Protein 8QBN (pdb70)

Radius of gyration: 33.57 Å; Cα contacts (8 Å, |Δi|>4): 2222; chains: 3; bounding box: 62×98×92 Å

Foldseek 3Di:
DQDPVNVVVLVLVLLVCVVVPDDPVSVVSCVVVVQQAVNHDDDPPPVVVVVVVVLVVLLVPADLPQDLPPPDDPPDGDHDDCLQAFFFFDDKFFDFDFFWAEKEAAPQLAKIWTWGQAFKIWIWGADPPPGDTDTDDMAGDQHRTFHDKAAFLVRQKMKTFHDWQDQWIWIAGPVVRDTADIAGDDPRFTWDEKEAFNVRFKIWIAAQVFWTFIGGRNRDTDDTDGDFRFQYWYDDNVRFWIWTQGQQQFIKIAGGVVGDIDGFEHDDFHWLYWDADPNRFKIWTQGAQAAIWIAGRVVSDTDDGAGDAAHHPDRADKDFAGNRRQKIWTFHQVQWIFMPGPVDRYTPDTHHDGPGGWGYKYARHNDRFWIWTTGGPRMITITGRHD/DVVVLVVLQVVLLVVVVVVDDVVSVVSCVPVVHDAVDCNVHNDPPPVLVVQLVVLVVLQVPAAQHDCPCVVPSDPDDPPDGDHDDCQWPFQAFDDKDFDDPAAWADKEAALAQQKIWTWGQSAKIWIWGADPVPRDTDTDDMAHDGDRIWHDKAAFNVRQKIKTFHDFLDFWIWIAGDVVGHTQDIEGDDNRATWDEKEAFNVRFKIWIAAQVFWTFIAGPNRHTDFTDGDFRFQYWYYDNVRFKIFTAGQQQFRKMFGGVVTDIDGAEHDPAGWQYWDADPNRFKIWTDGAQAFIWIAGRPVSDTDDGADDAHHHPARWDKDFAADVRQKIWTWHFPQWIFIPGPVDRYTDDTHHDGDGGWHYKYARPNSRFWIWTGGRGRIIIITGGDD/DDDDADDDDDWWWKAFPPPGHTWGHPVFFDDFCDADDVGTKTKGHGTPQKDWDDWDWDQDPQGIFIWTWIAHNPPGHTFFIFTQDGDDPVPCVRRGITMGHPVGMDIDTDDHDDDDPVD

Nearest PDB structures (foldseek):
  8qbn-assembly1_7  TM=1.003E+00  e=4.000E-79  Homo sapiens
  8qbn-assembly1_W  TM=8.546E-01  e=4.033E-69  Homo sapiens
  8qe8-assembly1_B  TM=9.153E-01  e=6.696E-64  Homo sapiens
  8g3e-assembly2_B  TM=8.810E-01  e=4.908E-23  Homo sapiens
  6u6w-assembly1_A  TM=9.014E-01  e=2.162E-22  Homo sapiens

Solvent-accessible surface area: 39346 Å² total; per-residue (Å²): 150,83,76,130,58,35,24,13,16,1,22,2,1,0,46,32,1,81,68,74,74,17,71,116,0,8,64,48,0,29,157,83,22,65,43,110,91,106,79,75,76,31,37,100,171,22,10,59,59,1,14,125,17,0,20,42,5,12,100,103,133,17,52,49,47,23,57,126,112,71,101,41,66,21,15,107,74,46,119,17,45,103,143,108,1,0,12,78,64,98,44,86,14,88,100,21,115,77,30,0,66,12,1,89,7,3,79,73,5,52,39,0,0,0,0,0,82,40,59,21,0,9,1,9,51,5,30,119,95,92,66,94,10,132,62,64,55,74,7,116,46,1,77,140,1,0,33,53,4,14,20,0,60,85,20,51,53,0,0,0,0,0,37,84,68,4,24,47,0,11,3,16,35,6,121,96,21,121,79,101,61,101,10,59,76,40,96,125,6,4,0,34,7,3,4,21,7,64,68,14,131,83,2,1,0,0,0,68,118,12,31,0,31,20,0,22,28,55,13,94,75,88,60,62,45,119,17,20,16,1,50,12,7,123,14,34,104,82,32,99,20,6,3,0,0,7,47,44,55,42,2,16,2,5,25,15,129,94,120,70,66,134,74,10,4,112,18,112,61,61,1,43,10,20,46,18,8,95,116,34,71,35,1,1,0,1,1,8,93,62,2,0,10,6,14,3,21,130,39,129,9,21,40,80,67,1,90,38,15,73,6,40,91,56,62,2,35,17,16,25,10,13,81,95,60,46,2,0,0,0,0,0,59,51,77,61,1,11,0,0,26,54,128,47,76,126,39,28,7,89,9,101,32,13,105,122,35,0,21,3,5,7,13,2,74,114,34,41,32,8,1,0,0,0,0,25,47,8,29,2,38,5,6,2,43,19,155,132,139,53,34,67,25,14,13,16,4,2,0,47,48,0,81,68,46,61,12,87,55,0,10,96,63,0,32,143,78,41,65,24,160,64,129,84,48,72,69,137,16,42,90,166,18,9,73,55,1,18,92,19,0,10,75,10,6,32,76,149,8,110,35,8,57,49,138,114,62,95,72,98,65,86,45,61,19,16,106,71,63,86,41,84,108,186,109,11,2,35,105,40,85,36,87,14,82,110,17,112,68,24,0,26,9,0,73,7,1,79,59,5,54,41,0,0,0,0,0,90,31,42,11,0,10,0,11,57,7,37,123,102,96,69,98,8,58,80,80,46,72,2,119,54,12,65,136,1,0,9,42,0,10,14,1,64,100,17,50,45,0,0,0,0,0,19,53,74,2,23,40,1,8,1,14,35,5,116,104,23,56,74,99,36,104,10,63,73,54,99,140,7,4,0,12,7,6,11,22,12,61,68,19,122,83,3,5,0,0,0,33,97,11,28,0,28,18,0,43,29,86,14,88,82,89,56,51,25,133,12,10,12,1,26,7,4,68,18,34,106,97,30,50,18,10,2,2,0,15,24,70,50,47,0,4,1,7,40,22,93,93,126,61,13,111,37,12,4,105,12,97,59,34,4,3,12,6,35,22,13,96,125,27,91,39,0,0,0,2,0,5,86,15,1,0,10,4,29,12,23,123,92,120,78,69,67,70,48,1,19,18,10,59,13,14,75,55,6,0,31,11,18,22,6,16,52,68,50,9,6,0,0,0,0,0,43,54,77,57,0,13,0,0,6,52,102,46,64,101,36,47,15,92,22,98,32,14,106,124,16,0,4,5,4,8,17,3,79,122,33,71,13,1,0,0,0,0,0,4,48,9,28,1,40,0,6,0,42,59,143,14,49,44,12,30,41,29,34,6,29,61,90,14,0,6,1,40,122,38,65,14,18,0,0,12,102,96,54,46,76,34,60,91,37,103,25,97,80,35,145,0,18,0,1,58,110,20,15,17,18,52,112,73,49,72,64,81,83,121,46,175,58,28,90,2,16,0,42,28,1,25,0,31,68,42,108,36,113,1,0,31,23,6,26,26,2,73,66,118,88,34,103,128,8,24,32,72,7,1,1,15,69,69,56,9,121,52,45,122,6,84,83,51,72,126,45,69,89,71

Structure (mmCIF, N/CA/C/O backbone):
data_8QBN
#
_entry.id   8QBN
#
_cell.length_a   1.00
_cell.length_b   1.00
_cell.length_c   1.00
_cell.angle_alpha   90.00
_cell.angle_beta   90.00
_cell.angle_gamma   90.00
#
_symmetry.space_group_name_H-M   'P 1'
#
loop_
_entity.id
_entity.type
_entity.pdbx_description
1 polymer 'WD repeat-containing protein 26'
2 polymer 'Protein yippee-like 5'
3 non-polymer 'ZINC ION'
#
loop_
_atom_site.group_PDB
_atom_site.id
_atom_site.type_symbol
_atom_site.label_atom_id
_atom_site.label_alt_id
_atom_site.label_comp_id
_atom_site.label_asym_id
_atom_site.label_entity_id
_atom_site.label_seq_id
_atom_site.pdbx_PDB_ins_code
_atom_site.Cartn_x
_atom_site.Cartn_y
_atom_site.Cartn_z
_atom_site.occupancy
_atom_site.B_iso_or_equiv
_atom_site.auth_seq_id
_atom_site.auth_comp_id
_atom_site.auth_asym_id
_atom_site.auth_atom_id
_atom_site.pdbx_PDB_model_num
ATOM 1 N N . ARG A 1 119 ? 181.838 245.518 176.343 1.00 79.13 119 ARG 7 N 1
ATOM 2 C CA . ARG A 1 119 ? 180.959 244.422 175.953 1.00 79.13 119 ARG 7 CA 1
ATOM 3 C C . ARG A 1 119 ? 180.997 243.300 176.983 1.00 79.13 119 ARG 7 C 1
ATOM 4 O O . ARG A 1 119 ? 181.973 242.556 177.071 1.00 79.13 119 ARG 7 O 1
ATOM 6 N N . LEU A 1 120 ? 179.923 243.181 177.759 1.00 76.26 120 LEU 7 N 1
ATOM 7 C CA . LEU A 1 120 ? 179.839 242.168 178.802 1.00 76.26 120 LEU 7 CA 1
ATOM 8 C C . LEU A 1 120 ? 179.453 240.828 178.185 1.00 76.26 120 LEU 7 C 1
ATOM 9 O O . LEU A 1 120 ? 178.400 240.710 177.550 1.00 76.26 120 LEU 7 O 1
ATOM 14 N N . SER A 1 121 ? 180.317 239.828 178.362 1.00 75.26 121 SER 7 N 1
ATOM 15 C CA . SER A 1 121 ? 180.066 238.498 177.758 1.00 75.26 121 SER 7 CA 1
ATOM 16 C C . SER A 1 121 ? 179.199 237.687 178.717 1.00 75.26 121 SER 7 C 1
ATOM 17 O O . SER A 1 121 ? 178.791 238.230 179.758 1.00 75.26 121 SER 7 O 1
ATOM 20 N N . GLN A 1 122 ? 178.935 236.434 178.363 1.00 73.95 122 GLN 7 N 1
ATOM 21 C CA . GLN A 1 122 ? 177.974 235.618 179.098 1.00 73.95 122 GLN 7 CA 1
ATOM 22 C C . GLN A 1 122 ? 178.393 235.435 180.551 1.00 73.95 122 GLN 7 C 1
ATOM 23 O O . GLN A 1 122 ? 177.545 235.448 181.452 1.00 73.95 122 GLN 7 O 1
ATOM 29 N N . SER A 1 123 ? 179.692 235.262 180.800 1.00 74.71 123 SER 7 N 1
ATOM 30 C CA . SER A 1 123 ? 180.161 235.031 182.163 1.00 74.71 123 SER 7 CA 1
ATOM 31 C C . SER A 1 123 ? 179.881 236.231 183.059 1.00 74.71 123 SER 7 C 1
ATOM 32 O O . SER A 1 123 ? 179.583 236.072 184.248 1.00 74.71 123 SER 7 O 1
ATOM 35 N N . ASP A 1 124 ? 179.976 237.442 182.507 1.00 71.97 124 ASP 7 N 1
ATOM 36 C CA . ASP A 1 124 ? 179.725 238.642 183.297 1.00 71.97 124 ASP 7 CA 1
ATOM 37 C C . ASP A 1 124 ? 178.274 238.715 183.756 1.00 71.97 124 ASP 7 C 1
ATOM 38 O O . ASP A 1 124 ? 177.995 239.133 184.886 1.00 71.97 124 ASP 7 O 1
ATOM 43 N N . GLU A 1 125 ? 177.337 238.323 182.889 1.00 70.78 125 GLU 7 N 1
ATOM 44 C CA . GLU A 1 125 ? 175.920 238.443 183.218 1.00 70.78 125 GLU 7 CA 1
ATOM 45 C C . GLU A 1 125 ? 175.545 237.573 184.412 1.00 70.78 125 GLU 7 C 1
ATOM 46 O O . GLU A 1 125 ? 174.756 237.991 185.270 1.00 70.78 125 GLU 7 O 1
ATOM 48 N N . ASP A 1 126 ? 176.091 236.357 184.482 1.00 67.98 126 ASP 7 N 1
ATOM 49 C CA . ASP A 1 126 ? 175.776 235.465 185.594 1.00 67.98 126 ASP 7 CA 1
ATOM 50 C C . ASP A 1 126 ? 176.233 236.057 186.921 1.00 67.98 126 ASP 7 C 1
ATOM 51 O O . ASP A 1 126 ? 175.487 236.055 187.908 1.00 67.98 126 ASP 7 O 1
ATOM 56 N N . VAL A 1 127 ? 177.459 236.582 186.960 1.00 65.81 127 VAL 7 N 1
ATOM 57 C CA . VAL A 1 127 ? 177.970 237.175 188.191 1.00 65.81 127 VAL 7 CA 1
ATOM 58 C C . VAL A 1 127 ? 177.184 238.430 188.542 1.00 65.81 127 VAL 7 C 1
ATOM 59 O O . VAL A 1 127 ? 176.931 238.711 189.719 1.00 65.81 127 VAL 7 O 1
ATOM 63 N N . ILE A 1 128 ? 176.782 239.200 187.530 1.00 63.57 128 ILE 7 N 1
ATOM 64 C CA . ILE A 1 128 ? 175.993 240.404 187.776 1.00 63.57 128 ILE 7 CA 1
ATOM 65 C C . ILE A 1 128 ? 174.662 240.042 188.423 1.00 63.57 128 ILE 7 C 1
ATOM 66 O O . ILE A 1 128 ? 174.235 240.665 189.403 1.00 63.57 128 ILE 7 O 1
ATOM 71 N N . ARG A 1 129 ? 173.994 239.016 187.892 1.00 62.62 129 ARG 7 N 1
ATOM 72 C CA . ARG A 1 129 ? 172.714 238.599 188.456 1.00 62.62 129 ARG 7 CA 1
ATOM 73 C C . ARG A 1 129 ? 172.884 238.027 189.859 1.00 62.62 129 ARG 7 C 1
ATOM 74 O O . ARG A 1 129 ? 172.042 238.257 190.735 1.00 62.62 129 ARG 7 O 1
ATOM 82 N N . LEU A 1 130 ? 173.965 237.276 190.092 1.00 60.16 130 LEU 7 N 1
ATOM 83 C CA . LEU A 1 130 ? 174.228 236.753 191.430 1.00 60.16 130 LEU 7 CA 1
ATOM 84 C C . LEU A 1 130 ? 174.434 237.882 192.433 1.00 60.16 130 LEU 7 C 1
ATOM 85 O O . LEU A 1 130 ? 173.894 237.843 193.546 1.00 60.16 130 LEU 7 O 1
ATOM 90 N N . ILE A 1 131 ? 175.213 238.898 192.054 1.00 59.19 131 ILE 7 N 1
ATOM 91 C CA . ILE A 1 131 ? 175.450 240.036 192.937 1.00 59.19 131 ILE 7 CA 1
ATOM 92 C C . ILE A 1 131 ? 174.150 240.780 193.207 1.00 59.19 131 ILE 7 C 1
ATOM 93 O O . ILE A 1 131 ? 173.874 241.187 194.342 1.00 59.19 131 ILE 7 O 1
ATOM 98 N N . GLY A 1 132 ? 173.335 240.979 192.168 1.00 58.49 132 GLY 7 N 1
ATOM 99 C CA . GLY A 1 132 ? 172.055 241.638 192.366 1.00 58.49 132 GLY 7 CA 1
ATOM 100 C C . GLY A 1 132 ? 171.148 240.882 193.317 1.00 58.49 132 GLY 7 C 1
ATOM 101 O O . GLY A 1 132 ? 170.535 241.475 194.208 1.00 58.49 132 GLY 7 O 1
ATOM 102 N N . GLN A 1 133 ? 171.058 239.560 193.148 1.00 56.00 133 GLN 7 N 1
ATOM 103 C CA . GLN A 1 133 ? 170.245 238.750 194.049 1.00 56.00 133 GLN 7 CA 1
ATOM 104 C C . GLN A 1 133 ? 170.752 238.844 195.481 1.00 56.00 133 GLN 7 C 1
ATOM 105 O O . GLN A 1 133 ? 169.964 239.000 196.422 1.00 56.00 133 GLN 7 O 1
ATOM 111 N N . HIS A 1 134 ? 172.071 238.745 195.668 1.00 56.81 134 HIS 7 N 1
ATOM 112 C CA . HIS A 1 134 ? 172.626 238.794 197.016 1.00 56.81 134 HIS 7 CA 1
ATOM 113 C C . HIS A 1 134 ? 172.360 240.140 197.677 1.00 56.81 134 HIS 7 C 1
ATOM 114 O O . HIS A 1 134 ? 171.962 240.198 198.846 1.00 56.81 134 HIS 7 O 1
ATOM 121 N N . LEU A 1 135 ? 172.568 241.235 196.942 1.00 57.73 135 LEU 7 N 1
ATOM 122 C CA . LEU A 1 135 ? 172.331 242.558 197.509 1.00 57.73 135 LEU 7 CA 1
ATOM 123 C C . LEU A 1 135 ? 170.858 242.770 197.828 1.00 57.73 135 LEU 7 C 1
ATOM 124 O O . LEU A 1 135 ? 170.521 243.351 198.866 1.00 57.73 135 LEU 7 O 1
ATOM 129 N N . ASN A 1 136 ? 169.963 242.314 196.947 1.00 62.92 136 ASN 7 N 1
ATOM 130 C CA . ASN A 1 136 ? 168.536 242.468 197.205 1.00 62.92 136 ASN 7 CA 1
ATOM 131 C C . ASN A 1 136 ? 168.105 241.667 198.426 1.00 62.92 136 ASN 7 C 1
ATOM 132 O O . ASN A 1 136 ? 167.299 242.142 199.233 1.00 62.92 136 ASN 7 O 1
ATOM 137 N N . GLY A 1 137 ? 168.630 240.448 198.581 1.00 63.44 137 GLY 7 N 1
ATOM 138 C CA . GLY A 1 137 ? 168.280 239.640 199.735 1.00 63.44 137 GLY 7 CA 1
ATOM 139 C C . GLY A 1 137 ? 168.936 240.068 201.029 1.00 63.44 137 GLY 7 C 1
ATOM 140 O O . GLY A 1 137 ? 168.439 239.724 202.105 1.00 63.44 137 GLY 7 O 1
ATOM 141 N N . LEU A 1 138 ? 170.042 240.810 200.951 1.00 62.53 138 LEU 7 N 1
ATOM 142 C CA . LEU A 1 138 ? 170.745 241.229 202.158 1.00 62.53 138 LEU 7 CA 1
ATOM 143 C C . LEU A 1 138 ? 169.955 242.247 202.970 1.00 62.53 138 LEU 7 C 1
ATOM 144 O O . LEU A 1 138 ? 170.186 242.369 204.178 1.00 62.53 138 LEU 7 O 1
ATOM 149 N N . GLY A 1 139 ? 169.032 242.972 202.346 1.00 66.54 139 GLY 7 N 1
ATOM 150 C CA . GLY A 1 139 ? 168.270 243.984 203.051 1.00 66.54 139 GLY 7 CA 1
ATOM 151 C C . GLY A 1 139 ? 168.399 245.354 202.421 1.00 66.54 139 GLY 7 C 1
ATOM 152 O O . GLY A 1 139 ? 168.141 246.374 203.066 1.00 66.54 139 GLY 7 O 1
ATOM 153 N N . LEU A 1 140 ? 168.803 245.384 201.155 1.00 66.96 140 LEU 7 N 1
ATOM 154 C CA . LEU A 1 140 ? 168.983 246.613 200.402 1.00 66.96 140 LEU 7 CA 1
ATOM 155 C C . LEU A 1 140 ? 168.155 246.524 199.128 1.00 66.96 140 LEU 7 C 1
ATOM 156 O O . LEU A 1 140 ? 167.953 245.436 198.581 1.00 66.96 140 LEU 7 O 1
ATOM 161 N N . ASN A 1 141 ? 167.664 247.671 198.654 1.00 69.48 141 ASN 7 N 1
ATOM 162 C CA . ASN A 1 141 ? 166.763 247.667 197.510 1.00 69.48 141 ASN 7 CA 1
ATOM 163 C C . ASN A 1 141 ? 167.024 248.760 196.482 1.00 69.48 141 ASN 7 C 1
ATOM 164 O O . ASN A 1 141 ? 166.249 248.869 195.527 1.00 69.48 141 ASN 7 O 1
ATOM 166 N N . GLN A 1 142 ? 168.076 249.565 196.631 1.00 68.68 142 GLN 7 N 1
ATOM 167 C CA . GLN A 1 142 ? 168.325 250.685 195.728 1.00 68.68 142 GLN 7 CA 1
ATOM 168 C C . GLN A 1 142 ? 169.408 250.376 194.698 1.00 68.68 142 GLN 7 C 1
ATOM 169 O O . GLN A 1 142 ? 169.176 250.490 193.487 1.00 68.68 142 GLN 7 O 1
ATOM 175 N N . THR A 1 143 ? 170.600 249.991 195.160 1.00 66.46 143 THR 7 N 1
ATOM 176 C CA . THR A 1 143 ? 171.698 249.781 194.228 1.00 66.46 143 THR 7 CA 1
ATOM 177 C C . THR A 1 143 ? 171.449 248.595 193.309 1.00 66.46 143 THR 7 C 1
ATOM 178 O O . THR A 1 143 ? 172.041 248.540 192.232 1.00 66.46 143 THR 7 O 1
ATOM 182 N N . VAL A 1 144 ? 170.564 247.669 193.682 1.00 66.56 144 VAL 7 N 1
ATOM 183 C CA . VAL A 1 144 ? 170.207 246.587 192.769 1.00 66.56 144 VAL 7 CA 1
ATOM 184 C C . VAL A 1 144 ? 169.474 247.141 191.554 1.00 66.56 144 VAL 7 C 1
ATOM 185 O O . VAL A 1 144 ? 169.783 246.793 190.405 1.00 66.56 144 VAL 7 O 1
ATOM 189 N N . ASP A 1 145 ? 168.493 248.015 191.789 1.00 68.11 145 ASP 7 N 1
ATOM 190 C CA . ASP A 1 145 ? 167.792 248.657 190.683 1.00 68.11 145 ASP 7 CA 1
ATOM 191 C C . ASP A 1 145 ? 168.739 249.530 189.870 1.00 68.11 145 ASP 7 C 1
ATOM 192 O O . ASP A 1 145 ? 168.672 249.550 188.635 1.00 68.11 145 ASP 7 O 1
ATOM 194 N N . LEU A 1 146 ? 169.631 250.259 190.547 1.00 66.40 146 LEU 7 N 1
ATOM 195 C CA . LEU A 1 146 ? 170.584 251.093 189.820 1.00 66.40 146 LEU 7 CA 1
ATOM 196 C C . LEU A 1 146 ? 171.560 250.257 188.999 1.00 66.40 146 LEU 7 C 1
ATOM 197 O O . LEU A 1 146 ? 172.030 250.709 187.948 1.00 66.40 146 LEU 7 O 1
ATOM 202 N N . LEU A 1 147 ? 171.881 249.047 189.458 1.00 66.19 147 LEU 7 N 1
ATOM 203 C CA . LEU A 1 147 ? 172.793 248.177 188.724 1.00 66.19 147 LEU 7 CA 1
ATOM 204 C C . LEU A 1 147 ? 172.101 247.578 187.508 1.00 66.19 147 LEU 7 C 1
ATOM 205 O O . LEU A 1 147 ? 172.687 247.487 186.423 1.00 66.19 147 LEU 7 O 1
ATOM 210 N N . MET A 1 148 ? 170.845 247.156 187.675 1.00 70.26 148 MET 7 N 1
ATOM 211 C CA . MET A 1 148 ? 170.070 246.668 186.537 1.00 70.26 148 MET 7 CA 1
ATOM 212 C C . MET A 1 148 ? 169.880 247.757 185.489 1.00 70.26 148 MET 7 C 1
ATOM 213 O O . MET A 1 148 ? 169.959 247.496 184.284 1.00 70.26 148 MET 7 O 1
ATOM 218 N N . GLN A 1 149 ? 169.625 248.990 185.932 1.00 70.61 149 GLN 7 N 1
ATOM 219 C CA . GLN A 1 149 ? 169.420 250.086 184.992 1.00 70.61 149 GLN 7 CA 1
ATOM 220 C C . GLN A 1 149 ? 170.676 250.414 184.193 1.00 70.61 149 GLN 7 C 1
ATOM 221 O O . GLN A 1 149 ? 170.581 251.096 183.167 1.00 70.61 149 GLN 7 O 1
ATOM 227 N N . GLU A 1 150 ? 171.844 249.953 184.634 1.00 71.67 150 GLU 7 N 1
ATOM 228 C CA . GLU A 1 150 ? 173.097 250.190 183.924 1.00 71.67 150 GLU 7 CA 1
ATOM 229 C C . GLU A 1 150 ? 173.635 248.959 183.213 1.00 71.67 150 GLU 7 C 1
ATOM 230 O O . GLU A 1 150 ? 174.159 249.077 182.104 1.00 71.67 150 GLU 7 O 1
ATOM 236 N N . SER A 1 151 ? 173.536 247.776 183.823 1.00 71.19 151 SER 7 N 1
ATOM 237 C CA . SER A 1 151 ? 173.940 246.556 183.133 1.00 71.19 151 SER 7 CA 1
ATOM 238 C C . SER A 1 151 ? 172.914 246.124 182.093 1.00 71.19 151 SER 7 C 1
ATOM 239 O O . SER A 1 151 ? 173.282 245.520 181.080 1.00 71.19 151 SER 7 O 1
ATOM 241 N N . GLY A 1 152 ? 171.639 246.418 182.324 1.00 72.77 152 GLY 7 N 1
ATOM 242 C CA . GLY A 1 152 ? 170.600 246.132 181.350 1.00 72.77 152 GLY 7 CA 1
ATOM 243 C C . GLY A 1 152 ? 170.339 244.665 181.083 1.00 72.77 152 GLY 7 C 1
ATOM 244 O O . GLY A 1 152 ? 170.201 244.269 179.919 1.00 72.77 152 GLY 7 O 1
ATOM 245 N N . CYS A 1 153 ? 170.264 243.846 182.130 1.00 72.93 153 CYS 7 N 1
ATOM 246 C CA . CYS A 1 153 ? 169.947 242.432 181.965 1.00 72.93 153 CYS 7 CA 1
ATOM 247 C C . CYS A 1 153 ? 169.304 241.916 183.242 1.00 72.93 153 CYS 7 C 1
ATOM 248 O O . CYS A 1 153 ? 169.920 241.966 184.310 1.00 72.93 153 CYS 7 O 1
ATOM 251 N N . ARG A 1 154 ? 168.068 241.434 183.132 1.00 69.71 154 ARG 7 N 1
ATOM 252 C CA . ARG A 1 154 ? 167.359 240.843 184.259 1.00 69.71 154 ARG 7 CA 1
ATOM 253 C C . ARG A 1 154 ? 166.127 240.123 183.734 1.00 69.71 154 ARG 7 C 1
ATOM 254 O O . ARG A 1 154 ? 165.619 240.434 182.653 1.00 69.71 154 ARG 7 O 1
ATOM 262 N N . LEU A 1 155 ? 165.653 239.161 184.520 1.00 71.41 155 LEU 7 N 1
ATOM 263 C CA . LEU A 1 155 ? 164.463 238.395 184.174 1.00 71.41 155 LEU 7 CA 1
ATOM 264 C C . LEU A 1 155 ? 163.225 239.282 184.140 1.00 71.41 155 LEU 7 C 1
ATOM 265 O O . LEU A 1 155 ? 162.100 238.795 184.244 1.00 71.41 155 LEU 7 O 1
ATOM 267 N N . PRO A 1 276 ? 168.911 228.780 184.093 1.00 82.10 276 PRO 7 N 1
ATOM 268 C CA . PRO A 1 276 ? 167.503 228.738 183.686 1.00 82.10 276 PRO 7 CA 1
ATOM 269 C C . PRO A 1 276 ? 167.035 230.049 183.061 1.00 82.10 276 PRO 7 C 1
ATOM 270 O O . PRO A 1 276 ? 166.092 230.045 182.268 1.00 82.10 276 PRO 7 O 1
ATOM 274 N N . SER A 1 277 ? 167.687 231.152 183.432 1.00 79.66 277 SER 7 N 1
ATOM 275 C CA . SER A 1 277 ? 167.402 232.487 182.907 1.00 79.66 277 SER 7 CA 1
ATOM 276 C C . SER A 1 277 ? 165.977 232.944 183.205 1.00 79.66 277 SER 7 C 1
ATOM 277 O O . SER A 1 277 ? 165.469 233.863 182.554 1.00 79.66 277 SER 7 O 1
ATOM 279 N N . VAL A 1 278 ? 165.317 232.321 184.179 1.00 78.80 278 VAL 7 N 1
ATOM 280 C CA . VAL A 1 278 ? 163.963 232.704 184.560 1.00 78.80 278 VAL 7 CA 1
ATOM 281 C C . VAL A 1 278 ? 163.930 232.994 186.054 1.00 78.80 278 VAL 7 C 1
ATOM 282 O O . VAL A 1 278 ? 163.527 234.082 186.479 1.00 78.80 278 VAL 7 O 1
ATOM 284 N N . MET A 1 279 ? 164.352 232.021 186.858 1.00 74.92 279 MET 7 N 1
ATOM 285 C CA . MET A 1 279 ? 164.423 232.177 188.306 1.00 74.92 279 MET 7 CA 1
ATOM 286 C C . MET A 1 279 ? 165.733 231.578 188.787 1.00 74.92 279 MET 7 C 1
ATOM 287 O O . MET A 1 279 ? 165.958 230.373 188.636 1.00 74.92 279 MET 7 O 1
ATOM 289 N N . LEU A 1 280 ? 166.592 232.415 189.360 1.00 64.20 280 LEU 7 N 1
ATOM 290 C CA . LEU A 1 280 ? 167.882 231.947 189.834 1.00 64.20 280 LEU 7 CA 1
ATOM 291 C C . LEU A 1 280 ? 167.703 231.009 191.025 1.00 64.20 280 LEU 7 C 1
ATOM 292 O O . LEU A 1 280 ? 166.713 231.102 191.756 1.00 64.20 280 LEU 7 O 1
ATOM 297 N N . PRO A 1 281 ? 168.640 230.087 191.233 1.00 59.59 281 PRO 7 N 1
ATOM 298 C CA . PRO A 1 281 ? 168.602 229.278 192.444 1.00 59.59 281 PRO 7 CA 1
ATOM 299 C C . PRO A 1 281 ? 168.721 230.156 193.671 1.00 59.59 281 PRO 7 C 1
ATOM 300 O O . PRO A 1 281 ? 169.394 231.204 193.645 1.00 59.59 281 PRO 7 O 1
ATOM 304 N N . PRO A 1 282 ? 168.071 229.780 194.771 1.00 57.96 282 PRO 7 N 1
ATOM 305 C CA . PRO A 1 282 ? 168.107 230.625 195.971 1.00 57.96 282 PRO 7 CA 1
ATOM 306 C C . PRO A 1 282 ? 169.465 230.557 196.655 1.00 57.96 282 PRO 7 C 1
ATOM 307 O O . PRO A 1 282 ? 170.000 229.473 196.896 1.00 57.96 282 PRO 7 O 1
ATOM 311 N N . ARG A 1 283 ? 170.016 231.733 196.964 1.00 56.95 283 ARG 7 N 1
ATOM 312 C CA . ARG A 1 283 ? 171.252 231.871 197.736 1.00 56.95 283 ARG 7 CA 1
ATOM 313 C C . ARG A 1 283 ? 172.416 231.134 197.069 1.00 56.95 283 ARG 7 C 1
ATOM 314 O O . ARG A 1 283 ? 173.007 230.210 197.628 1.00 56.95 283 ARG 7 O 1
ATOM 322 N N . ARG A 1 284 ? 172.739 231.568 195.850 1.00 51.94 284 ARG 7 N 1
ATOM 323 C CA . ARG A 1 284 ? 173.833 230.943 195.113 1.00 51.94 284 ARG 7 CA 1
ATOM 324 C C . ARG A 1 284 ? 175.191 231.359 195.671 1.00 51.94 284 ARG 7 C 1
ATOM 325 O O . ARG A 1 284 ? 176.094 230.522 195.816 1.00 51.94 284 ARG 7 O 1
ATOM 333 N N . LEU A 1 285 ? 175.352 232.645 195.995 1.00 52.59 285 LEU 7 N 1
ATOM 334 C CA . LEU A 1 285 ? 176.648 233.135 196.453 1.00 52.59 285 LEU 7 CA 1
ATOM 335 C C . LEU A 1 285 ? 177.061 232.482 197.763 1.00 52.59 285 LEU 7 C 1
ATOM 336 O O . LEU A 1 285 ? 178.241 232.183 197.965 1.00 52.59 285 LEU 7 O 1
ATOM 341 N N . GLN A 1 286 ? 176.110 232.268 198.674 1.00 53.42 286 GLN 7 N 1
ATOM 342 C CA . GLN A 1 286 ? 176.450 231.624 199.938 1.00 53.42 286 GLN 7 CA 1
ATOM 343 C C . GLN A 1 286 ? 176.991 230.220 199.709 1.00 53.42 286 GLN 7 C 1
ATOM 344 O O . GLN A 1 286 ? 177.993 229.825 200.316 1.00 53.42 286 GLN 7 O 1
ATOM 350 N N . THR A 1 287 ? 176.348 229.457 198.824 1.00 50.64 287 THR 7 N 1
ATOM 351 C CA . THR A 1 287 ? 176.825 228.112 198.530 1.00 50.64 287 THR 7 CA 1
ATOM 352 C C . THR A 1 287 ? 178.200 228.146 197.877 1.00 50.64 287 THR 7 C 1
ATOM 353 O O . THR A 1 287 ? 179.074 227.337 198.213 1.00 50.64 287 THR 7 O 1
ATOM 357 N N . LEU A 1 288 ? 178.417 229.080 196.947 1.00 46.39 288 LEU 7 N 1
ATOM 358 C CA . LEU A 1 288 ? 179.720 229.169 196.293 1.00 46.39 288 LEU 7 CA 1
ATOM 359 C C . LEU A 1 288 ? 180.823 229.510 197.290 1.00 46.39 288 LEU 7 C 1
ATOM 360 O O . LEU A 1 288 ? 181.912 228.922 197.254 1.00 46.39 288 LEU 7 O 1
ATOM 365 N N . LEU A 1 289 ? 180.557 230.451 198.198 1.00 47.89 289 LEU 7 N 1
ATOM 366 C CA . LEU A 1 289 ? 181.570 230.838 199.174 1.00 47.89 289 LEU 7 CA 1
ATOM 367 C C . LEU A 1 289 ? 181.831 229.722 200.178 1.00 47.89 289 LEU 7 C 1
ATOM 368 O O . LEU A 1 289 ? 182.976 229.516 200.602 1.00 47.89 289 LEU 7 O 1
ATOM 373 N N . ARG A 1 290 ? 180.789 228.984 200.569 1.00 50.38 290 ARG 7 N 1
ATOM 374 C CA . ARG A 1 290 ? 181.001 227.835 201.444 1.00 50.38 290 ARG 7 CA 1
ATOM 375 C C . ARG A 1 290 ? 181.831 226.764 200.748 1.00 50.38 290 ARG 7 C 1
ATOM 376 O O . ARG A 1 290 ? 182.683 226.124 201.375 1.00 50.38 290 ARG 7 O 1
ATOM 384 N N . GLN A 1 291 ? 181.598 226.557 199.450 1.00 47.35 291 GLN 7 N 1
ATOM 385 C CA . GLN A 1 291 ? 182.413 225.609 198.697 1.00 47.35 291 GLN 7 CA 1
ATOM 386 C C . GLN A 1 291 ? 183.871 226.053 198.648 1.00 47.35 291 GLN 7 C 1
ATOM 387 O O . GLN A 1 291 ? 184.786 225.232 198.797 1.00 47.35 291 GLN 7 O 1
ATOM 393 N N . ALA A 1 292 ? 184.105 227.351 198.445 1.00 44.71 292 ALA 7 N 1
ATOM 394 C CA . ALA A 1 292 ? 185.474 227.860 198.447 1.00 44.71 292 ALA 7 CA 1
ATOM 395 C C . ALA A 1 292 ? 186.142 227.653 199.802 1.00 44.71 292 ALA 7 C 1
ATOM 396 O O . ALA A 1 292 ? 187.315 227.265 199.873 1.00 44.71 292 ALA 7 O 1
ATOM 398 N N . VAL A 1 293 ? 185.414 227.910 200.889 1.00 45.21 293 VAL 7 N 1
ATOM 399 C CA . VAL A 1 293 ? 185.986 227.724 202.221 1.00 45.21 293 VAL 7 CA 1
ATOM 400 C C . VAL A 1 293 ? 186.292 226.251 202.473 1.00 45.21 293 VAL 7 C 1
ATOM 401 O O . VAL A 1 293 ? 187.314 225.911 203.082 1.00 45.21 293 VAL 7 O 1
ATOM 405 N N . GLU A 1 294 ? 185.416 225.354 202.016 1.00 45.58 294 GLU 7 N 1
ATOM 406 C CA . GLU A 1 294 ? 185.684 223.926 202.163 1.00 45.58 294 GLU 7 CA 1
ATOM 407 C C . GLU A 1 294 ? 186.933 223.517 201.392 1.00 45.58 294 GLU 7 C 1
ATOM 408 O O . GLU A 1 294 ? 187.745 222.724 201.887 1.00 45.58 294 GLU 7 O 1
ATOM 410 N N . LEU A 1 295 ? 187.108 224.048 200.179 1.00 45.04 295 LEU 7 N 1
ATOM 411 C CA . LEU A 1 295 ? 188.325 223.753 199.427 1.00 45.04 295 LEU 7 CA 1
ATOM 412 C C . LEU A 1 295 ? 189.560 224.271 200.150 1.00 45.04 295 LEU 7 C 1
ATOM 413 O O . LEU A 1 295 ? 190.600 223.604 200.175 1.00 45.04 295 LEU 7 O 1
ATOM 418 N N . GLN A 1 296 ? 189.470 225.466 200.739 1.00 45.74 296 GLN 7 N 1
ATOM 419 C CA . GLN A 1 296 ? 190.599 225.996 201.498 1.00 45.74 296 GLN 7 CA 1
ATOM 420 C C . GLN A 1 296 ? 190.920 225.114 202.698 1.00 45.74 296 GLN 7 C 1
ATOM 421 O O . GLN A 1 296 ? 192.091 224.905 203.030 1.00 45.74 296 GLN 7 O 1
ATOM 427 N N . ARG A 1 297 ? 189.889 224.592 203.366 1.00 50.30 297 ARG 7 N 1
ATOM 428 C CA . ARG A 1 297 ? 190.116 223.717 204.513 1.00 50.30 297 ARG 7 CA 1
ATOM 429 C C . ARG A 1 297 ? 190.690 222.369 204.097 1.00 50.30 297 ARG 7 C 1
ATOM 430 O O . ARG A 1 297 ? 191.397 221.732 204.885 1.00 50.30 297 ARG 7 O 1
ATOM 438 N N . ASP A 1 298 ? 190.389 221.913 202.879 1.00 51.32 298 ASP 7 N 1
ATOM 439 C CA . ASP A 1 298 ? 190.883 220.613 202.431 1.00 51.32 298 ASP 7 CA 1
ATOM 440 C C . ASP A 1 298 ? 192.405 220.584 202.344 1.00 51.32 298 ASP 7 C 1
ATOM 441 O O . ASP A 1 298 ? 193.035 219.581 202.695 1.00 51.32 298 ASP 7 O 1
ATOM 446 N N A ARG A 1 299 ? 193.012 221.674 201.875 0.50 48.70 299 ARG 7 N 1
ATOM 447 N N B ARG A 1 299 ? 193.012 221.674 201.876 0.50 48.70 299 ARG 7 N 1
ATOM 448 C CA A ARG A 1 299 ? 194.453 221.719 201.662 0.50 48.70 299 ARG 7 CA 1
ATOM 449 C CA B ARG A 1 299 ? 194.453 221.718 201.662 0.50 48.70 299 ARG 7 CA 1
ATOM 450 C C A ARG A 1 299 ? 195.243 222.029 202.926 0.50 48.70 299 ARG 7 C 1
ATOM 451 C C B ARG A 1 299 ? 195.243 222.041 202.923 0.50 48.70 299 ARG 7 C 1
ATOM 452 O O A ARG A 1 299 ? 196.477 221.985 202.887 0.50 48.70 299 ARG 7 O 1
ATOM 453 O O B ARG A 1 299 ? 196.477 222.015 202.879 0.50 48.70 299 ARG 7 O 1
ATOM 468 N N . CYS A 1 300 ? 194.574 222.340 204.033 1.00 51.16 300 CYS 7 N 1
ATOM 469 C CA . CYS A 1 300 ? 195.273 222.731 205.249 1.00 51.16 300 CYS 7 CA 1
ATOM 470 C C . CYS A 1 300 ? 196.068 221.552 205.801 1.00 51.16 300 CYS 7 C 1
ATOM 471 O O . CYS A 1 300 ? 195.523 220.463 206.003 1.00 51.16 300 CYS 7 O 1
ATOM 474 N N . LEU A 1 301 ? 197.363 221.769 206.047 1.00 47.36 301 LEU 7 N 1
ATOM 475 C CA . LEU A 1 301 ? 198.251 220.661 206.395 1.00 47.36 301 LEU 7 CA 1
ATOM 476 C C . LEU A 1 301 ? 198.198 220.327 207.882 1.00 47.36 301 LEU 7 C 1
ATOM 477 O O . LEU A 1 301 ? 197.773 219.234 208.267 1.00 47.36 301 LEU 7 O 1
ATOM 482 N N . TYR A 1 302 ? 198.624 221.259 208.736 1.00 48.37 302 TYR 7 N 1
ATOM 483 C CA . TYR A 1 302 ? 198.658 221.026 210.180 1.00 48.37 302 TYR 7 CA 1
ATOM 484 C C . TYR A 1 302 ? 197.264 221.217 210.777 1.00 48.37 302 TYR 7 C 1
ATOM 485 O O . TYR A 1 302 ? 197.046 222.000 211.700 1.00 48.37 302 TYR 7 O 1
ATOM 494 N N . HIS A 1 303 ? 196.310 220.469 210.237 1.00 52.00 303 HIS 7 N 1
ATOM 495 C CA . HIS A 1 303 ? 194.900 220.679 210.546 1.00 52.00 303 HIS 7 CA 1
ATOM 496 C C . HIS A 1 303 ? 194.465 219.619 211.549 1.00 52.00 303 HIS 7 C 1
ATOM 497 O O . HIS A 1 303 ? 193.966 218.554 211.187 1.00 52.00 303 HIS 7 O 1
ATOM 504 N N . ASN A 1 304 ? 194.659 219.927 212.828 1.00 51.30 304 ASN 7 N 1
ATOM 505 C CA . ASN A 1 304 ? 194.335 219.018 213.914 1.00 51.30 304 ASN 7 CA 1
ATOM 506 C C . ASN A 1 304 ? 193.100 219.498 214.677 1.00 51.30 304 ASN 7 C 1
ATOM 507 O O . ASN A 1 304 ? 192.820 219.014 215.777 1.00 51.30 304 ASN 7 O 1
ATOM 512 N N . THR A 1 305 ? 192.364 220.454 214.116 1.00 56.39 305 THR 7 N 1
ATOM 513 C CA . THR A 1 305 ? 191.194 221.002 214.786 1.00 56.39 305 THR 7 CA 1
ATOM 514 C C . THR A 1 305 ? 190.068 219.976 214.840 1.00 56.39 305 THR 7 C 1
ATOM 515 O O . THR A 1 305 ? 189.954 219.096 213.983 1.00 56.39 305 THR 7 O 1
ATOM 517 N N . LYS A 1 306 ? 189.231 220.101 215.864 1.00 58.75 306 LYS 7 N 1
ATOM 518 C CA . LYS A 1 306 ? 188.120 219.179 216.068 1.00 58.75 306 LYS 7 CA 1
ATOM 519 C C . LYS A 1 306 ? 186.867 219.648 215.335 1.00 58.75 306 LYS 7 C 1
ATOM 520 O O . LYS A 1 306 ? 185.812 219.018 215.422 1.00 58.75 306 LYS 7 O 1
ATOM 522 N N . LEU A 1 311 ? 178.848 227.629 209.043 1.00 68.76 311 LEU 7 N 1
ATOM 523 C CA . LEU A 1 311 ? 179.316 228.612 210.012 1.00 68.76 311 LEU 7 CA 1
ATOM 524 C C . LEU A 1 311 ? 180.205 229.653 209.344 1.00 68.76 311 LEU 7 C 1
ATOM 525 O O . LEU A 1 311 ? 181.321 229.352 208.925 1.00 68.76 311 LEU 7 O 1
ATOM 527 N N . ASP A 1 312 ? 179.703 230.881 209.253 1.00 70.70 312 ASP 7 N 1
ATOM 528 C CA . ASP A 1 312 ? 180.435 231.983 208.630 1.00 70.70 312 ASP 7 CA 1
ATOM 529 C C . ASP A 1 312 ? 181.348 232.684 209.631 1.00 70.70 312 ASP 7 C 1
ATOM 530 O O . ASP A 1 312 ? 181.288 233.898 209.817 1.00 70.70 312 ASP 7 O 1
ATOM 532 N N . SER A 1 313 ? 182.207 231.909 210.288 1.00 71.85 313 SER 7 N 1
ATOM 533 C CA . SER A 1 313 ? 183.162 232.435 211.253 1.00 71.85 313 SER 7 CA 1
ATOM 534 C C . SER A 1 313 ? 184.572 232.535 210.685 1.00 71.85 313 SER 7 C 1
ATOM 535 O O . SER A 1 313 ? 185.517 232.777 211.441 1.00 71.85 313 SER 7 O 1
ATOM 538 N N . VAL A 1 314 ? 184.733 232.357 209.377 1.00 64.74 314 VAL 7 N 1
ATOM 539 C CA . VAL A 1 314 ? 186.033 232.404 208.718 1.00 64.74 314 VAL 7 CA 1
ATOM 540 C C . VAL A 1 314 ? 186.089 233.655 207.855 1.00 64.74 314 VAL 7 C 1
ATOM 541 O O . VAL A 1 314 ? 185.181 233.904 207.052 1.00 64.74 314 VAL 7 O 1
ATOM 545 N N . SER A 1 315 ? 187.147 234.443 208.026 1.00 59.25 315 SER 7 N 1
ATOM 546 C CA . SER A 1 315 ? 187.321 235.647 207.227 1.00 59.25 315 SER 7 CA 1
ATOM 547 C C . SER A 1 315 ? 187.569 235.288 205.768 1.00 59.25 315 SER 7 C 1
ATOM 548 O O . SER A 1 315 ? 188.352 234.388 205.456 1.00 59.25 315 SER 7 O 1
ATOM 551 N N . LEU A 1 316 ? 186.893 236.001 204.869 1.00 53.36 316 LEU 7 N 1
ATOM 552 C CA . LEU A 1 316 ? 187.012 235.755 203.439 1.00 53.36 316 LEU 7 CA 1
ATOM 553 C C . LEU A 1 316 ? 188.125 236.558 202.781 1.00 53.36 316 LEU 7 C 1
ATOM 554 O O . LEU A 1 316 ? 188.411 236.335 201.600 1.00 53.36 316 LEU 7 O 1
ATOM 559 N N . LEU A 1 317 ? 188.758 237.479 203.505 1.00 54.33 317 LEU 7 N 1
ATOM 560 C CA . LEU A 1 317 ? 189.779 238.334 202.916 1.00 54.33 317 LEU 7 CA 1
ATOM 561 C C . LEU A 1 317 ? 191.159 237.693 202.895 1.00 54.33 317 LEU 7 C 1
ATOM 562 O O . LEU A 1 317 ? 192.087 238.281 202.329 1.00 54.33 317 LEU 7 O 1
ATOM 567 N N . ILE A 1 318 ? 191.319 236.514 203.487 1.00 55.29 318 ILE 7 N 1
ATOM 568 C CA . ILE A 1 318 ? 192.609 235.838 203.539 1.00 55.29 318 ILE 7 CA 1
ATOM 569 C C . ILE A 1 318 ? 192.358 234.340 203.638 1.00 55.29 318 ILE 7 C 1
ATOM 570 O O . ILE A 1 318 ? 191.406 233.900 204.290 1.00 55.29 318 ILE 7 O 1
ATOM 575 N N . ASP A 1 319 ? 193.204 233.557 202.974 1.00 55.67 319 ASP 7 N 1
ATOM 576 C CA . ASP A 1 319 ? 193.059 232.109 202.991 1.00 55.67 319 ASP 7 CA 1
ATOM 577 C C . ASP A 1 319 ? 193.244 231.564 204.401 1.00 55.67 319 ASP 7 C 1
ATOM 578 O O . ASP A 1 319 ? 194.009 232.101 205.206 1.00 55.67 319 ASP 7 O 1
ATOM 583 N N . HIS A 1 320 ? 192.530 230.482 204.696 1.00 54.15 320 HIS 7 N 1
ATOM 584 C CA . HIS A 1 320 ? 192.615 229.853 206.005 1.00 54.15 320 HIS 7 CA 1
ATOM 585 C C . HIS A 1 320 ? 193.802 228.902 206.064 1.00 54.15 320 HIS 7 C 1
ATOM 586 O O . HIS A 1 320 ? 193.960 228.039 205.195 1.00 54.15 320 HIS 7 O 1
ATOM 593 N N . VAL A 1 321 ? 194.635 229.057 207.092 1.00 56.00 321 VAL 7 N 1
ATOM 594 C CA . VAL A 1 321 ? 195.774 228.177 207.331 1.00 56.00 321 VAL 7 CA 1
ATOM 595 C C . VAL A 1 321 ? 195.870 227.902 208.826 1.00 56.00 321 VAL 7 C 1
ATOM 596 O O . VAL A 1 321 ? 195.791 228.830 209.637 1.00 56.00 321 VAL 7 O 1
ATOM 600 N N . CYS A 1 322 ? 196.036 226.631 209.191 1.00 55.21 322 CYS 7 N 1
ATOM 601 C CA . CYS A 1 322 ? 196.337 226.254 210.565 1.00 55.21 322 CYS 7 CA 1
ATOM 602 C C . CYS A 1 322 ? 197.846 226.310 210.775 1.00 55.21 322 CYS 7 C 1
ATOM 603 O O . CYS A 1 322 ? 198.606 225.689 210.026 1.00 55.21 322 CYS 7 O 1
ATOM 606 N N . SER A 1 323 ? 198.275 227.060 211.787 1.00 54.18 323 SER 7 N 1
ATOM 607 C CA . SER A 1 323 ? 199.693 227.282 212.024 1.00 54.18 323 SER 7 CA 1
ATOM 608 C C . SER A 1 323 ? 200.343 226.056 212.657 1.00 54.18 323 SER 7 C 1
ATOM 609 O O . SER A 1 323 ? 199.681 225.205 213.256 1.00 54.18 323 SER 7 O 1
ATOM 611 N N . ARG A 1 324 ? 201.669 225.977 212.517 1.00 50.05 324 ARG 7 N 1
ATOM 612 C CA . ARG A 1 324 ? 202.406 224.852 213.083 1.00 50.05 324 ARG 7 CA 1
ATOM 613 C C . ARG A 1 324 ? 202.513 224.949 214.599 1.00 50.05 324 ARG 7 C 1
ATOM 614 O O . ARG A 1 324 ? 202.589 223.921 215.280 1.00 50.05 324 ARG 7 O 1
ATOM 622 N N . ARG A 1 325 ? 202.509 226.165 215.147 1.00 49.98 325 ARG 7 N 1
ATOM 623 C CA . ARG A 1 325 ? 202.628 226.332 216.590 1.00 49.98 325 ARG 7 CA 1
ATOM 624 C C . ARG A 1 325 ? 201.415 225.810 217.346 1.00 49.98 325 ARG 7 C 1
ATOM 625 O O . ARG A 1 325 ? 201.477 225.697 218.575 1.00 49.98 325 ARG 7 O 1
ATOM 633 N N . GLN A 1 326 ? 200.321 225.501 216.653 1.00 49.54 326 GLN 7 N 1
ATOM 634 C CA . GLN A 1 326 ? 199.182 224.837 217.269 1.00 49.54 326 GLN 7 CA 1
ATOM 635 C C . GLN A 1 326 ? 199.288 223.320 217.210 1.00 49.54 326 GLN 7 C 1
ATOM 636 O O . GLN A 1 326 ? 198.665 222.636 218.028 1.00 49.54 326 GLN 7 O 1
ATOM 642 N N . PHE A 1 327 ? 200.051 222.788 216.260 1.00 42.41 327 PHE 7 N 1
ATOM 643 C CA . PHE A 1 327 ? 200.355 221.368 216.232 1.00 42.41 327 PHE 7 CA 1
ATOM 644 C C . PHE A 1 327 ? 201.190 220.993 217.454 1.00 42.41 327 PHE 7 C 1
ATOM 645 O O . PHE A 1 327 ? 202.019 221.784 217.911 1.00 42.41 327 PHE 7 O 1
ATOM 653 N N . PRO A 1 328 ? 200.996 219.793 218.009 1.00 40.06 328 PRO 7 N 1
ATOM 654 C CA . PRO A 1 328 ? 201.814 219.399 219.165 1.00 40.06 328 PRO 7 CA 1
ATOM 655 C C . PRO A 1 328 ? 203.243 219.073 218.763 1.00 40.06 328 PRO 7 C 1
ATOM 656 O O . PRO A 1 328 ? 203.526 217.979 218.268 1.00 40.06 328 PRO 7 O 1
ATOM 660 N N . CYS A 1 329 ? 204.156 220.018 218.995 1.00 38.50 329 CYS 7 N 1
ATOM 661 C CA . CYS A 1 329 ? 205.554 219.830 218.630 1.00 38.50 329 CYS 7 CA 1
ATOM 662 C C . CYS A 1 329 ? 206.511 220.408 219.663 1.00 38.50 329 CYS 7 C 1
ATOM 663 O O . CYS A 1 329 ? 207.725 220.410 219.426 1.00 38.50 329 CYS 7 O 1
ATOM 666 N N A TYR A 1 330 ? 206.011 220.900 220.792 0.50 38.57 330 TYR 7 N 1
ATOM 667 N N B TYR A 1 330 ? 206.011 220.903 220.791 0.50 38.57 330 TYR 7 N 1
ATOM 668 C CA A TYR A 1 330 ? 206.833 221.565 221.793 0.50 38.57 330 TYR 7 CA 1
ATOM 669 C CA B TYR A 1 330 ? 206.825 221.572 221.796 0.50 38.57 330 TYR 7 CA 1
ATOM 670 C C A TYR A 1 330 ? 206.626 220.886 223.136 0.50 38.57 330 TYR 7 C 1
ATOM 671 C C B TYR A 1 330 ? 206.623 220.889 223.139 0.50 38.57 330 TYR 7 C 1
ATOM 672 O O A TYR A 1 330 ? 205.487 220.614 223.528 0.50 38.57 330 TYR 7 O 1
ATOM 673 O O B TYR A 1 330 ? 205.486 220.616 223.535 0.50 38.57 330 TYR 7 O 1
ATOM 690 N N . THR A 1 331 ? 207.726 220.606 223.831 1.00 36.84 331 THR 7 N 1
ATOM 691 C CA . THR A 1 331 ? 207.647 219.928 225.118 1.00 36.84 331 THR 7 CA 1
ATOM 692 C C . THR A 1 331 ? 206.892 220.775 226.134 1.00 36.84 331 THR 7 C 1
ATOM 693 O O . THR A 1 331 ? 207.126 221.979 226.263 1.00 36.84 331 THR 7 O 1
ATOM 697 N N . GLN A 1 332 ? 205.962 220.141 226.843 1.00 37.02 332 GLN 7 N 1
ATOM 698 C CA . GLN A 1 332 ? 205.160 220.818 227.847 1.00 37.02 332 GLN 7 CA 1
ATOM 699 C C . GLN A 1 332 ? 205.371 220.288 229.250 1.00 37.02 332 GLN 7 C 1
ATOM 700 O O . GLN A 1 332 ? 205.105 221.019 230.210 1.00 37.02 332 GLN 7 O 1
ATOM 706 N N . GLN A 1 333 ? 205.829 219.048 229.402 1.00 36.33 333 GLN 7 N 1
ATOM 707 C CA . GLN A 1 333 ? 206.134 218.534 230.730 1.00 36.33 333 GLN 7 CA 1
ATOM 708 C C . GLN A 1 333 ? 207.235 217.491 230.637 1.00 36.33 333 GLN 7 C 1
ATOM 709 O O . GLN A 1 333 ? 207.320 216.742 229.661 1.00 36.33 333 GLN 7 O 1
ATOM 715 N N . ILE A 1 334 ? 208.073 217.444 231.668 1.00 34.76 334 ILE 7 N 1
ATOM 716 C CA . ILE A 1 334 ? 209.129 216.445 231.791 1.00 34.76 334 ILE 7 CA 1
ATOM 717 C C . ILE A 1 334 ? 208.900 215.702 233.098 1.00 34.76 334 ILE 7 C 1
ATOM 718 O O . ILE A 1 334 ? 209.034 216.282 234.182 1.00 34.76 334 ILE 7 O 1
ATOM 723 N N . LEU A 1 335 ? 208.564 214.419 232.999 1.00 34.57 335 LEU 7 N 1
ATOM 724 C CA . LEU A 1 335 ? 208.231 213.588 234.147 1.00 34.57 335 LEU 7 CA 1
ATOM 725 C C . LEU A 1 335 ? 209.440 212.734 234.500 1.00 34.57 335 LEU 7 C 1
ATOM 726 O O . LEU A 1 335 ? 209.856 211.884 233.704 1.00 34.57 335 LEU 7 O 1
ATOM 731 N N . THR A 1 336 ? 209.999 212.962 235.685 1.00 38.87 336 THR 7 N 1
ATOM 732 C CA . THR A 1 336 ? 211.182 212.253 236.167 1.00 38.87 336 THR 7 CA 1
ATOM 733 C C . THR A 1 336 ? 210.834 211.623 237.510 1.00 38.87 336 THR 7 C 1
ATOM 734 O O . THR A 1 336 ? 211.083 212.209 238.567 1.00 38.87 336 THR 7 O 1
ATOM 738 N N . GLU A 1 337 ? 210.263 210.423 237.467 1.00 38.83 337 GLU 7 N 1
ATOM 739 C CA . GLU A 1 337 ? 209.968 209.665 238.675 1.00 38.83 337 GLU 7 CA 1
ATOM 740 C C . GLU A 1 337 ? 210.486 208.240 238.643 1.00 38.83 337 GLU 7 C 1
ATOM 741 O O . GLU A 1 337 ? 210.645 207.642 239.714 1.00 38.83 337 GLU 7 O 1
ATOM 747 N N . HIS A 1 338 ? 210.748 207.674 237.471 1.00 39.58 338 HIS 7 N 1
ATOM 748 C CA . HIS A 1 338 ? 211.354 206.359 237.378 1.00 39.58 338 HIS 7 CA 1
ATOM 749 C C . HIS A 1 338 ? 212.845 206.441 237.675 1.00 39.58 338 HIS 7 C 1
ATOM 750 O O . HIS A 1 338 ? 213.511 207.432 237.363 1.00 39.58 338 HIS 7 O 1
ATOM 757 N N . CYS A 1 339 ? 213.369 205.380 238.284 1.00 44.41 339 CYS 7 N 1
ATOM 758 C CA . CYS A 1 339 ? 214.767 205.351 238.692 1.00 44.41 339 CYS 7 CA 1
ATOM 759 C C . CYS A 1 339 ? 215.690 204.890 237.570 1.00 44.41 339 CYS 7 C 1
ATOM 760 O O . CYS A 1 339 ? 216.690 205.552 237.277 1.00 44.41 339 CYS 7 O 1
ATOM 763 N N . ASN A 1 340 ? 215.374 203.764 236.931 1.00 39.40 340 ASN 7 N 1
ATOM 764 C CA . ASN A 1 340 ? 216.313 203.146 236.001 1.00 39.40 340 ASN 7 CA 1
ATOM 765 C C . ASN A 1 340 ? 216.075 203.571 234.555 1.00 39.40 340 ASN 7 C 1
ATOM 766 O O . ASN A 1 340 ? 216.936 204.207 233.940 1.00 39.40 340 ASN 7 O 1
ATOM 771 N N . GLU A 1 341 ? 214.909 203.244 234.009 1.00 36.54 341 GLU 7 N 1
ATOM 772 C CA . GLU A 1 341 ? 214.643 203.421 232.588 1.00 36.54 341 GLU 7 CA 1
ATOM 773 C C . GLU A 1 341 ? 213.139 203.396 232.379 1.00 36.54 341 GLU 7 C 1
ATOM 774 O O . GLU A 1 341 ? 212.373 203.086 233.292 1.00 36.54 341 GLU 7 O 1
ATOM 780 N N . VAL A 1 342 ? 212.722 203.729 231.161 1.00 32.21 342 VAL 7 N 1
ATOM 781 C CA . VAL A 1 342 ? 211.330 203.611 230.749 1.00 32.21 342 VAL 7 CA 1
ATOM 782 C C . VAL A 1 342 ? 211.289 202.804 229.461 1.00 32.21 342 VAL 7 C 1
ATOM 783 O O . VAL A 1 342 ? 212.010 203.114 228.507 1.00 32.21 342 VAL 7 O 1
ATOM 787 N N . TRP A 1 343 ? 210.456 201.767 229.437 1.00 30.53 343 TRP 7 N 1
ATOM 788 C CA . TRP A 1 343 ? 210.365 200.872 228.292 1.00 30.53 343 TRP 7 CA 1
ATOM 789 C C . TRP A 1 343 ? 209.048 200.963 227.540 1.00 30.53 343 TRP 7 C 1
ATOM 790 O O . TRP A 1 343 ? 209.020 200.676 226.344 1.00 30.53 343 TRP 7 O 1
ATOM 801 N N . PHE A 1 344 ? 207.963 201.355 228.204 1.00 26.93 344 PHE 7 N 1
ATOM 802 C CA . PHE A 1 344 ? 206.651 201.384 227.574 1.00 26.93 344 PHE 7 CA 1
ATOM 803 C C . PHE A 1 344 ? 205.780 202.427 228.258 1.00 26.93 344 PHE 7 C 1
ATOM 804 O O . PHE A 1 344 ? 205.826 202.578 229.482 1.00 26.93 344 PHE 7 O 1
ATOM 812 N N . CYS A 1 345 ? 204.992 203.144 227.455 1.00 27.36 345 CYS 7 N 1
ATOM 813 C CA . CYS A 1 345 ? 204.014 204.107 227.941 1.00 27.36 345 CYS 7 CA 1
ATOM 814 C C . CYS A 1 345 ? 202.744 203.979 227.113 1.00 27.36 345 CYS 7 C 1
ATOM 815 O O . CYS A 1 345 ? 202.809 203.720 225.909 1.00 27.36 345 CYS 7 O 1
ATOM 818 N N . LYS A 1 346 ? 201.589 204.157 227.756 1.00 27.36 346 LYS 7 N 1
ATOM 819 C CA . LYS A 1 346 ? 200.323 203.967 227.061 1.00 27.36 346 LYS 7 CA 1
ATOM 820 C C . LYS A 1 346 ? 199.228 204.802 227.714 1.00 27.36 346 LYS 7 C 1
ATOM 821 O O . LYS A 1 346 ? 199.113 204.846 228.939 1.00 27.36 346 LYS 7 O 1
ATOM 827 N N . PHE A 1 347 ? 198.412 205.449 226.884 1.00 28.09 347 PHE 7 N 1
ATOM 828 C CA . PHE A 1 347 ? 197.228 206.159 227.349 1.00 28.09 347 PHE 7 CA 1
ATOM 829 C C . PHE A 1 347 ? 196.053 205.208 227.526 1.00 28.09 347 PHE 7 C 1
ATOM 830 O O . PHE A 1 347 ? 195.983 204.147 226.902 1.00 28.09 347 PHE 7 O 1
ATOM 838 N N . SER A 1 348 ? 195.121 205.614 228.382 1.00 29.97 348 SER 7 N 1
ATOM 839 C CA . SER A 1 348 ? 193.882 204.879 228.562 1.00 29.97 348 SER 7 CA 1
ATOM 840 C C . SER A 1 348 ? 193.006 205.006 227.320 1.00 29.97 348 SER 7 C 1
ATOM 841 O O . SER A 1 348 ? 193.241 205.839 226.442 1.00 29.97 348 SER 7 O 1
ATOM 844 N N . ASN A 1 349 ? 191.983 204.153 227.249 1.00 30.26 349 ASN 7 N 1
ATOM 845 C CA . ASN A 1 349 ? 191.125 204.140 226.068 1.00 30.26 349 ASN 7 CA 1
ATOM 846 C C . ASN A 1 349 ? 190.244 205.381 225.990 1.00 30.26 349 ASN 7 C 1
ATOM 847 O O . ASN A 1 349 ? 189.800 205.752 224.898 1.00 30.26 349 ASN 7 O 1
ATOM 852 N N . ASP A 1 350 ? 189.978 206.030 227.122 1.00 32.69 350 ASP 7 N 1
ATOM 853 C CA . ASP A 1 350 ? 189.252 207.292 227.143 1.00 32.69 350 ASP 7 CA 1
ATOM 854 C C . ASP A 1 350 ? 190.173 208.493 227.317 1.00 32.69 350 ASP 7 C 1
ATOM 855 O O . ASP A 1 350 ? 189.687 209.616 227.478 1.00 32.69 350 ASP 7 O 1
ATOM 860 N N . GLY A 1 351 ? 191.485 208.282 227.290 1.00 30.73 351 GLY 7 N 1
ATOM 861 C CA . GLY A 1 351 ? 192.429 209.385 227.361 1.00 30.73 351 GLY 7 CA 1
ATOM 862 C C . GLY A 1 351 ? 192.395 210.157 228.660 1.00 30.73 351 GLY 7 C 1
ATOM 863 O O . GLY A 1 351 ? 192.555 211.383 228.655 1.00 30.73 351 GLY 7 O 1
ATOM 864 N N . THR A 1 352 ? 192.193 209.467 229.780 1.00 31.72 352 THR 7 N 1
ATOM 865 C CA . THR A 1 352 ? 192.166 210.109 231.086 1.00 31.72 352 THR 7 CA 1
ATOM 866 C C . THR A 1 352 ? 193.398 209.822 231.928 1.00 31.72 352 THR 7 C 1
ATOM 867 O O . THR A 1 352 ? 193.760 210.645 232.770 1.00 31.72 352 THR 7 O 1
ATOM 871 N N . LYS A 1 353 ? 194.056 208.685 231.717 1.00 29.09 353 LYS 7 N 1
ATOM 872 C CA . LYS A 1 353 ? 195.223 208.306 232.494 1.00 29.09 353 LYS 7 CA 1
ATOM 873 C C . LYS A 1 353 ? 196.343 207.855 231.569 1.00 29.09 353 LYS 7 C 1
ATOM 874 O O . LYS A 1 353 ? 196.129 207.548 230.395 1.00 29.09 353 LYS 7 O 1
ATOM 880 N N . LEU A 1 354 ? 197.549 207.827 232.125 1.00 26.19 354 LEU 7 N 1
ATOM 881 C CA . LEU A 1 354 ? 198.734 207.326 231.445 1.00 26.19 354 LEU 7 CA 1
ATOM 882 C C . LEU A 1 354 ? 199.390 206.272 232.323 1.00 26.19 354 LEU 7 C 1
ATOM 883 O O . LEU A 1 354 ? 199.495 206.450 233.539 1.00 26.19 354 LEU 7 O 1
ATOM 888 N N . ALA A 1 355 ? 199.819 205.171 231.713 1.00 26.42 355 ALA 7 N 1
ATOM 889 C CA . ALA A 1 355 ? 200.490 204.089 232.420 1.00 26.42 355 ALA 7 CA 1
ATOM 890 C C . ALA A 1 355 ? 201.876 203.907 231.825 1.00 26.42 355 ALA 7 C 1
ATOM 891 O O . ALA A 1 355 ? 202.010 203.681 230.617 1.00 26.42 355 ALA 7 O 1
ATOM 893 N N . THR A 1 356 ? 202.903 204.007 232.669 1.00 28.30 356 THR 7 N 1
ATOM 894 C CA . THR A 1 356 ? 204.288 203.874 232.234 1.00 28.30 356 THR 7 CA 1
ATOM 895 C C . THR A 1 356 ? 204.963 202.762 233.021 1.00 28.30 356 THR 7 C 1
ATOM 896 O O . THR A 1 356 ? 204.912 202.751 234.254 1.00 28.30 356 THR 7 O 1
ATOM 900 N N . GLY A 1 357 ? 205.605 201.840 232.310 1.00 29.73 357 GLY 7 N 1
ATOM 901 C CA . GLY A 1 357 ? 206.291 200.743 232.965 1.00 29.73 357 GLY 7 CA 1
ATOM 902 C C . GLY A 1 357 ? 207.797 200.870 232.895 1.00 29.73 357 GLY 7 C 1
ATOM 903 O O . GLY A 1 357 ? 208.354 200.983 231.802 1.00 29.73 357 GLY 7 O 1
ATOM 904 N N . SER A 1 358 ? 208.473 200.839 234.039 1.00 34.79 358 SER 7 N 1
ATOM 905 C CA . SER A 1 358 ? 209.899 201.116 234.079 1.00 34.79 358 SER 7 CA 1
ATOM 906 C C . SER A 1 358 ? 210.717 199.829 234.069 1.00 34.79 358 SER 7 C 1
ATOM 907 O O . SER A 1 358 ? 210.201 198.729 234.271 1.00 34.79 358 SER 7 O 1
ATOM 910 N N . LYS A 1 359 ? 212.021 199.985 233.823 1.00 35.95 359 LYS 7 N 1
ATOM 911 C CA . LYS A 1 359 ? 212.913 198.829 233.824 1.00 35.95 359 LYS 7 CA 1
ATOM 912 C C . LYS A 1 359 ? 212.994 198.199 235.206 1.00 35.95 359 LYS 7 C 1
ATOM 913 O O . LYS A 1 359 ? 213.027 196.971 235.334 1.00 35.95 359 LYS 7 O 1
ATOM 919 N N . ASP A 1 360 ? 213.032 199.017 236.253 1.00 38.66 360 ASP 7 N 1
ATOM 920 C CA . ASP A 1 360 ? 212.935 198.462 237.591 1.00 38.66 360 ASP 7 CA 1
ATOM 921 C C . ASP A 1 360 ? 211.498 198.012 237.851 1.00 38.66 360 ASP 7 C 1
ATOM 922 O O . ASP A 1 360 ? 210.624 198.080 236.983 1.00 38.66 360 ASP 7 O 1
ATOM 927 N N . THR A 1 361 ? 211.248 197.547 239.071 1.00 38.49 361 THR 7 N 1
ATOM 928 C CA . THR A 1 361 ? 210.001 196.858 239.395 1.00 38.49 361 THR 7 CA 1
ATOM 929 C C . THR A 1 361 ? 208.911 197.878 239.730 1.00 38.49 361 THR 7 C 1
ATOM 930 O O . THR A 1 361 ? 208.526 198.070 240.885 1.00 38.49 361 THR 7 O 1
ATOM 934 N N . THR A 1 362 ? 208.402 198.544 238.691 1.00 35.62 362 THR 7 N 1
ATOM 935 C CA . THR A 1 362 ? 207.385 199.562 238.929 1.00 35.62 362 THR 7 CA 1
ATOM 936 C C . THR A 1 362 ? 206.591 199.860 237.661 1.00 35.62 362 THR 7 C 1
ATOM 937 O O . THR A 1 362 ? 207.149 199.922 236.557 1.00 35.62 362 THR 7 O 1
ATOM 941 N N . VAL A 1 363 ? 205.281 200.029 237.846 1.00 30.68 363 VAL 7 N 1
ATOM 942 C CA . VAL A 1 363 ? 204.374 200.622 236.870 1.00 30.68 363 VAL 7 CA 1
ATOM 943 C C . VAL A 1 363 ? 203.694 201.805 237.546 1.00 30.68 363 VAL 7 C 1
ATOM 944 O O . VAL A 1 363 ? 203.163 201.664 238.654 1.00 30.68 363 VAL 7 O 1
ATOM 948 N N . ILE A 1 364 ? 203.713 202.964 236.893 1.00 29.77 364 ILE 7 N 1
ATOM 949 C CA . ILE A 1 364 ? 203.212 204.202 237.478 1.00 29.77 364 ILE 7 CA 1
ATOM 950 C C . ILE A 1 364 ? 202.024 204.697 236.666 1.00 29.77 364 ILE 7 C 1
ATOM 951 O O . ILE A 1 364 ? 202.038 204.649 235.429 1.00 29.77 364 ILE 7 O 1
ATOM 956 N N . ILE A 1 365 ? 200.996 205.170 237.372 1.00 28.87 365 ILE 7 N 1
ATOM 957 C CA . ILE A 1 365 ? 199.769 205.679 236.770 1.00 28.87 365 ILE 7 CA 1
ATOM 958 C C . ILE A 1 365 ? 199.652 207.171 237.062 1.00 28.87 365 ILE 7 C 1
ATOM 959 O O . ILE A 1 365 ? 199.741 207.603 238.221 1.00 28.87 365 ILE 7 O 1
ATOM 964 N N . TRP A 1 366 ? 199.458 207.951 236.002 1.00 29.48 366 TRP 7 N 1
ATOM 965 C CA . TRP A 1 366 ? 199.301 209.395 236.074 1.00 29.48 366 TRP 7 CA 1
ATOM 966 C C . TRP A 1 366 ? 197.888 209.767 235.653 1.00 29.48 366 TRP 7 C 1
ATOM 967 O O . TRP A 1 366 ? 197.381 209.250 234.653 1.00 29.48 366 TRP 7 O 1
ATOM 978 N N . GLN A 1 367 ? 197.263 210.662 236.410 1.00 32.80 367 GLN 7 N 1
ATOM 979 C CA . GLN A 1 367 ? 195.950 211.200 236.095 1.00 32.80 367 GLN 7 CA 1
ATOM 980 C C . GLN A 1 367 ? 196.104 212.543 235.395 1.00 32.80 367 GLN 7 C 1
ATOM 981 O O . GLN A 1 367 ? 196.937 213.367 235.785 1.00 32.80 367 GLN 7 O 1
ATOM 987 N N . VAL A 1 368 ? 195.300 212.752 234.354 1.00 37.83 368 VAL 7 N 1
ATOM 988 C CA . VAL A 1 368 ? 195.351 213.954 233.531 1.00 37.83 368 VAL 7 CA 1
ATOM 989 C C . VAL A 1 368 ? 194.228 214.887 233.955 1.00 37.83 368 VAL 7 C 1
ATOM 990 O O . VAL A 1 368 ? 193.057 214.492 233.971 1.00 37.83 368 VAL 7 O 1
ATOM 994 N N . ASP A 1 369 ? 194.579 216.122 234.300 1.00 42.79 369 ASP 7 N 1
ATOM 995 C CA . ASP A 1 369 ? 193.562 217.124 234.573 1.00 42.79 369 ASP 7 CA 1
ATOM 996 C C . ASP A 1 369 ? 192.836 217.484 233.280 1.00 42.79 369 ASP 7 C 1
ATOM 997 O O . ASP A 1 369 ? 193.471 217.633 232.232 1.00 42.79 369 ASP 7 O 1
ATOM 999 N N . PRO A 1 370 ? 191.516 217.622 233.316 1.00 47.55 370 PRO 7 N 1
ATOM 1000 C CA . PRO A 1 370 ? 190.766 217.841 232.072 1.00 47.55 370 PRO 7 CA 1
ATOM 1001 C C . PRO A 1 370 ? 190.842 219.272 231.566 1.00 47.55 370 PRO 7 C 1
ATOM 1002 O O . PRO A 1 370 ? 190.721 219.514 230.361 1.00 47.55 370 PRO 7 O 1
ATOM 1006 N N . ASP A 1 371 ? 191.046 220.229 232.470 1.00 48.40 371 ASP 7 N 1
ATOM 1007 C CA . ASP A 1 371 ? 191.036 221.641 232.100 1.00 48.40 371 ASP 7 CA 1
ATOM 1008 C C . ASP A 1 371 ? 192.436 222.156 231.777 1.00 48.40 371 ASP 7 C 1
ATOM 1009 O O . ASP A 1 371 ? 192.671 222.692 230.690 1.00 48.40 371 ASP 7 O 1
ATOM 1011 N N . THR A 1 372 ? 193.371 222.005 232.714 1.00 44.87 372 THR 7 N 1
ATOM 1012 C CA . THR A 1 372 ? 194.723 222.517 232.539 1.00 44.87 372 THR 7 CA 1
ATOM 1013 C C . THR A 1 372 ? 195.667 221.521 231.877 1.00 44.87 372 THR 7 C 1
ATOM 1014 O O . THR A 1 372 ? 196.803 221.891 231.562 1.00 44.87 372 THR 7 O 1
ATOM 1018 N N . HIS A 1 373 ? 195.228 220.280 231.660 1.00 44.79 373 HIS 7 N 1
ATOM 1019 C CA . HIS A 1 373 ? 195.992 219.274 230.918 1.00 44.79 373 HIS 7 CA 1
ATOM 1020 C C . HIS A 1 373 ? 197.368 219.027 231.537 1.00 44.79 373 HIS 7 C 1
ATOM 1021 O O . HIS A 1 373 ? 198.392 219.021 230.852 1.00 44.79 373 HIS 7 O 1
ATOM 1028 N N . LEU A 1 374 ? 197.386 218.808 232.848 1.00 40.03 374 LEU 7 N 1
ATOM 1029 C CA . LEU A 1 374 ? 198.606 218.486 233.570 1.00 40.03 374 LEU 7 CA 1
ATOM 1030 C C . LEU A 1 374 ? 198.494 217.092 234.169 1.00 40.03 374 LEU 7 C 1
ATOM 1031 O O . LEU A 1 374 ? 197.409 216.653 234.558 1.00 40.03 374 LEU 7 O 1
ATOM 1036 N N . LEU A 1 375 ? 199.626 216.400 234.244 1.00 34.64 375 LEU 7 N 1
ATOM 1037 C CA . LEU A 1 375 ? 199.673 215.019 234.707 1.00 34.64 375 LEU 7 CA 1
ATOM 1038 C C . LEU A 1 375 ? 200.179 214.966 236.141 1.00 34.64 375 LEU 7 C 1
ATOM 1039 O O . LEU A 1 375 ? 201.182 215.604 236.474 1.00 34.64 375 LEU 7 O 1
ATOM 1044 N N . LYS A 1 376 ? 199.483 214.207 236.984 1.00 34.04 376 LYS 7 N 1
ATOM 1045 C CA . LYS A 1 376 ? 199.867 214.041 238.378 1.00 34.04 376 LYS 7 CA 1
ATOM 1046 C C . LYS A 1 376 ? 199.806 212.569 238.758 1.00 34.04 376 LYS 7 C 1
ATOM 1047 O O . LYS A 1 376 ? 198.826 211.886 238.460 1.00 34.04 376 LYS 7 O 1
ATOM 1053 N N . LEU A 1 377 ? 200.858 212.085 239.414 1.00 32.08 377 LEU 7 N 1
ATOM 1054 C CA . LEU A 1 377 ? 200.904 210.693 239.848 1.00 32.08 377 LEU 7 CA 1
ATOM 1055 C C . LEU A 1 377 ? 199.766 210.398 240.815 1.00 32.08 377 LEU 7 C 1
ATOM 1056 O O . LEU A 1 377 ? 199.499 211.184 241.727 1.00 32.08 377 LEU 7 O 1
ATOM 1061 N N . LEU A 1 378 ? 199.091 209.258 240.627 1.00 31.37 378 LEU 7 N 1
ATOM 1062 C CA . LEU A 1 378 ? 198.096 208.852 241.613 1.00 31.37 378 LEU 7 CA 1
ATOM 1063 C C . LEU A 1 378 ? 198.296 207.448 242.160 1.00 31.37 378 LEU 7 C 1
ATOM 1064 O O . LEU A 1 378 ? 197.878 207.186 243.289 1.00 31.37 378 LEU 7 O 1
ATOM 1069 N N . LYS A 1 379 ? 198.921 206.543 241.411 1.00 31.45 379 LYS 7 N 1
ATOM 1070 C CA . LYS A 1 379 ? 199.103 205.176 241.873 1.00 31.45 379 LYS 7 CA 1
ATOM 1071 C C . LYS A 1 379 ? 200.454 204.646 241.424 1.00 31.45 379 LYS 7 C 1
ATOM 1072 O O . LYS A 1 379 ? 200.972 205.027 240.372 1.00 31.45 379 LYS 7 O 1
ATOM 1078 N N . THR A 1 380 ? 201.014 203.758 242.241 1.00 33.55 380 THR 7 N 1
ATOM 1079 C CA . THR A 1 380 ? 202.235 203.035 241.921 1.00 33.55 380 THR 7 CA 1
ATOM 1080 C C . THR A 1 380 ? 202.015 201.554 242.194 1.00 33.55 380 THR 7 C 1
ATOM 1081 O O . THR A 1 380 ? 201.411 201.182 243.204 1.00 33.55 380 THR 7 O 1
ATOM 1085 N N . LEU A 1 381 ? 202.485 200.713 241.278 1.00 34.47 381 LEU 7 N 1
ATOM 1086 C CA . LEU A 1 381 ? 202.271 199.272 241.339 1.00 34.47 381 LEU 7 CA 1
ATOM 1087 C C . LEU A 1 381 ? 203.622 198.574 241.297 1.00 34.47 381 LEU 7 C 1
ATOM 1088 O O . LEU A 1 381 ? 204.410 198.800 240.373 1.00 34.47 381 LEU 7 O 1
ATOM 1093 N N . GLU A 1 382 ? 203.884 197.722 242.285 1.00 41.39 382 GLU 7 N 1
ATOM 1094 C CA . GLU A 1 382 ? 205.197 197.121 242.465 1.00 41.39 382 GLU 7 CA 1
ATOM 1095 C C . GLU A 1 382 ? 205.087 195.605 242.533 1.00 41.39 382 GLU 7 C 1
ATOM 1096 O O . GLU A 1 382 ? 204.069 195.058 242.963 1.00 41.39 382 GLU 7 O 1
ATOM 1102 N N . GLY A 1 383 ? 206.152 194.931 242.100 1.00 37.75 383 GLY 7 N 1
ATOM 1103 C CA . GLY A 1 383 ? 206.214 193.484 242.175 1.00 37.75 383 GLY 7 CA 1
ATOM 1104 C C . GLY A 1 383 ? 206.590 192.799 240.877 1.00 37.75 383 GLY 7 C 1
ATOM 1105 O O . GLY A 1 383 ? 206.476 191.575 240.764 1.00 37.75 383 GLY 7 O 1
ATOM 1106 N N . HIS A 1 384 ? 207.040 193.569 239.890 1.00 34.84 384 HIS 7 N 1
ATOM 1107 C CA . HIS A 1 384 ? 207.413 193.040 238.577 1.00 34.84 384 HIS 7 CA 1
ATOM 1108 C C . HIS A 1 384 ? 208.918 192.796 238.587 1.00 34.84 384 HIS 7 C 1
ATOM 1109 O O . HIS A 1 384 ? 209.704 193.644 238.169 1.00 34.84 384 HIS 7 O 1
ATOM 1116 N N . ALA A 1 385 ? 209.313 191.603 239.041 1.00 36.86 385 ALA 7 N 1
ATOM 1117 C CA . ALA A 1 385 ? 210.709 191.349 239.390 1.00 36.86 385 ALA 7 CA 1
ATOM 1118 C C . ALA A 1 385 ? 211.658 191.554 238.217 1.00 36.86 385 ALA 7 C 1
ATOM 1119 O O . ALA A 1 385 ? 212.832 191.880 238.426 1.00 36.86 385 ALA 7 O 1
ATOM 1121 N N . TYR A 1 386 ? 211.186 191.371 236.985 1.00 40.45 386 TYR 7 N 1
ATOM 1122 C CA . TYR A 1 386 ? 212.045 191.454 235.811 1.00 40.45 386 TYR 7 CA 1
ATOM 1123 C C . TYR A 1 386 ? 211.824 192.721 234.994 1.00 40.45 386 TYR 7 C 1
ATOM 1124 O O . TYR A 1 386 ? 212.395 192.851 233.908 1.00 40.45 386 TYR 7 O 1
ATOM 1133 N N . GLY A 1 387 ? 211.020 193.657 235.485 1.00 36.97 387 GLY 7 N 1
ATOM 1134 C CA . GLY A 1 387 ? 210.686 194.843 234.729 1.00 36.97 387 GLY 7 CA 1
ATOM 1135 C C . GLY A 1 387 ? 209.465 194.641 233.854 1.00 36.97 387 GLY 7 C 1
ATOM 1136 O O . GLY A 1 387 ? 208.939 193.538 233.695 1.00 36.97 387 GLY 7 O 1
ATOM 1137 N N . VAL A 1 388 ? 209.007 195.744 233.270 1.00 29.38 388 VAL 7 N 1
ATOM 1138 C CA . VAL A 1 388 ? 207.778 195.776 232.487 1.00 29.38 388 VAL 7 CA 1
ATOM 1139 C C . VAL A 1 388 ? 208.111 196.239 231.078 1.00 29.38 388 VAL 7 C 1
ATOM 1140 O O . VAL A 1 388 ? 208.763 197.273 230.898 1.00 29.38 388 VAL 7 O 1
ATOM 1144 N N . SER A 1 389 ? 207.664 195.475 230.082 1.00 28.75 389 SER 7 N 1
ATOM 1145 C CA . SER A 1 389 ? 207.905 195.812 228.689 1.00 28.75 389 SER 7 CA 1
ATOM 1146 C C . SER A 1 389 ? 206.640 196.004 227.868 1.00 28.75 389 SER 7 C 1
ATOM 1147 O O . SER A 1 389 ? 206.705 196.661 226.824 1.00 28.75 389 SER 7 O 1
ATOM 1150 N N . TYR A 1 390 ? 205.503 195.460 228.296 1.00 27.12 390 TYR 7 N 1
ATOM 1151 C CA . TYR A 1 390 ? 204.249 195.632 227.579 1.00 27.12 390 TYR 7 CA 1
ATOM 1152 C C . TYR A 1 390 ? 203.118 195.863 228.568 1.00 27.12 390 TYR 7 C 1
ATOM 1153 O O . TYR A 1 390 ? 203.094 195.261 229.644 1.00 27.12 390 TYR 7 O 1
ATOM 1162 N N . ILE A 1 391 ? 202.182 196.732 228.190 1.00 26.80 391 ILE 7 N 1
ATOM 1163 C CA . ILE A 1 391 ? 201.037 197.092 229.021 1.00 26.80 391 ILE 7 CA 1
ATOM 1164 C C . ILE A 1 391 ? 199.801 197.154 228.135 1.00 26.80 391 ILE 7 C 1
ATOM 1165 O O . ILE A 1 391 ? 199.835 197.760 227.060 1.00 26.80 391 ILE 7 O 1
ATOM 1170 N N . ALA A 1 392 ? 198.710 196.535 228.583 1.00 27.26 392 ALA 7 N 1
ATOM 1171 C CA . ALA A 1 392 ? 197.455 196.536 227.843 1.00 27.26 392 ALA 7 CA 1
ATOM 1172 C C . ALA A 1 392 ? 196.317 196.973 228.752 1.00 27.26 392 ALA 7 C 1
ATOM 1173 O O . ALA A 1 392 ? 196.253 196.568 229.914 1.00 27.26 392 ALA 7 O 1
ATOM 1175 N N . TRP A 1 393 ? 195.417 197.791 228.210 1.00 27.27 393 TRP 7 N 1
ATOM 1176 C CA . TRP A 1 393 ? 194.290 198.343 228.951 1.00 27.27 393 TRP 7 CA 1
ATOM 1177 C C . TRP A 1 393 ? 193.016 197.568 228.641 1.00 27.27 393 TRP 7 C 1
ATOM 1178 O O . TRP A 1 393 ? 192.797 197.142 227.504 1.00 27.27 393 TRP 7 O 1
ATOM 1189 N N . SER A 1 394 ? 192.174 197.398 229.656 1.00 30.83 394 SER 7 N 1
ATOM 1190 C CA . SER A 1 394 ? 190.874 196.781 229.455 1.00 30.83 394 SER 7 CA 1
ATOM 1191 C C . SER A 1 394 ? 189.993 197.689 228.598 1.00 30.83 394 SER 7 C 1
ATOM 1192 O O . SER A 1 394 ? 190.169 198.909 228.595 1.00 30.83 394 SER 7 O 1
ATOM 1195 N N . PRO A 1 395 ? 189.044 197.119 227.851 1.00 31.76 395 PRO 7 N 1
ATOM 1196 C CA . PRO A 1 395 ? 188.189 197.957 226.995 1.00 31.76 395 PRO 7 CA 1
ATOM 1197 C C . PRO A 1 395 ? 187.365 198.983 227.755 1.00 31.76 395 PRO 7 C 1
ATOM 1198 O O . PRO A 1 395 ? 186.930 199.970 227.151 1.00 31.76 395 PRO 7 O 1
ATOM 1202 N N . ASP A 1 396 ? 187.128 198.787 229.052 1.00 34.89 396 ASP 7 N 1
ATOM 1203 C CA . ASP A 1 396 ? 186.460 199.785 229.877 1.00 34.89 396 ASP 7 CA 1
ATOM 1204 C C . ASP A 1 396 ? 187.391 200.406 230.912 1.00 34.89 396 ASP 7 C 1
ATOM 1205 O O . ASP A 1 396 ? 186.915 201.056 231.848 1.00 34.89 396 ASP 7 O 1
ATOM 1210 N N . ASP A 1 397 ? 188.705 200.217 230.764 1.00 33.10 397 ASP 7 N 1
ATOM 1211 C CA . ASP A 1 397 ? 189.717 200.880 231.591 1.00 33.10 397 ASP 7 CA 1
ATOM 1212 C C . ASP A 1 397 ? 189.542 200.574 233.076 1.00 33.10 397 ASP 7 C 1
ATOM 1213 O O . ASP A 1 397 ? 189.720 201.443 233.931 1.00 33.10 397 ASP 7 O 1
ATOM 1218 N N . ASN A 1 398 ? 189.194 199.326 233.390 1.00 36.59 398 ASN 7 N 1
ATOM 1219 C CA . ASN A 1 398 ? 189.138 198.874 234.771 1.00 36.59 398 ASN 7 CA 1
ATOM 1220 C C . ASN A 1 398 ? 190.284 197.954 235.153 1.00 36.59 398 ASN 7 C 1
ATOM 1221 O O . ASN A 1 398 ? 190.624 197.881 236.336 1.00 36.59 398 ASN 7 O 1
ATOM 1226 N N . TYR A 1 399 ? 190.884 197.259 234.189 1.00 32.80 399 TYR 7 N 1
ATOM 1227 C CA . TYR A 1 399 ? 192.022 196.389 234.432 1.00 32.80 399 TYR 7 CA 1
ATOM 1228 C C . TYR A 1 399 ? 193.116 196.695 233.422 1.00 32.80 399 TYR 7 C 1
ATOM 1229 O O . TYR A 1 399 ? 192.845 197.171 232.319 1.00 32.80 399 TYR 7 O 1
ATOM 1238 N N . LEU A 1 400 ? 194.358 196.429 233.813 1.00 29.07 400 LEU 7 N 1
ATOM 1239 C CA . LEU A 1 400 ? 195.473 196.470 232.881 1.00 29.07 400 LEU 7 CA 1
ATOM 1240 C C . LEU A 1 400 ? 196.368 195.268 233.131 1.00 29.07 400 LEU 7 C 1
ATOM 1241 O O . LEU A 1 400 ? 196.546 194.842 234.274 1.00 29.07 400 LEU 7 O 1
ATOM 1246 N N . VAL A 1 401 ? 196.925 194.728 232.053 1.00 29.55 401 VAL 7 N 1
ATOM 1247 C CA . VAL A 1 401 ? 197.813 193.573 232.107 1.00 29.55 401 VAL 7 CA 1
ATOM 1248 C C . VAL A 1 401 ? 199.217 194.030 231.744 1.00 29.55 401 VAL 7 C 1
ATOM 1249 O O . VAL A 1 401 ? 199.421 194.653 230.695 1.00 29.55 401 VAL 7 O 1
ATOM 1253 N N . ALA A 1 402 ? 200.177 193.728 232.612 1.00 29.56 402 ALA 7 N 1
ATOM 1254 C CA . ALA A 1 402 ? 201.572 194.101 232.419 1.00 29.56 402 ALA 7 CA 1
ATOM 1255 C C . ALA A 1 402 ? 202.403 192.839 232.246 1.00 29.56 402 ALA 7 C 1
ATOM 1256 O O . ALA A 1 402 ? 202.373 191.951 233.103 1.00 29.56 402 ALA 7 O 1
ATOM 1258 N N . CYS A 1 403 ? 203.144 192.766 231.147 1.00 32.42 403 CYS 7 N 1
ATOM 1259 C CA . CYS A 1 403 ? 204.019 191.639 230.866 1.00 32.42 403 CYS 7 CA 1
ATOM 1260 C C . CYS A 1 403 ? 205.459 191.984 231.231 1.00 32.42 403 CYS 7 C 1
ATOM 1261 O O . CYS A 1 403 ? 205.790 193.120 231.570 1.00 32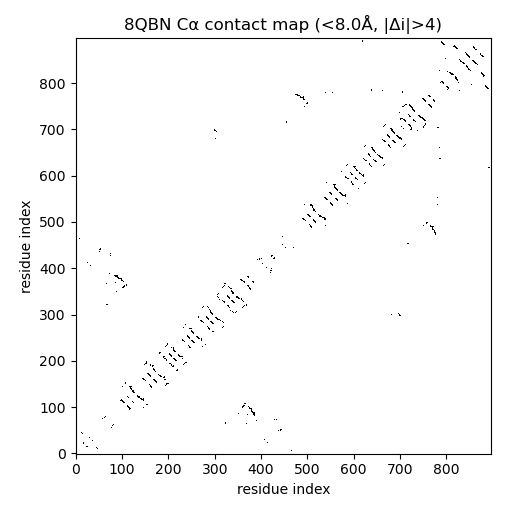.42 403 CYS 7 O 1
ATOM 1264 N N . GLY A 1 404 ? 206.320 190.976 231.158 1.00 33.94 404 GLY 7 N 1
ATOM 1265 C CA . GLY A 1 404 ? 207.722 191.157 231.436 1.00 33.94 404 GLY 7 CA 1
ATOM 1266 C C . GLY A 1 404 ? 208.558 191.115 230.175 1.00 33.94 404 GLY 7 C 1
ATOM 1267 O O . GLY A 1 404 ? 208.037 191.115 229.057 1.00 33.94 404 GLY 7 O 1
ATOM 1268 N N . PRO A 1 405 ? 209.876 191.082 230.333 1.00 36.32 405 PRO 7 N 1
ATOM 1269 C CA . PRO A 1 405 ? 210.758 190.936 229.168 1.00 36.32 405 PRO 7 CA 1
ATOM 1270 C C . PRO A 1 405 ? 210.788 189.505 228.658 1.00 36.32 405 PRO 7 C 1
ATOM 1271 O O . PRO A 1 405 ? 209.997 188.669 229.102 1.00 36.32 405 PRO 7 O 1
ATOM 1275 N N . ASP A 1 406 ? 211.684 189.215 227.718 1.00 38.35 406 ASP 7 N 1
ATOM 1276 C CA . ASP A 1 406 ? 211.766 187.877 227.149 1.00 38.35 406 ASP 7 CA 1
ATOM 1277 C C . ASP A 1 406 ? 212.151 186.856 228.213 1.00 38.35 406 ASP 7 C 1
ATOM 1278 O O . ASP A 1 406 ? 212.805 187.176 229.209 1.00 38.35 406 ASP 7 O 1
ATOM 1280 N N . ASP A 1 407 ? 211.727 185.610 227.988 1.00 41.85 407 ASP 7 N 1
ATOM 1281 C CA . ASP A 1 407 ? 211.992 184.492 228.896 1.00 41.85 407 ASP 7 CA 1
ATOM 1282 C C . ASP A 1 407 ? 211.428 184.752 230.291 1.00 41.85 407 ASP 7 C 1
ATOM 1283 O O . ASP A 1 407 ? 212.045 184.414 231.302 1.00 41.85 407 ASP 7 O 1
ATOM 1285 N N . CYS A 1 408 ? 210.244 185.358 230.348 1.00 40.54 408 CYS 7 N 1
ATOM 1286 C CA . CYS A 1 408 ? 209.516 185.561 231.594 1.00 40.54 408 CYS 7 CA 1
ATOM 1287 C C . CYS A 1 408 ? 208.207 184.791 231.526 1.00 40.54 408 CYS 7 C 1
ATOM 1288 O O . CYS A 1 408 ? 207.446 184.941 230.565 1.00 40.54 408 CYS 7 O 1
ATOM 1291 N N . SER A 1 409 ? 207.943 183.976 232.545 1.00 41.21 409 SER 7 N 1
ATOM 1292 C CA . SER A 1 409 ? 206.834 183.031 232.529 1.00 41.21 409 SER 7 CA 1
ATOM 1293 C C . SER A 1 409 ? 205.674 183.473 233.416 1.00 41.21 409 SER 7 C 1
ATOM 1294 O O . SER A 1 409 ? 204.983 182.635 233.998 1.00 41.21 409 SER 7 O 1
ATOM 1297 N N . GLU A 1 410 ? 205.440 184.778 233.522 1.00 39.98 410 GLU 7 N 1
ATOM 1298 C CA . GLU A 1 410 ? 204.380 185.291 234.376 1.00 39.98 410 GLU 7 CA 1
ATOM 1299 C C . GLU A 1 410 ? 203.810 186.566 233.774 1.00 39.98 410 GLU 7 C 1
ATOM 1300 O O . GLU A 1 410 ? 204.455 187.237 232.965 1.00 39.98 410 GLU 7 O 1
ATOM 1306 N N . LEU A 1 411 ? 202.585 186.889 234.180 1.00 31.16 411 LEU 7 N 1
ATOM 1307 C CA . LEU A 1 411 ? 201.987 188.177 233.865 1.00 31.16 411 LEU 7 CA 1
ATOM 1308 C C . LEU A 1 411 ? 201.088 188.590 235.019 1.00 31.16 411 LEU 7 C 1
ATOM 1309 O O . LEU A 1 411 ? 200.572 187.747 235.755 1.00 31.16 411 LEU 7 O 1
ATOM 1314 N N . TRP A 1 412 ? 200.910 189.897 235.169 1.00 30.59 412 TRP 7 N 1
ATOM 1315 C CA . TRP A 1 412 ? 200.164 190.477 236.272 1.00 30.59 412 TRP 7 CA 1
ATOM 1316 C C . TRP A 1 412 ? 198.883 191.115 235.755 1.00 30.59 412 TRP 7 C 1
ATOM 1317 O O . TRP A 1 412 ? 198.824 191.594 234.620 1.00 30.59 412 TRP 7 O 1
ATOM 1328 N N . LEU A 1 413 ? 197.852 191.115 236.596 1.00 30.94 413 LEU 7 N 1
ATOM 1329 C CA . LEU A 1 413 ? 196.564 191.712 236.250 1.00 30.94 413 LEU 7 CA 1
ATOM 1330 C C . LEU A 1 413 ? 196.093 192.527 237.446 1.00 30.94 413 LEU 7 C 1
ATOM 1331 O O . LEU A 1 413 ? 195.829 191.966 238.512 1.00 30.94 413 LEU 7 O 1
ATOM 1336 N N . TRP A 1 414 ? 195.995 193.841 237.276 1.00 32.18 414 TRP 7 N 1
ATOM 1337 C CA . TRP A 1 414 ? 195.561 194.742 238.332 1.00 32.18 414 TRP 7 CA 1
ATOM 1338 C C . TRP A 1 414 ? 194.184 195.303 238.011 1.00 32.18 414 TRP 7 C 1
ATOM 1339 O O . TRP A 1 414 ? 193.708 195.235 236.877 1.00 32.18 414 TRP 7 O 1
ATOM 1350 N N . ASN A 1 415 ? 193.548 195.877 239.027 1.00 36.62 415 ASN 7 N 1
ATOM 1351 C CA . ASN A 1 415 ? 192.357 196.694 238.839 1.00 36.62 415 ASN 7 CA 1
ATOM 1352 C C . ASN A 1 415 ? 192.690 198.134 239.201 1.00 36.62 415 ASN 7 C 1
ATOM 1353 O O . ASN A 1 415 ? 193.223 198.401 240.283 1.00 36.62 415 ASN 7 O 1
ATOM 1358 N N . VAL A 1 416 ? 192.392 199.053 238.284 1.00 37.05 416 VAL 7 N 1
ATOM 1359 C CA . VAL A 1 416 ? 192.805 200.441 238.449 1.00 37.05 416 VAL 7 CA 1
ATOM 1360 C C . VAL A 1 416 ? 192.050 201.115 239.588 1.00 37.05 416 VAL 7 C 1
ATOM 1361 O O . VAL A 1 416 ? 192.603 201.978 240.280 1.00 37.05 416 VAL 7 O 1
ATOM 1365 N N . GLN A 1 417 ? 190.791 200.730 239.817 1.00 40.04 417 GLN 7 N 1
ATOM 1366 C CA . GLN A 1 417 ? 189.956 201.452 240.775 1.00 40.04 417 GLN 7 CA 1
ATOM 1367 C C . GLN A 1 417 ? 190.544 201.418 242.181 1.00 40.04 417 GLN 7 C 1
ATOM 1368 O O . GLN A 1 417 ? 190.577 202.444 242.869 1.00 40.04 417 GLN 7 O 1
ATOM 1374 N N . THR A 1 418 ? 191.013 200.255 242.628 1.00 38.36 418 THR 7 N 1
ATOM 1375 C CA . THR A 1 418 ? 191.558 200.111 243.970 1.00 38.36 418 THR 7 CA 1
ATOM 1376 C C . THR A 1 418 ? 193.053 199.831 243.987 1.00 38.36 418 THR 7 C 1
ATOM 1377 O O . THR A 1 418 ? 193.640 199.759 245.070 1.00 38.36 418 THR 7 O 1
ATOM 1381 N N . GLY A 1 419 ? 193.683 199.667 242.826 1.00 37.19 419 GLY 7 N 1
ATOM 1382 C CA . GLY A 1 419 ? 195.110 199.418 242.791 1.00 37.19 419 GLY 7 CA 1
ATOM 1383 C C . GLY A 1 419 ? 195.534 198.092 243.376 1.00 37.19 419 GLY 7 C 1
ATOM 1384 O O . GLY A 1 419 ? 196.719 197.899 243.651 1.00 37.19 419 GLY 7 O 1
ATOM 1385 N N . GLU A 1 420 ? 194.595 197.173 243.579 1.00 38.12 420 GLU 7 N 1
ATOM 1386 C CA . GLU A 1 420 ? 194.894 195.861 244.124 1.00 38.12 420 GLU 7 CA 1
ATOM 1387 C C . GLU A 1 420 ? 195.347 194.921 243.010 1.00 38.12 420 GLU 7 C 1
ATOM 1388 O O . GLU A 1 420 ? 195.341 195.266 241.826 1.00 38.12 420 GLU 7 O 1
ATOM 1394 N N . LEU A 1 421 ? 195.743 193.713 243.399 1.00 35.08 421 LEU 7 N 1
ATOM 1395 C CA . LEU A 1 421 ? 196.283 192.728 242.471 1.00 35.08 421 LEU 7 CA 1
ATOM 1396 C C . LEU A 1 421 ? 195.302 191.572 242.326 1.00 35.08 421 LEU 7 C 1
ATOM 1397 O O . LEU A 1 421 ? 194.910 190.955 243.322 1.00 35.08 421 LEU 7 O 1
ATOM 1402 N N . ARG A 1 422 ? 194.911 191.288 241.088 1.00 35.72 422 ARG 7 N 1
ATOM 1403 C CA . ARG A 1 422 ? 194.122 190.110 240.753 1.00 35.72 422 ARG 7 CA 1
ATOM 1404 C C . ARG A 1 422 ? 195.075 188.924 240.599 1.00 35.72 422 ARG 7 C 1
ATOM 1405 O O . ARG A 1 422 ? 196.232 188.972 241.023 1.00 35.72 422 ARG 7 O 1
ATOM 1413 N N . THR A 1 423 ? 194.597 187.831 240.011 1.00 36.78 423 THR 7 N 1
ATOM 1414 C CA . THR A 1 423 ? 195.417 186.636 239.867 1.00 36.78 423 THR 7 CA 1
ATOM 1415 C C . THR A 1 423 ? 196.686 186.927 239.073 1.00 36.78 423 THR 7 C 1
ATOM 1416 O O . THR A 1 423 ? 196.657 187.603 238.043 1.00 36.78 423 THR 7 O 1
ATOM 1420 N N . LYS A 1 424 ? 197.808 186.412 239.572 1.00 34.51 424 LYS 7 N 1
ATOM 1421 C CA . LYS A 1 424 ? 199.082 186.431 238.862 1.00 34.51 424 LYS 7 CA 1
ATOM 1422 C C . LYS A 1 424 ? 199.218 185.098 238.133 1.00 34.51 424 LYS 7 C 1
ATOM 1423 O O . LYS A 1 424 ? 199.485 184.065 238.755 1.00 34.51 424 LYS 7 O 1
ATOM 1429 N N . MET A 1 425 ? 199.022 185.120 236.819 1.00 37.12 425 MET 7 N 1
ATOM 1430 C CA . MET A 1 425 ? 198.910 183.891 236.048 1.00 37.12 425 MET 7 CA 1
ATOM 1431 C C . MET A 1 425 ? 200.283 183.336 235.694 1.00 37.12 425 MET 7 C 1
ATOM 1432 O O . MET A 1 425 ? 201.187 184.076 235.300 1.00 37.12 425 MET 7 O 1
ATOM 1437 N N . SER A 1 426 ? 200.432 182.019 235.840 1.00 41.97 426 SER 7 N 1
ATOM 1438 C CA . SER A 1 426 ? 201.676 181.336 235.492 1.00 41.97 426 SER 7 CA 1
ATOM 1439 C C . SER A 1 426 ? 201.337 179.883 235.192 1.00 41.97 426 SER 7 C 1
ATOM 1440 O O . SER A 1 426 ? 201.005 179.126 236.108 1.00 41.97 426 SER 7 O 1
ATOM 1443 N N . GLN A 1 427 ? 201.419 179.497 233.918 1.00 43.75 427 GLN 7 N 1
ATOM 1444 C CA . GLN A 1 427 ? 201.044 178.144 233.522 1.00 43.75 427 GLN 7 CA 1
ATOM 1445 C C . GLN A 1 427 ? 202.186 177.156 233.741 1.00 43.75 427 GLN 7 C 1
ATOM 1446 O O . GLN A 1 427 ? 202.055 176.200 234.512 1.00 43.75 427 GLN 7 O 1
ATOM 1452 N N . SER A 1 428 ? 203.313 177.370 233.069 1.00 44.81 428 SER 7 N 1
ATOM 1453 C CA . SER A 1 428 ? 204.459 176.479 233.152 1.00 44.81 428 SER 7 CA 1
ATOM 1454 C C . SER A 1 428 ? 205.697 177.265 233.561 1.00 44.81 428 SER 7 C 1
ATOM 1455 O O . SER A 1 428 ? 205.873 178.423 233.173 1.00 44.81 428 SER 7 O 1
ATOM 1458 N N . HIS A 1 429 ? 206.559 176.619 234.350 1.00 43.33 429 HIS 7 N 1
ATOM 1459 C CA . HIS A 1 429 ? 207.744 177.288 234.872 1.00 43.33 429 HIS 7 CA 1
ATOM 1460 C C . HIS A 1 429 ? 208.751 177.640 233.785 1.00 43.33 429 HIS 7 C 1
ATOM 1461 O O . HIS A 1 429 ? 209.589 178.521 234.001 1.00 43.33 429 HIS 7 O 1
ATOM 1463 N N . GLU A 1 430 ? 208.693 176.980 232.629 1.00 44.22 430 GLU 7 N 1
ATOM 1464 C CA . GLU A 1 430 ? 209.635 177.215 231.542 1.00 44.22 430 GLU 7 CA 1
ATOM 1465 C C . GLU A 1 430 ? 208.975 177.897 230.346 1.00 44.22 430 GLU 7 C 1
ATOM 1466 O O . GLU A 1 430 ? 209.360 177.661 229.199 1.00 44.22 430 GLU 7 O 1
ATOM 1472 N N . ASP A 1 431 ? 207.985 178.748 230.600 1.00 42.86 431 ASP 7 N 1
ATOM 1473 C CA . ASP A 1 431 ? 207.284 179.453 229.541 1.00 42.86 431 ASP 7 CA 1
ATOM 1474 C C . ASP A 1 431 ? 207.945 180.801 229.266 1.00 42.86 431 ASP 7 C 1
ATOM 1475 O O . ASP A 1 431 ? 208.947 181.173 229.880 1.00 42.86 431 ASP 7 O 1
ATOM 1480 N N . SER A 1 432 ? 207.372 181.546 228.320 1.00 39.63 432 SER 7 N 1
ATOM 1481 C CA . SER A 1 432 ? 207.855 182.887 227.998 1.00 39.63 432 SER 7 CA 1
ATOM 1482 C C . SER A 1 432 ? 206.681 183.656 227.396 1.00 39.63 432 SER 7 C 1
ATOM 1483 O O . SER A 1 432 ? 206.307 183.406 226.249 1.00 39.63 432 SER 7 O 1
ATOM 1486 N N . LEU A 1 433 ? 206.114 184.573 228.173 1.00 35.52 433 LEU 7 N 1
ATOM 1487 C CA . LEU A 1 433 ? 204.965 185.366 227.755 1.00 35.52 433 LEU 7 CA 1
ATOM 1488 C C . LEU A 1 433 ? 205.395 186.818 227.612 1.00 35.52 433 LEU 7 C 1
ATOM 1489 O O . LEU A 1 433 ? 205.904 187.414 228.566 1.00 35.52 433 LEU 7 O 1
ATOM 1494 N N . THR A 1 434 ? 205.189 187.385 226.420 1.00 37.30 434 THR 7 N 1
ATOM 1495 C CA . THR A 1 434 ? 205.627 188.747 226.147 1.00 37.30 434 THR 7 CA 1
ATOM 1496 C C . THR A 1 434 ? 204.585 189.571 225.399 1.00 37.30 434 THR 7 C 1
ATOM 1497 O O . THR A 1 434 ? 204.892 190.695 224.986 1.00 37.30 434 THR 7 O 1
ATOM 1501 N N . SER A 1 435 ? 203.375 189.054 225.203 1.00 32.77 435 SER 7 N 1
ATOM 1502 C CA . SER A 1 435 ? 202.326 189.804 224.531 1.00 32.77 435 SER 7 CA 1
ATOM 1503 C C . SER A 1 435 ? 200.990 189.456 225.166 1.00 32.77 435 SER 7 C 1
ATOM 1504 O O . SER A 1 435 ? 200.830 188.396 225.775 1.00 32.77 435 SER 7 O 1
ATOM 1507 N N . VAL A 1 436 ? 200.031 190.365 225.018 1.00 29.24 436 VAL 7 N 1
ATOM 1508 C CA . VAL A 1 436 ? 198.699 190.168 225.576 1.00 29.24 436 VAL 7 CA 1
ATOM 1509 C C . VAL A 1 436 ? 197.739 191.100 224.851 1.00 29.24 436 VAL 7 C 1
ATOM 1510 O O . VAL A 1 436 ? 198.079 192.242 224.534 1.00 29.24 436 VAL 7 O 1
ATOM 1514 N N . ALA A 1 437 ? 196.540 190.593 224.573 1.00 29.31 437 ALA 7 N 1
ATOM 1515 C CA . ALA A 1 437 ? 195.497 191.374 223.926 1.00 29.31 437 ALA 7 CA 1
ATOM 1516 C C . ALA A 1 437 ? 194.156 191.037 224.554 1.00 29.31 437 ALA 7 C 1
ATOM 1517 O O . ALA A 1 437 ? 193.882 189.875 224.857 1.00 29.31 437 ALA 7 O 1
ATOM 1519 N N . TRP A 1 438 ? 193.319 192.051 224.735 1.00 31.18 438 TRP 7 N 1
ATOM 1520 C CA . TRP A 1 438 ? 192.025 191.872 225.372 1.00 31.18 438 TRP 7 CA 1
ATOM 1521 C C . TRP A 1 438 ? 190.960 191.502 224.344 1.00 31.18 438 TRP 7 C 1
ATOM 1522 O O . TRP A 1 438 ? 191.115 191.724 223.142 1.00 31.18 438 TRP 7 O 1
ATOM 1533 N N . ASN A 1 439 ? 189.849 190.930 224.845 1.00 40.23 439 ASN 7 N 1
ATOM 1534 C CA . ASN A 1 439 ? 188.649 190.543 224.126 1.00 40.23 439 ASN 7 CA 1
ATOM 1535 C C . ASN A 1 439 ? 187.607 191.652 224.260 1.00 40.23 439 ASN 7 C 1
ATOM 1536 O O . ASN A 1 439 ? 187.391 192.172 225.359 1.00 40.23 439 ASN 7 O 1
ATOM 1541 N N . PRO A 1 440 ? 186.959 192.066 223.163 1.00 42.15 440 PRO 7 N 1
ATOM 1542 C CA . PRO A 1 440 ? 186.027 193.204 223.254 1.00 42.15 440 PRO 7 CA 1
ATOM 1543 C C . PRO A 1 440 ? 184.930 193.055 224.297 1.00 42.15 440 PRO 7 C 1
ATOM 1544 O O . PRO A 1 440 ? 184.394 194.074 224.749 1.00 42.15 440 PRO 7 O 1
ATOM 1548 N N . ASP A 1 441 ? 184.569 191.836 224.699 1.00 44.67 441 ASP 7 N 1
ATOM 1549 C CA . ASP A 1 441 ? 183.630 191.704 225.807 1.00 44.67 441 ASP 7 CA 1
ATOM 1550 C C . ASP A 1 441 ? 184.270 191.987 227.159 1.00 44.67 441 ASP 7 C 1
ATOM 1551 O O . ASP A 1 441 ? 183.551 192.070 228.160 1.00 44.67 441 ASP 7 O 1
ATOM 1556 N N . GLY A 1 442 ? 185.592 192.133 227.216 1.00 40.34 442 GLY 7 N 1
ATOM 1557 C CA . GLY A 1 442 ? 186.251 192.516 228.448 1.00 40.34 442 GLY 7 CA 1
ATOM 1558 C C . GLY A 1 442 ? 186.318 191.443 229.507 1.00 40.34 442 GLY 7 C 1
ATOM 1559 O O . GLY A 1 442 ? 186.482 191.764 230.686 1.00 40.34 442 GLY 7 O 1
ATOM 1560 N N . LYS A 1 443 ? 186.198 190.173 229.126 1.00 40.94 443 LYS 7 N 1
ATOM 1561 C CA . LYS A 1 443 ? 186.243 189.080 230.084 1.00 40.94 443 LYS 7 CA 1
ATOM 1562 C C . LYS A 1 443 ? 187.254 187.999 229.731 1.00 40.94 443 LYS 7 C 1
ATOM 1563 O O . LYS A 1 443 ? 187.403 187.044 230.499 1.00 40.94 443 LYS 7 O 1
ATOM 1569 N N . ARG A 1 444 ? 187.946 188.116 228.600 1.00 38.84 444 ARG 7 N 1
ATOM 1570 C CA . ARG A 1 444 ? 188.949 187.144 228.196 1.00 38.84 444 ARG 7 CA 1
ATOM 1571 C C . ARG A 1 444 ? 190.114 187.871 227.542 1.00 38.84 444 ARG 7 C 1
ATOM 1572 O O . ARG A 1 444 ? 189.973 188.989 227.038 1.00 38.84 444 ARG 7 O 1
ATOM 1580 N N . PHE A 1 445 ? 191.279 187.227 227.555 1.00 34.51 445 PHE 7 N 1
ATOM 1581 C CA . PHE A 1 445 ? 192.425 187.772 226.845 1.00 34.51 445 PHE 7 CA 1
ATOM 1582 C C . PHE A 1 445 ? 193.230 186.642 226.223 1.00 34.51 445 PHE 7 C 1
ATOM 1583 O O . PHE A 1 445 ? 193.045 185.464 226.537 1.00 34.51 445 PHE 7 O 1
ATOM 1591 N N . VAL A 1 446 ? 194.106 187.024 225.300 1.00 32.24 446 VAL 7 N 1
ATOM 1592 C CA . VAL A 1 446 ? 194.953 186.099 224.561 1.00 32.24 446 VAL 7 CA 1
ATOM 1593 C C . VAL A 1 446 ? 196.401 186.505 224.782 1.00 32.24 446 VAL 7 C 1
ATOM 1594 O O . VAL A 1 446 ? 196.756 187.677 224.610 1.00 32.24 446 VAL 7 O 1
ATOM 1598 N N . THR A 1 447 ? 197.232 185.538 225.162 1.00 32.02 447 THR 7 N 1
ATOM 1599 C CA . THR A 1 447 ? 198.642 185.769 225.440 1.00 32.02 447 THR 7 CA 1
ATOM 1600 C C . THR A 1 447 ? 199.482 184.805 224.614 1.00 32.02 447 THR 7 C 1
ATOM 1601 O O . THR A 1 447 ? 198.981 183.819 224.072 1.00 32.02 447 THR 7 O 1
ATOM 1605 N N . GLY A 1 448 ? 200.773 185.095 224.511 1.00 33.11 448 GLY 7 N 1
ATOM 1606 C CA . GLY A 1 448 ? 201.634 184.251 223.704 1.00 33.11 448 GLY 7 CA 1
ATOM 1607 C C . GLY A 1 448 ? 203.085 184.627 223.886 1.00 33.11 448 GLY 7 C 1
ATOM 1608 O O . GLY A 1 448 ? 203.423 185.577 224.595 1.00 33.11 448 GLY 7 O 1
ATOM 1609 N N . GLY A 1 449 ? 203.948 183.863 223.224 1.00 33.43 449 GLY 7 N 1
ATOM 1610 C CA . GLY A 1 449 ? 205.371 184.078 223.401 1.00 33.43 449 GLY 7 CA 1
ATOM 1611 C C . GLY A 1 449 ? 206.212 183.454 222.309 1.00 33.43 449 GLY 7 C 1
ATOM 1612 O O . GLY A 1 449 ? 205.709 182.810 221.387 1.00 33.43 449 GLY 7 O 1
ATOM 1613 N N . GLN A 1 450 ? 207.525 183.659 222.440 1.00 39.02 450 GLN 7 N 1
ATOM 1614 C CA . GLN A 1 450 ? 208.483 183.221 221.431 1.00 39.02 450 GLN 7 CA 1
ATOM 1615 C C . GLN A 1 450 ? 208.754 181.723 221.480 1.00 39.02 450 GLN 7 C 1
ATOM 1616 O O . GLN A 1 450 ? 209.138 181.139 220.462 1.00 39.02 450 GLN 7 O 1
ATOM 1622 N N . ARG A 1 451 ? 208.587 181.087 222.640 1.00 40.93 451 ARG 7 N 1
ATOM 1623 C CA . ARG A 1 451 ? 208.894 179.666 222.745 1.00 40.93 451 ARG 7 CA 1
ATOM 1624 C C . ARG A 1 451 ? 207.848 178.791 222.070 1.00 40.93 451 ARG 7 C 1
ATOM 1625 O O . ARG A 1 451 ? 208.121 177.617 221.805 1.00 40.93 451 ARG 7 O 1
ATOM 1633 N N . GLY A 1 452 ? 206.663 179.327 221.793 1.00 36.72 452 GLY 7 N 1
ATOM 1634 C CA . GLY A 1 452 ? 205.637 178.560 221.118 1.00 36.72 452 GLY 7 CA 1
ATOM 1635 C C . GLY A 1 452 ? 204.344 178.459 221.898 1.00 36.72 452 GLY 7 C 1
ATOM 1636 O O . GLY A 1 452 ? 203.525 177.573 221.640 1.00 36.72 452 GLY 7 O 1
ATOM 1637 N N . GLN A 1 453 ? 204.150 179.358 222.858 1.00 36.03 453 GLN 7 N 1
ATOM 1638 C CA . GLN A 1 453 ? 202.938 179.384 223.664 1.00 36.03 453 GLN 7 CA 1
ATOM 1639 C C . GLN A 1 453 ? 201.951 180.373 223.065 1.00 36.03 453 GLN 7 C 1
ATOM 1640 O O . GLN A 1 453 ? 202.331 181.489 222.698 1.00 36.03 453 GLN 7 O 1
ATOM 1646 N N . PHE A 1 454 ? 200.687 179.961 222.971 1.00 32.10 454 PHE 7 N 1
ATOM 1647 C CA . PHE A 1 454 ? 199.635 180.824 222.438 1.00 32.10 454 PHE 7 CA 1
ATOM 1648 C C . PHE A 1 454 ? 198.331 180.412 223.118 1.00 32.10 454 PHE 7 C 1
ATOM 1649 O O . PHE A 1 454 ? 197.663 179.475 222.673 1.00 32.10 454 PHE 7 O 1
ATOM 1657 N N . TYR A 1 455 ? 197.978 181.124 224.183 1.00 33.54 455 TYR 7 N 1
ATOM 1658 C CA . TYR A 1 455 ? 196.873 180.775 225.061 1.00 33.54 455 TYR 7 CA 1
ATOM 1659 C C . TYR A 1 455 ? 195.753 181.801 224.969 1.00 33.54 455 TYR 7 C 1
ATOM 1660 O O . TYR A 1 455 ? 195.970 182.967 224.631 1.00 33.54 455 TYR 7 O 1
ATOM 1669 N N . GLN A 1 456 ? 194.546 181.347 225.299 1.00 35.41 456 GLN 7 N 1
ATOM 1670 C CA . GLN A 1 456 ? 193.404 182.212 225.567 1.00 35.41 456 GLN 7 CA 1
ATOM 1671 C C . GLN A 1 456 ? 192.875 181.863 226.949 1.00 35.41 456 GLN 7 C 1
ATOM 1672 O O . GLN A 1 456 ? 192.510 180.707 227.198 1.00 35.41 456 GLN 7 O 1
ATOM 1678 N N . CYS A 1 457 ? 192.825 182.862 227.832 1.00 38.00 457 CYS 7 N 1
ATOM 1679 C CA . CYS A 1 457 ? 192.510 182.673 229.240 1.00 38.00 457 CYS 7 CA 1
ATOM 1680 C C . CYS A 1 457 ? 191.471 183.693 229.690 1.00 38.00 457 CYS 7 C 1
ATOM 1681 O O . CYS A 1 457 ? 191.144 184.647 228.976 1.00 38.00 457 CYS 7 O 1
ATOM 1684 N N . ASP A 1 458 ? 190.963 183.481 230.901 1.00 38.24 458 ASP 7 N 1
ATOM 1685 C CA . ASP A 1 458 ? 189.920 184.295 231.505 1.00 38.24 458 ASP 7 CA 1
ATOM 1686 C C . ASP A 1 458 ? 190.508 185.163 232.615 1.00 38.24 458 ASP 7 C 1
ATOM 1687 O O . ASP A 1 458 ? 191.719 185.191 232.843 1.00 38.24 458 ASP 7 O 1
ATOM 1689 N N . LEU A 1 459 ? 189.624 185.883 233.309 1.00 36.60 459 LEU 7 N 1
ATOM 1690 C CA . LEU A 1 459 ? 190.069 186.793 234.361 1.00 36.60 459 LEU 7 CA 1
ATOM 1691 C C . LEU 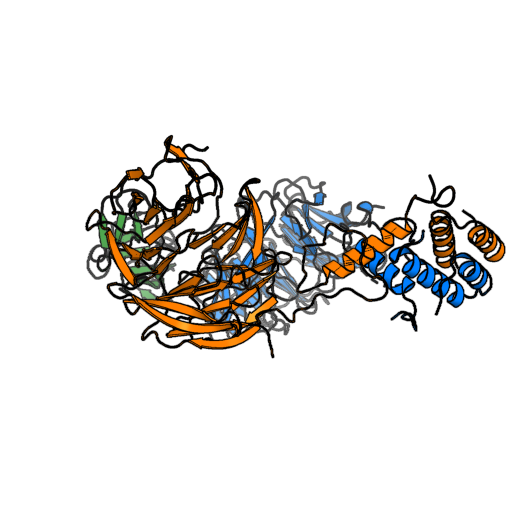A 1 459 ? 190.584 186.037 235.578 1.00 36.60 459 LEU 7 C 1
ATOM 1692 O O . LEU A 1 459 ? 191.527 186.486 236.239 1.00 36.60 459 LEU 7 O 1
ATOM 1697 N N . ASP A 1 460 ? 189.979 184.893 235.895 1.00 40.81 460 ASP 7 N 1
ATOM 1698 C CA . ASP A 1 460 ? 190.396 184.126 237.061 1.00 40.81 460 ASP 7 CA 1
ATOM 1699 C C . ASP A 1 460 ? 191.753 183.462 236.878 1.00 40.81 460 ASP 7 C 1
ATOM 1700 O O . ASP A 1 460 ? 192.310 182.955 237.858 1.00 40.81 460 ASP 7 O 1
ATOM 1702 N N . GLY A 1 461 ? 192.296 183.451 235.661 1.00 42.19 461 GLY 7 N 1
ATOM 1703 C CA . GLY A 1 461 ? 193.581 182.848 235.383 1.00 42.19 461 GLY 7 CA 1
ATOM 1704 C C . GLY A 1 461 ? 193.517 181.473 234.755 1.00 42.19 461 GLY 7 C 1
ATOM 1705 O O . GLY A 1 461 ? 194.562 180.944 234.360 1.00 42.19 461 GLY 7 O 1
ATOM 1706 N N . ASN A 1 462 ? 192.330 180.883 234.649 1.00 42.51 462 ASN 7 N 1
ATOM 1707 C CA . ASN A 1 462 ? 192.200 179.552 234.083 1.00 42.51 462 ASN 7 CA 1
ATOM 1708 C C . ASN A 1 462 ? 192.499 179.571 232.588 1.00 42.51 462 ASN 7 C 1
ATOM 1709 O O . ASN A 1 462 ? 192.359 180.591 231.911 1.00 42.51 462 ASN 7 O 1
ATOM 1714 N N . LEU A 1 463 ? 192.916 178.418 232.076 1.00 39.13 463 LEU 7 N 1
ATOM 1715 C CA . LEU A 1 463 ? 193.252 178.271 230.667 1.00 39.13 463 LEU 7 CA 1
ATOM 1716 C C . LEU A 1 463 ? 192.027 177.776 229.909 1.00 39.13 463 LEU 7 C 1
ATOM 1717 O O . LEU A 1 463 ? 191.495 176.703 230.213 1.00 39.13 463 LEU 7 O 1
ATOM 1722 N N . LEU A 1 464 ? 191.584 178.554 228.925 1.00 38.18 464 LEU 7 N 1
ATOM 1723 C CA . LEU A 1 464 ? 190.427 178.195 228.116 1.00 38.18 464 LEU 7 CA 1
ATOM 1724 C C . LEU A 1 464 ? 190.804 177.529 226.802 1.00 38.18 464 LEU 7 C 1
ATOM 1725 O O . LEU A 1 464 ? 190.132 176.584 226.382 1.00 38.18 464 LEU 7 O 1
ATOM 1730 N N . ASP A 1 465 ? 191.858 177.997 226.136 1.00 39.46 465 ASP 7 N 1
ATOM 1731 C CA . ASP A 1 465 ? 192.271 177.381 224.880 1.00 39.46 465 ASP 7 CA 1
ATOM 1732 C C . ASP A 1 465 ? 193.769 177.560 224.686 1.00 39.46 465 ASP 7 C 1
ATOM 1733 O O . ASP A 1 465 ? 194.379 178.474 225.241 1.00 39.46 465 ASP 7 O 1
ATOM 1738 N N . SER A 1 466 ? 194.354 176.682 223.872 1.00 36.71 466 SER 7 N 1
ATOM 1739 C CA . SER A 1 466 ? 195.766 176.769 223.526 1.00 36.71 466 SER 7 CA 1
ATOM 1740 C C . SER A 1 466 ? 195.962 176.361 222.074 1.00 36.71 466 SER 7 C 1
ATOM 1741 O O . SER A 1 466 ? 195.201 175.558 221.530 1.00 36.71 466 SER 7 O 1
ATOM 1744 N N . TRP A 1 467 ? 196.995 176.926 221.452 1.00 35.12 467 TRP 7 N 1
ATOM 1745 C CA . TRP A 1 467 ? 197.353 176.630 220.072 1.00 35.12 467 TRP 7 CA 1
ATOM 1746 C C . TRP A 1 467 ? 198.831 176.277 220.009 1.00 35.12 467 TRP 7 C 1
ATOM 1747 O O . TRP A 1 467 ? 199.650 176.885 220.703 1.00 35.12 467 TRP 7 O 1
ATOM 1758 N N . GLU A 1 468 ? 199.171 175.297 219.176 1.00 41.58 468 GLU 7 N 1
ATOM 1759 C CA . GLU A 1 468 ? 200.521 174.753 219.106 1.00 41.58 468 GLU 7 CA 1
ATOM 1760 C C . GLU A 1 468 ? 201.084 174.922 217.703 1.00 41.58 468 GLU 7 C 1
ATOM 1761 O O . GLU A 1 468 ? 200.395 174.646 216.716 1.00 41.58 468 GLU 7 O 1
ATOM 1767 N N . GLY A 1 469 ? 202.336 175.363 217.620 1.00 36.35 469 GLY 7 N 1
ATOM 1768 C CA . GLY A 1 469 ? 203.038 175.456 216.358 1.00 36.35 469 GLY 7 CA 1
ATOM 1769 C C . GLY A 1 469 ? 203.329 176.852 215.850 1.00 36.35 469 GLY 7 C 1
ATOM 1770 O O . GLY A 1 469 ? 203.731 176.992 214.690 1.00 36.35 469 GLY 7 O 1
ATOM 1771 N N . VAL A 1 470 ? 203.137 177.887 216.664 1.00 36.68 470 VAL 7 N 1
ATOM 1772 C CA . VAL A 1 470 ? 203.382 179.264 216.255 1.00 36.68 470 VAL 7 CA 1
ATOM 1773 C C . VAL A 1 470 ? 204.231 179.955 217.313 1.00 36.68 470 VAL 7 C 1
ATOM 1774 O O . VAL A 1 470 ? 204.017 179.770 218.515 1.00 36.68 470 VAL 7 O 1
ATOM 1778 N N . ARG A 1 471 ? 205.203 180.740 216.861 1.00 35.61 471 ARG 7 N 1
ATOM 1779 C CA . ARG A 1 471 ? 206.048 181.558 217.726 1.00 35.61 471 ARG 7 CA 1
ATOM 1780 C C . ARG A 1 471 ? 205.607 183.007 217.533 1.00 35.61 471 ARG 7 C 1
ATOM 1781 O O . ARG A 1 471 ? 206.155 183.731 216.702 1.00 35.61 471 ARG 7 O 1
ATOM 1789 N N . VAL A 1 472 ? 204.616 183.426 218.310 1.00 34.08 472 VAL 7 N 1
ATOM 1790 C CA . VAL A 1 472 ? 203.991 184.728 218.109 1.00 34.08 472 VAL 7 CA 1
ATOM 1791 C C . VAL A 1 472 ? 204.885 185.830 218.657 1.00 34.08 472 VAL 7 C 1
ATOM 1792 O O . VAL A 1 472 ? 205.665 185.629 219.594 1.00 34.08 472 VAL 7 O 1
ATOM 1796 N N . GLN A 1 473 ? 204.772 187.012 218.057 1.00 37.24 473 GLN 7 N 1
ATOM 1797 C CA . GLN A 1 473 ? 205.494 188.197 218.493 1.00 37.24 473 GLN 7 CA 1
ATOM 1798 C C . GLN A 1 473 ? 204.590 189.357 218.875 1.00 37.24 473 GLN 7 C 1
ATOM 1799 O O . GLN A 1 473 ? 204.961 190.143 219.747 1.00 37.24 473 GLN 7 O 1
ATOM 1805 N N . CYS A 1 474 ? 203.423 189.487 218.248 1.00 32.96 474 CYS 7 N 1
ATOM 1806 C CA . CYS A 1 474 ? 202.478 190.543 218.576 1.00 32.96 474 CYS 7 CA 1
ATOM 1807 C C . CYS A 1 474 ? 201.077 190.058 218.234 1.00 32.96 474 CYS 7 C 1
ATOM 1808 O O . CYS A 1 474 ? 200.880 189.373 217.224 1.00 32.96 474 CYS 7 O 1
ATOM 1811 N N . LEU A 1 475 ? 200.111 190.428 219.077 1.00 31.43 475 LEU 7 N 1
ATOM 1812 C CA . LEU A 1 475 ? 198.746 189.930 218.996 1.00 31.43 475 LEU 7 CA 1
ATOM 1813 C C . LEU A 1 475 ? 197.757 191.087 219.024 1.00 31.43 475 LEU 7 C 1
ATOM 1814 O O . LEU A 1 475 ? 198.034 192.147 219.590 1.00 31.43 475 LEU 7 O 1
ATOM 1819 N N . TRP A 1 476 ? 196.591 190.867 218.414 1.00 36.55 476 TRP 7 N 1
ATOM 1820 C CA . TRP A 1 476 ? 195.500 191.832 218.497 1.00 36.55 476 TRP 7 CA 1
ATOM 1821 C C . TRP A 1 476 ? 194.184 191.136 218.181 1.00 36.55 476 TRP 7 C 1
ATOM 1822 O O . TRP A 1 476 ? 194.053 190.511 217.128 1.00 36.55 476 TRP 7 O 1
ATOM 1833 N N . CYS A 1 477 ? 193.214 191.253 219.085 1.00 37.99 477 CYS 7 N 1
ATOM 1834 C CA . CYS A 1 477 ? 191.892 190.672 218.882 1.00 37.99 477 CYS 7 CA 1
ATOM 1835 C C . CYS A 1 477 ? 191.027 191.626 218.069 1.00 37.99 477 CYS 7 C 1
ATOM 1836 O O . CYS A 1 477 ? 190.995 192.828 218.346 1.00 37.99 477 CYS 7 O 1
ATOM 1839 N N . LEU A 1 478 ? 190.322 191.091 217.074 1.00 42.29 478 LEU 7 N 1
ATOM 1840 C CA . LEU A 1 478 ? 189.477 191.913 216.225 1.00 42.29 478 LEU 7 CA 1
ATOM 1841 C C . LEU A 1 478 ? 188.183 192.270 216.953 1.00 42.29 478 LEU 7 C 1
ATOM 1842 O O . LEU A 1 478 ? 187.911 191.810 218.065 1.00 42.29 478 LEU 7 O 1
ATOM 1847 N N . SER A 1 479 ? 187.366 193.107 216.308 1.00 47.30 479 SER 7 N 1
ATOM 1848 C CA . SER A 1 479 ? 186.161 193.617 216.955 1.00 47.30 479 SER 7 CA 1
ATOM 1849 C C . SER A 1 479 ? 185.054 192.572 217.022 1.00 47.30 479 SER 7 C 1
ATOM 1850 O O . SER A 1 479 ? 184.204 192.635 217.917 1.00 47.30 479 SER 7 O 1
ATOM 1853 N N . ASP A 1 480 ? 185.036 191.613 216.093 1.00 48.41 480 ASP 7 N 1
ATOM 1854 C CA . ASP A 1 480 ? 183.950 190.639 216.060 1.00 48.41 480 ASP 7 CA 1
ATOM 1855 C C . ASP A 1 480 ? 183.981 189.669 217.233 1.00 48.41 480 ASP 7 C 1
ATOM 1856 O O . ASP A 1 480 ? 183.003 188.943 217.436 1.00 48.41 480 ASP 7 O 1
ATOM 1861 N N . GLY A 1 481 ? 185.066 189.633 218.001 1.00 47.01 481 GLY 7 N 1
ATOM 1862 C CA . GLY A 1 481 ? 185.146 188.758 219.150 1.00 47.01 481 GLY 7 CA 1
ATOM 1863 C C . GLY A 1 481 ? 185.548 187.334 218.853 1.00 47.01 481 GLY 7 C 1
ATOM 1864 O O . GLY A 1 481 ? 185.510 186.497 219.761 1.00 47.01 481 GLY 7 O 1
ATOM 1865 N N . LYS A 1 482 ? 185.928 187.027 217.619 1.00 45.00 482 LYS 7 N 1
ATOM 1866 C CA . LYS A 1 482 ? 186.341 185.680 217.245 1.00 45.00 482 LYS 7 CA 1
ATOM 1867 C C . LYS A 1 482 ? 187.746 185.616 216.674 1.00 45.00 482 LYS 7 C 1
ATOM 1868 O O . LYS A 1 482 ? 188.490 184.685 216.989 1.00 45.00 482 LYS 7 O 1
ATOM 1874 N N . THR A 1 483 ? 188.133 186.583 215.848 1.00 39.74 483 THR 7 N 1
ATOM 1875 C CA . THR A 1 483 ? 189.403 186.535 215.140 1.00 39.74 483 THR 7 CA 1
ATOM 1876 C C . THR A 1 483 ? 190.514 187.173 215.963 1.00 39.74 483 THR 7 C 1
ATOM 1877 O O . THR A 1 483 ? 190.316 188.209 216.605 1.00 39.74 483 THR 7 O 1
ATOM 1881 N N . VAL A 1 484 ? 191.683 186.538 215.946 1.00 33.42 484 VAL 7 N 1
ATOM 1882 C CA . VAL A 1 484 ? 192.891 187.072 216.561 1.00 33.42 484 VAL 7 CA 1
ATOM 1883 C C . VAL A 1 484 ? 193.963 187.158 215.487 1.00 33.42 484 VAL 7 C 1
ATOM 1884 O O . VAL A 1 484 ? 194.265 186.157 214.830 1.00 33.42 484 VAL 7 O 1
ATOM 1888 N N . LEU A 1 485 ? 194.531 188.344 215.301 1.00 32.73 485 LEU 7 N 1
ATOM 1889 C CA . LEU A 1 485 ? 195.618 188.540 214.356 1.00 32.73 485 LEU 7 CA 1
ATOM 1890 C C . LEU A 1 485 ? 196.938 188.437 215.102 1.00 32.73 485 LEU 7 C 1
ATOM 1891 O O . LEU A 1 485 ? 197.129 189.097 216.130 1.00 32.73 485 LEU 7 O 1
ATOM 1896 N N . ALA A 1 486 ? 197.839 187.602 214.591 1.00 31.02 486 ALA 7 N 1
ATOM 1897 C CA . ALA A 1 486 ? 199.130 187.373 215.219 1.00 31.02 486 ALA 7 CA 1
ATOM 1898 C C . ALA A 1 486 ? 200.233 187.487 214.182 1.00 31.02 486 ALA 7 C 1
ATOM 1899 O O . ALA A 1 486 ? 200.086 187.011 213.051 1.00 31.02 486 ALA 7 O 1
ATOM 1901 N N . SER A 1 487 ? 201.335 188.119 214.573 1.00 32.54 487 SER 7 N 1
ATOM 1902 C CA . SER A 1 487 ? 202.518 188.212 213.727 1.00 32.54 487 SER 7 CA 1
ATOM 1903 C C . SER A 1 487 ? 203.552 187.210 214.218 1.00 32.54 487 SER 7 C 1
ATOM 1904 O O . SER A 1 487 ? 203.835 187.146 215.418 1.00 32.54 487 SER 7 O 1
ATOM 1907 N N . ASP A 1 488 ? 204.085 186.418 213.293 1.00 35.56 488 ASP 7 N 1
ATOM 1908 C CA . ASP A 1 488 ? 205.009 185.335 213.697 1.00 35.56 488 ASP 7 CA 1
ATOM 1909 C C . ASP A 1 488 ? 206.443 185.664 213.312 1.00 35.56 488 ASP 7 C 1
ATOM 1910 O O . ASP A 1 488 ? 206.693 186.787 212.851 1.00 35.56 488 ASP 7 O 1
ATOM 1915 N N . THR A 1 489 ? 207.334 184.699 213.491 1.00 34.61 489 THR 7 N 1
ATOM 1916 C CA . THR A 1 489 ? 208.743 184.848 213.144 1.00 34.61 489 THR 7 CA 1
ATOM 1917 C C . THR A 1 489 ? 209.035 184.524 211.687 1.00 34.61 489 THR 7 C 1
ATOM 1918 O O . THR A 1 489 ? 210.186 184.658 211.262 1.00 34.61 489 THR 7 O 1
ATOM 1922 N N . HIS A 1 490 ? 208.035 184.099 210.918 1.00 34.34 490 HIS 7 N 1
ATOM 1923 C CA . HIS A 1 490 ? 208.191 183.884 209.487 1.00 34.34 490 HIS 7 CA 1
ATOM 1924 C C . HIS A 1 490 ? 207.941 185.152 208.684 1.00 34.34 490 HIS 7 C 1
ATOM 1925 O O . HIS A 1 490 ? 207.760 185.075 207.463 1.00 34.34 490 HIS 7 O 1
ATOM 1932 N N . GLN A 1 491 ? 207.921 186.311 209.349 1.00 35.87 491 GLN 7 N 1
ATOM 1933 C CA . GLN A 1 491 ? 207.754 187.617 208.708 1.00 35.87 491 GLN 7 CA 1
ATOM 1934 C C . GLN A 1 491 ? 206.374 187.745 208.064 1.00 35.87 491 GLN 7 C 1
ATOM 1935 O O . GLN A 1 491 ? 206.240 188.205 206.931 1.00 35.87 491 GLN 7 O 1
ATOM 1941 N N . ARG A 1 492 ? 205.341 187.343 208.802 1.00 33.13 492 ARG 7 N 1
ATOM 1942 C CA . ARG A 1 492 ? 203.991 187.408 208.264 1.00 33.13 492 ARG 7 CA 1
ATOM 1943 C C . ARG A 1 492 ? 202.978 187.567 209.389 1.00 33.13 492 ARG 7 C 1
ATOM 1944 O O . ARG A 1 492 ? 203.275 187.352 210.572 1.00 33.13 492 ARG 7 O 1
ATOM 1952 N N . ILE A 1 493 ? 201.774 187.980 208.991 1.00 30.02 493 ILE 7 N 1
ATOM 1953 C CA . ILE A 1 493 ? 200.642 188.196 209.884 1.00 30.02 493 ILE 7 CA 1
ATOM 1954 C C . ILE A 1 493 ? 199.501 187.290 209.439 1.00 30.02 493 ILE 7 C 1
ATOM 1955 O O . ILE A 1 493 ? 199.161 187.237 208.247 1.00 30.02 493 ILE 7 O 1
ATOM 1960 N N . ARG A 1 494 ? 198.917 186.573 210.394 1.00 31.12 494 ARG 7 N 1
ATOM 1961 C CA . ARG A 1 494 ? 197.872 185.610 210.098 1.00 31.12 494 ARG 7 CA 1
ATOM 1962 C C . ARG A 1 494 ? 196.702 185.793 211.051 1.00 31.12 494 ARG 7 C 1
ATOM 1963 O O . ARG A 1 494 ? 196.868 186.212 212.201 1.00 31.12 494 ARG 7 O 1
ATOM 1971 N N . GLY A 1 495 ? 195.512 185.467 210.553 1.00 30.68 495 GLY 7 N 1
ATOM 1972 C CA . GLY A 1 495 ? 194.300 185.511 211.347 1.00 30.68 495 GLY 7 CA 1
ATOM 1973 C C . GLY A 1 495 ? 193.905 184.113 211.783 1.00 30.68 495 GLY 7 C 1
ATOM 1974 O O . GLY A 1 495 ? 193.905 183.176 210.981 1.00 30.68 495 GLY 7 O 1
ATOM 1975 N N . TYR A 1 496 ? 193.570 183.989 213.066 1.00 30.90 496 TYR 7 N 1
ATOM 1976 C CA . TYR A 1 496 ? 193.239 182.720 213.696 1.00 30.90 496 TYR 7 CA 1
ATOM 1977 C C . TYR A 1 496 ? 191.850 182.795 214.311 1.00 30.90 496 TYR 7 C 1
ATOM 1978 O O . TYR A 1 496 ? 191.465 183.822 214.880 1.00 30.90 496 TYR 7 O 1
ATOM 1987 N N . ASN A 1 497 ? 191.104 181.699 214.195 1.00 38.75 497 ASN 7 N 1
ATOM 1988 C CA . ASN A 1 497 ? 189.748 181.578 214.719 1.00 38.75 497 ASN 7 CA 1
ATOM 1989 C C . ASN A 1 497 ? 189.726 180.401 215.682 1.00 38.75 497 ASN 7 C 1
ATOM 1990 O O . ASN A 1 497 ? 189.791 179.241 215.254 1.00 38.75 497 ASN 7 O 1
ATOM 1995 N N . PHE A 1 498 ? 189.643 180.707 216.979 1.00 39.29 498 PHE 7 N 1
ATOM 1996 C CA . PHE A 1 498 ? 189.665 179.670 218.005 1.00 39.29 498 PHE 7 CA 1
ATOM 1997 C C . PHE A 1 498 ? 188.366 178.875 218.024 1.00 39.29 498 PHE 7 C 1
ATOM 1998 O O . PHE A 1 498 ? 188.380 177.663 218.266 1.00 39.29 498 PHE 7 O 1
ATOM 2006 N N . GLU A 1 499 ? 187.233 179.542 217.794 1.00 45.22 499 GLU 7 N 1
ATOM 2007 C CA . GLU A 1 499 ? 185.941 178.868 217.882 1.00 45.22 499 GLU 7 CA 1
ATOM 2008 C C . GLU A 1 499 ? 185.811 177.780 216.824 1.00 45.22 499 GLU 7 C 1
ATOM 2009 O O . GLU A 1 499 ? 185.490 176.629 217.137 1.00 45.22 499 GLU 7 O 1
ATOM 2015 N N . ASP A 1 500 ? 186.058 178.127 215.564 1.00 44.30 500 ASP 7 N 1
ATOM 2016 C CA . ASP A 1 500 ? 186.025 177.159 214.478 1.00 44.30 500 ASP 7 CA 1
ATOM 2017 C C . ASP A 1 500 ? 187.380 176.520 214.210 1.00 44.30 500 ASP 7 C 1
ATOM 2018 O O . ASP A 1 500 ? 187.456 175.588 213.403 1.00 44.30 500 ASP 7 O 1
ATOM 2023 N N . LEU A 1 501 ? 188.441 177.000 214.862 1.00 39.72 501 LEU 7 N 1
ATOM 2024 C CA . LEU A 1 501 ? 189.795 176.468 214.710 1.00 39.72 501 LEU 7 CA 1
ATOM 2025 C C . LEU A 1 501 ? 190.260 176.536 213.254 1.00 39.72 501 LEU 7 C 1
ATOM 2026 O O . LEU A 1 501 ? 190.541 175.522 212.613 1.00 39.72 501 LEU 7 O 1
ATOM 2031 N N . THR A 1 502 ? 190.346 177.761 212.737 1.00 38.12 502 THR 7 N 1
ATOM 2032 C CA . THR A 1 502 ? 190.784 177.992 211.365 1.00 38.12 502 THR 7 CA 1
ATOM 2033 C C . THR A 1 502 ? 191.855 179.075 211.343 1.00 38.12 502 THR 7 C 1
ATOM 2034 O O . THR A 1 502 ? 192.091 179.763 212.337 1.00 38.12 502 THR 7 O 1
ATOM 2038 N N . ASP A 1 503 ? 192.518 179.206 210.190 1.00 34.34 503 ASP 7 N 1
ATOM 2039 C CA . ASP A 1 503 ? 193.618 180.195 210.051 1.00 34.34 503 ASP 7 CA 1
ATOM 2040 C C . ASP A 1 503 ? 193.779 180.579 208.578 1.00 34.34 503 ASP 7 C 1
ATOM 2041 O O . ASP A 1 503 ? 193.595 179.699 207.725 1.00 34.34 503 ASP 7 O 1
ATOM 2046 N N . ARG A 1 504 ? 194.098 181.846 208.295 1.00 34.26 504 ARG 7 N 1
ATOM 2047 C CA . ARG A 1 504 ? 194.294 182.327 206.901 1.00 34.26 504 ARG 7 CA 1
ATOM 2048 C C . ARG A 1 504 ? 195.495 183.274 206.884 1.00 34.26 504 ARG 7 C 1
ATOM 2049 O O . ARG A 1 504 ? 196.002 183.572 207.975 1.00 34.26 504 ARG 7 O 1
ATOM 2057 N N . ASN A 1 505 ? 195.936 183.680 205.688 1.00 33.79 505 ASN 7 N 1
ATOM 2058 C CA . ASN A 1 505 ? 197.095 184.599 205.548 1.00 33.79 505 ASN 7 CA 1
ATOM 2059 C C . ASN A 1 505 ? 196.587 185.981 205.133 1.00 33.79 505 ASN 7 C 1
ATOM 2060 O O . ASN A 1 505 ? 195.521 186.047 204.491 1.00 33.79 505 ASN 7 O 1
ATOM 2065 N N . ILE A 1 506 ? 197.322 187.037 205.490 1.00 32.35 506 ILE 7 N 1
ATOM 2066 C CA . ILE A 1 506 ? 196.894 188.429 205.162 1.00 32.35 506 ILE 7 CA 1
ATOM 2067 C C . ILE A 1 506 ? 198.118 189.218 204.688 1.00 32.35 506 ILE 7 C 1
ATOM 2068 O O . ILE A 1 506 ? 198.004 189.919 203.664 1.00 32.35 506 ILE 7 O 1
ATOM 2073 N N . VAL A 1 507 ? 199.245 189.096 205.395 1.00 31.63 507 VAL 7 N 1
ATOM 2074 C CA . VAL A 1 507 ? 200.460 189.899 205.060 1.00 31.63 507 VAL 7 CA 1
ATOM 2075 C C . VAL A 1 507 ? 201.703 189.009 204.964 1.00 31.63 507 VAL 7 C 1
ATOM 2076 O O . VAL A 1 507 ? 201.927 188.229 205.893 1.00 31.63 507 VAL 7 O 1
ATOM 2080 N N . GLN A 1 508 ? 202.459 189.106 203.871 1.00 32.59 508 GLN 7 N 1
ATOM 2081 C CA . GLN A 1 508 ? 203.721 188.399 203.670 1.00 32.59 508 GLN 7 CA 1
ATOM 2082 C C . GLN A 1 508 ? 204.776 189.417 203.265 1.00 32.59 508 GLN 7 C 1
ATOM 2083 O O . GLN A 1 508 ? 204.717 189.970 202.163 1.00 32.59 508 GLN 7 O 1
ATOM 2089 N N . GLU A 1 509 ? 205.741 189.657 204.144 1.00 37.65 509 GLU 7 N 1
ATOM 2090 C CA . GLU A 1 509 ? 206.814 190.602 203.897 1.00 37.65 509 GLU 7 CA 1
ATOM 2091 C C . GLU A 1 509 ? 208.148 189.869 203.777 1.00 37.65 509 GLU 7 C 1
ATOM 2092 O O . GLU A 1 509 ? 208.208 188.635 203.772 1.00 37.65 509 GLU 7 O 1
ATOM 2098 N N . ASP A 1 510 ? 209.228 190.643 203.670 1.00 40.19 510 ASP 7 N 1
ATOM 2099 C CA . ASP A 1 510 ? 210.561 190.095 203.455 1.00 40.19 510 ASP 7 CA 1
ATOM 2100 C C . ASP A 1 510 ? 211.567 190.507 204.524 1.00 40.19 510 ASP 7 C 1
ATOM 2101 O O . ASP A 1 510 ? 212.767 190.265 204.352 1.00 40.19 510 ASP 7 O 1
ATOM 2106 N N . HIS A 1 511 ? 211.121 191.115 205.613 1.00 38.10 511 HIS 7 N 1
ATOM 2107 C CA . HIS A 1 511 ? 211.987 191.500 206.715 1.00 38.10 511 HIS 7 CA 1
ATOM 2108 C C . HIS A 1 511 ? 211.248 191.260 208.021 1.00 38.10 511 HIS 7 C 1
ATOM 2109 O O . HIS A 1 511 ? 210.015 191.185 208.037 1.00 38.10 511 HIS 7 O 1
ATOM 2116 N N . PRO A 1 512 ? 211.973 191.115 209.131 1.00 35.13 512 PRO 7 N 1
ATOM 2117 C CA . PRO A 1 512 ? 211.307 190.856 210.414 1.00 35.13 512 PRO 7 CA 1
ATOM 2118 C C . PRO A 1 512 ? 210.371 191.988 210.815 1.00 35.13 512 PRO 7 C 1
ATOM 2119 O O . PRO A 1 512 ? 210.632 193.161 210.545 1.00 35.13 512 PRO 7 O 1
ATOM 2123 N N . ILE A 1 513 ? 209.273 191.620 211.468 1.00 31.82 513 ILE 7 N 1
ATOM 2124 C CA . ILE A 1 513 ? 208.281 192.570 211.957 1.00 31.82 513 ILE 7 CA 1
ATOM 2125 C C . ILE A 1 513 ? 208.444 192.670 213.467 1.00 31.82 513 ILE 7 C 1
ATOM 2126 O O . ILE A 1 513 ? 208.145 191.721 214.198 1.00 31.82 513 ILE 7 O 1
ATOM 2131 N N . MET A 1 514 ? 208.912 193.825 213.942 1.00 34.77 514 MET 7 N 1
ATOM 2132 C CA . MET A 1 514 ? 209.116 194.010 215.374 1.00 34.77 514 MET 7 CA 1
ATOM 2133 C C . MET A 1 514 ? 207.797 194.193 216.114 1.00 34.77 514 MET 7 C 1
ATOM 2134 O O . MET A 1 514 ? 207.606 193.623 217.193 1.00 34.77 514 MET 7 O 1
ATOM 2139 N N . SER A 1 515 ? 206.884 194.985 215.557 1.00 29.94 515 SER 7 N 1
ATOM 2140 C CA . SER A 1 515 ? 205.598 195.248 216.188 1.00 29.94 515 SER 7 CA 1
ATOM 2141 C C . SER A 1 515 ? 204.647 195.806 215.140 1.00 29.94 515 SER 7 C 1
ATOM 2142 O O . SER A 1 515 ? 205.061 196.216 214.054 1.00 29.94 515 SER 7 O 1
ATOM 2145 N N . PHE A 1 516 ? 203.360 195.813 215.478 1.00 28.53 516 PHE 7 N 1
ATOM 2146 C CA . PHE A 1 516 ? 202.352 196.384 214.599 1.00 28.53 516 PHE 7 CA 1
ATOM 2147 C C . PHE A 1 516 ? 201.168 196.867 215.424 1.00 28.53 516 PHE 7 C 1
ATOM 2148 O O . PHE A 1 516 ? 200.976 196.463 216.573 1.00 28.53 516 PHE 7 O 1
ATOM 2156 N N . THR A 1 517 ? 200.380 197.753 214.819 1.00 30.04 517 THR 7 N 1
ATOM 2157 C CA . THR A 1 517 ? 199.162 198.267 215.425 1.00 30.04 517 THR 7 CA 1
ATOM 2158 C C . THR A 1 517 ? 198.100 198.389 214.342 1.00 30.04 517 THR 7 C 1
ATOM 2159 O O . THR A 1 517 ? 198.403 198.382 213.147 1.00 30.04 517 THR 7 O 1
ATOM 2163 N N . ILE A 1 518 ? 196.845 198.499 214.768 1.00 31.84 518 ILE 7 N 1
ATOM 2164 C CA . ILE A 1 518 ? 195.703 198.437 213.864 1.00 31.84 518 ILE 7 CA 1
ATOM 2165 C C . ILE A 1 518 ? 194.804 199.642 214.099 1.00 31.84 518 ILE 7 C 1
ATOM 2166 O O . ILE A 1 518 ? 194.565 200.035 215.246 1.00 31.84 518 ILE 7 O 1
ATOM 2171 N N . SER A 1 519 ? 194.304 200.228 213.010 1.00 33.42 519 SER 7 N 1
ATOM 2172 C CA . SER A 1 519 ? 193.477 201.422 213.099 1.00 33.42 519 SER 7 CA 1
ATOM 2173 C C . SER A 1 519 ? 192.157 201.125 213.812 1.00 33.42 519 SER 7 C 1
ATOM 2174 O O . SER A 1 519 ? 191.840 199.983 214.156 1.00 33.42 519 SER 7 O 1
ATOM 2177 N N . LYS A 1 520 ? 191.378 202.188 214.029 1.00 35.03 520 LYS 7 N 1
ATOM 2178 C CA . LYS A 1 520 ? 190.154 202.074 214.819 1.00 35.03 520 LYS 7 CA 1
ATOM 2179 C C . LYS A 1 520 ? 189.108 201.211 214.123 1.00 35.03 520 LYS 7 C 1
ATOM 2180 O O . LYS A 1 520 ? 188.410 200.429 214.778 1.00 35.03 520 LYS 7 O 1
ATOM 2182 N N . ASN A 1 521 ? 188.975 201.338 212.804 1.00 35.97 521 ASN 7 N 1
ATOM 2183 C CA . ASN A 1 521 ? 187.971 200.570 212.079 1.00 35.97 521 ASN 7 CA 1
ATOM 2184 C C . ASN A 1 521 ? 188.445 199.173 211.703 1.00 35.97 521 ASN 7 C 1
ATOM 2185 O O . ASN A 1 521 ? 187.692 198.436 211.059 1.00 35.97 521 ASN 7 O 1
ATOM 2190 N N . GLY A 1 522 ? 189.662 198.798 212.079 1.00 35.37 522 GLY 7 N 1
ATOM 2191 C CA . GLY A 1 522 ? 190.171 197.469 211.795 1.00 35.37 522 GLY 7 CA 1
ATOM 2192 C C . GLY A 1 522 ? 190.388 197.182 210.326 1.00 35.37 522 GLY 7 C 1
ATOM 2193 O O . GLY A 1 522 ? 190.122 196.063 209.872 1.00 35.37 522 GLY 7 O 1
ATOM 2194 N N . ARG A 1 523 ? 190.868 198.163 209.570 1.00 35.58 523 ARG 7 N 1
ATOM 2195 C CA . ARG A 1 523 ? 191.135 197.987 208.152 1.00 35.58 523 ARG 7 CA 1
ATOM 2196 C C . ARG A 1 523 ? 192.596 198.163 207.780 1.00 35.58 523 ARG 7 C 1
ATOM 2197 O O . ARG A 1 523 ? 193.062 197.501 206.851 1.00 35.58 523 ARG 7 O 1
ATOM 2205 N N . LEU A 1 524 ? 193.334 199.020 208.479 1.00 32.23 524 LEU 7 N 1
ATOM 2206 C CA . LEU A 1 524 ? 194.720 199.315 208.149 1.00 32.23 524 LEU 7 CA 1
ATOM 2207 C C . LEU A 1 524 ? 195.628 198.935 209.308 1.00 32.23 524 LEU 7 C 1
ATOM 2208 O O . LEU A 1 524 ? 195.263 199.092 210.478 1.00 32.23 524 LEU 7 O 1
ATOM 2213 N N . ALA A 1 525 ? 196.810 198.422 208.972 1.00 29.83 525 ALA 7 N 1
ATOM 2214 C CA . ALA A 1 525 ? 197.812 198.029 209.953 1.00 29.83 525 ALA 7 CA 1
ATOM 2215 C C . ALA A 1 525 ? 199.098 198.801 209.701 1.00 29.83 525 ALA 7 C 1
ATOM 2216 O O . ALA A 1 525 ? 199.621 198.797 208.583 1.00 29.83 525 ALA 7 O 1
ATOM 2218 N N . LEU A 1 526 ? 199.604 199.455 210.739 1.00 29.21 526 LEU 7 N 1
ATOM 2219 C CA . LEU A 1 526 ? 200.859 200.192 210.686 1.00 29.21 526 LEU 7 CA 1
ATOM 2220 C C . LEU A 1 526 ? 201.901 199.407 211.467 1.00 29.21 526 LEU 7 C 1
ATOM 2221 O O . LEU A 1 526 ? 201.723 199.161 212.664 1.00 29.21 526 LEU 7 O 1
ATOM 2226 N N . LEU A 1 527 ? 202.983 199.015 210.800 1.00 28.10 527 LEU 7 N 1
ATOM 2227 C CA . LEU A 1 527 ? 203.916 198.062 211.380 1.00 28.10 527 LEU 7 CA 1
ATOM 2228 C C . LEU A 1 527 ? 205.359 198.515 211.200 1.00 28.10 527 LEU 7 C 1
ATOM 2229 O O . LEU A 1 527 ? 205.694 199.245 210.262 1.00 28.10 527 LEU 7 O 1
ATOM 2234 N N . ASN A 1 528 ? 206.206 198.073 212.127 1.00 31.50 528 ASN 7 N 1
ATOM 2235 C CA . ASN A 1 528 ? 207.619 198.424 212.163 1.00 31.50 528 ASN 7 CA 1
ATOM 2236 C C . ASN A 1 528 ? 208.446 197.280 211.596 1.00 31.50 528 ASN 7 C 1
ATOM 2237 O O . ASN A 1 528 ? 208.310 196.134 212.035 1.00 31.50 528 ASN 7 O 1
ATOM 2242 N N . VAL A 1 529 ? 209.312 197.595 210.639 1.00 32.31 529 VAL 7 N 1
ATOM 2243 C CA . VAL A 1 529 ? 210.131 196.607 209.948 1.00 32.31 529 VAL 7 CA 1
ATOM 2244 C C . VAL A 1 529 ? 211.578 196.800 210.373 1.00 32.31 529 VAL 7 C 1
ATOM 2245 O O . VAL A 1 529 ? 212.074 197.932 210.406 1.00 32.31 529 VAL 7 O 1
ATOM 2249 N N . ALA A 1 530 ? 212.250 195.701 210.707 1.00 34.87 530 ALA 7 N 1
ATOM 2250 C CA . ALA A 1 530 ? 213.643 195.780 211.123 1.00 34.87 530 ALA 7 CA 1
ATOM 2251 C C . ALA A 1 530 ? 214.518 196.269 209.976 1.00 34.87 530 ALA 7 C 1
ATOM 2252 O O . ALA A 1 530 ? 214.338 195.872 208.822 1.00 34.87 530 ALA 7 O 1
ATOM 2254 N N . THR A 1 531 ? 215.465 197.145 210.305 1.00 39.47 531 THR 7 N 1
ATOM 2255 C CA . THR A 1 531 ? 216.411 197.758 209.374 1.00 39.47 531 THR 7 CA 1
ATOM 2256 C C . THR A 1 531 ? 215.734 198.596 208.296 1.00 39.47 531 THR 7 C 1
ATOM 2257 O O . THR A 1 531 ? 216.387 198.975 207.317 1.00 39.47 531 THR 7 O 1
ATOM 2261 N N . GLN A 1 532 ? 214.449 198.904 208.446 1.00 38.76 532 GLN 7 N 1
ATOM 2262 C CA . GLN A 1 532 ? 213.728 199.725 207.480 1.00 38.76 532 GLN 7 CA 1
ATOM 2263 C C . GLN A 1 532 ? 212.809 200.668 208.247 1.00 38.76 532 GLN 7 C 1
ATOM 2264 O O . GLN A 1 532 ? 212.932 200.835 209.464 1.00 38.76 532 GLN 7 O 1
ATOM 2270 N N . GLY A 1 533 ? 211.881 201.293 207.532 1.00 34.95 533 GLY 7 N 1
ATOM 2271 C CA . GLY A 1 533 ? 211.013 202.283 208.137 1.00 34.95 533 GLY 7 CA 1
ATOM 2272 C C . GLY A 1 533 ? 209.714 201.726 208.679 1.00 34.95 533 GLY 7 C 1
ATOM 2273 O O . GLY A 1 533 ? 209.684 200.633 209.250 1.00 34.95 533 GLY 7 O 1
ATOM 2274 N N . VAL A 1 534 ? 208.633 202.479 208.505 1.00 31.18 534 VAL 7 N 1
ATOM 2275 C CA . VAL A 1 534 ? 207.303 202.102 208.967 1.00 31.18 534 VAL 7 CA 1
ATOM 2276 C C . VAL A 1 534 ? 206.438 201.850 207.742 1.00 31.18 534 VAL 7 C 1
ATOM 2277 O O . VAL A 1 534 ? 206.446 202.647 206.798 1.00 31.18 534 VAL 7 O 1
ATOM 2281 N N . HIS A 1 535 ? 205.704 200.741 207.747 1.00 29.06 535 HIS 7 N 1
ATOM 2282 C CA . HIS A 1 535 ? 204.942 200.312 206.583 1.00 29.06 535 HIS 7 CA 1
ATOM 2283 C C . HIS A 1 535 ? 203.457 200.262 206.910 1.00 29.06 535 HIS 7 C 1
ATOM 2284 O O . HIS A 1 535 ? 203.061 199.817 207.992 1.00 29.06 535 HIS 7 O 1
ATOM 2291 N N . LEU A 1 536 ? 202.640 200.717 205.963 1.00 28.30 536 LEU 7 N 1
ATOM 2292 C CA . LEU A 1 536 ? 201.189 200.717 206.092 1.00 28.30 536 LEU 7 CA 1
ATOM 2293 C C . LEU A 1 536 ? 200.599 199.667 205.161 1.00 28.30 536 LEU 7 C 1
ATOM 2294 O O . LEU A 1 536 ? 200.936 199.623 203.973 1.00 28.30 536 LEU 7 O 1
ATOM 2299 N N . TRP A 1 537 ? 199.715 198.830 205.700 1.00 28.96 537 TRP 7 N 1
ATOM 2300 C CA . TRP A 1 537 ? 199.141 197.714 204.967 1.00 28.96 537 TRP 7 CA 1
ATOM 2301 C C . TRP A 1 537 ? 197.624 197.768 205.039 1.00 28.96 537 TRP 7 C 1
ATOM 2302 O O . TRP A 1 537 ? 197.053 198.090 206.086 1.00 28.96 537 TRP 7 O 1
ATOM 2313 N N . ASP A 1 538 ? 196.978 197.443 203.923 1.00 33.23 538 ASP 7 N 1
ATOM 2314 C CA . ASP A 1 538 ? 195.530 197.310 203.843 1.00 33.23 538 ASP 7 CA 1
ATOM 2315 C C . ASP A 1 538 ? 195.194 195.828 203.955 1.00 33.23 538 ASP 7 C 1
ATOM 2316 O O . ASP A 1 538 ? 195.542 195.036 203.069 1.00 33.23 538 ASP 7 O 1
ATOM 2321 N N . LEU A 1 539 ? 194.528 195.461 205.054 1.00 31.41 539 LEU 7 N 1
ATOM 2322 C CA . LEU A 1 539 ? 194.232 194.064 205.346 1.00 31.41 539 LEU 7 CA 1
ATOM 2323 C C . LEU A 1 539 ? 193.084 193.533 204.498 1.00 31.41 539 LEU 7 C 1
ATOM 2324 O O . LEU A 1 539 ? 193.100 192.366 204.091 1.00 31.41 539 LEU 7 O 1
ATOM 2329 N N . GLN A 1 540 ? 192.069 194.360 204.241 1.00 35.08 540 GLN 7 N 1
ATOM 2330 C CA . GLN A 1 540 ? 190.946 193.905 203.430 1.00 35.08 540 GLN 7 CA 1
ATOM 2331 C C . GLN A 1 540 ? 191.382 193.613 202.000 1.00 35.08 540 GLN 7 C 1
ATOM 2332 O O . GLN A 1 540 ? 190.962 192.613 201.409 1.00 35.08 540 GLN 7 O 1
ATOM 2338 N N . ASP A 1 541 ? 192.227 194.470 201.432 1.00 33.02 541 ASP 7 N 1
ATOM 2339 C CA . ASP A 1 541 ? 192.770 194.257 200.099 1.00 33.02 541 ASP 7 CA 1
ATOM 2340 C C . ASP A 1 541 ? 194.135 193.586 200.113 1.00 33.02 541 ASP 7 C 1
ATOM 2341 O O . ASP A 1 541 ? 194.598 193.146 199.056 1.00 33.02 541 ASP 7 O 1
ATOM 2346 N N . ARG A 1 542 ? 194.782 193.499 201.277 1.00 32.03 542 ARG 7 N 1
ATOM 2347 C CA . ARG A 1 542 ? 196.090 192.863 201.431 1.00 32.03 542 ARG 7 CA 1
ATOM 2348 C C . ARG A 1 542 ? 197.124 193.506 200.506 1.00 32.03 542 ARG 7 C 1
ATOM 2349 O O . ARG A 1 542 ? 197.751 192.848 199.675 1.00 32.03 542 ARG 7 O 1
ATOM 2357 N N . VAL A 1 543 ? 197.290 194.818 200.661 1.00 30.93 543 VAL 7 N 1
ATOM 2358 C CA . VAL A 1 543 ? 198.145 195.594 199.767 1.00 30.93 543 VAL 7 CA 1
ATOM 2359 C C . VAL A 1 543 ? 198.980 196.570 200.586 1.00 30.93 543 VAL 7 C 1
ATOM 2360 O O . VAL A 1 543 ? 198.469 197.223 201.499 1.00 30.93 543 VAL 7 O 1
ATOM 2364 N N . LEU A 1 544 ? 200.267 196.671 200.260 1.00 28.98 544 LEU 7 N 1
ATOM 2365 C CA . LEU A 1 544 ? 201.128 197.673 200.875 1.00 28.98 544 LEU 7 CA 1
ATOM 2366 C C . LEU A 1 544 ? 200.836 199.037 200.262 1.00 28.98 544 LEU 7 C 1
ATOM 2367 O O . LEU A 1 544 ? 200.881 199.196 199.038 1.00 28.98 544 LEU 7 O 1
ATOM 2372 N N . VAL A 1 545 ? 200.534 200.022 201.107 1.00 29.75 545 VAL 7 N 1
ATOM 2373 C CA . VAL A 1 545 ? 200.071 201.317 200.621 1.00 29.75 545 VAL 7 CA 1
ATOM 2374 C C . VAL A 1 545 ? 201.228 202.303 200.529 1.00 29.75 545 VAL 7 C 1
ATOM 2375 O O . VAL A 1 545 ? 201.530 202.819 199.448 1.00 29.75 545 VAL 7 O 1
ATOM 2379 N N . ARG A 1 546 ? 201.880 202.577 201.657 1.00 31.14 546 ARG 7 N 1
ATOM 2380 C CA . ARG A 1 546 ? 202.916 203.596 201.717 1.00 31.14 546 ARG 7 CA 1
ATOM 2381 C C . ARG A 1 546 ? 204.070 203.106 202.578 1.00 31.14 546 ARG 7 C 1
ATOM 2382 O O . ARG A 1 546 ? 203.889 202.275 203.470 1.00 31.14 546 ARG 7 O 1
ATOM 2390 N N . LYS A 1 547 ? 205.263 203.629 202.296 1.00 31.07 547 LYS 7 N 1
ATOM 2391 C CA . LYS A 1 547 ? 206.460 203.362 203.083 1.00 31.07 547 LYS 7 CA 1
ATOM 2392 C C . LYS A 1 547 ? 207.047 204.690 203.537 1.00 31.07 547 LYS 7 C 1
ATOM 2393 O O . LYS A 1 547 ? 207.481 205.495 202.707 1.00 31.07 547 LYS 7 O 1
ATOM 2399 N N . TYR A 1 548 ? 207.067 204.911 204.846 1.00 31.95 548 TYR 7 N 1
ATOM 2400 C CA . TYR A 1 548 ? 207.548 206.156 205.429 1.00 31.95 548 TYR 7 CA 1
ATOM 2401 C C . TYR A 1 548 ? 208.993 205.984 205.877 1.00 31.95 548 TYR 7 C 1
ATOM 2402 O O . TYR A 1 548 ? 209.317 205.026 206.585 1.00 31.95 548 TYR 7 O 1
ATOM 2411 N N . GLN A 1 549 ? 209.852 206.912 205.465 1.00 36.03 549 GLN 7 N 1
ATOM 2412 C CA . GLN A 1 549 ? 211.292 206.791 205.645 1.00 36.03 549 GLN 7 CA 1
ATOM 2413 C C . GLN A 1 549 ? 211.808 207.860 206.598 1.00 36.03 549 GLN 7 C 1
ATOM 2414 O O . GLN A 1 549 ? 211.354 209.007 206.564 1.00 36.03 549 GLN 7 O 1
ATOM 2420 N N . GLY A 1 550 ? 212.766 207.480 207.442 1.00 35.30 550 GLY 7 N 1
ATOM 2421 C CA . GLY A 1 550 ? 213.393 208.425 208.344 1.00 35.30 550 GLY 7 CA 1
ATOM 2422 C C . GLY A 1 550 ? 213.736 207.884 209.718 1.00 35.30 550 GLY 7 C 1
ATOM 2423 O O . GLY A 1 550 ? 214.413 208.561 210.496 1.00 35.30 550 GLY 7 O 1
ATOM 2424 N N . VAL A 1 551 ? 213.292 206.671 210.031 1.00 37.31 551 VAL 7 N 1
ATOM 2425 C CA . VAL A 1 551 ? 213.479 206.077 211.351 1.00 37.31 551 VAL 7 CA 1
ATOM 2426 C C . VAL A 1 551 ? 214.607 205.057 211.281 1.00 37.31 551 VAL 7 C 1
ATOM 2427 O O . VAL A 1 551 ? 214.665 204.245 210.348 1.00 37.31 551 VAL 7 O 1
ATOM 2431 N N . THR A 1 552 ? 215.510 205.106 212.259 1.00 39.17 552 THR 7 N 1
ATOM 2432 C CA . THR A 1 552 ? 216.603 204.149 212.380 1.00 39.17 552 THR 7 CA 1
ATOM 2433 C C . THR A 1 552 ? 216.228 203.096 213.415 1.00 39.17 552 THR 7 C 1
ATOM 2434 O O . THR A 1 552 ? 215.965 203.429 214.576 1.00 39.17 552 THR 7 O 1
ATOM 2438 N N . GLN A 1 553 ? 216.213 201.829 212.998 1.00 37.62 553 GLN 7 N 1
ATOM 2439 C CA . GLN A 1 553 ? 215.824 200.732 213.884 1.00 37.62 553 GLN 7 CA 1
ATOM 2440 C C . GLN A 1 553 ? 216.520 199.468 213.389 1.00 37.62 553 GLN 7 C 1
ATOM 2441 O O . GLN A 1 553 ? 216.097 198.872 212.396 1.00 37.62 553 GLN 7 O 1
ATOM 2447 N N . GLY A 1 554 ? 217.585 199.069 214.078 1.00 41.32 554 GLY 7 N 1
ATOM 2448 C CA . GLY A 1 554 ? 218.338 197.904 213.660 1.00 41.32 554 GLY 7 CA 1
ATOM 2449 C C . GLY A 1 554 ? 217.928 196.605 214.323 1.00 41.32 554 GLY 7 C 1
ATOM 2450 O O . GLY A 1 554 ? 217.609 195.629 213.638 1.00 41.32 554 GLY 7 O 1
ATOM 2451 N N . PHE A 1 555 ? 217.935 196.575 215.645 1.00 41.78 555 PHE 7 N 1
ATOM 2452 C CA . PHE A 1 555 ? 217.648 195.341 216.368 1.00 41.78 555 PHE 7 CA 1
ATOM 2453 C C . PHE A 1 555 ? 216.587 195.504 217.444 1.00 41.78 555 PHE 7 C 1
ATOM 2454 O O . PHE A 1 555 ? 215.803 194.579 217.666 1.00 41.78 555 PHE 7 O 1
ATOM 2456 N N . TYR A 1 556 ? 216.546 196.648 218.119 1.00 40.76 556 TYR 7 N 1
ATOM 2457 C CA . TYR A 1 556 ? 215.634 196.828 219.236 1.00 40.76 556 TYR 7 CA 1
ATOM 2458 C C . TYR A 1 556 ? 214.192 196.933 218.743 1.00 40.76 556 TYR 7 C 1
ATOM 2459 O O . TYR A 1 556 ? 213.918 197.160 217.561 1.00 40.76 556 TYR 7 O 1
ATOM 2461 N N . THR A 1 557 ? 213.260 196.753 219.674 1.00 35.65 557 THR 7 N 1
ATOM 2462 C CA . THR A 1 557 ? 211.838 196.885 219.391 1.00 35.65 557 THR 7 CA 1
ATOM 2463 C C . THR A 1 557 ? 211.415 198.333 219.596 1.00 35.65 557 THR 7 C 1
ATOM 2464 O O . THR A 1 557 ? 211.698 198.925 220.642 1.00 35.65 557 THR 7 O 1
ATOM 2468 N N . ILE A 1 558 ? 210.740 198.899 218.598 1.00 32.47 558 ILE 7 N 1
ATOM 2469 C CA . ILE A 1 558 ? 210.295 200.287 218.626 1.00 32.47 558 ILE 7 CA 1
ATOM 2470 C C . ILE A 1 558 ? 208.820 200.326 218.256 1.00 32.47 558 ILE 7 C 1
ATOM 2471 O O . ILE A 1 558 ? 208.400 199.671 217.296 1.00 32.47 558 ILE 7 O 1
ATOM 2476 N N . HIS A 1 559 ? 208.037 201.089 219.015 1.00 30.54 559 HIS 7 N 1
ATOM 2477 C CA . HIS A 1 559 ? 206.592 201.152 218.856 1.00 30.54 559 HIS 7 CA 1
ATOM 2478 C C . HIS A 1 559 ? 206.171 202.500 218.283 1.00 30.54 559 HIS 7 C 1
ATOM 2479 O O . HIS A 1 559 ? 206.679 203.545 218.696 1.00 30.54 559 HIS 7 O 1
ATOM 2486 N N . SER A 1 560 ? 205.238 202.468 217.337 1.00 30.84 560 SER 7 N 1
ATOM 2487 C CA . SER A 1 560 ? 204.668 203.657 216.714 1.00 30.84 560 SER 7 CA 1
ATOM 2488 C C . SER A 1 560 ? 203.169 203.707 216.997 1.00 30.84 560 SER 7 C 1
ATOM 2489 O O . SER A 1 560 ? 202.624 202.859 217.706 1.00 30.84 560 SER 7 O 1
ATOM 2492 N N . CYS A 1 561 ? 202.495 204.713 216.441 1.00 30.14 561 CYS 7 N 1
ATOM 2493 C CA . CYS A 1 561 ? 201.073 204.869 216.719 1.00 30.14 561 CYS 7 CA 1
ATOM 2494 C C . CYS A 1 561 ? 200.398 205.743 215.671 1.00 30.14 561 CYS 7 C 1
ATOM 2495 O O . CYS A 1 561 ? 201.041 206.561 215.006 1.00 30.14 561 CYS 7 O 1
ATOM 2498 N N . PHE A 1 562 ? 199.087 205.542 215.535 1.00 30.56 562 PHE 7 N 1
ATOM 2499 C CA . PHE A 1 562 ? 198.193 206.434 214.816 1.00 30.56 562 PHE 7 CA 1
ATOM 2500 C C . PHE A 1 562 ? 197.873 207.651 215.678 1.00 30.56 562 PHE 7 C 1
ATOM 2501 O O . PHE A 1 562 ? 198.100 207.665 216.889 1.00 30.56 562 PHE 7 O 1
ATOM 2509 N N . GLY A 1 563 ? 197.320 208.679 215.049 1.00 35.23 563 GLY 7 N 1
ATOM 2510 C CA . GLY A 1 563 ? 196.836 209.810 215.817 1.00 35.23 563 GLY 7 CA 1
ATOM 2511 C C . GLY A 1 563 ? 196.362 210.908 214.897 1.00 35.23 563 GLY 7 C 1
ATOM 2512 O O . GLY A 1 563 ? 196.390 210.781 213.671 1.00 35.23 563 GLY 7 O 1
ATOM 2513 N N . GLY A 1 564 ? 195.916 211.992 215.511 1.00 43.02 564 GLY 7 N 1
ATOM 2514 C CA . GLY A 1 564 ? 195.490 213.177 214.799 1.00 43.02 564 GLY 7 CA 1
ATOM 2515 C C . GLY A 1 564 ? 194.013 213.443 214.987 1.00 43.02 564 GLY 7 C 1
ATOM 2516 O O . GLY A 1 564 ? 193.360 212.906 215.886 1.00 43.02 564 GLY 7 O 1
ATOM 2517 N N . HIS A 1 565 ? 193.483 214.304 214.116 1.00 52.21 565 HIS 7 N 1
ATOM 2518 C CA . HIS A 1 565 ? 192.071 214.662 214.188 1.00 52.21 565 HIS 7 CA 1
ATOM 2519 C C . HIS A 1 565 ? 191.186 213.467 213.856 1.00 52.21 565 HIS 7 C 1
ATOM 2520 O O . HIS A 1 565 ? 190.254 213.145 214.602 1.00 52.21 565 HIS 7 O 1
ATOM 2527 N N . ASN A 1 566 ? 191.463 212.795 212.742 1.00 47.36 566 ASN 7 N 1
ATOM 2528 C CA . ASN A 1 566 ? 190.727 211.600 212.342 1.00 47.36 566 ASN 7 CA 1
ATOM 2529 C C . ASN A 1 566 ? 191.703 210.527 211.873 1.00 47.36 566 ASN 7 C 1
ATOM 2530 O O . ASN A 1 566 ? 191.535 209.918 210.816 1.00 47.36 566 ASN 7 O 1
ATOM 2535 N N . GLU A 1 567 ? 192.748 210.297 212.670 1.00 42.16 567 GLU 7 N 1
ATOM 2536 C CA . GLU A 1 567 ? 193.788 209.312 212.368 1.00 42.16 567 GLU 7 CA 1
ATOM 2537 C C . GLU A 1 567 ? 194.484 209.630 211.046 1.00 42.16 567 GLU 7 C 1
ATOM 2538 O O . GLU A 1 567 ? 194.719 208.755 210.212 1.00 42.16 567 GLU 7 O 1
ATOM 2544 N N . ASP A 1 568 ? 194.815 210.906 210.860 1.00 40.45 568 ASP 7 N 1
ATOM 2545 C CA . ASP A 1 568 ? 195.513 211.374 209.671 1.00 40.45 568 ASP 7 CA 1
ATOM 2546 C C . ASP A 1 568 ? 197.009 211.552 209.885 1.00 40.45 568 ASP 7 C 1
ATOM 2547 O O . ASP A 1 568 ? 197.700 211.997 208.966 1.00 40.45 568 ASP 7 O 1
ATOM 2552 N N . PHE A 1 569 ? 197.525 211.216 211.063 1.00 35.26 569 PHE 7 N 1
ATOM 2553 C CA . PHE A 1 569 ? 198.927 211.423 211.389 1.00 35.26 569 PHE 7 CA 1
ATOM 2554 C C . PHE A 1 569 ? 199.511 210.160 212.003 1.00 35.26 569 PHE 7 C 1
ATOM 2555 O O . PHE A 1 569 ? 198.807 209.374 212.642 1.00 35.26 569 PHE 7 O 1
ATOM 2563 N N . ILE A 1 570 ? 200.814 209.980 211.803 1.00 31.47 570 ILE 7 N 1
ATOM 2564 C CA . ILE A 1 570 ? 201.543 208.807 212.270 1.00 31.47 570 ILE 7 CA 1
ATOM 2565 C C . ILE A 1 570 ? 202.735 209.279 213.088 1.00 31.47 570 ILE 7 C 1
ATOM 2566 O O . ILE A 1 570 ? 203.525 210.102 212.616 1.00 31.47 570 ILE 7 O 1
ATOM 2571 N N . ALA A 1 571 ? 202.873 208.762 214.306 1.00 31.46 571 ALA 7 N 1
ATOM 2572 C CA . ALA A 1 571 ? 203.969 209.146 215.182 1.00 31.46 571 ALA 7 CA 1
ATOM 2573 C C . ALA A 1 571 ? 204.826 207.932 215.505 1.00 31.46 571 ALA 7 C 1
ATOM 2574 O O . ALA A 1 571 ? 204.321 206.811 215.608 1.00 31.46 571 ALA 7 O 1
ATOM 2576 N N . SER A 1 572 ? 206.130 208.157 215.660 1.00 32.38 572 SER 7 N 1
ATOM 2577 C CA . SER A 1 572 ? 207.035 207.045 215.919 1.00 32.38 572 SER 7 CA 1
ATOM 2578 C C . SER A 1 572 ? 208.282 207.533 216.639 1.00 32.38 572 SER 7 C 1
ATOM 2579 O O . SER A 1 572 ? 208.626 208.717 216.600 1.00 32.38 572 SER 7 O 1
ATOM 2582 N N . GLY A 1 573 ? 208.958 206.590 217.300 1.00 33.31 573 GLY 7 N 1
ATOM 2583 C CA . GLY A 1 573 ? 210.263 206.824 217.873 1.00 33.31 573 GLY 7 CA 1
ATOM 2584 C C . GLY A 1 573 ? 211.366 206.254 216.993 1.00 33.31 573 GLY 7 C 1
ATOM 2585 O O . GLY A 1 573 ? 211.124 205.625 215.967 1.00 33.31 573 GLY 7 O 1
ATOM 2586 N N . SER A 1 574 ? 212.605 206.483 217.419 1.00 34.35 574 SER 7 N 1
ATOM 2587 C CA . SER A 1 574 ? 213.750 206.053 216.629 1.00 34.35 574 SER 7 CA 1
ATOM 2588 C C . SER A 1 574 ? 214.971 205.945 217.528 1.00 34.35 574 SER 7 C 1
ATOM 2589 O O . SER A 1 574 ? 214.977 206.418 218.665 1.00 34.35 574 SER 7 O 1
ATOM 2592 N N . GLU A 1 575 ? 216.015 205.315 216.991 1.00 39.36 575 GLU 7 N 1
ATOM 2593 C CA . GLU A 1 575 ? 217.254 205.106 217.726 1.00 39.36 575 GLU 7 CA 1
ATOM 2594 C C . GLU A 1 575 ? 218.181 206.314 217.701 1.00 39.36 575 GLU 7 C 1
ATOM 2595 O O . GLU A 1 575 ? 219.209 206.292 218.385 1.00 39.36 575 GLU 7 O 1
ATOM 2601 N N . ASP A 1 576 ? 217.857 207.358 216.937 1.00 39.61 576 ASP 7 N 1
ATOM 2602 C CA . ASP A 1 576 ? 218.676 208.563 216.887 1.00 39.61 576 ASP 7 CA 1
ATOM 2603 C C . ASP A 1 576 ? 218.106 209.686 217.746 1.00 39.61 576 ASP 7 C 1
ATOM 2604 O O . ASP A 1 576 ? 218.219 210.860 217.382 1.00 39.61 576 ASP 7 O 1
ATOM 2609 N N . HIS A 1 577 ? 217.479 209.341 218.870 1.00 37.57 577 HIS 7 N 1
ATOM 2610 C CA . HIS A 1 577 ? 217.071 210.266 219.925 1.00 37.57 577 HIS 7 CA 1
ATOM 2611 C C . HIS A 1 577 ? 215.954 211.217 219.513 1.00 37.57 577 HIS 7 C 1
ATOM 2612 O O . HIS A 1 577 ? 215.719 212.210 220.209 1.00 37.57 577 HIS 7 O 1
ATOM 2619 N N . LYS A 1 578 ? 215.249 210.949 218.416 1.00 34.23 578 LYS 7 N 1
ATOM 2620 C CA . LYS A 1 578 ? 214.288 211.899 217.873 1.00 34.23 578 LYS 7 CA 1
ATOM 2621 C C . LYS A 1 578 ? 212.931 211.236 217.676 1.00 34.23 578 LYS 7 C 1
ATOM 2622 O O . LYS A 1 578 ? 212.823 210.016 217.542 1.00 34.23 578 LYS 7 O 1
ATOM 2628 N N . VAL A 1 579 ? 211.891 212.067 217.660 1.00 32.56 579 VAL 7 N 1
ATOM 2629 C CA . VAL A 1 579 ? 210.508 211.637 217.481 1.00 32.56 579 VAL 7 CA 1
ATOM 2630 C C . VAL A 1 579 ? 210.039 212.112 216.115 1.00 32.56 579 VAL 7 C 1
ATOM 2631 O O . VAL A 1 579 ? 210.212 213.287 215.771 1.00 32.56 579 VAL 7 O 1
ATOM 2635 N N . TYR A 1 580 ? 209.442 211.211 215.340 1.00 33.14 580 TYR 7 N 1
ATOM 2636 C CA . TYR A 1 580 ? 209.077 211.489 213.959 1.00 33.14 580 TYR 7 CA 1
ATOM 2637 C C . TYR A 1 580 ? 207.564 211.521 213.802 1.00 33.14 580 TYR 7 C 1
ATOM 2638 O O . TYR A 1 580 ? 206.850 210.706 214.397 1.00 33.14 580 TYR 7 O 1
ATOM 2647 N N . ILE A 1 581 ? 207.085 212.466 212.994 1.00 29.46 581 ILE 7 N 1
ATOM 2648 C CA . ILE A 1 581 ? 205.665 212.641 212.712 1.00 29.46 581 ILE 7 CA 1
ATOM 2649 C C . ILE A 1 581 ? 205.481 212.739 211.203 1.00 29.46 581 ILE 7 C 1
ATOM 2650 O O . ILE A 1 581 ? 206.213 213.471 210.530 1.00 29.46 581 ILE 7 O 1
ATOM 2655 N N . TRP A 1 582 ? 204.507 211.999 210.678 1.00 29.85 582 TRP 7 N 1
ATOM 2656 C CA . TRP A 1 582 ? 204.176 212.001 209.262 1.00 29.85 582 TRP 7 CA 1
ATOM 2657 C C . TRP A 1 582 ? 202.693 212.283 209.080 1.00 29.85 582 TRP 7 C 1
ATOM 2658 O O . TRP A 1 582 ? 201.875 211.968 209.948 1.00 29.85 582 TRP 7 O 1
ATOM 2669 N N . HIS A 1 583 ? 202.356 212.865 207.935 1.00 35.87 583 HIS 7 N 1
ATOM 2670 C CA . HIS A 1 583 ? 200.985 212.901 207.451 1.00 35.87 583 HIS 7 CA 1
ATOM 2671 C C . HIS A 1 583 ? 200.799 211.792 206.426 1.00 35.87 583 HIS 7 C 1
ATOM 2672 O O . HIS A 1 583 ? 201.723 211.448 205.686 1.00 35.87 583 HIS 7 O 1
ATOM 2679 N N . LYS A 1 584 ? 199.590 211.233 206.384 1.00 37.11 584 LYS 7 N 1
ATOM 2680 C CA . LYS A 1 584 ? 199.341 210.045 205.576 1.00 37.11 584 LYS 7 CA 1
ATOM 2681 C C . LYS A 1 584 ? 199.478 210.284 204.078 1.00 37.11 584 LYS 7 C 1
ATOM 2682 O O . LYS A 1 584 ? 199.538 209.310 203.323 1.00 37.11 584 LYS 7 O 1
ATOM 2688 N N . ARG A 1 585 ? 199.522 211.535 203.627 1.00 40.59 585 ARG 7 N 1
ATOM 2689 C CA . ARG A 1 585 ? 199.558 211.825 202.201 1.00 40.59 585 ARG 7 CA 1
ATOM 2690 C C . ARG A 1 585 ? 200.968 211.922 201.633 1.00 40.59 585 ARG 7 C 1
ATOM 2691 O O . ARG A 1 585 ? 201.116 212.040 200.412 1.00 40.59 585 ARG 7 O 1
ATOM 2699 N N . SER A 1 586 ? 202.000 211.873 202.472 1.00 39.05 586 SER 7 N 1
ATOM 2700 C CA . SER A 1 586 ? 203.373 211.935 201.993 1.00 39.05 586 SER 7 CA 1
ATOM 2701 C C . SER A 1 586 ? 204.250 211.060 202.875 1.00 39.05 586 SER 7 C 1
ATOM 2702 O O . SER A 1 586 ? 203.921 210.779 204.028 1.00 39.05 586 SER 7 O 1
ATOM 2705 N N . GLU A 1 587 ? 205.381 210.635 202.315 1.00 38.11 587 GLU 7 N 1
ATOM 2706 C CA . GLU A 1 587 ? 206.319 209.772 203.018 1.00 38.11 587 GLU 7 CA 1
ATOM 2707 C C . GLU A 1 587 ? 207.464 210.537 203.667 1.00 38.11 587 GLU 7 C 1
ATOM 2708 O O . GLU A 1 587 ? 208.360 209.913 204.240 1.00 38.11 587 GLU 7 O 1
ATOM 2714 N N . LEU A 1 588 ? 207.459 211.864 203.591 1.00 35.89 588 LEU 7 N 1
ATOM 2715 C CA . LEU A 1 588 ? 208.465 212.708 204.216 1.00 35.89 588 LEU 7 CA 1
ATOM 2716 C C . LEU A 1 588 ? 207.931 213.300 205.513 1.00 35.89 588 LEU 7 C 1
ATOM 2717 O O . LEU A 1 588 ? 206.776 213.736 205.565 1.00 35.89 588 LEU 7 O 1
ATOM 2722 N N . PRO A 1 589 ? 208.740 213.321 206.569 1.00 31.97 589 PRO 7 N 1
ATOM 2723 C CA . PRO A 1 589 ? 208.240 213.776 207.869 1.00 31.97 589 PRO 7 CA 1
ATOM 2724 C C . PRO A 1 589 ? 207.877 215.251 207.855 1.00 31.97 589 PRO 7 C 1
ATOM 2725 O O . PRO A 1 589 ? 208.498 216.064 207.168 1.00 31.97 589 PRO 7 O 1
ATOM 2729 N N . ILE A 1 590 ? 206.848 215.592 208.635 1.00 32.01 590 ILE 7 N 1
ATOM 2730 C CA . ILE A 1 590 ? 206.455 216.983 208.820 1.00 32.01 590 ILE 7 CA 1
ATOM 2731 C C . ILE A 1 590 ? 207.022 217.574 210.097 1.00 32.01 590 ILE 7 C 1
ATOM 2732 O O . ILE A 1 590 ? 206.831 218.769 210.357 1.00 32.01 590 ILE 7 O 1
ATOM 2737 N N . ALA A 1 591 ? 207.716 216.775 210.902 1.00 33.40 591 ALA 7 N 1
ATOM 2738 C CA . ALA A 1 591 ? 208.356 217.257 212.115 1.00 33.40 591 ALA 7 CA 1
ATOM 2739 C C . ALA A 1 591 ? 209.395 216.238 212.552 1.00 33.40 591 ALA 7 C 1
ATOM 2740 O O . ALA A 1 591 ? 209.247 215.039 212.307 1.00 33.40 591 ALA 7 O 1
ATOM 2742 N N . GLU A 1 592 ? 210.454 216.732 213.192 1.00 33.93 592 GLU 7 N 1
ATOM 2743 C CA . GLU A 1 592 ? 211.513 215.884 213.745 1.00 33.93 592 GLU 7 CA 1
ATOM 2744 C C . GLU A 1 592 ? 211.863 216.459 215.115 1.00 33.93 592 GLU 7 C 1
ATOM 2745 O O . GLU A 1 592 ? 212.737 217.320 215.237 1.00 33.93 592 GLU 7 O 1
ATOM 2751 N N . LEU A 1 593 ? 211.174 215.971 216.140 1.00 33.44 593 LEU 7 N 1
ATOM 2752 C CA . LEU A 1 593 ? 211.290 216.524 217.479 1.00 33.44 593 LEU 7 CA 1
ATOM 2753 C C . LEU A 1 593 ? 212.622 216.129 218.108 1.00 33.44 593 LEU 7 C 1
ATOM 2754 O O . LEU A 1 593 ? 213.307 215.209 217.656 1.00 33.44 593 LEU 7 O 1
ATOM 2759 N N . THR A 1 594 ? 212.989 216.845 219.169 1.00 33.99 594 THR 7 N 1
ATOM 2760 C CA . THR A 1 594 ? 214.266 216.623 219.832 1.00 33.99 594 THR 7 CA 1
ATOM 2761 C C . THR A 1 594 ? 214.143 216.977 221.306 1.00 33.99 594 THR 7 C 1
ATOM 2762 O O . THR A 1 594 ? 213.245 217.717 221.715 1.00 33.99 594 THR 7 O 1
ATOM 2766 N N . GLY A 1 595 ? 215.063 216.438 222.103 1.00 34.80 595 GLY 7 N 1
ATOM 2767 C CA . GLY A 1 595 ? 215.089 216.736 223.521 1.00 34.80 595 GLY 7 CA 1
ATOM 2768 C C . GLY A 1 595 ? 215.478 215.574 224.410 1.00 34.80 595 GLY 7 C 1
ATOM 2769 O O . GLY A 1 595 ? 215.685 215.754 225.612 1.00 34.80 595 GLY 7 O 1
ATOM 2770 N N . HIS A 1 596 ? 215.584 214.379 223.839 1.00 34.54 596 HIS 7 N 1
ATOM 2771 C CA . HIS A 1 596 ? 215.905 213.176 224.595 1.00 34.54 596 HIS 7 CA 1
ATOM 2772 C C . HIS A 1 596 ? 217.394 212.877 224.496 1.00 34.54 596 HIS 7 C 1
ATOM 2773 O O . HIS A 1 596 ? 217.982 212.945 223.414 1.00 34.54 596 HIS 7 O 1
ATOM 2780 N N . THR A 1 597 ? 218.003 212.553 225.637 1.00 35.61 597 THR 7 N 1
ATOM 2781 C CA . THR A 1 597 ? 219.435 212.269 225.656 1.00 35.61 597 THR 7 CA 1
ATOM 2782 C C . THR A 1 597 ? 219.742 210.915 225.026 1.00 35.61 597 THR 7 C 1
ATOM 2783 O O . THR A 1 597 ? 220.666 210.793 224.214 1.00 35.61 597 THR 7 O 1
ATOM 2787 N N . ARG A 1 598 ? 218.975 209.890 225.379 1.00 37.00 598 ARG 7 N 1
ATOM 2788 C CA . ARG A 1 598 ? 219.194 208.533 224.900 1.00 37.00 598 ARG 7 CA 1
ATOM 2789 C C . ARG A 1 598 ? 218.100 208.144 223.913 1.00 37.00 598 ARG 7 C 1
ATOM 2790 O O . ARG A 1 598 ? 217.245 208.952 223.542 1.00 37.00 598 ARG 7 O 1
ATOM 2798 N N . THR A 1 599 ? 218.143 206.889 223.476 1.00 35.26 599 THR 7 N 1
ATOM 2799 C CA . THR A 1 599 ? 217.207 206.420 222.465 1.00 35.26 599 THR 7 CA 1
ATOM 2800 C C . THR A 1 599 ? 215.773 206.477 222.975 1.00 35.26 599 THR 7 C 1
ATOM 2801 O O . THR A 1 599 ? 215.495 206.189 224.142 1.00 35.26 599 THR 7 O 1
ATOM 2805 N N . VAL A 1 600 ? 214.865 206.878 222.095 1.00 32.92 600 VAL 7 N 1
ATOM 2806 C CA . VAL A 1 600 ? 213.439 206.872 222.389 1.00 32.92 600 VAL 7 CA 1
ATOM 2807 C C . VAL A 1 600 ? 212.841 205.584 221.844 1.00 32.92 600 VAL 7 C 1
ATOM 2808 O O . VAL A 1 600 ? 213.135 205.178 220.714 1.00 32.92 600 VAL 7 O 1
ATOM 2812 N N . ASN A 1 601 ? 212.035 204.913 222.663 1.00 31.74 601 ASN 7 N 1
ATOM 2813 C CA . ASN A 1 601 ? 211.504 203.616 222.285 1.00 31.74 601 ASN 7 CA 1
ATOM 2814 C C . ASN A 1 601 ? 210.005 203.461 222.497 1.00 31.74 601 ASN 7 C 1
ATOM 2815 O O . ASN A 1 601 ? 209.483 202.369 222.252 1.00 31.74 601 ASN 7 O 1
ATOM 2820 N N . CYS A 1 602 ? 209.293 204.502 222.929 1.00 31.39 602 CYS 7 N 1
ATOM 2821 C CA . CYS A 1 602 ? 207.839 204.417 222.928 1.00 31.39 602 CYS 7 CA 1
ATOM 2822 C C . CYS A 1 602 ? 207.240 205.787 222.652 1.00 31.39 602 CYS 7 C 1
ATOM 2823 O O . CYS A 1 602 ? 207.697 206.792 223.199 1.00 31.39 602 CYS 7 O 1
ATOM 2826 N N . VAL A 1 603 ? 206.216 205.815 221.802 1.00 31.45 603 VAL 7 N 1
ATOM 2827 C CA . VAL A 1 603 ? 205.489 207.036 221.468 1.00 31.45 603 VAL 7 CA 1
ATOM 2828 C C . VAL A 1 603 ? 203.998 206.728 221.467 1.00 31.45 603 VAL 7 C 1
ATOM 2829 O O . VAL A 1 603 ? 203.568 205.708 220.921 1.00 31.45 603 VAL 7 O 1
ATOM 2833 N N . SER A 1 604 ? 203.207 207.611 222.078 1.00 31.21 604 SER 7 N 1
ATOM 2834 C CA . SER A 1 604 ? 201.764 207.429 222.146 1.00 31.21 604 SER 7 CA 1
ATOM 2835 C C . SER A 1 604 ? 201.053 208.755 221.926 1.00 31.21 604 SER 7 C 1
ATOM 2836 O O . SER A 1 604 ? 201.552 209.811 222.322 1.00 31.21 604 SER 7 O 1
ATOM 2839 N N . TRP A 1 605 ? 199.880 208.687 221.305 1.00 32.70 605 TRP 7 N 1
ATOM 2840 C CA . TRP A 1 605 ? 199.037 209.843 221.038 1.00 32.70 605 TRP 7 CA 1
ATOM 2841 C C . TRP A 1 605 ? 197.770 209.722 221.871 1.00 32.70 605 TRP 7 C 1
ATOM 2842 O O . TRP A 1 605 ? 197.191 208.635 221.963 1.00 32.70 605 TRP 7 O 1
ATOM 2853 N N . ASN A 1 606 ? 197.326 210.821 222.470 1.00 31.88 606 ASN 7 N 1
ATOM 2854 C CA . ASN A 1 606 ? 196.092 210.762 223.250 1.00 31.88 606 ASN 7 CA 1
ATOM 2855 C C . ASN A 1 606 ? 194.907 210.534 222.321 1.00 31.88 606 ASN 7 C 1
ATOM 2856 O O . ASN A 1 606 ? 194.735 211.290 221.356 1.00 31.88 606 ASN 7 O 1
ATOM 2861 N N . PRO A 1 607 ? 194.078 209.514 222.556 1.00 32.39 607 PRO 7 N 1
ATOM 2862 C CA . PRO A 1 607 ? 192.962 209.262 221.632 1.00 32.39 607 PRO 7 CA 1
ATOM 2863 C C . PRO A 1 607 ? 191.826 210.262 221.752 1.00 32.39 607 PRO 7 C 1
ATOM 2864 O O . PRO A 1 607 ? 191.183 210.566 220.741 1.00 32.39 607 PRO 7 O 1
ATOM 2868 N N . GLN A 1 608 ? 191.551 210.781 222.948 1.00 34.17 608 GLN 7 N 1
ATOM 2869 C CA . GLN A 1 608 ? 190.444 211.707 223.142 1.00 34.17 608 GLN 7 CA 1
ATOM 2870 C C . GLN A 1 608 ? 190.873 213.167 223.178 1.00 34.17 608 GLN 7 C 1
ATOM 2871 O O . GLN A 1 608 ? 190.008 214.048 223.167 1.00 34.17 608 GLN 7 O 1
ATOM 2877 N N . ILE A 1 609 ? 192.171 213.445 223.226 1.00 36.13 609 ILE 7 N 1
ATOM 2878 C CA . ILE A 1 609 ? 192.686 214.811 223.199 1.00 36.13 609 ILE 7 CA 1
ATOM 2879 C C . ILE A 1 609 ? 193.718 214.900 222.082 1.00 36.13 609 ILE 7 C 1
ATOM 2880 O O . ILE A 1 609 ? 194.888 214.559 222.298 1.00 36.13 609 ILE 7 O 1
ATOM 2885 N N . PRO A 1 610 ? 193.347 215.351 220.886 1.00 38.95 610 PRO 7 N 1
ATOM 2886 C CA . PRO A 1 610 ? 194.260 215.319 219.736 1.00 38.95 610 PRO 7 CA 1
ATOM 2887 C C . PRO A 1 610 ? 195.315 216.424 219.751 1.00 38.95 610 PRO 7 C 1
ATOM 2888 O O . PRO A 1 610 ? 195.634 217.016 218.721 1.00 38.95 610 PRO 7 O 1
ATOM 2892 N N . SER A 1 611 ? 195.867 216.696 220.930 1.00 36.78 611 SER 7 N 1
ATOM 2893 C CA . SER A 1 611 ? 196.988 217.614 221.053 1.00 36.78 611 SER 7 CA 1
ATOM 2894 C C . SER A 1 611 ? 198.031 217.147 222.056 1.00 36.78 611 SER 7 C 1
ATOM 2895 O O . SER A 1 611 ? 198.985 217.887 222.313 1.00 36.78 611 SER 7 O 1
ATOM 2898 N N . MET A 1 612 ? 197.883 215.957 222.631 1.00 33.99 612 MET 7 N 1
ATOM 2899 C CA . MET A 1 612 ? 198.781 215.456 223.660 1.00 33.99 612 MET 7 CA 1
ATOM 2900 C C . MET A 1 612 ? 199.542 214.251 223.131 1.00 33.99 612 MET 7 C 1
ATOM 2901 O O . MET A 1 612 ? 198.935 213.292 222.640 1.00 33.99 612 MET 7 O 1
ATOM 2906 N N . MET A 1 613 ? 200.867 214.303 223.231 1.00 33.71 613 MET 7 N 1
ATOM 2907 C CA . MET A 1 613 ? 201.710 213.164 222.907 1.00 33.71 613 MET 7 CA 1
ATOM 2908 C C . MET A 1 613 ? 202.591 212.818 224.096 1.00 33.71 613 MET 7 C 1
ATOM 2909 O O . MET A 1 613 ? 203.056 213.701 224.820 1.00 33.71 613 MET 7 O 1
ATOM 2914 N N . ALA A 1 614 ? 202.814 211.524 224.296 1.00 30.27 614 ALA 7 N 1
ATOM 2915 C CA . ALA A 1 614 ? 203.694 211.030 225.344 1.00 30.27 614 ALA 7 CA 1
ATOM 2916 C C . ALA A 1 614 ? 204.850 210.279 224.704 1.00 30.27 614 ALA 7 C 1
ATOM 2917 O O . ALA A 1 614 ? 204.641 209.461 223.803 1.00 30.27 614 ALA 7 O 1
ATOM 2919 N N . SER A 1 615 ? 206.064 210.561 225.165 1.00 31.75 615 SER 7 N 1
ATOM 2920 C CA . SER A 1 615 ? 207.263 209.923 224.642 1.00 31.75 615 SER 7 CA 1
ATOM 2921 C C . SER A 1 615 ? 208.063 209.343 225.797 1.00 31.75 615 SER 7 C 1
ATOM 2922 O O . SER A 1 615 ? 208.283 210.022 226.804 1.00 31.75 615 SER 7 O 1
ATOM 2925 N N . ALA A 1 616 ? 208.495 208.091 225.648 1.00 31.78 616 ALA 7 N 1
ATOM 2926 C CA . ALA A 1 616 ? 209.250 207.382 226.672 1.00 31.78 616 ALA 7 CA 1
ATOM 2927 C C . ALA A 1 616 ? 210.554 206.876 226.077 1.00 31.78 616 ALA 7 C 1
ATOM 2928 O O . ALA A 1 616 ? 210.551 206.223 225.026 1.00 31.78 616 ALA 7 O 1
ATOM 2930 N N . SER A 1 617 ? 211.658 207.158 226.770 1.00 34.63 617 SER 7 N 1
ATOM 2931 C CA . SER A 1 617 ? 213.007 206.904 226.287 1.00 34.63 617 SER 7 CA 1
ATOM 2932 C C . SER A 1 617 ? 213.832 206.231 227.379 1.00 34.63 617 SER 7 C 1
ATOM 2933 O O . SER A 1 617 ? 213.373 206.032 228.506 1.00 34.63 617 SER 7 O 1
ATOM 2936 N N . ASP A 1 618 ? 215.075 205.897 227.036 1.00 35.47 618 ASP 7 N 1
ATOM 2937 C CA . ASP A 1 618 ? 215.958 205.119 227.894 1.00 35.47 618 ASP 7 CA 1
ATOM 2938 C C . ASP A 1 618 ? 216.752 205.964 228.881 1.00 35.47 618 ASP 7 C 1
ATOM 2939 O O . ASP A 1 618 ? 217.549 205.409 229.642 1.00 35.47 618 ASP 7 O 1
ATOM 2944 N N . ASP A 1 619 ? 216.572 207.281 228.885 1.00 36.53 619 ASP 7 N 1
ATOM 2945 C CA . ASP A 1 619 ? 217.309 208.144 229.798 1.00 36.53 619 ASP 7 CA 1
ATOM 2946 C C . ASP A 1 619 ? 216.634 208.294 231.155 1.00 36.53 619 ASP 7 C 1
ATOM 2947 O O . ASP A 1 619 ? 217.192 208.954 232.036 1.00 36.53 619 ASP 7 O 1
ATOM 2952 N N . GLY A 1 620 ? 215.460 207.703 231.347 1.00 37.13 620 GLY 7 N 1
ATOM 2953 C CA . GLY A 1 620 ? 214.784 207.731 232.626 1.00 37.13 620 GLY 7 CA 1
ATOM 2954 C C . GLY A 1 620 ? 213.694 208.765 232.776 1.00 37.13 620 GLY 7 C 1
ATOM 2955 O O . GLY A 1 620 ? 213.169 208.925 233.883 1.00 37.13 620 GLY 7 O 1
ATOM 2956 N N . THR A 1 621 ? 213.332 209.469 231.708 1.00 33.96 621 THR 7 N 1
ATOM 2957 C CA . THR A 1 621 ? 212.336 210.526 231.770 1.00 33.96 621 THR 7 CA 1
ATOM 2958 C C . THR A 1 621 ? 211.259 210.283 230.724 1.00 33.96 621 THR 7 C 1
ATOM 2959 O O . THR A 1 621 ? 211.471 209.583 229.732 1.00 33.96 621 THR 7 O 1
ATOM 2963 N N . VAL A 1 622 ? 210.090 210.867 230.967 1.00 32.94 622 VAL 7 N 1
ATOM 2964 C CA . VAL A 1 622 ? 208.979 210.858 230.024 1.00 32.94 622 VAL 7 CA 1
ATOM 2965 C C . VAL A 1 622 ? 208.714 212.298 229.609 1.00 32.94 622 VAL 7 C 1
ATOM 2966 O O . VAL A 1 622 ? 208.860 213.217 230.419 1.00 32.94 622 VAL 7 O 1
ATOM 2970 N N . ARG A 1 623 ? 208.354 212.502 228.347 1.00 33.22 623 ARG 7 N 1
ATOM 2971 C CA . ARG A 1 623 ? 208.084 213.839 227.835 1.00 33.22 623 ARG 7 CA 1
ATOM 2972 C C . ARG A 1 623 ? 206.638 213.936 227.378 1.00 33.22 623 ARG 7 C 1
ATOM 2973 O O . ARG A 1 623 ? 206.155 213.071 226.640 1.00 33.22 623 ARG 7 O 1
ATOM 2981 N N . ILE A 1 624 ? 205.955 214.988 227.818 1.00 32.49 624 ILE 7 N 1
ATOM 2982 C CA . ILE A 1 624 ? 204.595 215.294 227.400 1.00 32.49 624 ILE 7 CA 1
ATOM 2983 C C . ILE A 1 624 ? 204.665 216.495 226.471 1.00 32.49 624 ILE 7 C 1
ATOM 2984 O O . ILE A 1 624 ? 205.065 217.590 226.895 1.00 32.49 624 ILE 7 O 1
ATOM 2989 N N . TRP A 1 625 ? 204.269 216.285 225.214 1.00 33.61 625 TRP 7 N 1
ATOM 2990 C CA . TRP A 1 625 ? 204.332 217.283 224.154 1.00 33.61 625 TRP 7 CA 1
ATOM 2991 C C . TRP A 1 625 ? 202.938 217.814 223.854 1.00 33.61 625 TRP 7 C 1
ATOM 2992 O O . TRP A 1 625 ? 201.984 217.033 223.727 1.00 33.61 625 TRP 7 O 1
ATOM 3003 N N . GLY A 1 626 ? 202.837 219.136 223.707 1.00 37.54 626 GLY 7 N 1
ATOM 3004 C CA . GLY A 1 626 ? 201.612 219.793 223.316 1.00 37.54 626 GLY 7 CA 1
ATOM 3005 C C . GLY A 1 626 ? 201.873 221.006 222.442 1.00 37.54 626 GLY 7 C 1
ATOM 3006 O O . GLY A 1 626 ? 202.944 221.149 221.845 1.00 37.54 626 GLY 7 O 1
ATOM 3007 N N . PRO A 1 627 ? 200.891 221.899 222.340 1.00 40.53 627 PRO 7 N 1
ATOM 3008 C CA . PRO A 1 627 ? 201.065 223.104 221.523 1.00 40.53 627 PRO 7 CA 1
ATOM 3009 C C . PRO A 1 627 ? 202.002 224.113 222.172 1.00 40.53 627 PRO 7 C 1
ATOM 3010 O O . PRO A 1 627 ? 202.249 224.096 223.379 1.00 40.53 627 PRO 7 O 1
ATOM 3014 N N . ALA A 1 628 ? 202.523 225.008 221.335 1.00 43.01 628 ALA 7 N 1
ATOM 3015 C CA . ALA A 1 628 ? 203.418 226.052 221.806 1.00 43.01 628 ALA 7 CA 1
ATOM 3016 C C . ALA A 1 628 ? 202.656 227.083 222.637 1.00 43.01 628 ALA 7 C 1
ATOM 3017 O O . ALA A 1 628 ? 201.482 227.357 222.378 1.00 43.01 628 ALA 7 O 1
ATOM 3019 N N . PRO A 1 629 ? 203.310 227.683 223.645 1.00 43.53 629 PRO 7 N 1
ATOM 3020 C CA . PRO A 1 629 ? 202.673 228.683 224.509 1.00 43.53 629 PRO 7 CA 1
ATOM 3021 C C . PRO A 1 629 ? 202.351 229.983 223.777 1.00 43.53 629 PRO 7 C 1
ATOM 3022 O O . PRO A 1 629 ? 202.276 231.030 224.420 1.00 43.53 629 PRO 7 O 1
ATOM 3026 N N . SER B 1 121 ? 176.782 243.518 211.438 1.00 65.12 121 SER W N 1
ATOM 3027 C CA . SER B 1 121 ? 177.652 242.350 211.401 1.00 65.12 121 SER W CA 1
ATOM 3028 C C . SER B 1 121 ? 178.989 242.690 210.758 1.00 65.12 121 SER W C 1
ATOM 3029 O O . SER B 1 121 ? 179.221 243.828 210.355 1.00 65.12 121 SER W O 1
ATOM 3031 N N . GLN B 1 122 ? 179.872 241.696 210.668 1.00 68.92 122 GLN W N 1
ATOM 3032 C CA . GLN B 1 122 ? 181.178 241.877 210.049 1.00 68.92 122 GLN W CA 1
ATOM 3033 C C . GLN B 1 122 ? 181.368 241.065 208.780 1.00 68.92 122 GLN W C 1
ATOM 3034 O O . GLN B 1 122 ? 182.079 241.514 207.879 1.00 68.92 122 GLN W O 1
ATOM 3040 N N . SER B 1 123 ? 180.759 239.882 208.687 1.00 67.38 123 SER W N 1
ATOM 3041 C CA . SER B 1 123 ? 180.843 239.112 207.452 1.00 67.38 123 SER W CA 1
ATOM 3042 C C . SER B 1 123 ? 180.138 239.833 206.311 1.00 67.38 123 SER W C 1
ATOM 3043 O O . SER B 1 123 ? 180.550 239.728 205.150 1.00 67.38 123 SER W O 1
ATOM 3046 N N . ASP B 1 124 ? 179.069 240.569 206.622 1.00 65.48 124 ASP W N 1
ATOM 3047 C CA . ASP B 1 124 ? 178.376 241.344 205.599 1.00 65.48 124 ASP W CA 1
ATOM 3048 C C . ASP B 1 124 ? 179.266 242.457 205.057 1.00 65.48 124 ASP W C 1
ATOM 3049 O O . ASP B 1 124 ? 179.247 242.754 203.857 1.00 65.48 124 ASP W O 1
ATOM 3051 N N . GLU B 1 125 ? 180.047 243.094 205.933 1.00 68.21 125 GLU W N 1
ATOM 3052 C CA . GLU B 1 125 ? 180.936 244.165 205.494 1.00 68.21 125 GLU W CA 1
ATOM 3053 C C . GLU B 1 125 ? 181.997 243.644 204.534 1.00 68.21 125 GLU W C 1
ATOM 3054 O O . GLU B 1 125 ? 182.317 244.295 203.532 1.00 68.21 125 GLU W O 1
ATOM 3060 N N . ASP B 1 126 ? 182.566 242.473 204.831 1.00 65.46 126 ASP W N 1
ATOM 3061 C CA . ASP B 1 126 ? 183.570 241.894 203.945 1.00 65.46 126 ASP W CA 1
ATOM 3062 C C . ASP B 1 126 ? 182.986 241.613 202.569 1.00 65.46 126 ASP W C 1
ATOM 3063 O O . ASP B 1 126 ? 183.608 241.917 201.543 1.00 65.46 126 ASP W O 1
ATOM 3068 N N . VAL B 1 127 ? 181.780 241.047 202.531 1.00 61.02 127 VAL W N 1
ATOM 3069 C CA . VAL B 1 127 ? 181.129 240.751 201.259 1.00 61.02 127 VAL W CA 1
ATOM 3070 C C . VAL B 1 127 ? 180.848 242.037 200.494 1.00 61.02 127 VAL W C 1
ATOM 3071 O O . VAL B 1 127 ? 181.050 242.108 199.280 1.00 61.02 127 VAL W O 1
ATOM 3075 N N . ILE B 1 128 ? 180.372 243.070 201.193 1.00 59.96 128 ILE W N 1
ATOM 3076 C CA . ILE B 1 128 ? 180.050 244.333 200.528 1.00 59.96 128 ILE W CA 1
ATOM 3077 C C . ILE B 1 128 ? 181.305 244.955 199.928 1.00 59.96 128 ILE W C 1
ATOM 3078 O O . ILE B 1 128 ? 181.310 245.408 198.776 1.00 59.96 128 ILE W O 1
ATOM 3083 N N . ARG B 1 129 ? 182.392 244.981 200.702 1.00 58.38 129 ARG W N 1
ATOM 3084 C CA . ARG B 1 129 ? 183.641 245.554 200.210 1.00 58.38 129 ARG W CA 1
ATOM 3085 C C . ARG B 1 129 ? 184.178 244.772 199.018 1.00 58.38 129 ARG W C 1
ATOM 3086 O O . ARG B 1 129 ? 184.628 245.361 198.026 1.00 58.38 129 ARG W O 1
ATOM 3094 N N . LEU B 1 130 ? 184.127 243.440 199.092 1.00 55.67 130 LEU W N 1
ATOM 3095 C CA . LEU B 1 130 ? 184.629 242.616 197.999 1.00 55.67 130 LEU W CA 1
ATOM 3096 C C . LEU B 1 130 ? 183.773 242.769 196.746 1.00 55.67 130 LEU W C 1
ATOM 3097 O O . LEU B 1 130 ? 184.300 242.815 195.627 1.00 55.67 130 LEU W O 1
ATOM 3102 N N . ILE B 1 131 ? 182.452 242.861 196.914 1.00 55.04 131 ILE W N 1
ATOM 3103 C CA . ILE B 1 131 ? 181.556 243.076 195.783 1.00 55.04 131 ILE W CA 1
ATOM 3104 C C . ILE B 1 131 ? 181.835 244.422 195.133 1.00 55.04 131 ILE W C 1
ATOM 3105 O O . ILE B 1 131 ? 181.848 244.540 193.903 1.00 55.04 131 ILE W O 1
ATOM 3110 N N . GLY B 1 132 ? 182.047 245.461 195.942 1.00 56.61 132 GLY W N 1
ATOM 3111 C CA . GLY B 1 132 ? 182.374 246.761 195.379 1.00 56.61 132 GLY W CA 1
ATOM 3112 C C . GLY B 1 132 ? 183.676 246.749 194.603 1.00 56.61 132 GLY W C 1
ATOM 3113 O O . GLY B 1 132 ? 183.764 247.309 193.504 1.00 56.61 132 GLY W O 1
ATOM 3114 N N . GLN B 1 133 ? 184.703 246.098 195.155 1.00 55.15 133 GLN W N 1
ATOM 3115 C CA . GLN B 1 133 ? 185.976 246.012 194.446 1.00 55.15 133 GLN W CA 1
ATOM 3116 C C . GLN B 1 133 ? 185.825 245.254 193.134 1.00 55.15 133 GLN W C 1
ATOM 3117 O O . GLN B 1 133 ? 186.415 245.636 192.118 1.00 55.15 133 GLN W O 1
ATOM 3123 N N . HIS B 1 134 ? 185.048 244.169 193.138 1.00 56.96 134 HIS W N 1
ATOM 3124 C CA . HIS B 1 134 ? 184.840 243.411 191.908 1.00 56.96 134 HIS W CA 1
ATOM 3125 C C . HIS B 1 134 ? 184.053 244.215 190.881 1.00 56.96 134 HIS W C 1
ATOM 3126 O O . HIS B 1 134 ? 184.361 244.175 189.684 1.00 56.96 134 HIS W O 1
ATOM 3133 N N . LEU B 1 135 ? 183.031 244.947 191.328 1.00 59.41 135 LEU W N 1
ATOM 3134 C CA . LEU B 1 135 ? 182.201 245.719 190.409 1.00 59.41 135 LEU W CA 1
ATOM 3135 C C . LEU B 1 135 ? 182.981 246.865 189.786 1.00 59.41 135 LEU W C 1
ATOM 3136 O O . LEU B 1 135 ? 182.757 247.212 188.621 1.00 59.41 135 LEU W O 1
ATOM 3141 N N . ASN B 1 136 ? 183.897 247.472 190.545 1.00 63.04 136 ASN W N 1
ATOM 3142 C CA . ASN B 1 136 ? 184.685 248.569 189.997 1.00 63.04 136 ASN W CA 1
ATOM 3143 C C . ASN B 1 136 ? 185.535 248.138 188.809 1.00 63.04 136 ASN W C 1
ATOM 3144 O O . ASN B 1 136 ? 185.972 248.993 188.032 1.00 63.04 136 ASN W O 1
ATOM 3149 N N . GLY B 1 137 ? 185.783 246.838 188.651 1.00 64.04 137 GLY W N 1
ATOM 3150 C CA . GLY B 1 137 ? 186.561 246.332 187.538 1.00 64.04 137 GLY W CA 1
ATOM 3151 C C . GLY B 1 137 ? 185.787 246.004 186.283 1.00 64.04 137 GLY W C 1
ATOM 3152 O O . GLY B 1 137 ? 186.395 245.649 185.270 1.00 64.04 137 GLY W O 1
ATOM 3153 N N . LEU B 1 138 ? 184.460 246.106 186.315 1.00 64.85 138 LEU W N 1
ATOM 3154 C CA . LEU B 1 138 ? 183.626 245.834 185.152 1.00 64.85 138 LEU W CA 1
ATOM 3155 C C . LEU B 1 138 ? 183.158 247.106 184.458 1.00 64.85 138 LEU W C 1
ATOM 3156 O O . LEU B 1 138 ? 182.265 247.043 183.608 1.00 64.85 138 LEU W O 1
ATOM 3161 N N . GLY B 1 139 ? 183.737 248.254 184.800 1.00 68.13 139 GLY W N 1
ATOM 3162 C CA . GLY B 1 139 ? 183.370 249.513 184.191 1.00 68.13 139 GLY W CA 1
ATOM 3163 C C . GLY B 1 139 ? 182.215 250.241 184.841 1.00 68.13 139 GLY W C 1
ATOM 3164 O O . GLY B 1 139 ? 181.799 251.286 184.325 1.00 68.13 139 GLY W O 1
ATOM 3165 N N . LEU B 1 140 ? 181.684 249.734 185.949 1.00 67.50 140 LEU W N 1
ATOM 3166 C CA . LEU B 1 140 ? 180.591 250.383 186.661 1.00 67.50 140 LEU W CA 1
ATOM 3167 C C . LEU B 1 140 ? 181.155 251.201 187.814 1.00 67.50 140 LEU W C 1
ATOM 3168 O O . LEU B 1 140 ? 181.941 250.687 188.617 1.00 67.50 140 LEU W O 1
ATOM 3173 N N . ASN B 1 141 ? 180.763 252.468 187.890 1.00 67.83 141 ASN W N 1
ATOM 3174 C CA . ASN B 1 141 ? 181.255 253.359 188.934 1.00 67.83 141 ASN W CA 1
ATOM 3175 C C . ASN B 1 141 ? 180.150 254.016 189.743 1.00 67.83 141 ASN W C 1
ATOM 3176 O O . ASN B 1 141 ? 180.288 254.154 190.961 1.00 67.83 141 ASN W O 1
ATOM 3181 N N . GLN B 1 142 ? 179.056 254.433 189.102 1.00 68.92 142 GLN W N 1
ATOM 3182 C CA . GLN B 1 142 ? 177.952 255.037 189.840 1.00 68.92 142 GLN W CA 1
ATOM 3183 C C . GLN B 1 142 ? 177.333 254.037 190.808 1.00 68.92 142 GLN W C 1
ATOM 3184 O O . GLN B 1 142 ? 176.999 254.379 191.949 1.00 68.92 142 GLN W O 1
ATOM 3186 N N . THR B 1 143 ? 177.176 252.789 190.363 1.00 66.91 143 THR W N 1
ATOM 3187 C CA . THR B 1 143 ? 176.635 251.751 191.231 1.00 66.91 143 THR W CA 1
ATOM 3188 C C . THR B 1 143 ? 177.545 251.515 192.430 1.00 66.91 143 THR W C 1
ATOM 3189 O O . THR B 1 143 ? 177.074 251.383 193.564 1.00 66.91 143 THR W O 1
ATOM 3193 N N . VAL B 1 144 ? 178.859 251.470 192.196 1.00 65.21 144 VAL W N 1
ATOM 3194 C CA . VAL B 1 144 ? 179.806 251.267 193.291 1.00 65.21 144 VAL W CA 1
ATOM 3195 C C . VAL B 1 144 ? 179.734 252.428 194.273 1.00 65.21 144 VAL W C 1
ATOM 3196 O O . VAL B 1 144 ? 179.745 252.237 195.496 1.00 65.21 144 VAL W O 1
ATOM 3200 N N . ASP B 1 145 ? 179.662 253.651 193.749 1.00 66.59 145 ASP W N 1
ATOM 3201 C CA . ASP B 1 145 ? 179.614 254.830 194.606 1.00 66.59 145 ASP W CA 1
ATOM 3202 C C . ASP B 1 145 ? 178.355 254.835 195.465 1.00 66.59 145 ASP W C 1
ATOM 3203 O O . ASP B 1 145 ? 178.404 255.139 196.662 1.00 66.59 145 ASP W O 1
ATOM 3208 N N . LEU B 1 146 ? 177.210 254.491 194.872 1.00 63.64 146 LEU W N 1
ATOM 3209 C CA . LEU B 1 146 ? 175.973 254.486 195.646 1.00 63.64 146 LEU W CA 1
ATOM 3210 C C . LEU B 1 146 ? 175.951 253.333 196.643 1.00 63.64 146 LEU W C 1
ATOM 3211 O O . LEU B 1 146 ? 175.379 253.458 197.731 1.00 63.64 146 LEU W O 1
ATOM 3216 N N . LEU B 1 147 ? 176.558 252.197 196.289 1.00 61.79 147 LEU W N 1
ATOM 3217 C CA . LEU B 1 147 ? 176.633 251.079 197.223 1.00 61.79 147 LEU W CA 1
ATOM 3218 C C . LEU B 1 147 ? 177.498 251.424 198.429 1.00 61.79 147 LEU W C 1
ATOM 3219 O O . LEU B 1 147 ? 177.146 251.100 199.569 1.00 61.79 147 LEU W O 1
ATOM 3224 N N . MET B 1 148 ? 178.637 252.079 198.199 1.00 62.09 148 MET W N 1
ATOM 3225 C CA . MET B 1 148 ? 179.458 252.552 199.306 1.00 62.09 148 MET W CA 1
ATOM 3226 C C . MET B 1 148 ? 178.860 253.762 200.008 1.00 62.09 148 MET W C 1
ATOM 3227 O O . MET B 1 148 ? 179.326 254.116 201.095 1.00 62.09 148 MET W O 1
ATOM 3232 N N . GLN B 1 149 ? 177.855 254.405 199.418 1.00 65.31 149 GLN W N 1
ATOM 3233 C CA . GLN B 1 149 ? 177.215 255.553 200.043 1.00 65.31 149 GLN W CA 1
ATOM 3234 C C . GLN B 1 149 ? 175.999 255.177 200.880 1.00 65.31 149 GLN W C 1
ATOM 3235 O O . GLN B 1 149 ? 175.629 255.935 201.783 1.00 65.31 149 GLN W O 1
ATOM 3241 N N . GLU B 1 150 ? 175.374 254.032 200.611 1.00 67.65 150 GLU W N 1
ATOM 3242 C CA . GLU B 1 150 ? 174.209 253.589 201.368 1.00 67.65 150 GLU W CA 1
ATOM 3243 C C . GLU B 1 150 ? 174.540 252.535 202.412 1.00 67.65 150 GLU W C 1
ATOM 3244 O O . GLU B 1 150 ? 173.994 252.576 203.518 1.00 67.65 150 GLU W O 1
ATOM 3250 N N . SER B 1 151 ? 175.415 251.582 202.085 1.00 67.85 151 SER W N 1
ATOM 3251 C CA . SER B 1 151 ? 175.795 250.564 203.060 1.00 67.85 151 SER W CA 1
ATOM 3252 C C . SER B 1 151 ? 176.507 251.184 204.254 1.00 67.85 151 SER W C 1
ATOM 3253 O O . SER B 1 151 ? 176.267 250.793 205.402 1.00 67.85 151 SER W O 1
ATOM 3255 N N . GLY B 1 152 ? 177.378 252.159 204.005 1.00 66.88 152 GLY W N 1
ATOM 3256 C CA . GLY B 1 152 ? 178.183 252.778 205.029 1.00 66.88 152 GLY W CA 1
ATOM 3257 C C . GLY B 1 152 ? 179.624 252.315 205.055 1.00 66.88 152 GLY W C 1
ATOM 3258 O O . GLY B 1 152 ? 180.460 252.969 205.687 1.00 66.88 152 GLY W O 1
ATOM 3259 N N . CYS B 1 153 ? 179.936 251.214 204.376 1.00 64.66 153 CYS W N 1
ATOM 3260 C CA . CYS B 1 153 ? 181.288 250.685 204.345 1.00 64.66 153 CYS W CA 1
ATOM 3261 C C . CYS B 1 153 ? 182.166 251.536 203.431 1.00 64.66 153 CYS W C 1
ATOM 3262 O O . CYS B 1 153 ? 181.735 252.549 202.873 1.00 64.66 153 CYS W O 1
ATOM 3265 N N . ARG B 1 154 ? 183.421 251.122 203.278 1.00 59.50 154 ARG W N 1
ATOM 3266 C CA . ARG B 1 154 ? 184.350 251.815 202.399 1.00 59.50 154 ARG W CA 1
ATOM 3267 C C . ARG B 1 154 ? 185.480 250.865 202.035 1.00 59.50 154 ARG W C 1
ATOM 3268 O O . ARG B 1 154 ? 185.680 249.834 202.681 1.00 59.50 154 ARG W O 1
ATOM 3276 N N . LEU B 1 155 ? 186.213 251.228 200.989 1.00 57.35 155 LEU W N 1
ATOM 3277 C CA . LEU B 1 155 ? 187.342 250.429 200.528 1.00 57.35 155 LEU W CA 1
ATOM 3278 C C . LEU B 1 155 ? 188.667 251.049 200.966 1.00 57.35 155 LEU W C 1
ATOM 3279 O O . LEU B 1 155 ? 189.720 250.419 200.879 1.00 57.35 155 LEU W O 1
ATOM 3284 N N . LEU B 1 274 ? 200.659 245.520 204.637 1.00 78.74 274 LEU W N 1
ATOM 3285 C CA . LEU B 1 274 ? 199.432 245.941 203.973 1.00 78.74 274 LEU W CA 1
ATOM 3286 C C . LEU B 1 274 ? 198.213 245.290 204.615 1.00 78.74 274 LEU W C 1
ATOM 3287 O O . LEU B 1 274 ? 197.743 244.254 204.147 1.00 78.74 274 LEU W O 1
ATOM 3289 N N . PRO B 1 275 ? 197.709 245.893 205.691 1.00 77.93 275 PRO W N 1
ATOM 3290 C CA . PRO B 1 275 ? 196.543 245.328 206.359 1.00 77.93 275 PRO W CA 1
ATOM 3291 C C . PRO B 1 275 ? 195.343 245.339 205.437 1.00 77.93 275 PRO W C 1
ATOM 3292 O O . PRO B 1 275 ? 195.181 246.255 204.609 1.00 77.93 275 PRO W O 1
ATOM 3296 N N . PRO B 1 276 ? 194.469 244.334 205.539 1.00 74.93 276 PRO W N 1
ATOM 3297 C CA . PRO B 1 276 ? 193.280 244.310 204.672 1.00 74.93 276 PRO W CA 1
ATOM 3298 C C . PRO B 1 276 ? 192.385 245.520 204.849 1.00 74.93 276 PRO W C 1
ATOM 3299 O O . PRO B 1 276 ? 191.730 245.942 203.888 1.00 74.93 276 PRO W O 1
ATOM 3303 N N . SER B 1 277 ? 192.331 246.090 206.054 1.00 73.97 277 SER W N 1
ATOM 3304 C CA . SER B 1 277 ? 191.551 247.305 206.261 1.00 73.97 277 SER W CA 1
ATOM 3305 C C . SER B 1 277 ? 192.160 248.485 205.513 1.00 73.97 277 SER W C 1
ATOM 3306 O O . SER B 1 277 ? 191.434 249.343 205.000 1.00 73.97 277 SER W O 1
ATOM 3308 N N . VAL B 1 278 ? 193.490 248.552 205.455 1.00 73.35 278 VAL W N 1
ATOM 3309 C CA . VAL B 1 278 ? 194.144 249.648 204.749 1.00 73.35 278 VAL W CA 1
ATOM 3310 C C . VAL B 1 278 ? 193.944 249.512 203.245 1.00 73.35 278 VAL W C 1
ATOM 3311 O O . VAL B 1 278 ? 193.637 250.490 202.556 1.00 73.35 278 VAL W O 1
ATOM 3313 N N . MET B 1 279 ? 194.115 248.304 202.713 1.00 73.46 279 MET W N 1
ATOM 3314 C CA . MET B 1 279 ? 193.976 248.064 201.285 1.00 73.46 279 MET W CA 1
ATOM 3315 C C . MET B 1 279 ? 193.520 246.629 201.069 1.00 73.46 279 MET W C 1
ATOM 3316 O O . MET B 1 279 ? 193.915 245.727 201.811 1.00 73.46 279 MET W O 1
ATOM 3321 N N . LEU B 1 280 ? 192.692 246.426 200.052 1.00 63.60 280 LEU W N 1
ATOM 3322 C CA . LEU B 1 280 ? 192.125 245.123 199.745 1.00 63.60 280 LEU W CA 1
ATOM 3323 C C . LEU B 1 280 ? 192.997 244.385 198.732 1.00 63.60 280 LEU W C 1
ATOM 3324 O O . LEU B 1 280 ? 193.607 245.009 197.858 1.00 63.60 280 LEU W O 1
ATOM 3329 N N . PRO B 1 281 ? 193.082 243.060 198.827 1.00 59.30 281 PRO W N 1
ATOM 3330 C CA . PRO B 1 281 ? 193.877 242.291 197.861 1.00 59.30 281 PRO W CA 1
ATOM 3331 C C . PRO B 1 281 ? 193.287 242.398 196.468 1.00 59.30 281 PRO W C 1
ATOM 3332 O O . PRO B 1 281 ? 192.084 242.652 196.312 1.00 59.30 281 PRO W O 1
ATOM 3336 N N . PRO B 1 282 ? 194.100 242.223 195.429 1.00 57.36 282 PRO W N 1
ATOM 3337 C CA . PRO B 1 282 ? 193.582 242.353 194.062 1.00 57.36 282 PRO W CA 1
ATOM 3338 C C . PRO B 1 282 ? 192.932 241.077 193.548 1.00 57.36 282 PRO W C 1
ATOM 3339 O O . PRO B 1 282 ? 193.524 239.996 193.632 1.00 57.36 282 PRO W O 1
ATOM 3343 N N . ARG B 1 283 ? 191.714 241.199 193.017 1.00 55.57 283 ARG W N 1
ATOM 3344 C CA . ARG B 1 283 ? 190.989 240.091 192.393 1.00 55.57 283 ARG W CA 1
ATOM 3345 C C . ARG B 1 283 ? 190.803 238.924 193.366 1.00 55.57 283 ARG W C 1
ATOM 3346 O O . ARG B 1 283 ? 191.314 237.822 193.166 1.00 55.57 283 ARG W O 1
ATOM 3354 N N . ARG B 1 284 ? 190.054 239.187 194.436 1.00 49.59 284 ARG W N 1
ATOM 3355 C CA . ARG B 1 284 ? 189.795 238.159 195.437 1.00 49.59 284 ARG W CA 1
ATOM 3356 C C . ARG B 1 284 ? 188.525 237.366 195.143 1.00 49.59 284 ARG W C 1
ATOM 3357 O O . ARG B 1 284 ? 188.496 236.144 195.345 1.00 49.59 284 ARG W O 1
ATOM 3365 N N . LEU B 1 285 ? 187.476 238.035 194.660 1.00 48.33 285 LEU W N 1
ATOM 3366 C CA . LEU B 1 285 ? 186.245 237.333 194.313 1.00 48.33 285 LEU W CA 1
ATOM 3367 C C . LEU B 1 285 ? 186.476 236.340 193.183 1.00 48.33 285 LEU W C 1
ATOM 3368 O O . LEU B 1 285 ? 185.923 235.233 193.196 1.00 48.33 285 LEU W O 1
ATOM 3373 N N . GLN B 1 286 ? 187.277 236.724 192.188 1.00 48.88 286 GLN W N 1
ATOM 3374 C CA . GLN B 1 286 ? 187.595 235.806 191.100 1.00 48.88 286 GLN W CA 1
ATOM 3375 C C . GLN B 1 286 ? 188.325 234.575 191.618 1.00 48.88 286 GLN W C 1
ATOM 3376 O O . GLN B 1 286 ? 188.051 233.450 191.182 1.00 48.88 286 GLN W O 1
ATOM 3382 N N . THR B 1 287 ? 189.254 234.767 192.555 1.00 47.32 287 THR W N 1
ATOM 3383 C CA . THR B 1 287 ? 189.950 233.633 193.153 1.00 47.32 287 THR W CA 1
ATOM 3384 C C . THR B 1 287 ? 188.983 232.726 193.902 1.00 47.32 287 THR W C 1
ATOM 3385 O O . THR B 1 287 ? 189.066 231.496 193.797 1.00 47.32 287 THR W O 1
ATOM 3389 N N . LEU B 1 288 ? 188.052 233.313 194.660 1.00 44.39 288 LEU W N 1
ATOM 3390 C CA . LEU B 1 288 ? 187.083 232.499 195.391 1.00 44.39 288 LEU W CA 1
ATOM 3391 C C . LEU B 1 288 ? 186.202 231.696 194.441 1.00 44.39 288 LEU W C 1
ATOM 3392 O O . LEU B 1 288 ? 185.926 230.514 194.682 1.00 44.39 288 LEU W O 1
ATOM 3397 N N . LEU B 1 289 ? 185.748 232.323 193.356 1.00 44.84 289 LEU W N 1
ATOM 3398 C CA . LEU B 1 289 ? 184.902 231.621 192.395 1.00 44.84 289 LEU W CA 1
ATOM 3399 C C . LEU B 1 289 ? 185.667 230.508 191.687 1.00 44.84 289 LEU W C 1
ATOM 3400 O O . LEU B 1 289 ? 185.116 229.426 191.442 1.00 44.84 289 LEU W O 1
ATOM 3405 N N . ARG B 1 290 ? 186.937 230.750 191.351 1.00 47.42 290 ARG W N 1
ATOM 3406 C CA . ARG B 1 290 ? 187.746 229.698 190.745 1.00 47.42 290 ARG W CA 1
ATOM 3407 C C . ARG B 1 290 ? 187.959 228.544 191.714 1.00 47.42 290 ARG W C 1
ATOM 3408 O O . ARG B 1 290 ? 187.953 227.376 191.310 1.00 47.42 290 ARG W O 1
ATOM 3416 N N . GLN B 1 291 ? 188.141 228.849 193.000 1.00 45.03 291 GLN W N 1
ATOM 3417 C CA . GLN B 1 291 ? 188.248 227.793 194.000 1.00 45.03 291 GLN W CA 1
ATOM 3418 C C . GLN B 1 291 ? 186.963 226.978 194.082 1.00 45.03 291 GLN W C 1
ATOM 3419 O O . GLN B 1 291 ? 187.003 225.746 194.189 1.00 45.03 291 GLN W O 1
ATOM 3425 N N . ALA B 1 292 ? 185.811 227.650 194.043 1.00 44.53 292 ALA W N 1
ATOM 3426 C CA . ALA B 1 292 ? 184.540 226.932 194.092 1.00 44.53 292 ALA W CA 1
ATOM 3427 C C . ALA B 1 292 ? 184.374 226.019 192.883 1.00 44.53 292 ALA W C 1
ATOM 3428 O O . ALA B 1 292 ? 183.940 224.868 193.017 1.00 44.53 292 ALA W O 1
ATOM 3430 N N . VAL B 1 293 ? 184.724 226.512 191.694 1.00 44.09 293 VAL W N 1
ATOM 3431 C CA . VAL B 1 293 ? 184.619 225.686 190.494 1.00 44.09 293 VAL W CA 1
ATOM 3432 C C . VAL B 1 293 ? 185.583 224.506 190.567 1.00 44.09 293 VAL W C 1
ATOM 3433 O O . VAL B 1 293 ? 185.256 223.392 190.138 1.00 44.09 293 VAL W O 1
ATOM 3437 N N . GLU B 1 294 ? 186.781 224.724 191.110 1.00 46.46 294 GLU W N 1
ATOM 3438 C CA . GLU B 1 294 ? 187.736 223.630 191.259 1.00 46.46 294 GLU W CA 1
ATOM 3439 C C . GLU B 1 294 ? 187.211 222.563 192.211 1.00 46.46 294 GLU W C 1
ATOM 3440 O O . GLU B 1 294 ? 187.363 221.361 191.955 1.00 46.46 294 GLU W O 1
ATOM 3446 N N . LEU B 1 295 ? 186.590 222.979 193.316 1.00 44.14 295 LEU W N 1
ATOM 3447 C CA . LEU B 1 295 ? 185.993 222.006 194.227 1.00 44.14 295 LEU W CA 1
ATOM 3448 C C . LEU B 1 295 ? 184.855 221.249 193.553 1.00 44.14 295 LEU W C 1
ATOM 3449 O O . LEU B 1 295 ? 184.689 220.044 193.768 1.00 44.14 295 LEU W O 1
ATOM 3454 N N . GLN B 1 296 ? 184.056 221.943 192.738 1.00 45.08 296 GLN W N 1
ATOM 3455 C CA . GLN B 1 296 ? 183.005 221.262 191.986 1.00 45.08 296 GLN W CA 1
ATOM 3456 C C . GLN B 1 296 ? 183.593 220.211 191.056 1.00 45.08 296 GLN W C 1
ATOM 3457 O O . GLN B 1 296 ? 183.045 219.111 190.922 1.00 45.08 296 GLN W O 1
ATOM 3463 N N . ARG B 1 297 ? 184.707 220.536 190.400 1.00 45.25 297 ARG W N 1
ATOM 3464 C CA . ARG B 1 297 ? 185.348 219.580 189.502 1.00 45.25 297 ARG W CA 1
ATOM 3465 C C . ARG B 1 297 ? 185.947 218.400 190.256 1.00 45.25 297 ARG W C 1
ATOM 3466 O O . ARG B 1 297 ? 185.983 217.286 189.725 1.00 45.25 297 ARG W O 1
ATOM 3474 N N . ASP B 1 298 ? 186.434 218.624 191.479 1.00 47.20 298 ASP W N 1
ATOM 3475 C CA . ASP B 1 298 ? 187.107 217.555 192.215 1.00 47.20 298 ASP W CA 1
ATOM 3476 C C . ASP B 1 298 ? 186.162 216.398 192.521 1.00 47.20 298 ASP W C 1
ATOM 3477 O O . ASP B 1 298 ? 186.552 215.229 192.422 1.00 47.20 298 ASP W O 1
ATOM 3482 N N . ARG B 1 299 ? 184.922 216.699 192.898 1.00 46.06 299 ARG W N 1
ATOM 3483 C CA . ARG B 1 299 ? 183.964 215.666 193.274 1.00 46.06 299 ARG W CA 1
ATOM 3484 C C . ARG B 1 299 ? 183.241 215.060 192.078 1.00 46.06 299 ARG W C 1
ATOM 3485 O O . ARG B 1 299 ? 182.383 214.192 192.268 1.00 46.06 299 ARG W O 1
ATOM 3493 N N . CYS B 1 300 ? 183.559 215.497 190.864 1.00 44.85 300 CYS W N 1
ATOM 3494 C CA . CYS B 1 300 ? 182.956 214.949 189.654 1.00 44.85 300 CYS W CA 1
ATOM 3495 C C . CYS B 1 300 ? 183.496 213.539 189.431 1.00 44.85 300 CYS W C 1
ATOM 3496 O O . CYS B 1 300 ? 184.691 213.356 189.181 1.00 44.85 300 CYS W O 1
ATOM 3499 N N . LEU B 1 301 ? 182.615 212.538 189.523 1.00 43.79 301 LEU W N 1
ATOM 3500 C CA . LEU B 1 301 ? 183.063 211.149 189.609 1.00 43.79 301 LEU W CA 1
ATOM 3501 C C . LEU B 1 301 ? 183.601 210.633 188.278 1.00 43.79 301 LEU W C 1
ATOM 3502 O O . LEU B 1 301 ? 184.653 209.986 188.240 1.00 43.79 301 LEU W O 1
ATOM 3507 N N . TYR B 1 302 ? 182.897 210.901 187.182 1.00 42.82 302 TYR W N 1
ATOM 3508 C CA . TYR B 1 302 ? 183.255 210.409 185.852 1.00 42.82 302 TYR W CA 1
ATOM 3509 C C . TYR B 1 302 ? 183.899 211.496 185.006 1.00 42.82 302 TYR W C 1
ATOM 3510 O O . TYR B 1 302 ? 183.607 211.633 183.815 1.00 42.82 302 TYR W O 1
ATOM 3519 N N . HIS B 1 303 ? 184.785 212.274 185.616 1.00 42.96 303 HIS W N 1
ATOM 3520 C CA . HIS B 1 303 ? 185.189 213.562 185.077 1.00 42.96 303 HIS W CA 1
ATOM 3521 C C . HIS B 1 303 ? 185.910 213.448 183.737 1.00 42.96 303 HIS W C 1
ATOM 3522 O O . HIS B 1 303 ? 186.634 212.488 183.467 1.00 42.96 303 HIS W O 1
ATOM 3529 N N . ASN B 1 304 ? 185.703 214.464 182.903 1.00 43.96 304 ASN W N 1
ATOM 3530 C CA . ASN B 1 304 ? 186.401 214.641 181.637 1.00 43.96 304 ASN W CA 1
ATOM 3531 C C . ASN B 1 304 ? 187.363 215.814 181.766 1.00 43.96 304 ASN W C 1
ATOM 3532 O O . ASN B 1 304 ? 186.946 216.929 182.093 1.00 43.96 304 ASN W O 1
ATOM 3537 N N . THR B 1 305 ? 188.643 215.565 181.496 1.00 46.02 305 THR W N 1
ATOM 3538 C CA . THR B 1 305 ? 189.700 216.533 181.755 1.00 46.02 305 THR W CA 1
ATOM 3539 C C . THR B 1 305 ? 190.147 217.275 180.501 1.00 46.02 305 THR W C 1
ATOM 3540 O O . THR B 1 305 ? 191.214 217.897 180.508 1.00 46.02 305 THR W O 1
ATOM 3544 N N . LYS B 1 306 ? 189.363 217.217 179.424 1.00 52.87 306 LYS W N 1
ATOM 3545 C CA . LYS B 1 306 ? 189.757 217.902 178.197 1.00 52.87 306 LYS W CA 1
ATOM 3546 C C . LYS B 1 306 ? 189.792 219.413 178.387 1.00 52.87 306 LYS W C 1
ATOM 3547 O O . LYS B 1 306 ? 190.680 220.089 177.857 1.00 52.87 306 LYS W O 1
ATOM 3553 N N . LEU B 1 307 ? 188.839 219.960 179.136 1.00 55.93 307 LEU W N 1
ATOM 3554 C CA . LEU B 1 307 ? 188.708 221.399 179.329 1.00 55.93 307 LEU W CA 1
ATOM 3555 C C . LEU B 1 307 ? 189.083 221.816 180.748 1.00 55.93 307 LEU W C 1
ATOM 3556 O O . LEU B 1 307 ? 188.448 222.687 181.344 1.00 55.93 307 LEU W O 1
ATOM 3561 N N . ASP B 1 308 ? 190.119 221.194 181.310 1.00 54.67 308 ASP W N 1
ATOM 3562 C CA . ASP B 1 308 ? 190.586 221.566 182.638 1.00 54.67 308 ASP W CA 1
ATOM 3563 C C . ASP B 1 308 ? 191.511 222.774 182.626 1.00 54.67 308 ASP W C 1
ATOM 3564 O O . ASP B 1 308 ? 191.780 223.336 183.693 1.00 54.67 308 ASP W O 1
ATOM 3569 N N . ASN B 1 309 ? 192.010 223.178 181.460 1.00 59.41 309 ASN W N 1
ATOM 3570 C CA . ASN B 1 309 ? 192.861 224.354 181.349 1.00 59.41 309 ASN W CA 1
ATOM 3571 C C . ASN B 1 309 ? 192.072 225.648 181.208 1.00 59.41 309 ASN W C 1
ATOM 3572 O O . ASN B 1 309 ? 192.656 226.728 181.344 1.00 59.41 309 ASN W O 1
ATOM 3574 N N . ASN B 1 310 ? 190.770 225.569 180.945 1.00 61.50 310 ASN W N 1
ATOM 3575 C CA . ASN B 1 310 ? 189.926 226.751 180.798 1.00 61.50 310 ASN W CA 1
ATOM 3576 C C . ASN B 1 310 ? 189.358 227.101 182.166 1.00 61.50 310 ASN W C 1
ATOM 3577 O O . ASN B 1 310 ? 188.386 226.494 182.622 1.00 61.50 310 ASN W O 1
ATOM 3582 N N . LEU B 1 311 ? 189.973 228.083 182.827 1.00 63.16 311 LEU W N 1
ATOM 3583 C CA . LEU B 1 311 ? 189.496 228.502 184.140 1.00 63.16 311 LEU W CA 1
ATOM 3584 C C . LEU B 1 311 ? 188.087 229.074 184.056 1.00 63.16 311 LEU W C 1
ATOM 3585 O O . LEU B 1 311 ? 187.242 228.797 184.916 1.00 63.16 311 LEU W O 1
ATOM 3590 N N . ASP B 1 312 ? 187.814 229.870 183.028 1.00 66.33 312 ASP W N 1
ATOM 3591 C CA . ASP B 1 312 ? 186.499 230.448 182.814 1.00 66.33 312 ASP W CA 1
ATOM 3592 C C . ASP B 1 312 ? 185.673 229.526 181.917 1.00 66.33 312 ASP W C 1
ATOM 3593 O O . ASP B 1 312 ? 186.019 228.362 181.699 1.00 66.33 312 ASP W O 1
ATOM 3595 N N . SER B 1 313 ? 184.554 230.044 181.405 1.00 68.20 313 SER W N 1
ATOM 3596 C CA . SER B 1 313 ? 183.681 229.318 180.478 1.00 68.20 313 SER W CA 1
ATOM 3597 C C . SER B 1 313 ? 183.067 228.081 181.131 1.00 68.20 313 SER W C 1
ATOM 3598 O O . SER B 1 313 ? 182.924 227.030 180.504 1.00 68.20 313 SER W O 1
ATOM 3600 N N . VAL B 1 314 ? 182.703 228.207 182.404 1.00 63.88 314 VAL W N 1
ATOM 3601 C CA . VAL B 1 314 ? 181.927 227.198 183.115 1.00 63.88 314 VAL W CA 1
ATOM 3602 C C . VAL B 1 314 ? 180.773 227.903 183.809 1.00 63.88 314 VAL W C 1
ATOM 3603 O O . VAL B 1 314 ? 180.980 228.912 184.492 1.00 63.88 314 VAL W O 1
ATOM 3607 N N . SER B 1 315 ? 179.562 227.385 183.626 1.00 58.58 315 SER W N 1
ATOM 3608 C CA . SER B 1 315 ? 178.387 228.019 184.207 1.00 58.58 315 SER W CA 1
ATOM 3609 C C . SER B 1 315 ? 178.444 227.958 185.728 1.00 58.58 315 SER W C 1
ATOM 3610 O O . SER B 1 315 ? 178.777 226.922 186.309 1.00 58.58 315 SER W O 1
ATOM 3613 N N . LEU B 1 316 ? 178.123 229.079 186.370 1.00 53.68 316 LEU W N 1
ATOM 3614 C CA . LEU B 1 316 ? 178.114 229.169 187.823 1.00 53.68 316 LEU W CA 1
ATOM 3615 C C . LEU B 1 316 ? 176.732 228.968 188.425 1.00 53.68 316 LEU W C 1
ATOM 3616 O O . LEU B 1 316 ? 176.627 228.780 189.641 1.00 53.68 316 LEU W O 1
ATOM 3621 N N . LEU B 1 317 ? 175.677 229.001 187.610 1.00 55.08 317 LEU W N 1
ATOM 3622 C CA . LEU B 1 317 ? 174.323 228.912 188.143 1.00 55.08 317 LEU W CA 1
ATOM 3623 C C . LEU B 1 317 ? 174.009 227.519 188.671 1.00 55.08 317 LEU W C 1
ATOM 3624 O O . LEU B 1 317 ? 173.248 227.381 189.635 1.00 55.08 317 LEU W O 1
ATOM 3629 N N . ILE B 1 318 ? 174.572 226.481 188.059 1.00 55.16 318 ILE W N 1
ATOM 3630 C CA . ILE B 1 318 ? 174.314 225.104 188.454 1.00 55.16 318 ILE W CA 1
ATOM 3631 C C . ILE B 1 318 ? 175.639 224.388 188.670 1.00 55.16 318 ILE W C 1
ATOM 3632 O O . ILE B 1 318 ? 176.653 224.715 188.047 1.00 55.16 318 ILE W O 1
ATOM 3637 N N . ASP B 1 319 ? 175.625 223.406 189.567 1.00 52.70 319 ASP W N 1
ATOM 3638 C CA . ASP B 1 319 ? 176.823 222.630 189.845 1.00 52.70 319 ASP W CA 1
ATOM 3639 C C . ASP B 1 319 ? 177.205 221.779 188.641 1.00 52.70 319 ASP W C 1
ATOM 3640 O O . ASP B 1 319 ? 176.359 221.382 187.837 1.00 52.70 319 ASP W O 1
ATOM 3645 N N . HIS B 1 320 ? 178.498 221.499 188.526 1.00 50.03 320 HIS W N 1
ATOM 3646 C CA . HIS B 1 320 ? 179.021 220.728 187.409 1.00 50.03 320 HIS W CA 1
ATOM 3647 C C . HIS B 1 320 ? 178.963 219.234 187.701 1.00 50.03 320 HIS W C 1
ATOM 3648 O O . HIS B 1 320 ? 179.294 218.789 188.803 1.00 50.03 320 HIS W O 1
ATOM 3655 N N . VAL B 1 321 ? 178.547 218.462 186.699 1.00 47.46 321 VAL W N 1
ATOM 3656 C CA . VAL B 1 321 ? 178.545 217.003 186.767 1.00 47.46 321 VAL W CA 1
ATOM 3657 C C . VAL B 1 321 ? 178.628 216.462 185.347 1.00 47.46 321 VAL W C 1
ATOM 3658 O O . VAL B 1 321 ? 177.889 216.906 184.464 1.00 47.46 321 VAL W O 1
ATOM 3660 N N . CYS B 1 322 ? 179.528 215.506 185.123 1.00 49.11 322 CYS W N 1
ATOM 3661 C CA . CYS B 1 322 ? 179.713 214.953 183.790 1.00 49.11 322 CYS W CA 1
ATOM 3662 C C . CYS B 1 322 ? 178.583 213.984 183.442 1.00 49.11 322 CYS W C 1
ATOM 3663 O O . CYS B 1 322 ? 177.812 213.547 184.300 1.00 49.11 322 CYS W O 1
ATOM 3666 N N . SER B 1 323 ? 178.485 213.637 182.156 1.00 54.50 323 SER W N 1
ATOM 3667 C CA . SER B 1 323 ? 177.438 212.677 181.718 1.00 54.50 323 SER W CA 1
ATOM 3668 C C . SER B 1 323 ? 178.013 211.257 181.706 1.00 54.50 323 SER W C 1
ATOM 3669 O O . SER B 1 323 ? 178.826 210.958 180.809 1.00 54.50 323 SER W O 1
ATOM 3672 N N . ARG B 1 324 ? 177.598 210.416 182.659 1.00 55.73 324 ARG W N 1
ATOM 3673 C CA . ARG B 1 324 ? 178.071 209.005 182.699 1.00 55.73 324 ARG W CA 1
ATOM 3674 C C . ARG B 1 324 ? 177.261 208.191 181.686 1.00 55.73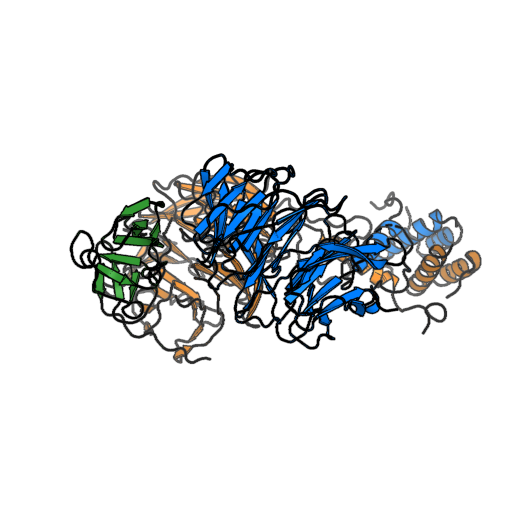 324 ARG W C 1
ATOM 3675 O O . ARG B 1 324 ? 177.431 206.959 181.643 1.00 55.73 324 ARG W O 1
ATOM 3683 N N . ARG B 1 325 ? 176.424 208.867 180.897 1.00 56.23 325 ARG W N 1
ATOM 3684 C CA . ARG B 1 325 ? 175.576 208.163 179.900 1.00 56.23 325 ARG W CA 1
ATOM 3685 C C . ARG B 1 325 ? 176.457 207.275 179.016 1.00 56.23 325 ARG W C 1
ATOM 3686 O O . ARG B 1 325 ? 175.957 206.225 178.573 1.00 56.23 325 ARG W O 1
ATOM 3694 N N . GLN B 1 326 ? 177.708 207.674 178.762 1.00 47.86 326 GLN W N 1
ATOM 3695 C CA . GLN B 1 326 ? 178.517 206.870 177.856 1.00 47.86 326 GLN W CA 1
ATOM 3696 C C . GLN B 1 326 ? 179.408 205.876 178.586 1.00 47.86 326 GLN W C 1
ATOM 3697 O O . GLN B 1 326 ? 180.246 205.229 177.952 1.00 47.86 326 GLN W O 1
ATOM 3703 N N . PHE B 1 327 ? 179.243 205.735 179.891 1.00 39.46 327 PHE W N 1
ATOM 3704 C CA . PHE B 1 327 ? 180.062 204.800 180.648 1.00 39.46 327 PHE W CA 1
ATOM 3705 C C . PHE B 1 327 ? 179.638 203.369 180.338 1.00 39.46 327 PHE W C 1
ATOM 3706 O O . PHE B 1 327 ? 178.446 203.051 180.420 1.00 39.46 327 PHE W O 1
ATOM 3714 N N . PRO B 1 328 ? 180.568 202.485 179.977 1.00 36.43 328 PRO W N 1
ATOM 3715 C CA . PRO B 1 328 ? 180.235 201.075 179.683 1.00 36.43 328 PRO W CA 1
ATOM 3716 C C . PRO B 1 328 ? 180.125 200.204 180.934 1.00 36.43 328 PRO W C 1
ATOM 3717 O O . PRO B 1 328 ? 181.055 199.522 181.359 1.00 36.43 328 PRO W O 1
ATOM 3721 N N . CYS B 1 329 ? 178.945 200.222 181.555 1.00 36.70 329 CYS W N 1
ATOM 3722 C CA . CYS B 1 329 ? 178.713 199.485 182.793 1.00 36.70 329 CYS W CA 1
ATOM 3723 C C . CYS B 1 329 ? 177.545 198.510 182.685 1.00 36.70 329 CYS W C 1
ATOM 3724 O O . CYS B 1 329 ? 176.993 198.099 183.709 1.00 36.70 329 CYS W O 1
ATOM 3727 N N . TYR B 1 330 ? 177.162 198.120 181.472 1.00 35.90 330 TYR W N 1
ATOM 3728 C CA . TYR B 1 330 ? 176.026 197.224 181.282 1.00 35.90 330 TYR W CA 1
ATOM 3729 C C . TYR B 1 330 ? 176.311 196.316 180.098 1.00 35.90 330 TYR W C 1
ATOM 3730 O O . TYR B 1 330 ? 176.495 196.801 178.979 1.00 35.90 330 TYR W O 1
ATOM 3739 N N . THR B 1 331 ? 176.348 195.009 180.344 1.00 32.80 331 THR W N 1
ATOM 3740 C CA . THR B 1 331 ? 176.616 194.053 179.279 1.00 32.80 331 THR W CA 1
ATOM 3741 C C . THR B 1 331 ? 175.457 194.001 178.292 1.00 32.80 331 THR W C 1
ATOM 3742 O O . THR B 1 331 ? 174.286 194.055 178.675 1.00 32.80 331 THR W O 1
ATOM 3746 N N . GLN B 1 332 ? 175.788 193.903 177.007 1.00 33.24 332 GLN W N 1
ATOM 3747 C CA . GLN B 1 332 ? 174.770 193.905 175.969 1.00 33.24 332 GLN W CA 1
ATOM 3748 C C . GLN B 1 332 ? 174.984 192.852 174.892 1.00 33.24 332 GLN W C 1
ATOM 3749 O O . GLN B 1 332 ? 174.185 192.791 173.952 1.00 33.24 332 GLN W O 1
ATOM 3755 N N . GLN B 1 333 ? 176.023 192.028 174.992 1.00 29.54 333 GLN W N 1
ATOM 3756 C CA . GLN B 1 333 ? 176.249 190.957 174.034 1.00 29.54 333 GLN W CA 1
ATOM 3757 C C . GLN B 1 333 ? 177.182 189.934 174.661 1.00 29.54 333 GLN W C 1
ATOM 3758 O O . GLN B 1 333 ? 178.153 190.300 175.329 1.00 29.54 333 GLN W O 1
ATOM 3764 N N . ILE B 1 334 ? 176.880 188.658 174.444 1.00 27.80 334 ILE W N 1
ATOM 3765 C CA . ILE B 1 334 ? 177.666 187.553 174.980 1.00 27.80 334 ILE W CA 1
ATOM 3766 C C . ILE B 1 334 ? 178.058 186.676 173.799 1.00 27.80 334 ILE W C 1
ATOM 3767 O O . ILE B 1 334 ? 177.228 185.929 173.270 1.00 27.80 334 ILE W O 1
ATOM 3772 N N . LEU B 1 335 ? 179.318 186.759 173.383 1.00 28.14 335 LEU W N 1
ATOM 3773 C CA . LEU B 1 335 ? 179.844 185.931 172.308 1.00 28.14 335 LEU W CA 1
ATOM 3774 C C . LEU B 1 335 ? 180.324 184.609 172.894 1.00 28.14 335 LEU W C 1
ATOM 3775 O O . LEU B 1 335 ? 181.261 184.584 173.705 1.00 28.14 335 LEU W O 1
ATOM 3780 N N . THR B 1 336 ? 179.667 183.520 172.496 1.00 32.63 336 THR W N 1
ATOM 3781 C CA . THR B 1 336 ? 179.980 182.166 172.952 1.00 32.63 336 THR W CA 1
ATOM 3782 C C . THR B 1 336 ? 180.116 181.284 171.717 1.00 32.63 336 THR W C 1
ATOM 3783 O O . THR B 1 336 ? 179.150 180.641 171.299 1.00 32.63 336 THR W O 1
ATOM 3787 N N . GLU B 1 337 ? 181.312 181.251 171.134 1.00 32.65 337 GLU W N 1
ATOM 3788 C CA . GLU B 1 337 ? 181.590 180.341 170.037 1.00 32.65 337 GLU W CA 1
ATOM 3789 C C . GLU B 1 337 ? 182.884 179.565 170.204 1.00 32.65 337 GLU W C 1
ATOM 3790 O O . GLU B 1 337 ? 183.092 178.590 169.475 1.00 32.65 337 GLU W O 1
ATOM 3796 N N . HIS B 1 338 ? 183.757 179.960 171.124 1.00 31.42 338 HIS W N 1
ATOM 3797 C CA . HIS B 1 338 ? 184.894 179.128 171.477 1.00 31.42 338 HIS W CA 1
ATOM 3798 C C . HIS B 1 338 ? 184.416 177.908 172.251 1.00 31.42 338 HIS W C 1
ATOM 3799 O O . HIS B 1 338 ? 183.536 178.004 173.110 1.00 31.42 338 HIS W O 1
ATOM 3806 N N . CYS B 1 339 ? 185.000 176.751 171.946 1.00 32.89 339 CYS W N 1
ATOM 3807 C CA . CYS B 1 339 ? 184.634 175.504 172.598 1.00 32.89 339 CYS W CA 1
ATOM 3808 C C . CYS B 1 339 ? 185.535 175.174 173.781 1.00 32.89 339 CYS W C 1
ATOM 3809 O O . CYS B 1 339 ? 185.535 174.032 174.251 1.00 32.89 339 CYS W O 1
ATOM 3812 N N . ASN B 1 340 ? 186.305 176.144 174.264 1.00 31.78 340 ASN W N 1
ATOM 3813 C CA . ASN B 1 340 ? 187.143 175.974 175.442 1.00 31.78 340 ASN W CA 1
ATOM 3814 C C . ASN B 1 340 ? 187.328 177.344 176.083 1.00 31.78 340 ASN W C 1
ATOM 3815 O O . ASN B 1 340 ? 186.677 178.319 175.697 1.00 31.78 340 ASN W O 1
ATOM 3820 N N . GLU B 1 341 ? 188.220 177.425 177.065 1.00 30.21 341 GLU W N 1
ATOM 3821 C CA . GLU B 1 341 ? 188.424 178.681 177.770 1.00 30.21 341 GLU W CA 1
ATOM 3822 C C . GLU B 1 341 ? 189.176 179.683 176.901 1.00 30.21 341 GLU W C 1
ATOM 3823 O O . GLU B 1 341 ? 190.053 179.325 176.113 1.00 30.21 341 GLU W O 1
ATOM 3829 N N . VAL B 1 342 ? 188.818 180.957 177.054 1.00 27.13 342 VAL W N 1
ATOM 3830 C CA . VAL B 1 342 ? 189.375 182.047 176.260 1.00 27.13 342 VAL W CA 1
ATOM 3831 C C . VAL B 1 342 ? 190.532 182.671 177.024 1.00 27.13 342 VAL W C 1
ATOM 3832 O O . VAL B 1 342 ? 190.485 182.791 178.254 1.00 27.13 342 VAL W O 1
ATOM 3836 N N . TRP B 1 343 ? 191.573 183.072 176.298 1.00 26.64 343 TRP W N 1
ATOM 3837 C CA . TRP B 1 343 ? 192.813 183.521 176.913 1.00 26.64 343 TRP W CA 1
ATOM 3838 C C . TRP B 1 343 ? 193.209 184.953 176.585 1.00 26.64 343 TRP W C 1
ATOM 3839 O O . TRP B 1 343 ? 193.905 185.572 177.391 1.00 26.64 343 TRP W O 1
ATOM 3850 N N . PHE B 1 344 ? 192.806 185.498 175.438 1.00 25.63 344 PHE W N 1
ATOM 3851 C CA . PHE B 1 344 ? 193.277 186.825 175.065 1.00 25.63 344 PHE W CA 1
ATOM 3852 C C . PHE B 1 344 ? 192.268 187.515 174.157 1.00 25.63 344 PHE W C 1
ATOM 3853 O O . PHE B 1 344 ? 191.599 186.871 173.344 1.00 25.63 344 PHE W O 1
ATOM 3861 N N . CYS B 1 345 ? 192.183 188.840 174.293 1.00 26.60 345 CYS W N 1
ATOM 3862 C CA . CYS B 1 345 ? 191.302 189.666 173.481 1.00 26.60 345 CYS W CA 1
ATOM 3863 C C . CYS B 1 345 ? 192.034 190.935 173.060 1.00 26.60 345 CYS W C 1
ATOM 3864 O O . CYS B 1 345 ? 192.881 191.449 173.793 1.00 26.60 345 CYS W O 1
ATOM 3867 N N . LYS B 1 346 ? 191.711 191.439 171.871 1.00 24.84 346 LYS W N 1
ATOM 3868 C CA . LYS B 1 346 ? 192.339 192.672 171.410 1.00 24.84 346 LYS W CA 1
ATOM 3869 C C . LYS B 1 346 ? 191.453 193.343 170.372 1.00 24.84 346 LYS W C 1
ATOM 3870 O O . LYS B 1 346 ? 190.636 192.696 169.715 1.00 24.84 346 LYS W O 1
ATOM 3876 N N . PHE B 1 347 ? 191.625 194.655 170.237 1.00 25.22 347 PHE W N 1
ATOM 3877 C CA . PHE B 1 347 ? 190.969 195.444 169.205 1.00 25.22 347 PHE W CA 1
ATOM 3878 C C . PHE B 1 347 ? 191.955 195.757 168.083 1.00 25.22 347 PHE W C 1
ATOM 3879 O O . PHE B 1 347 ? 193.158 195.521 168.197 1.00 25.22 347 PHE W O 1
ATOM 3887 N N . SER B 1 348 ? 191.433 196.311 166.991 1.00 26.54 348 SER W N 1
ATOM 3888 C CA . SER B 1 348 ? 192.181 196.410 165.738 1.00 26.54 348 SER W CA 1
ATOM 3889 C C . SER B 1 348 ? 192.689 197.815 165.453 1.00 26.54 348 SER W C 1
ATOM 3890 O O . SER B 1 348 ? 192.667 198.254 164.302 1.00 26.54 348 SER W O 1
ATOM 3893 N N . ASN B 1 349 ? 193.112 198.553 166.479 1.00 27.88 349 ASN W N 1
ATOM 3894 C CA . ASN B 1 349 ? 193.812 199.828 166.328 1.00 27.88 349 ASN W CA 1
ATOM 3895 C C . ASN B 1 349 ? 192.931 200.928 165.745 1.00 27.88 349 ASN W C 1
ATOM 3896 O O . ASN B 1 349 ? 193.340 202.091 165.699 1.00 27.88 349 ASN W O 1
ATOM 3901 N N . ASP B 1 350 ? 191.725 200.581 165.299 1.00 28.68 350 ASP W N 1
ATOM 3902 C CA . ASP B 1 350 ? 190.744 201.578 164.902 1.00 28.68 350 ASP W CA 1
ATOM 3903 C C . ASP B 1 350 ? 189.325 201.213 165.309 1.00 28.68 350 ASP W C 1
ATOM 3904 O O . ASP B 1 350 ? 188.396 201.941 164.948 1.00 28.68 350 ASP W O 1
ATOM 3909 N N . GLY B 1 351 ? 189.125 200.120 166.039 1.00 25.65 351 GLY W N 1
ATOM 3910 C CA . GLY B 1 351 ? 187.802 199.759 166.497 1.00 25.65 351 GLY W CA 1
ATOM 3911 C C . GLY B 1 351 ? 186.901 199.160 165.449 1.00 25.65 351 GLY W C 1
ATOM 3912 O O . GLY B 1 351 ? 185.681 199.149 165.633 1.00 25.65 351 GLY W O 1
ATOM 3913 N N . THR B 1 352 ? 187.458 198.662 164.348 1.00 25.22 352 THR W N 1
ATOM 3914 C CA . THR B 1 352 ? 186.651 198.026 163.316 1.00 25.22 352 THR W CA 1
ATOM 3915 C C . THR B 1 352 ? 186.544 196.520 163.506 1.00 25.22 352 THR W C 1
ATOM 3916 O O . THR B 1 352 ? 185.515 195.931 163.158 1.00 25.22 352 THR W O 1
ATOM 3920 N N . LYS B 1 353 ? 187.571 195.885 164.065 1.00 24.16 353 LYS W N 1
ATOM 3921 C CA . LYS B 1 353 ? 187.596 194.443 164.240 1.00 24.16 353 LYS W CA 1
ATOM 3922 C C . LYS B 1 353 ? 188.081 194.101 165.641 1.00 24.16 353 LYS W C 1
ATOM 3923 O O . LYS B 1 353 ? 188.774 194.885 166.291 1.00 24.16 353 LYS W O 1
ATOM 3929 N N . LEU B 1 354 ? 187.691 192.916 166.105 1.00 22.66 354 LEU W N 1
ATOM 3930 C CA . LEU B 1 354 ? 188.114 192.403 167.401 1.00 22.66 354 LEU W CA 1
ATOM 3931 C C . LEU B 1 354 ? 188.651 190.991 167.226 1.00 22.66 354 LEU W C 1
ATOM 3932 O O . LEU B 1 354 ? 187.992 190.147 166.616 1.00 22.66 354 LEU W O 1
ATOM 3937 N N . ALA B 1 355 ? 189.840 190.736 167.763 1.00 23.60 355 ALA W N 1
ATOM 3938 C CA . ALA B 1 355 ? 190.501 189.444 167.646 1.00 23.60 355 ALA W CA 1
ATOM 3939 C C . ALA B 1 355 ? 190.486 188.737 168.993 1.00 23.60 355 ALA W C 1
ATOM 3940 O O . ALA B 1 355 ? 190.860 189.326 170.015 1.00 23.60 355 ALA W O 1
ATOM 3942 N N . THR B 1 356 ? 190.065 187.473 168.988 1.00 25.65 356 THR W N 1
ATOM 3943 C CA . THR B 1 356 ? 189.936 186.676 170.199 1.00 25.65 356 THR W CA 1
ATOM 3944 C C . THR B 1 356 ? 190.738 185.394 170.045 1.00 25.65 356 THR W C 1
ATOM 3945 O O . THR B 1 356 ? 190.635 184.717 169.017 1.00 25.65 356 THR W O 1
ATOM 3949 N N . GLY B 1 357 ? 191.527 185.060 171.066 1.00 25.85 357 GLY W N 1
ATOM 3950 C CA . GLY B 1 357 ? 192.327 183.850 171.055 1.00 25.85 357 GLY W CA 1
ATOM 3951 C C . GLY B 1 357 ? 192.095 182.997 172.284 1.00 25.85 357 GLY W C 1
ATOM 3952 O O . GLY B 1 357 ? 192.075 183.514 173.405 1.00 25.85 357 GLY W O 1
ATOM 3953 N N . SER B 1 358 ? 191.933 181.689 172.093 1.00 28.83 358 SER W N 1
ATOM 3954 C CA . SER B 1 358 ? 191.484 180.798 173.153 1.00 28.83 358 SER W CA 1
ATOM 3955 C C . SER B 1 358 ? 192.340 179.539 173.195 1.00 28.83 358 SER W C 1
ATOM 3956 O O . SER B 1 358 ? 193.220 179.323 172.358 1.00 28.83 358 SER W O 1
ATOM 3959 N N . LYS B 1 359 ? 192.055 178.695 174.189 1.00 29.17 359 LYS W N 1
ATOM 3960 C CA . LYS B 1 359 ? 192.780 177.452 174.413 1.00 29.17 359 LYS W CA 1
ATOM 3961 C C . LYS B 1 359 ? 192.425 176.366 173.409 1.00 29.17 359 LYS W C 1
ATOM 3962 O O . LYS B 1 359 ? 193.152 175.373 173.313 1.00 29.17 359 LYS W O 1
ATOM 3968 N N . ASP B 1 360 ? 191.339 176.524 172.659 1.00 31.41 360 ASP W N 1
ATOM 3969 C CA . ASP B 1 360 ? 190.912 175.507 171.710 1.00 31.41 360 ASP W CA 1
ATOM 3970 C C . ASP B 1 360 ? 191.617 175.618 170.366 1.00 31.41 360 ASP W C 1
ATOM 3971 O O . ASP B 1 360 ? 191.097 175.111 169.366 1.00 31.41 360 ASP W O 1
ATOM 3976 N N . THR B 1 361 ? 192.780 176.273 170.332 1.00 31.77 361 THR W N 1
ATOM 3977 C CA . THR B 1 361 ? 193.658 176.305 169.161 1.00 31.77 361 THR W CA 1
ATOM 3978 C C . THR B 1 361 ? 192.983 176.970 167.963 1.00 31.77 361 THR W C 1
ATOM 3979 O O . THR B 1 361 ? 192.954 176.426 166.858 1.00 31.77 361 THR W O 1
ATOM 3983 N N . THR B 1 362 ? 192.442 178.165 168.184 1.00 30.58 362 THR W N 1
ATOM 3984 C CA . THR B 1 362 ? 191.847 178.922 167.092 1.00 30.58 362 THR W CA 1
ATOM 3985 C C . THR B 1 362 ? 191.796 180.393 167.475 1.00 30.58 362 THR W C 1
ATOM 3986 O O . THR B 1 362 ? 191.788 180.749 168.656 1.00 30.58 362 THR W O 1
ATOM 3990 N N . VAL B 1 363 ? 191.774 181.244 166.452 1.00 26.24 363 VAL W N 1
ATOM 3991 C CA . VAL B 1 363 ? 191.641 182.688 166.606 1.00 26.24 363 VAL W CA 1
ATOM 3992 C C . VAL B 1 363 ? 190.443 183.137 165.786 1.00 26.24 363 VAL W C 1
ATOM 3993 O O . VAL B 1 363 ? 190.313 182.760 164.617 1.00 26.24 363 VAL W O 1
ATOM 3997 N N . ILE B 1 364 ? 189.571 183.935 166.395 1.00 25.65 364 ILE W N 1
ATOM 3998 C CA . ILE B 1 364 ? 188.326 184.359 165.767 1.00 25.65 364 ILE W CA 1
ATOM 3999 C C . ILE B 1 364 ? 188.324 185.874 165.635 1.00 25.65 364 ILE W C 1
ATOM 4000 O O . ILE B 1 364 ? 188.717 186.591 166.561 1.00 25.65 364 ILE W O 1
ATOM 4005 N N . ILE B 1 365 ? 187.878 186.358 164.478 1.00 24.29 365 ILE W N 1
ATOM 4006 C CA . ILE B 1 365 ? 187.820 187.783 164.175 1.00 24.29 365 ILE W CA 1
ATOM 4007 C C . ILE B 1 365 ? 186.359 188.194 164.052 1.00 24.29 365 ILE W C 1
ATOM 4008 O O . ILE B 1 365 ? 185.575 187.533 163.361 1.00 24.29 365 ILE W O 1
ATOM 4013 N N . TRP B 1 366 ? 185.993 189.273 164.738 1.00 23.80 366 TRP W N 1
ATOM 4014 C CA . TRP B 1 366 ? 184.631 189.781 164.755 1.00 23.80 366 TRP W CA 1
ATOM 4015 C C . TRP B 1 366 ? 184.604 191.173 164.143 1.00 23.80 366 TRP W C 1
ATOM 4016 O O . TRP B 1 366 ? 185.358 192.055 164.567 1.00 23.80 366 TRP W O 1
ATOM 4027 N N . GLN B 1 367 ? 183.741 191.359 163.151 1.00 26.20 367 GLN W N 1
ATOM 4028 C CA . GLN B 1 367 ? 183.520 192.659 162.538 1.00 26.20 367 GLN W CA 1
ATOM 4029 C C . GLN B 1 367 ? 182.487 193.444 163.335 1.00 26.20 367 GLN W C 1
ATOM 4030 O O . GLN B 1 367 ? 181.514 192.879 163.844 1.00 26.20 367 GLN W O 1
ATOM 4036 N N . VAL B 1 368 ? 182.700 194.755 163.436 1.00 28.48 368 VAL W N 1
ATOM 4037 C CA . VAL B 1 368 ? 181.838 195.655 164.195 1.00 28.48 368 VAL W CA 1
ATOM 4038 C C . VAL B 1 368 ? 181.019 196.482 163.215 1.00 28.48 368 VAL W C 1
ATOM 4039 O O . VAL B 1 368 ? 181.579 197.142 162.333 1.00 28.48 368 VAL W O 1
ATOM 4043 N N . ASP B 1 369 ? 179.696 196.447 163.367 1.00 34.96 369 ASP W N 1
ATOM 4044 C CA . ASP B 1 369 ? 178.818 197.242 162.515 1.00 34.96 369 ASP W CA 1
ATOM 4045 C C . ASP B 1 369 ? 178.854 198.700 162.959 1.00 34.96 369 ASP W C 1
ATOM 4046 O O . ASP B 1 369 ? 178.623 198.988 164.137 1.00 34.96 369 ASP W O 1
ATOM 4048 N N . PRO B 1 370 ? 179.132 199.641 162.054 1.00 38.63 370 PRO W N 1
ATOM 4049 C CA . PRO B 1 370 ? 179.341 201.028 162.494 1.00 38.63 370 PRO W CA 1
ATOM 4050 C C . PRO B 1 370 ? 178.066 201.741 162.912 1.00 38.63 370 PRO W C 1
ATOM 4051 O O . PRO B 1 370 ? 178.120 202.604 163.797 1.00 38.63 370 PRO W O 1
ATOM 4055 N N . ASP B 1 371 ? 176.925 201.414 162.312 1.00 41.24 371 ASP W N 1
ATOM 4056 C CA . ASP B 1 371 ? 175.678 202.108 162.603 1.00 41.24 371 ASP W CA 1
ATOM 4057 C C . ASP B 1 371 ? 174.852 201.431 163.687 1.00 41.24 371 ASP W C 1
ATOM 4058 O O . ASP B 1 371 ? 173.766 201.920 164.010 1.00 41.24 371 ASP W O 1
ATOM 4060 N N . THR B 1 372 ? 175.329 200.323 164.251 1.00 39.24 372 THR W N 1
ATOM 4061 C CA . THR B 1 372 ? 174.603 199.613 165.296 1.00 39.24 372 THR W CA 1
ATOM 4062 C C . THR B 1 372 ? 175.470 199.220 166.484 1.00 39.24 372 THR W C 1
ATOM 4063 O O . THR B 1 372 ? 174.931 199.055 167.585 1.00 39.24 372 THR W O 1
ATOM 4067 N N . HIS B 1 373 ? 176.789 199.109 166.310 1.00 38.27 373 HIS W N 1
ATOM 4068 C CA . HIS B 1 373 ? 177.702 198.610 167.341 1.00 38.27 373 HIS W CA 1
ATOM 4069 C C . HIS B 1 373 ? 177.353 197.172 167.721 1.00 38.27 373 HIS W C 1
ATOM 4070 O O . HIS B 1 373 ? 177.165 196.836 168.891 1.00 38.27 373 HIS W O 1
ATOM 4077 N N . LEU B 1 374 ? 177.270 196.320 166.705 1.00 34.60 374 LEU W N 1
ATOM 4078 C CA . LEU B 1 374 ? 176.993 194.901 166.862 1.00 34.60 374 LEU W CA 1
ATOM 4079 C C . LEU B 1 374 ? 178.144 194.109 166.260 1.00 34.60 374 LEU W C 1
ATOM 4080 O O . LEU B 1 374 ? 178.645 194.453 165.186 1.00 34.60 374 LEU W O 1
ATOM 4085 N N . LEU B 1 375 ? 178.566 193.055 166.951 1.00 27.97 375 LEU W N 1
ATOM 4086 C CA . LEU B 1 375 ? 179.699 192.246 166.520 1.00 27.97 375 LEU W CA 1
ATOM 4087 C C . LEU B 1 375 ? 179.203 190.980 165.836 1.00 27.97 375 LEU W C 1
ATOM 4088 O O . LEU B 1 375 ? 178.305 190.303 166.345 1.00 27.97 375 LEU W O 1
ATOM 4093 N N . LYS B 1 376 ? 179.789 190.667 164.682 1.00 24.82 376 LYS W N 1
ATOM 4094 C CA . LYS B 1 376 ? 179.425 189.477 163.928 1.00 24.82 376 LYS W CA 1
ATOM 4095 C C . LYS B 1 376 ? 180.688 188.769 163.464 1.00 24.82 376 LYS W C 1
ATOM 4096 O O . LYS B 1 376 ? 181.657 189.418 163.074 1.00 24.82 376 LYS W O 1
ATOM 4098 N N . LEU B 1 377 ? 180.669 187.439 163.495 1.00 25.01 377 LEU W N 1
ATOM 4099 C CA . LEU B 1 377 ? 181.845 186.668 163.113 1.00 25.01 377 LEU W CA 1
ATOM 4100 C C . LEU B 1 377 ? 182.209 186.929 161.658 1.00 25.01 377 LEU W C 1
ATOM 4101 O O . LEU B 1 377 ? 181.336 187.058 160.797 1.00 25.01 377 LEU W O 1
ATOM 4106 N N . LEU B 1 378 ? 183.511 187.002 161.382 1.00 25.85 378 LEU W N 1
ATOM 4107 C CA . LEU B 1 378 ? 184.021 187.258 160.043 1.00 25.85 378 LEU W CA 1
ATOM 4108 C C . LEU B 1 378 ? 184.775 186.070 159.468 1.00 25.85 378 LEU W C 1
ATOM 4109 O O . LEU B 1 378 ? 184.445 185.593 158.378 1.00 25.85 378 LEU W O 1
ATOM 4114 N N . LYS B 1 379 ? 185.786 185.578 160.178 1.00 28.65 379 LYS W N 1
ATOM 4115 C CA . LYS B 1 379 ? 186.554 184.424 159.735 1.00 28.65 379 LYS W CA 1
ATOM 4116 C C . LYS B 1 379 ? 187.218 183.792 160.946 1.00 28.65 379 LYS W C 1
ATOM 4117 O O . LYS B 1 379 ? 187.353 184.417 161.999 1.00 28.65 379 LYS W O 1
ATOM 4123 N N . THR B 1 380 ? 187.630 182.540 160.781 1.00 30.24 380 THR W N 1
ATOM 4124 C CA . THR B 1 380 ? 188.325 181.796 161.820 1.00 30.24 380 THR W CA 1
ATOM 4125 C C . THR B 1 380 ? 189.685 181.350 161.302 1.00 30.24 380 THR W C 1
ATOM 4126 O O . THR B 1 380 ? 189.828 180.990 160.130 1.00 30.24 380 THR W O 1
ATOM 4130 N N . LEU B 1 381 ? 190.687 181.400 162.174 1.00 30.43 381 LEU W N 1
ATOM 4131 C CA . LEU B 1 381 ? 192.056 181.045 161.825 1.00 30.43 381 LEU W CA 1
ATOM 4132 C C . LEU B 1 381 ? 192.482 179.860 162.677 1.00 30.43 381 LEU W C 1
ATOM 4133 O O . LEU B 1 381 ? 192.509 179.955 163.908 1.00 30.43 381 LEU W O 1
ATOM 4138 N N . GLU B 1 382 ? 192.822 178.754 162.023 1.00 37.53 382 GLU W N 1
ATOM 4139 C CA . GLU B 1 382 ? 193.137 177.506 162.698 1.00 37.53 382 GLU W CA 1
ATOM 4140 C C . GLU B 1 382 ? 194.536 177.043 162.322 1.00 37.53 382 GLU W C 1
ATOM 4141 O O . GLU B 1 382 ? 195.052 177.376 161.252 1.00 37.53 382 GLU W O 1
ATOM 4147 N N . GLY B 1 383 ? 195.143 176.265 163.213 1.00 36.31 383 GLY W N 1
ATOM 4148 C CA . GLY B 1 383 ? 196.466 175.733 162.960 1.00 36.31 383 GLY W CA 1
ATOM 4149 C C . GLY B 1 383 ? 197.345 175.713 164.191 1.00 36.31 383 GLY W C 1
ATOM 4150 O O . GLY B 1 383 ? 198.398 175.071 164.200 1.00 36.31 383 GLY W O 1
ATOM 4151 N N . HIS B 1 384 ? 196.923 176.416 165.236 1.00 34.43 384 HIS W N 1
ATOM 4152 C CA . HIS B 1 384 ? 197.685 176.445 166.471 1.00 34.43 384 HIS W CA 1
ATOM 4153 C C . HIS B 1 384 ? 197.601 175.093 167.170 1.00 34.43 384 HIS W C 1
ATOM 4154 O O . HIS B 1 384 ? 196.686 174.299 166.939 1.00 34.43 384 HIS W O 1
ATOM 4161 N N . ALA B 1 385 ? 198.583 174.825 168.025 1.00 40.13 385 ALA W N 1
ATOM 4162 C CA . ALA B 1 385 ? 198.701 173.531 168.682 1.00 40.13 385 ALA W CA 1
ATOM 4163 C C . ALA B 1 385 ? 198.423 173.592 170.175 1.00 40.13 385 ALA W C 1
ATOM 4164 O O . ALA B 1 385 ? 197.587 172.838 170.679 1.00 40.13 385 ALA W O 1
ATOM 4166 N N . TYR B 1 386 ? 199.108 174.470 170.900 1.00 42.16 386 TYR W N 1
ATOM 4167 C CA . TYR B 1 386 ? 198.961 174.569 172.344 1.00 42.16 386 TYR W CA 1
ATOM 4168 C C . TYR B 1 386 ? 198.001 175.669 172.773 1.00 42.16 386 TYR W C 1
ATOM 4169 O O . TYR B 1 386 ? 197.836 175.893 173.975 1.00 42.16 386 TYR W O 1
ATOM 4178 N N . GLY B 1 387 ? 197.362 176.349 171.831 1.00 36.44 387 GLY W N 1
ATOM 4179 C CA . GLY B 1 387 ? 196.515 177.481 172.136 1.00 36.44 387 GLY W CA 1
ATOM 4180 C C . GLY B 1 387 ? 197.176 178.798 171.770 1.00 36.44 387 GLY W C 1
ATOM 4181 O O . GLY B 1 387 ? 198.340 178.865 171.366 1.00 36.44 387 GLY W O 1
ATOM 4182 N N . VAL B 1 388 ? 196.404 179.870 171.919 1.00 29.44 388 VAL W N 1
ATOM 4183 C CA . VAL B 1 388 ? 196.850 181.217 171.585 1.00 29.44 388 VAL W CA 1
ATOM 4184 C C . VAL B 1 388 ? 196.820 182.051 172.853 1.00 29.44 388 VAL W C 1
ATOM 4185 O O . VAL B 1 388 ? 195.778 182.155 173.510 1.00 29.44 388 VAL W O 1
ATOM 4189 N N . SER B 1 389 ? 197.959 182.653 173.192 1.00 29.16 389 SER W N 1
ATOM 4190 C CA . SER B 1 389 ? 198.090 183.418 174.420 1.00 29.16 389 SER W CA 1
ATOM 4191 C C . SER B 1 389 ? 198.390 184.892 174.212 1.00 29.16 389 SER W C 1
ATOM 4192 O O . SER B 1 389 ? 198.182 185.674 175.144 1.00 29.16 389 SER W O 1
ATOM 4195 N N . TYR B 1 390 ? 198.871 185.299 173.038 1.00 26.09 390 TYR W N 1
ATOM 4196 C CA . TYR B 1 390 ? 199.163 186.707 172.811 1.00 26.09 390 TYR W CA 1
ATOM 4197 C C . TYR B 1 390 ? 198.981 187.027 171.334 1.00 26.09 390 TYR W C 1
ATOM 4198 O O . TYR B 1 390 ? 199.483 186.301 170.470 1.00 26.09 390 TYR W O 1
ATOM 4207 N N . ILE B 1 391 ? 198.262 188.115 171.055 1.00 24.52 391 ILE W N 1
ATOM 4208 C CA . ILE B 1 391 ? 197.949 188.549 169.698 1.00 24.52 391 ILE W CA 1
ATOM 4209 C C . ILE B 1 391 ? 198.408 189.991 169.533 1.00 24.52 391 ILE W C 1
ATOM 4210 O O . ILE B 1 391 ? 198.115 190.839 170.383 1.00 24.52 391 ILE W O 1
ATOM 4215 N N . ALA B 1 392 ? 199.120 190.272 168.443 1.00 24.37 392 ALA W N 1
ATOM 4216 C CA . ALA B 1 392 ? 199.608 191.616 168.158 1.00 24.37 392 ALA W CA 1
ATOM 4217 C C . ALA B 1 392 ? 199.145 192.053 166.776 1.00 24.37 392 ALA W C 1
ATOM 4218 O O . ALA B 1 392 ? 199.289 191.303 165.805 1.00 24.37 392 ALA W O 1
ATOM 4220 N N . TRP B 1 393 ? 198.607 193.268 166.692 1.00 24.27 393 TRP W N 1
ATOM 4221 C CA . TRP B 1 393 ? 198.052 193.809 165.459 1.00 24.27 393 TRP W CA 1
ATOM 4222 C C . TRP B 1 393 ? 199.081 194.651 164.716 1.00 24.27 393 TRP W C 1
ATOM 4223 O O . TRP B 1 393 ? 199.920 195.321 165.322 1.00 24.27 393 TRP W O 1
ATOM 4234 N N . SER B 1 394 ? 198.999 194.619 163.390 1.00 27.29 394 SER W N 1
ATOM 4235 C CA . SER B 1 394 ? 199.850 195.461 162.569 1.00 27.29 394 SER W CA 1
ATOM 4236 C C . SER B 1 394 ? 199.417 196.921 162.693 1.00 27.29 394 SER W C 1
ATOM 4237 O O . SER B 1 394 ? 198.257 197.206 162.998 1.00 27.29 394 SER W O 1
ATOM 4240 N N . PRO B 1 395 ? 200.336 197.868 162.487 1.00 28.52 395 PRO W N 1
ATOM 4241 C CA . PRO B 1 395 ? 199.934 199.285 162.535 1.00 28.52 395 PRO W CA 1
ATOM 4242 C C . PRO B 1 395 ? 198.852 199.654 161.534 1.00 28.52 395 PRO W C 1
ATOM 4243 O O . PRO B 1 395 ? 198.007 200.506 161.835 1.00 28.52 395 PRO W O 1
ATOM 4247 N N . ASP B 1 396 ? 198.850 199.047 160.349 1.00 31.49 396 ASP W N 1
ATOM 4248 C CA . ASP B 1 396 ? 197.806 199.280 159.360 1.00 31.49 396 ASP W CA 1
ATOM 4249 C C . ASP B 1 396 ? 196.745 198.186 159.360 1.00 31.49 396 ASP W C 1
ATOM 4250 O O . ASP B 1 396 ? 195.886 198.173 158.474 1.00 31.49 396 ASP W O 1
ATOM 4255 N N . ASP B 1 397 ? 196.789 197.273 160.334 1.00 29.97 397 ASP W N 1
ATOM 4256 C CA . ASP B 1 397 ? 195.794 196.209 160.488 1.00 29.97 397 ASP W CA 1
ATOM 4257 C C . ASP B 1 397 ? 195.676 195.355 159.229 1.00 29.97 397 ASP W C 1
ATOM 4258 O O . ASP B 1 397 ? 194.586 194.938 158.838 1.00 29.97 397 ASP W O 1
ATOM 4263 N N . ASN B 1 398 ? 196.813 195.092 158.590 1.00 33.61 398 ASN W N 1
ATOM 4264 C CA . ASN B 1 398 ? 196.865 194.196 157.446 1.00 33.61 398 ASN W CA 1
ATOM 4265 C C . ASN B 1 398 ? 197.337 192.797 157.813 1.00 33.61 398 ASN W C 1
ATOM 4266 O O . ASN B 1 398 ? 196.995 191.841 157.111 1.00 33.61 398 ASN W O 1
ATOM 4271 N N . TYR B 1 399 ? 198.103 192.659 158.893 1.00 31.67 399 TYR W N 1
ATOM 4272 C CA . TYR B 1 399 ? 198.569 191.371 159.381 1.00 31.67 399 TYR W CA 1
ATOM 4273 C C . TYR B 1 399 ? 198.360 191.316 160.885 1.00 31.67 399 TYR W C 1
ATOM 4274 O O . TYR B 1 399 ? 198.090 192.329 161.534 1.00 31.67 399 TYR W O 1
ATOM 4283 N N . LEU B 1 400 ? 198.483 190.116 161.443 1.00 27.85 400 LEU W N 1
ATOM 4284 C CA . LEU B 1 400 ? 198.584 189.988 162.891 1.00 27.85 400 LEU W CA 1
ATOM 4285 C C . LEU B 1 400 ? 199.511 188.829 163.217 1.00 27.85 400 LEU W C 1
ATOM 4286 O O . LEU B 1 400 ? 199.763 187.959 162.384 1.00 27.85 400 LEU W O 1
ATOM 4291 N N . VAL B 1 401 ? 200.040 188.840 164.435 1.00 26.67 401 VAL W N 1
ATOM 4292 C CA . VAL B 1 401 ? 200.965 187.813 164.897 1.00 26.67 401 VAL W CA 1
ATOM 4293 C C . VAL B 1 401 ? 200.367 187.142 166.123 1.00 26.67 401 VAL W C 1
ATOM 4294 O O . VAL B 1 401 ? 199.942 187.823 167.065 1.00 26.67 401 VAL W O 1
ATOM 4298 N N . ALA B 1 402 ? 200.333 185.812 166.106 1.00 30.04 402 ALA W N 1
ATOM 4299 C CA . ALA B 1 402 ? 199.796 185.018 167.202 1.00 30.04 402 ALA W CA 1
ATOM 4300 C C . ALA B 1 402 ? 200.901 184.159 167.798 1.00 30.04 402 ALA W C 1
ATOM 4301 O O . ALA B 1 402 ? 201.644 183.492 167.065 1.00 30.04 402 ALA W O 1
ATOM 4303 N N . CYS B 1 403 ? 201.005 184.180 169.126 1.00 32.68 403 CYS W N 1
ATOM 4304 C CA . CYS B 1 403 ? 201.994 183.420 169.870 1.00 32.68 403 CYS W CA 1
ATOM 4305 C C . CYS B 1 403 ? 201.326 182.230 170.554 1.00 32.68 403 CYS W C 1
ATOM 4306 O O . CYS B 1 403 ? 200.140 181.955 170.354 1.00 32.68 403 CYS W O 1
ATOM 4309 N N . GLY B 1 404 ? 202.100 181.518 171.366 1.00 37.35 404 GLY W N 1
ATOM 4310 C CA . GLY B 1 404 ? 201.591 180.399 172.120 1.00 37.35 404 GLY W CA 1
ATOM 4311 C C . GLY B 1 404 ? 201.946 180.507 173.588 1.00 37.35 404 GLY W C 1
ATOM 4312 O O . GLY B 1 404 ? 202.504 181.509 174.043 1.00 37.35 404 GLY W O 1
ATOM 4313 N N . PRO B 1 405 ? 201.618 179.477 174.362 1.00 39.35 405 PRO W N 1
ATOM 4314 C CA . PRO B 1 405 ? 201.964 179.487 175.787 1.00 39.35 405 PRO W CA 1
ATOM 4315 C C . PRO B 1 405 ? 203.422 179.132 176.021 1.00 39.35 405 PRO W C 1
ATOM 4316 O O . PRO B 1 405 ? 204.202 179.031 175.070 1.00 39.35 405 PRO W O 1
ATOM 4320 N N . ASP B 1 406 ? 203.796 178.952 177.285 1.00 44.29 406 ASP W N 1
ATOM 4321 C CA . ASP B 1 406 ? 205.185 178.687 177.632 1.00 44.29 406 ASP W CA 1
ATOM 4322 C C . ASP B 1 406 ? 205.690 177.421 176.950 1.00 44.29 406 ASP W C 1
ATOM 4323 O O . ASP B 1 406 ? 204.954 176.444 176.789 1.00 44.29 406 ASP W O 1
ATOM 4328 N N . ASP B 1 407 ? 206.960 177.457 176.541 1.00 47.29 407 ASP W N 1
ATOM 4329 C CA . ASP B 1 407 ? 207.627 176.334 175.877 1.00 47.29 407 ASP W CA 1
ATOM 4330 C C . ASP B 1 407 ? 206.974 176.002 174.537 1.00 47.29 407 ASP W C 1
ATOM 4331 O O . ASP B 1 407 ? 206.862 174.838 174.150 1.00 47.29 407 ASP W O 1
ATOM 4336 N N . CYS B 1 408 ? 206.543 177.035 173.822 1.00 44.34 408 CYS W N 1
ATOM 4337 C CA . CYS B 1 408 ? 206.124 176.923 172.431 1.00 44.34 408 CYS W CA 1
ATOM 4338 C C . CYS B 1 408 ? 207.180 177.609 171.577 1.00 44.34 408 CYS W C 1
ATOM 4339 O O . CYS B 1 408 ? 207.493 178.783 171.800 1.00 44.34 408 CYS W O 1
ATOM 4342 N N . SER B 1 409 ? 207.727 176.884 170.608 1.00 43.19 409 SER W N 1
ATOM 4343 C CA . SER B 1 409 ? 208.904 177.319 169.866 1.00 43.19 409 SER W CA 1
ATOM 4344 C C . SER B 1 409 ? 208.569 177.764 168.447 1.00 43.19 409 SER W C 1
ATOM 4345 O O . SER B 1 409 ? 209.351 177.550 167.520 1.00 43.19 409 SER W O 1
ATOM 4348 N N . GLU B 1 410 ? 207.410 178.391 168.257 1.00 42.24 410 GLU W N 1
ATOM 4349 C CA . GLU B 1 410 ? 207.031 178.892 166.942 1.00 42.24 410 GLU W CA 1
ATOM 4350 C C . GLU B 1 410 ? 205.910 179.909 167.097 1.00 42.24 410 GLU W C 1
ATOM 4351 O O . GLU B 1 410 ? 205.174 179.904 168.087 1.00 42.24 410 GLU W O 1
ATOM 4357 N N . LEU B 1 411 ? 205.795 180.787 166.102 1.00 35.48 411 LEU W N 1
ATOM 4358 C CA . LEU B 1 411 ? 204.739 181.793 166.095 1.00 35.48 411 LEU W CA 1
ATOM 4359 C C . LEU B 1 411 ? 204.180 181.940 164.687 1.00 35.48 411 LEU W C 1
ATOM 4360 O O . LEU B 1 411 ? 204.843 181.621 163.700 1.00 35.48 411 LEU W O 1
ATOM 4365 N N . TRP B 1 412 ? 202.943 182.430 164.600 1.00 32.14 412 TRP W N 1
ATOM 4366 C CA . TRP B 1 412 ? 202.219 182.492 163.337 1.00 32.14 412 TRP W CA 1
ATOM 4367 C C . TRP B 1 412 ? 202.010 183.939 162.915 1.00 32.14 412 TRP W C 1
ATOM 4368 O O . TRP B 1 412 ? 201.736 184.801 163.755 1.00 32.14 412 TRP W O 1
ATOM 4379 N N . LEU B 1 413 ? 202.119 184.206 161.611 1.00 31.28 413 LEU W N 1
ATOM 4380 C CA . LEU B 1 413 ? 201.832 185.527 161.058 1.00 31.28 413 LEU W CA 1
ATOM 4381 C C . LEU B 1 413 ? 200.718 185.382 160.028 1.00 31.28 413 LEU W C 1
ATOM 4382 O O . LEU B 1 413 ? 200.909 184.749 158.985 1.00 31.28 413 LEU W O 1
ATOM 4387 N N . TRP B 1 414 ? 199.565 185.979 160.316 1.00 31.40 414 TRP W N 1
ATOM 4388 C CA . TRP B 1 414 ? 198.361 185.824 159.511 1.00 31.40 414 TRP W CA 1
ATOM 4389 C C . TRP B 1 414 ? 198.096 187.081 158.695 1.00 31.40 414 TRP W C 1
ATOM 4390 O O . TRP B 1 414 ? 198.197 188.198 159.217 1.00 31.40 414 TRP W O 1
ATOM 4401 N N . ASN B 1 415 ? 197.750 186.888 157.423 1.00 33.77 415 ASN W N 1
ATOM 4402 C CA . ASN B 1 415 ? 197.237 187.948 156.564 1.00 33.77 415 ASN W CA 1
ATOM 4403 C C . ASN B 1 415 ? 195.731 188.050 156.762 1.00 33.77 415 ASN W C 1
ATOM 4404 O O . ASN B 1 415 ? 194.996 187.108 156.450 1.00 33.77 415 ASN W O 1
ATOM 4409 N N . VAL B 1 416 ? 195.271 189.193 157.270 1.00 34.96 416 VAL W N 1
ATOM 4410 C CA . VAL B 1 416 ? 193.885 189.312 157.706 1.00 34.96 416 VAL W CA 1
ATOM 4411 C C . VAL B 1 416 ? 192.918 189.665 156.578 1.00 34.96 416 VAL W C 1
ATOM 4412 O O . VAL B 1 416 ? 191.721 189.364 156.688 1.00 34.96 416 VAL W O 1
ATOM 4416 N N . GLN B 1 417 ? 193.393 190.284 155.495 1.00 37.97 417 GLN W N 1
ATOM 4417 C CA . GLN B 1 417 ? 192.494 190.620 154.394 1.00 37.97 417 GLN W CA 1
ATOM 4418 C C . GLN B 1 417 ? 192.059 189.373 153.634 1.00 37.97 417 GLN W C 1
ATOM 4419 O O . GLN B 1 417 ? 190.870 189.194 153.347 1.00 37.97 417 GLN W O 1
ATOM 4425 N N . THR B 1 418 ? 193.006 188.500 153.296 1.00 35.96 418 THR W N 1
ATOM 4426 C CA . THR B 1 418 ? 192.696 187.272 152.578 1.00 35.96 418 THR W CA 1
ATOM 4427 C C . THR B 1 418 ? 192.464 186.083 153.499 1.00 35.96 418 THR W C 1
ATOM 4428 O O . THR B 1 418 ? 192.027 185.030 153.024 1.00 35.96 418 THR W O 1
ATOM 4432 N N . GLY B 1 419 ? 192.748 186.219 154.792 1.00 35.60 419 GLY W N 1
ATOM 4433 C CA . GLY B 1 419 ? 192.485 185.151 155.733 1.00 35.60 419 GLY W CA 1
ATOM 4434 C C . GLY B 1 419 ? 193.438 183.982 155.675 1.00 35.60 419 GLY W C 1
ATOM 4435 O O . GLY B 1 419 ? 193.184 182.967 156.329 1.00 35.60 419 GLY W O 1
ATOM 4436 N N . GLU B 1 420 ? 194.525 184.085 154.920 1.00 34.29 420 GLU W N 1
ATOM 4437 C CA . GLU B 1 420 ? 195.472 182.992 154.769 1.00 34.29 420 GLU W CA 1
ATOM 4438 C C . GLU B 1 420 ? 196.677 183.193 155.681 1.00 34.29 420 GLU W C 1
ATOM 4439 O O . GLU B 1 420 ? 196.900 184.268 156.240 1.00 34.29 420 GLU W O 1
ATOM 4441 N N . LEU B 1 421 ? 197.459 182.127 155.827 1.00 32.45 421 LEU W N 1
ATOM 4442 C CA . LEU B 1 421 ? 198.671 182.145 156.633 1.00 32.45 421 LEU W CA 1
ATOM 4443 C C . LEU B 1 421 ? 199.858 182.516 155.757 1.00 32.45 421 LEU W C 1
ATOM 4444 O O . LEU B 1 421 ? 200.016 181.977 154.657 1.00 32.45 421 LEU W O 1
ATOM 4449 N N . ARG B 1 422 ? 200.687 183.440 156.240 1.00 38.30 422 ARG W N 1
ATOM 4450 C CA . ARG B 1 422 ? 201.853 183.874 155.478 1.00 38.30 422 ARG W CA 1
ATOM 4451 C C . ARG B 1 422 ? 203.095 183.067 155.843 1.00 38.30 422 ARG W C 1
ATOM 4452 O O . ARG B 1 422 ? 203.669 182.382 154.991 1.00 38.30 422 ARG W O 1
ATOM 4460 N N . THR B 1 423 ? 203.517 183.135 157.105 1.00 39.69 423 THR W N 1
ATOM 4461 C CA . THR B 1 423 ? 204.668 182.383 157.583 1.00 39.69 423 THR W CA 1
ATOM 4462 C C . THR B 1 423 ? 204.439 181.935 159.017 1.00 39.69 423 THR W C 1
ATOM 4463 O O . THR B 1 423 ? 203.934 182.697 159.848 1.00 39.69 423 THR W O 1
ATOM 4467 N N . LYS B 1 424 ? 204.832 180.699 159.301 1.00 41.91 424 LYS W N 1
ATOM 4468 C CA . LYS B 1 424 ? 204.991 180.221 160.666 1.00 41.91 424 LYS W CA 1
ATOM 4469 C C . LYS B 1 424 ? 206.485 180.093 160.937 1.00 41.91 424 LYS W C 1
ATOM 4470 O O . LYS B 1 424 ? 207.194 179.366 160.233 1.00 41.91 424 LYS W O 1
ATOM 4476 N N . MET B 1 425 ? 206.963 180.839 161.923 1.00 46.89 425 MET W N 1
ATOM 4477 C CA . MET B 1 425 ? 208.386 180.998 162.168 1.00 46.89 425 MET W CA 1
ATOM 4478 C C . MET B 1 425 ? 208.813 180.169 163.369 1.00 46.89 425 MET W C 1
ATOM 4479 O O . MET B 1 425 ? 208.125 180.141 164.396 1.00 46.89 425 MET W O 1
ATOM 4484 N N . SER B 1 426 ? 209.951 179.491 163.221 1.00 48.23 426 SER W N 1
ATOM 4485 C CA . SER B 1 426 ? 210.560 178.703 164.284 1.00 48.23 426 SER W CA 1
ATOM 4486 C C . SER B 1 426 ? 212.041 178.560 163.972 1.00 48.23 426 SER W C 1
ATOM 4487 O O . SER B 1 426 ? 212.400 178.111 162.880 1.00 48.23 426 SER W O 1
ATOM 4490 N N . GLN B 1 427 ? 212.893 178.941 164.923 1.00 49.04 427 GLN W N 1
ATOM 4491 C CA . GLN B 1 427 ? 214.337 178.896 164.711 1.00 49.04 427 GLN W CA 1
ATOM 4492 C C . GLN B 1 427 ? 214.933 177.563 165.155 1.00 49.04 427 GLN W C 1
ATOM 4493 O O . GLN B 1 427 ? 215.560 176.860 164.357 1.00 49.04 427 GLN W O 1
ATOM 4499 N N . SER B 1 428 ? 214.750 177.208 166.423 1.00 49.47 428 SER W N 1
ATOM 4500 C CA . SER B 1 428 ? 215.250 175.954 166.964 1.00 49.47 428 SER W CA 1
ATOM 4501 C C . SER B 1 428 ? 214.169 175.297 167.808 1.00 49.47 428 SER W C 1
ATOM 4502 O O . SER B 1 428 ? 213.281 175.966 168.340 1.00 49.47 428 SER W O 1
ATOM 4505 N N . HIS B 1 429 ? 214.257 173.972 167.930 1.00 50.65 429 HIS W N 1
ATOM 4506 C CA . HIS B 1 429 ? 213.261 173.213 168.675 1.00 50.65 429 HIS W CA 1
ATOM 4507 C C . HIS B 1 429 ? 213.310 173.471 170.174 1.00 50.65 429 HIS W C 1
ATOM 4508 O O . HIS B 1 429 ? 212.358 173.113 170.874 1.00 50.65 429 HIS W O 1
ATOM 4510 N N . GLU B 1 430 ? 214.382 174.075 170.683 1.00 52.57 430 GLU W N 1
ATOM 4511 C CA . GLU B 1 430 ? 214.526 174.348 172.106 1.00 52.57 430 GLU W CA 1
ATOM 4512 C C . GLU B 1 430 ? 214.133 175.772 172.473 1.00 52.57 430 GLU W C 1
ATOM 4513 O O . GLU B 1 430 ? 214.392 176.205 173.600 1.00 52.57 430 GLU W O 1
ATOM 4519 N N . ASP B 1 431 ? 213.514 176.506 171.553 1.00 46.30 431 ASP W N 1
ATOM 4520 C CA . ASP B 1 431 ? 213.169 177.898 171.778 1.00 46.30 431 ASP W CA 1
ATOM 4521 C C . ASP B 1 431 ? 211.936 178.014 172.669 1.00 46.30 431 ASP W C 1
ATOM 4522 O O . ASP B 1 431 ? 211.332 177.022 173.086 1.00 46.30 431 ASP W O 1
ATOM 4527 N N . SER B 1 432 ? 211.568 179.257 172.969 1.00 39.08 432 SER W N 1
ATOM 4528 C CA . SER B 1 432 ? 210.318 179.561 173.661 1.00 39.08 432 SER W CA 1
ATOM 4529 C C . SER B 1 432 ? 209.974 181.006 173.333 1.00 39.08 432 SER W C 1
ATOM 4530 O O . SER B 1 432 ? 210.645 181.918 173.819 1.00 39.08 432 SER W O 1
ATOM 4533 N N . LEU B 1 433 ? 208.952 181.212 172.508 1.00 33.28 433 LEU W N 1
ATOM 4534 C CA . LEU B 1 433 ? 208.539 182.545 172.080 1.00 33.28 433 LEU W CA 1
ATOM 4535 C C . LEU B 1 433 ? 207.164 182.837 172.662 1.00 33.28 433 LEU W C 1
ATOM 4536 O O . LEU B 1 433 ? 206.168 182.236 172.247 1.00 33.28 433 LEU W O 1
ATOM 4541 N N . THR B 1 434 ? 207.110 183.764 173.617 1.00 31.54 434 THR W N 1
ATOM 4542 C CA . THR B 1 434 ? 205.867 184.125 174.276 1.00 31.54 434 THR W CA 1
ATOM 4543 C C . THR B 1 434 ? 205.500 185.596 174.149 1.00 31.54 434 THR W C 1
ATOM 4544 O O . THR B 1 434 ? 204.362 185.954 174.471 1.00 31.54 434 THR W O 1
ATOM 4548 N N . SER B 1 435 ? 206.410 186.457 173.693 1.00 29.83 435 SER W N 1
ATOM 4549 C CA . SER B 1 435 ? 206.118 187.878 173.566 1.00 29.83 435 SER W CA 1
ATOM 4550 C C . SER B 1 435 ? 206.491 188.365 172.175 1.00 29.83 435 SER W C 1
ATOM 4551 O O . SER B 1 435 ? 207.494 187.926 171.606 1.00 29.83 435 SER W O 1
ATOM 4554 N N . VAL B 1 436 ? 205.690 189.292 171.646 1.00 27.58 436 VAL W N 1
ATOM 4555 C CA . VAL B 1 436 ? 205.890 189.830 170.305 1.00 27.58 436 VAL W CA 1
ATOM 4556 C C . VAL B 1 436 ? 205.461 191.291 170.294 1.00 27.58 436 VAL W C 1
ATOM 4557 O O . VAL B 1 436 ? 204.553 191.696 171.025 1.00 27.58 436 VAL W O 1
ATOM 4561 N N . ALA B 1 437 ? 206.142 192.092 169.474 1.00 27.39 437 ALA W N 1
ATOM 4562 C CA . ALA B 1 437 ? 205.789 193.492 169.286 1.00 27.39 437 ALA W CA 1
ATOM 4563 C C . ALA B 1 437 ? 206.187 193.922 167.882 1.00 27.39 437 ALA W C 1
ATOM 4564 O O . ALA B 1 437 ? 207.124 193.378 167.294 1.00 27.39 437 ALA W O 1
ATOM 4566 N N . TRP B 1 438 ? 205.474 194.916 167.358 1.00 27.07 438 TRP W N 1
ATOM 4567 C CA . TRP B 1 438 ? 205.632 195.376 165.984 1.00 27.07 438 TRP W CA 1
ATOM 4568 C C . TRP B 1 438 ? 206.440 196.666 165.937 1.00 27.07 438 TRP W C 1
ATOM 4569 O O . TRP B 1 438 ? 206.303 197.526 166.811 1.00 27.07 438 TRP W O 1
ATOM 4580 N N . ASN B 1 439 ? 207.275 196.807 164.906 1.00 36.27 439 ASN W N 1
ATOM 4581 C CA . ASN B 1 439 ? 207.969 198.065 164.669 1.00 36.27 439 ASN W CA 1
ATOM 4582 C C . ASN B 1 439 ? 206.978 199.079 164.106 1.00 36.27 439 ASN W C 1
ATOM 4583 O O . ASN B 1 439 ? 206.041 198.689 163.404 1.00 36.27 439 ASN W O 1
ATOM 4588 N N . PRO B 1 440 ? 207.139 200.377 164.391 1.00 36.58 440 PRO W N 1
ATOM 4589 C CA . PRO B 1 440 ? 206.171 201.365 163.891 1.00 36.58 440 PRO W CA 1
ATOM 4590 C C . PRO B 1 440 ? 206.048 201.432 162.375 1.00 36.58 440 PRO W C 1
ATOM 4591 O O . PRO B 1 440 ? 205.052 201.955 161.866 1.00 36.58 440 PRO W O 1
ATOM 4595 N N . ASP B 1 441 ? 207.035 200.927 161.638 1.00 39.62 441 ASP W N 1
ATOM 4596 C CA . ASP B 1 441 ? 206.961 200.956 160.184 1.00 39.62 441 ASP W CA 1
ATOM 4597 C C . ASP B 1 441 ? 206.217 199.763 159.599 1.00 39.62 441 ASP W C 1
ATOM 4598 O O . ASP B 1 441 ? 205.958 199.748 158.391 1.00 39.62 441 ASP W O 1
ATOM 4603 N N . GLY B 1 442 ? 205.867 198.772 160.415 1.00 38.11 442 GLY W N 1
ATOM 4604 C CA . GLY B 1 442 ? 205.049 197.673 159.942 1.00 38.11 442 GLY W CA 1
ATOM 4605 C C . GLY B 1 442 ? 205.738 196.689 159.026 1.00 38.11 442 GLY W C 1
ATOM 4606 O O . GLY B 1 442 ? 205.065 196.023 158.237 1.00 38.11 442 GLY W O 1
ATOM 4607 N N . LYS B 1 443 ? 207.064 196.574 159.103 1.00 39.03 443 LYS W N 1
ATOM 4608 C CA . LYS B 1 443 ? 207.798 195.607 158.300 1.00 39.03 443 LYS W CA 1
ATOM 4609 C C . LYS B 1 443 ? 208.776 194.764 159.106 1.00 39.03 443 LYS W C 1
ATOM 4610 O O . LYS B 1 443 ? 209.447 193.905 158.525 1.00 39.03 443 LYS W O 1
ATOM 4616 N N . ARG B 1 444 ? 208.876 194.977 160.415 1.00 36.93 444 ARG W N 1
ATOM 4617 C CA . ARG B 1 444 ? 209.747 194.190 161.275 1.00 36.93 444 ARG W CA 1
ATOM 4618 C C . ARG B 1 444 ? 209.053 193.976 162.611 1.00 36.93 444 ARG W C 1
ATOM 4619 O O . ARG B 1 444 ? 208.193 194.762 163.020 1.00 36.93 444 ARG W O 1
ATOM 4627 N N . PHE B 1 445 ? 209.431 192.905 163.303 1.00 32.09 445 PHE W N 1
ATOM 4628 C CA . PHE B 1 445 ? 208.862 192.700 164.628 1.00 32.09 445 PHE W CA 1
ATOM 4629 C C . PHE B 1 445 ? 209.875 192.023 165.535 1.00 32.09 445 PHE W C 1
ATOM 4630 O O . PHE B 1 445 ? 210.692 191.215 165.090 1.00 32.09 445 PHE W O 1
ATOM 4638 N N . VAL B 1 446 ? 209.807 192.360 166.819 1.00 29.83 446 VAL W N 1
ATOM 4639 C CA . VAL B 1 446 ? 210.710 191.819 167.827 1.00 29.83 446 VAL W CA 1
ATOM 4640 C C . VAL B 1 446 ? 209.947 190.800 168.658 1.00 29.83 446 VAL W C 1
ATOM 4641 O O . VAL B 1 446 ? 208.838 191.074 169.132 1.00 29.83 446 VAL W O 1
ATOM 4645 N N . THR B 1 447 ? 210.537 189.622 168.828 1.00 31.28 447 THR W N 1
ATOM 4646 C CA . THR B 1 447 ? 209.927 188.552 169.600 1.00 31.28 447 THR W CA 1
ATOM 4647 C C . THR B 1 447 ? 210.909 188.071 170.658 1.00 31.28 447 THR W C 1
ATOM 4648 O O . THR B 1 447 ? 212.119 188.288 170.558 1.00 31.28 447 THR W O 1
ATOM 4652 N N . GLY B 1 448 ? 210.374 187.429 171.688 1.00 31.66 448 GLY W N 1
ATOM 4653 C CA . GLY B 1 448 ? 211.230 187.011 172.783 1.00 31.66 448 GLY W CA 1
ATOM 4654 C C . GLY B 1 448 ? 210.533 186.058 173.724 1.00 31.66 448 GLY W C 1
ATOM 4655 O O . GLY B 1 448 ? 209.309 185.896 173.697 1.00 31.66 448 GLY W O 1
ATOM 4656 N N . GLY B 1 449 ? 211.346 185.437 174.576 1.00 34.58 449 GLY W N 1
ATOM 4657 C CA . GLY B 1 449 ? 210.866 184.447 175.516 1.00 34.58 449 GLY W CA 1
ATOM 4658 C C . GLY B 1 449 ? 211.723 184.393 176.763 1.00 34.58 449 GLY W C 1
ATOM 4659 O O . GLY B 1 449 ? 212.661 185.173 176.932 1.00 34.58 449 GLY W O 1
ATOM 4660 N N . GLN B 1 450 ? 211.387 183.452 177.642 1.00 37.69 450 GLN W N 1
ATOM 4661 C CA . GLN B 1 450 ? 212.005 183.345 178.957 1.00 37.69 450 GLN W CA 1
ATOM 4662 C C . GLN B 1 450 ? 213.193 182.393 178.995 1.00 37.69 450 GLN W C 1
ATOM 4663 O O . GLN B 1 450 ? 213.761 182.182 180.070 1.00 37.69 450 GLN W O 1
ATOM 4669 N N . ARG B 1 451 ? 213.578 181.810 177.865 1.00 40.97 451 ARG W N 1
ATOM 4670 C CA . ARG B 1 451 ? 214.747 180.943 177.805 1.00 40.97 451 ARG W CA 1
ATOM 4671 C C . ARG B 1 451 ? 216.003 181.682 177.370 1.00 40.97 451 ARG W C 1
ATOM 4672 O O . ARG B 1 451 ? 217.045 181.046 177.187 1.00 40.97 451 ARG W O 1
ATOM 4680 N N . GLY B 1 452 ? 215.933 182.997 177.202 1.00 40.04 452 GLY W N 1
ATOM 4681 C CA . GLY B 1 452 ? 217.052 183.770 176.718 1.00 40.04 452 GLY W CA 1
ATOM 4682 C C . GLY B 1 452 ? 216.993 184.141 175.256 1.00 40.04 452 GLY W C 1
ATOM 4683 O O . GLY B 1 452 ? 218.017 184.554 174.702 1.00 40.04 452 GLY W O 1
ATOM 4684 N N . GLN B 1 453 ? 215.837 184.005 174.614 1.00 39.24 453 GLN W N 1
ATOM 4685 C CA . GLN B 1 453 ? 215.676 184.327 173.203 1.00 39.24 453 GLN W CA 1
ATOM 4686 C C . GLN B 1 453 ? 215.100 185.727 173.060 1.00 39.24 453 GLN W C 1
ATOM 4687 O O . GLN B 1 453 ? 214.062 186.040 173.652 1.00 39.24 453 GLN W O 1
ATOM 4693 N N . PHE B 1 454 ? 215.777 186.562 172.268 1.00 33.81 454 PHE W N 1
ATOM 4694 C CA . PHE B 1 454 ? 215.352 187.941 172.024 1.00 33.81 454 PHE W CA 1
ATOM 4695 C C . PHE B 1 454 ? 215.791 188.298 170.602 1.00 33.81 454 PHE W C 1
ATOM 4696 O O . PHE B 1 454 ? 216.929 188.719 170.376 1.00 33.81 454 PHE W O 1
ATOM 4704 N N . TYR B 1 455 ? 214.875 188.120 169.652 1.00 35.36 455 TYR W N 1
ATOM 4705 C CA . TYR B 1 455 ? 215.152 188.282 168.233 1.00 35.36 455 TYR W CA 1
ATOM 4706 C C . TYR B 1 455 ? 214.394 189.470 167.661 1.00 35.36 455 TYR W C 1
ATOM 4707 O O . TYR B 1 455 ? 213.357 189.888 168.182 1.00 35.36 455 TYR W O 1
ATOM 4716 N N . GLN B 1 456 ? 214.919 189.989 166.556 1.00 35.08 456 GLN W N 1
ATOM 4717 C CA . GLN B 1 456 ? 214.211 190.923 165.691 1.00 35.08 456 GLN W CA 1
ATOM 4718 C C . GLN B 1 456 ? 214.205 190.331 164.291 1.00 35.08 456 GLN W C 1
ATOM 4719 O O . GLN B 1 456 ? 215.272 190.035 163.740 1.00 35.08 456 GLN W O 1
ATOM 4725 N N . CYS B 1 457 ? 213.011 190.180 163.717 1.00 38.25 457 CYS W N 1
ATOM 4726 C CA . CYS B 1 457 ? 212.805 189.397 162.511 1.00 38.25 457 CYS W CA 1
ATOM 4727 C C . CYS B 1 457 ? 212.004 190.185 161.485 1.00 38.25 457 CYS W C 1
ATOM 4728 O O . CYS B 1 457 ? 211.359 191.195 161.795 1.00 38.25 457 CYS W O 1
ATOM 4731 N N . ASP B 1 458 ? 212.045 189.674 160.256 1.00 41.27 458 ASP W N 1
ATOM 4732 C CA . ASP B 1 458 ? 211.407 190.241 159.081 1.00 41.27 458 ASP W CA 1
ATOM 4733 C C . ASP B 1 458 ? 210.037 189.601 158.866 1.00 41.27 458 ASP W C 1
ATOM 4734 O O . ASP B 1 458 ? 209.621 188.700 159.596 1.00 41.27 458 ASP W O 1
ATOM 4739 N N . LEU B 1 459 ? 209.329 190.072 157.836 1.00 42.46 459 LEU W N 1
ATOM 4740 C CA . LEU B 1 459 ? 208.013 189.519 157.525 1.00 42.46 459 LEU W CA 1
ATOM 4741 C C . LEU B 1 459 ? 208.105 188.063 157.083 1.00 42.46 459 LEU W C 1
ATOM 4742 O O . LEU B 1 459 ? 207.288 187.233 157.496 1.00 42.46 459 LEU W O 1
ATOM 4747 N N . ASP B 1 460 ? 209.086 187.733 156.247 1.00 47.43 460 ASP W N 1
ATOM 4748 C CA . ASP B 1 460 ? 209.250 186.374 155.745 1.00 47.43 460 ASP W CA 1
ATOM 4749 C C . ASP B 1 460 ? 209.864 185.428 156.768 1.00 47.43 460 ASP W C 1
ATOM 4750 O O . ASP B 1 460 ? 210.222 184.303 156.407 1.00 47.43 460 ASP W O 1
ATOM 4755 N N . GLY B 1 461 ? 209.999 185.850 158.022 1.00 45.08 461 GLY W N 1
ATOM 4756 C CA . GLY B 1 461 ? 210.582 185.016 159.048 1.00 45.08 461 GLY W CA 1
ATOM 4757 C C . GLY B 1 461 ? 212.092 185.009 159.094 1.00 45.08 461 GLY W C 1
ATOM 4758 O O . GLY B 1 461 ? 212.663 184.276 159.909 1.00 45.08 461 GLY W O 1
ATOM 4759 N N . ASN B 1 462 ? 212.757 185.793 158.251 1.00 43.15 462 ASN W N 1
ATOM 4760 C CA . ASN B 1 462 ? 214.212 185.853 158.269 1.00 43.15 462 ASN W CA 1
ATOM 4761 C C . ASN B 1 462 ? 214.693 186.537 159.541 1.00 43.15 462 ASN W C 1
ATOM 4762 O O . ASN B 1 462 ? 214.154 187.571 159.944 1.00 43.15 462 ASN W O 1
ATOM 4767 N N . LEU B 1 463 ? 215.705 185.958 160.179 1.00 39.52 463 LEU W N 1
ATOM 4768 C CA . LEU B 1 463 ? 216.282 186.559 161.372 1.00 39.52 463 LEU W CA 1
ATOM 4769 C C . LEU B 1 463 ? 217.159 187.737 160.976 1.00 39.52 463 LEU W C 1
ATOM 4770 O O . LEU B 1 463 ? 217.996 187.625 160.076 1.00 39.52 463 LEU W O 1
ATOM 4775 N N . LEU B 1 464 ? 216.963 188.869 161.648 1.00 37.39 464 LEU W N 1
ATOM 4776 C CA . LEU B 1 464 ? 217.744 190.072 161.399 1.00 37.39 464 LEU W CA 1
ATOM 4777 C C . LEU B 1 464 ? 218.699 190.398 162.535 1.00 37.39 464 LEU W C 1
ATOM 4778 O O . LEU B 1 464 ? 219.880 190.659 162.291 1.00 37.39 464 LEU W O 1
ATOM 4783 N N . ASP B 1 465 ? 218.223 190.394 163.779 1.00 37.82 465 ASP W N 1
ATOM 4784 C CA . ASP B 1 465 ? 219.077 190.740 164.908 1.00 37.82 465 ASP W CA 1
ATOM 4785 C C . ASP B 1 465 ? 218.798 189.814 166.081 1.00 37.82 465 ASP W C 1
ATOM 4786 O O . ASP B 1 465 ? 217.696 189.280 166.219 1.00 37.82 465 ASP W O 1
ATOM 4791 N N . SER B 1 466 ? 219.803 189.652 166.941 1.00 36.00 466 SER W N 1
ATOM 4792 C CA . SER B 1 466 ? 219.706 188.776 168.099 1.00 36.00 466 SER W CA 1
ATOM 4793 C C . SER B 1 466 ? 220.366 189.436 169.302 1.00 36.00 466 SER W C 1
ATOM 4794 O O . SER B 1 466 ? 221.322 190.201 169.161 1.00 36.00 466 SER W O 1
ATOM 4797 N N . TRP B 1 467 ? 219.847 189.130 170.491 1.00 38.61 467 TRP W N 1
ATOM 4798 C CA . TRP B 1 467 ? 220.435 189.598 171.737 1.00 38.61 467 TRP W CA 1
ATOM 4799 C C . TRP B 1 467 ? 220.591 188.425 172.695 1.00 38.61 467 TRP W C 1
ATOM 4800 O O . TRP B 1 467 ? 219.775 187.500 172.706 1.00 38.61 467 TRP W O 1
ATOM 4811 N N . GLU B 1 468 ? 221.649 188.473 173.501 1.00 44.47 468 GLU W N 1
ATOM 4812 C CA . GLU B 1 468 ? 222.033 187.373 174.375 1.00 44.47 468 GLU W CA 1
ATOM 4813 C C . GLU B 1 468 ? 222.008 187.817 175.830 1.00 44.47 468 GLU W C 1
ATOM 4814 O O . GLU B 1 468 ? 222.408 188.938 176.154 1.00 44.47 468 GLU W O 1
ATOM 4820 N N . GLY B 1 469 ? 221.544 186.930 176.706 1.00 46.74 469 GLY W N 1
ATOM 4821 C CA . GLY B 1 469 ? 221.664 187.139 178.133 1.00 46.74 469 GLY W CA 1
ATOM 4822 C C . GLY B 1 469 ? 220.479 187.770 178.829 1.00 46.74 469 GLY W C 1
ATOM 4823 O O . GLY B 1 469 ? 220.621 188.192 179.983 1.00 46.74 469 GLY W O 1
ATOM 4824 N N . VAL B 1 470 ? 219.320 187.853 178.181 1.00 40.88 470 VAL W N 1
ATOM 4825 C CA . VAL B 1 470 ? 218.128 188.440 178.783 1.00 40.88 470 VAL W CA 1
ATOM 4826 C C . VAL B 1 470 ? 216.972 187.455 178.676 1.00 40.88 470 VAL W C 1
ATOM 4827 O O . VAL B 1 470 ? 216.761 186.840 177.626 1.00 40.88 470 VAL W O 1
ATOM 4831 N N . ARG B 1 471 ? 216.234 187.298 179.772 1.00 37.86 471 ARG W N 1
ATOM 4832 C CA . ARG B 1 471 ? 215.029 186.473 179.824 1.00 37.86 471 ARG W CA 1
ATOM 4833 C C . ARG B 1 471 ? 213.832 187.420 179.821 1.00 37.86 471 ARG W C 1
ATOM 4834 O O . ARG B 1 471 ? 213.302 187.777 180.873 1.00 37.86 471 ARG W O 1
ATOM 4842 N N . VAL B 1 472 ? 213.408 187.824 178.629 1.00 34.92 472 VAL W N 1
ATOM 4843 C CA . VAL B 1 472 ? 212.341 188.807 178.494 1.00 34.92 472 VAL W CA 1
ATOM 4844 C C . VAL B 1 472 ? 210.997 188.158 178.793 1.00 34.92 472 VAL W C 1
ATOM 4845 O O . VAL B 1 472 ? 210.822 186.942 178.666 1.00 34.92 472 VAL W O 1
ATOM 4849 N N . GLN B 1 473 ? 210.047 188.972 179.205 1.00 37.39 473 GLN W N 1
ATOM 4850 C CA . GLN B 1 473 ? 208.682 188.508 179.417 1.00 37.39 473 GLN W CA 1
ATOM 4851 C C . GLN B 1 473 ? 207.653 189.346 178.675 1.00 37.39 473 GLN W C 1
ATOM 4852 O O . GLN B 1 473 ? 206.669 188.797 178.175 1.00 37.39 473 GLN W O 1
ATOM 4858 N N . CYS B 1 474 ? 207.855 190.657 178.587 1.00 34.22 474 CYS W N 1
ATOM 4859 C CA . CYS B 1 474 ? 206.953 191.530 177.854 1.00 34.22 474 CYS W CA 1
ATOM 4860 C C . CYS B 1 474 ? 207.774 192.548 177.080 1.00 34.22 474 CYS W C 1
ATOM 4861 O O . CYS B 1 474 ? 208.794 193.040 177.575 1.00 34.22 474 CYS W O 1
ATOM 4864 N N . LEU B 1 475 ? 207.321 192.860 175.867 1.00 31.87 475 LEU W N 1
ATOM 4865 C CA . LEU B 1 475 ? 208.041 193.733 174.953 1.00 31.87 475 LEU W CA 1
ATOM 4866 C C . LEU B 1 475 ? 207.121 194.821 174.423 1.00 31.87 475 LEU W C 1
ATOM 4867 O O . LEU B 1 475 ? 205.901 194.653 174.366 1.00 31.87 475 LEU W O 1
ATOM 4872 N N . TRP B 1 476 ? 207.735 195.950 174.039 1.00 33.96 476 TRP W N 1
ATOM 4873 C CA . TRP B 1 476 ? 206.984 197.087 173.441 1.00 33.96 476 TRP W CA 1
ATOM 4874 C C . TRP B 1 476 ? 207.950 197.968 172.643 1.00 33.96 476 TRP W C 1
ATOM 4875 O O . TRP B 1 476 ? 209.047 198.224 173.153 1.00 33.96 476 TRP W O 1
ATOM 4886 N N . CYS B 1 477 ? 207.561 198.419 171.449 1.00 35.09 477 CYS W N 1
ATOM 4887 C CA . CYS B 1 477 ? 208.413 199.215 170.576 1.00 35.09 477 CYS W CA 1
ATOM 4888 C C . CYS B 1 477 ? 208.021 200.681 170.676 1.00 35.09 477 CYS W C 1
ATOM 4889 O O . CYS B 1 477 ? 206.847 201.025 170.507 1.00 35.09 477 CYS W O 1
ATOM 4892 N N . LEU B 1 478 ? 209.000 201.543 170.946 1.00 39.45 478 LEU W N 1
ATOM 4893 C CA . LEU B 1 478 ? 208.718 202.963 171.066 1.00 39.45 478 LEU W CA 1
ATOM 4894 C C . LEU B 1 478 ? 208.486 203.583 169.690 1.00 39.45 478 LEU W C 1
ATOM 4895 O O . LEU B 1 478 ? 208.832 203.013 168.653 1.00 39.45 478 LEU W O 1
ATOM 4900 N N . SER B 1 479 ? 207.893 204.778 169.695 1.00 45.59 479 SER W N 1
ATOM 4901 C CA . SER B 1 479 ? 207.458 205.415 168.458 1.00 45.59 479 SER W CA 1
ATOM 4902 C C . SER B 1 479 ? 208.603 205.981 167.630 1.00 45.59 479 SER W C 1
ATOM 4903 O O . SER B 1 479 ? 208.374 206.360 166.477 1.00 45.59 479 SER W O 1
ATOM 4906 N N . ASP B 1 480 ? 209.816 206.062 168.177 1.00 46.16 480 ASP W N 1
ATOM 4907 C CA . ASP B 1 480 ? 210.940 206.566 167.399 1.00 46.16 480 ASP W CA 1
ATOM 4908 C C . ASP B 1 480 ? 211.451 205.552 166.385 1.00 46.16 480 ASP W C 1
ATOM 4909 O O . ASP B 1 480 ? 212.167 205.935 165.455 1.00 46.16 480 ASP W O 1
ATOM 4914 N N . GLY B 1 481 ? 211.099 204.277 166.542 1.00 46.16 481 GLY W N 1
ATOM 4915 C CA . GLY B 1 481 ? 211.483 203.248 165.603 1.00 46.16 481 GLY W CA 1
ATOM 4916 C C . GLY B 1 481 ? 212.787 202.544 165.903 1.00 46.16 481 GLY W C 1
ATOM 4917 O O . GLY B 1 481 ? 213.131 201.590 165.194 1.00 46.16 481 GLY W O 1
ATOM 4918 N N . LYS B 1 482 ? 213.530 202.979 166.920 1.00 44.97 482 LYS W N 1
ATOM 4919 C CA . LYS B 1 482 ? 214.812 202.368 167.255 1.00 44.97 482 LYS W CA 1
ATOM 4920 C C . LYS B 1 482 ? 214.967 202.228 168.763 1.00 44.97 482 LYS W C 1
ATOM 4921 O O . LYS B 1 482 ? 216.033 202.505 169.320 1.00 44.97 482 LYS W O 1
ATOM 4923 N N . THR B 1 483 ? 213.910 201.801 169.448 1.00 39.83 483 THR W N 1
ATOM 4924 C CA . THR B 1 483 ? 213.986 201.573 170.886 1.00 39.83 483 THR W CA 1
ATOM 4925 C C . THR B 1 483 ? 212.954 200.529 171.281 1.00 39.83 483 THR W C 1
ATOM 4926 O O . THR B 1 483 ? 211.785 200.631 170.894 1.00 39.83 483 THR W O 1
ATOM 4930 N N . VAL B 1 484 ? 213.389 199.533 172.048 1.00 34.04 484 VAL W N 1
ATOM 4931 C CA . VAL B 1 484 ? 212.537 198.431 172.480 1.00 34.04 484 VAL W CA 1
ATOM 4932 C C . VAL B 1 484 ? 212.548 198.388 174.000 1.00 34.04 484 VAL W C 1
ATOM 4933 O O . VAL B 1 484 ? 213.609 198.232 174.612 1.00 34.04 484 VAL W O 1
ATOM 4937 N N . LEU B 1 485 ? 211.375 198.521 174.606 1.00 33.85 485 LEU W N 1
ATOM 4938 C CA . LEU B 1 485 ? 211.224 198.367 176.045 1.00 33.85 485 LEU W CA 1
ATOM 4939 C C . LEU B 1 485 ? 210.940 196.904 176.355 1.00 33.85 485 LEU W C 1
ATOM 4940 O O . LEU B 1 485 ? 210.023 196.313 175.778 1.00 33.85 485 LEU W O 1
ATOM 4945 N N . ALA B 1 486 ? 211.730 196.316 177.253 1.00 33.90 486 ALA W N 1
ATOM 4946 C CA . ALA B 1 486 ? 211.587 194.912 177.605 1.00 33.90 486 ALA W CA 1
ATOM 4947 C C . ALA B 1 486 ? 211.617 194.760 179.116 1.00 33.90 486 ALA W C 1
ATOM 4948 O O . ALA B 1 486 ? 212.492 195.323 179.787 1.00 33.90 486 ALA W O 1
ATOM 4950 N N . SER B 1 487 ? 210.665 193.994 179.643 1.00 34.81 487 SER W N 1
ATOM 4951 C CA . SER B 1 487 ? 210.603 193.684 181.064 1.00 34.81 487 SER W CA 1
ATOM 4952 C C . SER B 1 487 ? 211.157 192.285 181.287 1.00 34.81 487 SER W C 1
ATOM 4953 O O . SER B 1 487 ? 210.821 191.355 180.547 1.00 34.81 487 SER W O 1
ATOM 4956 N N . ASP B 1 488 ? 212.001 192.140 182.299 1.00 36.88 488 ASP W N 1
ATOM 4957 C CA . ASP B 1 488 ? 212.720 190.892 182.532 1.00 36.88 488 ASP W CA 1
ATOM 4958 C C . ASP B 1 488 ? 212.332 190.295 183.884 1.00 36.88 488 ASP W C 1
ATOM 4959 O O . ASP B 1 488 ? 211.419 190.772 184.562 1.00 36.88 488 ASP W O 1
ATOM 4964 N N . THR B 1 489 ? 213.040 189.234 184.269 1.00 36.59 489 THR W N 1
ATOM 4965 C CA . THR B 1 489 ? 212.751 188.487 185.487 1.00 36.59 489 THR W CA 1
ATOM 4966 C C . THR B 1 489 ? 213.433 189.061 186.721 1.00 36.59 489 THR W C 1
ATOM 4967 O O . THR B 1 489 ? 213.286 188.496 187.808 1.00 36.59 489 THR W O 1
ATOM 4971 N N . HIS B 1 490 ? 214.179 190.155 186.581 1.00 38.89 490 HIS W N 1
ATOM 4972 C CA . HIS B 1 490 ? 214.760 190.858 187.715 1.00 38.89 490 HIS W CA 1
ATOM 4973 C C . HIS B 1 490 ? 213.932 192.071 188.120 1.00 38.89 490 HIS W C 1
ATOM 4974 O O . HIS B 1 490 ? 214.448 192.969 188.792 1.00 38.89 490 HIS W O 1
ATOM 4981 N N . GLN B 1 491 ? 212.664 192.116 187.704 1.00 36.74 491 GLN W N 1
ATOM 4982 C CA . GLN B 1 491 ? 211.743 193.204 188.034 1.00 36.74 491 GLN W CA 1
ATOM 4983 C C . GLN B 1 491 ? 212.218 194.536 187.453 1.00 36.74 491 GLN W C 1
ATOM 4984 O O . GLN B 1 491 ? 212.281 195.554 188.142 1.00 36.74 491 GLN W O 1
ATOM 4990 N N . ARG B 1 492 ? 212.548 194.521 186.161 1.00 38.60 492 ARG W N 1
ATOM 4991 C CA . ARG B 1 492 ? 213.029 195.704 185.462 1.00 38.60 492 ARG W CA 1
ATOM 4992 C C . ARG B 1 492 ? 212.352 195.808 184.102 1.00 38.60 492 ARG W C 1
ATOM 4993 O O . ARG B 1 492 ? 211.940 194.802 183.519 1.00 38.60 492 ARG W O 1
ATOM 5001 N N . ILE B 1 493 ? 212.259 197.042 183.601 1.00 37.16 493 ILE W N 1
ATOM 5002 C CA . ILE B 1 493 ? 211.553 197.378 182.365 1.00 37.16 493 ILE W CA 1
ATOM 5003 C C . ILE B 1 493 ? 212.542 198.061 181.420 1.00 37.16 493 ILE W C 1
ATOM 5004 O O . ILE B 1 493 ? 212.242 199.094 180.812 1.00 37.16 493 ILE W O 1
ATOM 5009 N N . ARG B 1 494 ? 213.754 197.524 181.341 1.00 39.29 494 ARG W N 1
ATOM 5010 C CA . ARG B 1 494 ? 214.855 198.249 180.717 1.00 39.29 494 ARG W CA 1
ATOM 5011 C C . ARG B 1 494 ? 214.629 198.454 179.221 1.00 39.29 494 ARG W C 1
ATOM 5012 O O . ARG B 1 494 ? 213.923 197.688 178.561 1.00 39.29 494 ARG W O 1
ATOM 5020 N N . GLY B 1 495 ? 215.249 199.504 178.686 1.00 36.53 495 GLY W N 1
ATOM 5021 C CA . GLY B 1 495 ? 215.150 199.842 177.278 1.00 36.53 495 GLY W CA 1
ATOM 5022 C C . GLY B 1 495 ? 216.421 199.478 176.534 1.00 36.53 495 GLY W C 1
ATOM 5023 O O . GLY B 1 495 ? 217.519 199.544 177.090 1.00 36.53 495 GLY W O 1
ATOM 5024 N N . TYR B 1 496 ? 216.265 199.100 175.264 1.00 36.32 496 TYR W N 1
ATOM 5025 C CA . TYR B 1 496 ? 217.360 198.617 174.436 1.00 36.32 496 TYR W CA 1
ATOM 5026 C C . TYR B 1 496 ? 217.312 199.273 173.064 1.00 36.32 496 TYR W C 1
ATOM 5027 O O . TYR B 1 496 ? 216.253 199.694 172.591 1.00 36.32 496 TYR W O 1
ATOM 5036 N N . ASN B 1 497 ? 218.479 199.335 172.428 1.00 37.69 497 ASN W N 1
ATOM 5037 C CA . ASN B 1 497 ? 218.660 199.922 171.105 1.00 37.69 497 ASN W CA 1
ATOM 5038 C C . ASN B 1 497 ? 219.485 198.944 170.281 1.00 37.69 497 ASN W C 1
ATOM 5039 O O . ASN B 1 497 ? 220.664 198.718 170.579 1.00 37.69 497 ASN W O 1
ATOM 5044 N N . PHE B 1 498 ? 218.856 198.363 169.254 1.00 37.64 498 PHE W N 1
ATOM 5045 C CA . PHE B 1 498 ? 219.488 197.337 168.432 1.00 37.64 498 PHE W CA 1
ATOM 5046 C C . PHE B 1 498 ? 220.478 197.913 167.430 1.00 37.64 498 PHE W C 1
ATOM 5047 O O . PHE B 1 498 ? 221.442 197.233 167.062 1.00 37.64 498 PHE W O 1
ATOM 5055 N N . GLU B 1 499 ? 220.253 199.145 166.965 1.00 42.17 499 GLU W N 1
ATOM 5056 C CA . GLU B 1 499 ? 221.098 199.710 165.918 1.00 42.17 499 GLU W CA 1
ATOM 5057 C C . GLU B 1 499 ? 222.535 199.887 166.393 1.00 42.17 499 GLU W C 1
ATOM 5058 O O . GLU B 1 499 ? 223.480 199.588 165.654 1.00 42.17 499 GLU W O 1
ATOM 5060 N N . ASP B 1 500 ? 222.722 200.372 167.620 1.00 43.23 500 ASP W N 1
ATOM 5061 C CA . ASP B 1 500 ? 224.052 200.573 168.181 1.00 43.23 500 ASP W CA 1
ATOM 5062 C C . ASP B 1 500 ? 224.304 199.727 169.423 1.00 43.23 500 ASP W C 1
ATOM 5063 O O . ASP B 1 500 ? 225.330 199.915 170.087 1.00 43.23 500 ASP W O 1
ATOM 5068 N N . LEU B 1 501 ? 223.396 198.806 169.755 1.00 40.80 501 LEU W N 1
ATOM 5069 C CA . LEU B 1 501 ? 223.570 197.850 170.849 1.00 40.80 501 LEU W CA 1
ATOM 5070 C C . LEU B 1 501 ? 223.802 198.570 172.182 1.00 40.80 501 LEU W C 1
ATOM 5071 O O . LEU B 1 501 ? 224.865 198.482 172.798 1.00 40.80 501 LEU W O 1
ATOM 5076 N N . THR B 1 502 ? 222.767 199.287 172.615 1.00 42.40 502 THR W N 1
ATOM 5077 C CA . THR B 1 502 ? 222.829 200.048 173.857 1.00 42.40 502 THR W CA 1
ATOM 5078 C C . THR B 1 502 ? 221.668 199.651 174.758 1.00 42.40 502 THR W C 1
ATOM 5079 O O . THR B 1 502 ? 220.627 199.202 174.282 1.00 42.40 502 THR W O 1
ATOM 5083 N N . ASP B 1 503 ? 221.853 199.799 176.068 1.00 46.64 503 ASP W N 1
ATOM 5084 C CA . ASP B 1 503 ? 220.799 199.493 177.023 1.00 46.64 503 ASP W CA 1
ATOM 5085 C C . ASP B 1 503 ? 220.807 200.518 178.148 1.00 46.64 503 ASP W C 1
ATOM 5086 O O . ASP B 1 503 ? 221.852 201.075 178.493 1.00 46.64 503 ASP W O 1
ATOM 5091 N N . ARG B 1 504 ? 219.629 200.756 178.723 1.00 45.07 504 ARG W N 1
ATOM 5092 C CA . ARG B 1 504 ? 219.447 201.764 179.761 1.00 45.07 504 ARG W CA 1
ATOM 5093 C C . ARG B 1 504 ? 218.787 201.141 180.984 1.00 45.07 504 ARG W C 1
ATOM 5094 O O . ARG B 1 504 ? 218.530 199.937 181.038 1.00 45.07 504 ARG W O 1
ATOM 5102 N N . ASN B 1 505 ? 218.512 201.986 181.977 1.00 45.07 505 ASN W N 1
ATOM 5103 C CA . ASN B 1 505 ? 217.773 201.610 183.175 1.00 45.07 505 ASN W CA 1
ATOM 5104 C C . ASN B 1 505 ? 216.586 202.548 183.321 1.00 45.07 505 ASN W C 1
ATOM 5105 O O . ASN B 1 505 ? 216.751 203.769 183.245 1.00 45.07 505 ASN W O 1
ATOM 5110 N N . ILE B 1 506 ? 215.395 201.986 183.525 1.00 38.44 506 ILE W N 1
ATOM 5111 C CA . ILE B 1 506 ? 214.192 202.805 183.626 1.00 38.44 506 ILE W CA 1
ATOM 5112 C C . ILE B 1 506 ? 213.456 202.552 184.937 1.00 38.44 506 ILE W C 1
ATOM 5113 O O . ILE B 1 506 ? 213.309 203.462 185.760 1.00 38.44 506 ILE W O 1
ATOM 5118 N N . VAL B 1 507 ? 212.994 201.322 185.145 1.00 37.66 507 VAL W N 1
ATOM 5119 C CA . VAL B 1 507 ? 212.107 200.999 186.256 1.00 37.66 507 VAL W CA 1
ATOM 5120 C C . VAL B 1 507 ? 212.751 199.924 187.120 1.00 37.66 507 VAL W C 1
ATOM 5121 O O . VAL B 1 507 ? 213.586 199.142 186.655 1.00 37.66 507 VAL W O 1
ATOM 5125 N N . GLN B 1 508 ? 212.362 199.898 188.395 1.00 37.69 508 GLN W N 1
ATOM 5126 C CA . GLN B 1 508 ? 212.836 198.885 189.334 1.00 37.69 508 GLN W CA 1
ATOM 5127 C C . GLN B 1 508 ? 211.734 198.646 190.356 1.00 37.69 508 GLN W C 1
ATOM 5128 O O . GLN B 1 508 ? 211.502 199.492 191.224 1.00 37.69 508 GLN W O 1
ATOM 5134 N N . GLU B 1 509 ? 211.063 197.505 190.255 1.00 36.42 509 GLU W N 1
ATOM 5135 C CA . GLU B 1 509 ? 209.942 197.166 191.118 1.00 36.42 509 GLU W CA 1
ATOM 5136 C C . GLU B 1 509 ? 210.377 196.202 192.218 1.00 36.42 509 GLU W C 1
ATOM 5137 O O . GLU B 1 509 ? 211.409 195.535 192.123 1.00 36.42 509 GLU W O 1
ATOM 5143 N N . ASP B 1 510 ? 209.566 196.137 193.271 1.00 38.75 510 ASP W N 1
ATOM 5144 C CA . ASP B 1 510 ? 209.842 195.300 194.430 1.00 38.75 510 ASP W CA 1
ATOM 5145 C C . ASP B 1 510 ? 209.201 193.921 194.347 1.00 38.75 510 ASP W C 1
ATOM 5146 O O . ASP B 1 510 ? 209.334 193.138 195.292 1.00 38.75 510 ASP W O 1
ATOM 5151 N N . HIS B 1 511 ? 208.505 193.608 193.261 1.00 34.68 511 HIS W N 1
ATOM 5152 C CA . HIS B 1 511 ? 207.812 192.336 193.123 1.00 34.68 511 HIS W CA 1
ATOM 5153 C C . HIS B 1 511 ? 207.814 191.945 191.655 1.00 34.68 511 HIS W C 1
ATOM 5154 O O . HIS B 1 511 ? 207.987 192.804 190.783 1.00 34.68 511 HIS W O 1
ATOM 5161 N N . PRO B 1 512 ? 207.630 190.659 191.346 1.00 32.27 512 PRO W N 1
ATOM 5162 C CA . PRO B 1 512 ? 207.647 190.229 189.943 1.00 32.27 512 PRO W CA 1
ATOM 5163 C C . PRO B 1 512 ? 206.569 190.917 189.118 1.00 32.27 512 PRO W C 1
ATOM 5164 O O . PRO B 1 512 ? 205.493 191.253 189.613 1.00 32.27 512 PRO W O 1
ATOM 5168 N N . ILE B 1 513 ? 206.877 191.117 187.840 1.00 30.99 513 ILE W N 1
ATOM 5169 C CA . ILE B 1 513 ? 206.025 191.845 186.909 1.00 30.99 513 ILE W CA 1
ATOM 5170 C C . ILE B 1 513 ? 205.429 190.855 185.919 1.00 30.99 513 ILE W C 1
ATOM 5171 O O . ILE B 1 513 ? 206.160 190.070 185.304 1.00 30.99 513 ILE W O 1
ATOM 5176 N N . MET B 1 514 ? 204.106 190.891 185.763 1.00 29.95 514 MET W N 1
ATOM 5177 C CA . MET B 1 514 ? 203.438 190.051 184.774 1.00 29.95 514 MET W CA 1
ATOM 5178 C C . MET B 1 514 ? 203.390 190.715 183.400 1.00 29.95 514 MET W C 1
ATOM 5179 O O . MET B 1 514 ? 203.918 190.175 182.424 1.00 29.95 514 MET W O 1
ATOM 5184 N N . SER B 1 515 ? 202.753 191.881 183.310 1.00 30.76 515 SER W N 1
ATOM 5185 C CA . SER B 1 515 ? 202.545 192.537 182.029 1.00 30.76 515 SER W CA 1
ATOM 5186 C C . SER B 1 515 ? 202.493 194.043 182.230 1.00 30.76 515 SER W C 1
ATOM 5187 O O . SER B 1 515 ? 202.295 194.538 183.343 1.00 30.76 515 SER W O 1
ATOM 5190 N N . PHE B 1 516 ? 202.686 194.768 181.131 1.00 30.81 516 PHE W N 1
ATOM 5191 C CA . PHE B 1 516 ? 202.622 196.220 181.159 1.00 30.81 516 PHE W CA 1
ATOM 5192 C C . PHE B 1 516 ? 202.169 196.732 179.802 1.00 30.81 516 PHE W C 1
ATOM 5193 O O . PHE B 1 516 ? 202.300 196.054 178.780 1.00 30.81 516 PHE W O 1
ATOM 5201 N N . THR B 1 517 ? 201.622 197.945 179.813 1.00 32.41 517 THR W N 1
ATOM 5202 C CA . THR B 1 517 ? 201.235 198.653 178.599 1.00 32.41 517 THR W CA 1
ATOM 5203 C C . THR B 1 517 ? 201.567 200.128 178.758 1.00 32.41 517 THR W C 1
ATOM 5204 O O . THR B 1 517 ? 201.366 200.697 179.831 1.00 32.41 517 THR W O 1
ATOM 5208 N N . ILE B 1 518 ? 202.089 200.710 177.671 1.00 33.46 518 ILE W N 1
ATOM 5209 C CA . ILE B 1 518 ? 202.477 202.149 177.671 1.00 33.46 518 ILE W CA 1
ATOM 5210 C C . ILE B 1 518 ? 201.330 202.975 177.086 1.00 33.46 518 ILE W C 1
ATOM 5211 O O . ILE B 1 518 ? 200.536 202.409 176.321 1.00 33.46 518 ILE W O 1
ATOM 5216 N N . SER B 1 519 ? 201.262 204.261 177.429 1.00 35.40 519 SER W N 1
ATOM 5217 C CA . SER B 1 519 ? 200.183 205.126 176.975 1.00 35.40 519 SER W CA 1
ATOM 5218 C C . SER B 1 519 ? 200.357 205.475 175.496 1.00 35.40 519 SER W C 1
ATOM 5219 O O . SER B 1 519 ? 201.240 204.966 174.802 1.00 35.40 519 SER W O 1
ATOM 5222 N N . LYS B 1 520 ? 199.485 206.362 175.008 1.00 37.58 520 LYS W N 1
ATOM 5223 C CA . LYS B 1 520 ? 199.478 206.698 173.587 1.00 37.58 520 LYS W CA 1
ATOM 5224 C C . LYS B 1 520 ? 200.692 207.532 173.197 1.00 37.58 520 LYS W C 1
ATOM 5225 O O . LYS B 1 520 ? 201.239 207.366 172.101 1.00 37.58 520 LYS W O 1
ATOM 5227 N N . ASN B 1 521 ? 201.124 208.439 174.070 1.00 39.57 521 ASN W N 1
ATOM 5228 C CA . ASN B 1 521 ? 202.256 209.309 173.787 1.00 39.57 521 ASN W CA 1
ATOM 5229 C C . ASN B 1 521 ? 203.578 208.750 174.298 1.00 39.57 521 ASN W C 1
ATOM 5230 O O . ASN B 1 521 ? 204.596 209.444 174.227 1.00 39.57 521 ASN W O 1
ATOM 5235 N N . GLY B 1 522 ? 203.585 207.522 174.808 1.00 38.06 522 GLY W N 1
ATOM 5236 C CA . GLY B 1 522 ? 204.809 206.902 175.277 1.00 38.06 522 GLY W CA 1
ATOM 5237 C C . GLY B 1 522 ? 205.428 207.607 176.464 1.00 38.06 522 GLY W C 1
ATOM 5238 O O . GLY B 1 522 ? 206.641 207.828 176.498 1.00 38.06 522 GLY W O 1
ATOM 5239 N N . ARG B 1 523 ? 204.606 207.966 177.442 1.00 38.67 523 ARG W N 1
ATOM 5240 C CA . ARG B 1 523 ? 205.069 208.671 178.627 1.00 38.67 523 ARG W CA 1
ATOM 5241 C C . ARG B 1 523 ? 204.780 207.940 179.928 1.00 38.67 523 ARG W C 1
ATOM 5242 O O . ARG B 1 523 ? 205.591 208.017 180.853 1.00 38.67 523 ARG W O 1
ATOM 5250 N N . LEU B 1 524 ? 203.665 207.222 180.021 1.00 34.68 524 LEU W N 1
ATOM 5251 C CA . LEU B 1 524 ? 203.278 206.523 181.235 1.00 34.68 524 LEU W CA 1
ATOM 5252 C C . LEU B 1 524 ? 203.180 205.028 180.967 1.00 34.68 524 LEU W C 1
ATOM 5253 O O . LEU B 1 524 ? 202.840 204.600 179.860 1.00 34.68 524 LEU W O 1
ATOM 5258 N N . ALA B 1 525 ? 203.479 204.238 181.995 1.00 31.58 525 ALA W N 1
ATOM 5259 C CA . ALA B 1 525 ? 203.415 202.785 181.923 1.00 31.58 525 ALA W CA 1
ATOM 5260 C C . ALA B 1 525 ? 202.477 202.252 182.996 1.00 31.58 525 ALA W C 1
ATOM 5261 O O . ALA B 1 525 ? 202.496 202.721 184.138 1.00 31.58 525 ALA W O 1
ATOM 5263 N N . LEU B 1 526 ? 201.663 201.267 182.624 1.00 29.07 526 LEU W N 1
ATOM 5264 C CA . LEU B 1 526 ? 200.709 200.624 183.514 1.00 29.07 526 LEU W CA 1
ATOM 5265 C C . LEU B 1 526 ? 201.119 199.170 183.689 1.00 29.07 526 LEU W C 1
ATOM 5266 O O . LEU B 1 526 ? 201.271 198.443 182.700 1.00 29.07 526 LEU W O 1
ATOM 5271 N N . LEU B 1 527 ? 201.285 198.752 184.944 1.00 29.58 527 LEU W N 1
ATOM 5272 C CA . LEU B 1 527 ? 201.936 197.500 185.303 1.00 29.58 527 LEU W CA 1
ATOM 5273 C C . LEU B 1 527 ? 201.020 196.631 186.151 1.00 29.58 527 LEU W C 1
ATOM 5274 O O . LEU B 1 527 ? 200.373 197.122 187.081 1.00 29.58 527 LEU W O 1
ATOM 5279 N N . ASN B 1 528 ? 200.999 195.333 185.847 1.00 30.01 528 ASN W N 1
ATOM 5280 C CA . ASN B 1 528 ? 200.347 194.333 186.684 1.00 30.01 528 ASN W CA 1
ATOM 5281 C C . ASN B 1 528 ? 201.416 193.611 187.495 1.00 30.01 528 ASN W C 1
ATOM 5282 O O . ASN B 1 528 ? 202.297 192.962 186.923 1.00 30.01 528 ASN W O 1
ATOM 5287 N N . VAL B 1 529 ? 201.330 193.708 188.818 1.00 29.89 529 VAL W N 1
ATOM 5288 C CA . VAL B 1 529 ? 202.378 193.242 189.720 1.00 29.89 529 VAL W CA 1
ATOM 5289 C C . VAL B 1 529 ? 201.852 192.063 190.528 1.00 29.89 529 VAL W C 1
ATOM 5290 O O . VAL B 1 529 ? 200.745 192.122 191.076 1.00 29.89 529 VAL W O 1
ATOM 5294 N N . ALA B 1 530 ? 202.646 190.995 190.596 1.00 29.53 530 ALA W N 1
ATOM 5295 C CA . ALA B 1 530 ? 202.229 189.779 191.282 1.00 29.53 530 ALA W CA 1
ATOM 5296 C C . ALA B 1 530 ? 202.001 190.031 192.766 1.00 29.53 530 ALA W C 1
ATOM 5297 O O . ALA B 1 530 ? 202.802 190.692 193.431 1.00 29.53 530 ALA W O 1
ATOM 5299 N N . THR B 1 531 ? 200.895 189.493 193.281 1.00 31.91 531 THR W N 1
ATOM 5300 C CA . THR B 1 531 ? 200.502 189.599 194.687 1.00 31.91 531 THR W CA 1
ATOM 5301 C C . THR B 1 531 ? 200.333 191.044 195.140 1.00 31.91 531 THR W C 1
ATOM 5302 O O . THR B 1 531 ? 200.420 191.335 196.336 1.00 31.91 531 THR W O 1
ATOM 5306 N N . GLN B 1 532 ? 200.086 191.957 194.206 1.00 31.29 532 GLN W N 1
ATOM 5307 C CA . GLN B 1 532 ? 199.903 193.367 194.514 1.00 31.29 532 GLN W CA 1
ATOM 5308 C C . GLN B 1 532 ? 198.819 193.908 193.591 1.00 31.29 532 GLN W C 1
ATOM 5309 O O . GLN B 1 532 ? 198.090 193.149 192.946 1.00 31.29 532 GLN W O 1
ATOM 5315 N N . GLY B 1 533 ? 198.710 195.226 193.526 1.00 31.80 533 GLY W N 1
ATOM 5316 C CA . GLY B 1 533 ? 197.722 195.888 192.697 1.00 31.80 533 GLY W CA 1
ATOM 5317 C C . GLY B 1 533 ? 198.244 196.234 191.321 1.00 31.80 533 GLY W C 1
ATOM 5318 O O . GLY B 1 533 ? 199.121 195.560 190.772 1.00 31.80 533 GLY W O 1
ATOM 5319 N N . VAL B 1 534 ? 197.691 197.301 190.752 1.00 29.48 534 VAL W N 1
ATOM 5320 C CA . VAL B 1 534 ? 198.090 197.813 189.447 1.00 29.48 534 VAL W CA 1
ATOM 5321 C C . VAL B 1 534 ? 198.825 199.127 189.663 1.00 29.48 534 VAL W C 1
ATOM 5322 O O . VAL B 1 534 ? 198.319 200.020 190.353 1.00 29.48 534 VAL W O 1
ATOM 5326 N N . HIS B 1 535 ? 200.011 199.248 189.076 1.00 30.20 535 HIS W N 1
ATOM 5327 C CA . HIS B 1 535 ? 200.892 200.378 189.328 1.00 30.20 535 HIS W CA 1
ATOM 5328 C C . HIS B 1 535 ? 201.032 201.249 188.087 1.00 30.20 535 HIS W C 1
ATOM 5329 O O . HIS B 1 535 ? 200.881 200.780 186.957 1.00 30.20 535 HIS W O 1
ATOM 5336 N N . LEU B 1 536 ? 201.322 202.530 188.308 1.00 31.15 536 LEU W N 1
ATOM 5337 C CA . LEU B 1 536 ? 201.536 203.487 187.230 1.00 31.15 536 LEU W CA 1
ATOM 5338 C C . LEU B 1 536 ? 202.893 204.149 187.418 1.00 31.15 536 LEU W C 1
ATOM 5339 O O . LEU B 1 536 ? 203.211 204.621 188.513 1.00 31.15 536 LEU W O 1
ATOM 5344 N N . TRP B 1 537 ? 203.686 204.188 186.350 1.00 34.04 537 TRP W N 1
ATOM 5345 C CA . TRP B 1 537 ? 205.039 204.721 186.400 1.00 34.04 537 TRP W CA 1
ATOM 5346 C C . TRP B 1 537 ? 205.226 205.775 185.321 1.00 34.04 537 TRP W C 1
ATOM 5347 O O . TRP B 1 537 ? 204.623 205.700 184.248 1.00 34.04 537 TRP W O 1
ATOM 5358 N N . ASP B 1 538 ? 206.082 206.751 185.612 1.00 40.08 538 ASP W N 1
ATOM 5359 C CA . ASP B 1 538 ? 206.460 207.781 184.655 1.00 40.08 538 ASP W CA 1
ATOM 5360 C C . ASP B 1 538 ? 207.756 207.372 183.968 1.00 40.08 538 ASP W C 1
ATOM 5361 O O . ASP B 1 538 ? 208.738 207.037 184.637 1.00 40.08 538 ASP W O 1
ATOM 5366 N N . LEU B 1 539 ? 207.758 207.394 182.637 1.00 40.22 539 LEU W N 1
ATOM 5367 C CA . LEU B 1 539 ? 208.908 206.914 181.882 1.00 40.22 539 LEU W CA 1
ATOM 5368 C C . LEU B 1 539 ? 210.010 207.954 181.728 1.00 40.22 539 LEU W C 1
ATOM 5369 O O . LEU B 1 539 ? 211.128 207.592 181.350 1.00 40.22 539 LEU W O 1
ATOM 5374 N N . GLN B 1 540 ? 209.731 209.226 182.005 1.00 45.32 540 GLN W N 1
ATOM 5375 C CA . GLN B 1 540 ? 210.744 210.271 181.933 1.00 45.32 540 GLN W CA 1
ATOM 5376 C C . GLN B 1 540 ? 211.291 210.642 183.305 1.00 45.32 540 GLN W C 1
ATOM 5377 O O . GLN B 1 540 ? 212.509 210.667 183.500 1.00 45.32 540 GLN W O 1
ATOM 5383 N N . ASP B 1 541 ? 210.411 210.927 184.265 1.00 45.78 541 ASP W N 1
ATOM 5384 C CA . ASP B 1 541 ? 210.857 211.213 185.622 1.00 45.78 541 ASP W CA 1
ATOM 5385 C C . ASP B 1 541 ? 211.295 209.957 186.361 1.00 45.78 541 ASP W C 1
ATOM 5386 O O . ASP B 1 541 ? 212.009 210.065 187.363 1.00 45.78 541 ASP W O 1
ATOM 5391 N N . ARG B 1 542 ? 210.884 208.779 185.889 1.00 42.13 542 ARG W N 1
ATOM 5392 C CA . ARG B 1 542 ? 211.251 207.498 186.494 1.00 42.13 542 ARG W CA 1
ATOM 5393 C C . ARG B 1 542 ? 210.799 207.419 187.951 1.00 42.13 542 ARG W C 1
ATOM 5394 O O . ARG B 1 542 ? 211.566 207.058 188.845 1.00 42.13 542 ARG W O 1
ATOM 5402 N N . VAL B 1 543 ? 209.531 207.759 188.187 1.00 39.80 543 VAL W N 1
ATOM 5403 C CA . VAL B 1 543 ? 208.943 207.700 189.518 1.00 39.80 543 VAL W CA 1
ATOM 5404 C C . VAL B 1 543 ? 207.591 207.004 189.449 1.00 39.80 543 VAL W C 1
ATOM 5405 O O . VAL B 1 543 ? 206.934 206.957 188.406 1.00 39.80 543 VAL W O 1
ATOM 5409 N N . LEU B 1 544 ? 207.181 206.460 190.593 1.00 34.35 544 LEU W N 1
ATOM 5410 C CA . LEU B 1 544 ? 205.862 205.862 190.734 1.00 34.35 544 LEU W CA 1
ATOM 5411 C C . LEU B 1 544 ? 204.830 206.955 190.975 1.00 34.35 544 LEU W C 1
ATOM 5412 O O . LEU B 1 544 ? 205.049 207.853 191.793 1.00 34.35 544 LEU W O 1
ATOM 5417 N N . VAL B 1 545 ? 203.711 206.885 190.263 1.00 32.54 545 VAL W N 1
ATOM 5418 C CA . VAL B 1 545 ? 202.673 207.905 190.339 1.00 32.54 545 VAL W CA 1
ATOM 5419 C C . VAL B 1 545 ? 201.543 207.490 191.272 1.00 32.54 545 VAL W C 1
ATOM 5420 O O . VAL B 1 545 ? 201.132 208.259 192.140 1.00 32.54 545 VAL W O 1
ATOM 5424 N N . ARG B 1 546 ? 201.029 206.273 191.115 1.00 32.61 546 ARG W N 1
ATOM 5425 C CA . ARG B 1 546 ? 199.912 205.823 191.933 1.00 32.61 546 ARG W CA 1
ATOM 5426 C C . ARG B 1 546 ? 199.889 204.303 191.967 1.00 32.61 546 ARG W C 1
ATOM 5427 O O . ARG B 1 546 ? 200.478 203.635 191.115 1.00 32.61 546 ARG W O 1
ATOM 5435 N N . LYS B 1 547 ? 199.197 203.769 192.972 1.00 30.46 547 LYS W N 1
ATOM 5436 C CA . LYS B 1 547 ? 198.980 202.337 193.121 1.00 30.46 547 LYS W CA 1
ATOM 5437 C C . LYS B 1 547 ? 197.488 202.083 193.269 1.00 30.46 547 LYS W C 1
ATOM 5438 O O . LYS B 1 547 ? 196.848 202.647 194.160 1.00 30.46 547 LYS W O 1
ATOM 5444 N N . TYR B 1 548 ? 196.943 201.226 192.412 1.00 31.29 548 TYR W N 1
ATOM 5445 C CA . TYR B 1 548 ? 195.514 200.945 192.374 1.00 31.29 548 TYR W CA 1
ATOM 5446 C C . TYR B 1 548 ? 195.244 199.579 192.987 1.00 31.29 548 TYR W C 1
ATOM 5447 O O . TYR B 1 548 ? 195.859 198.584 192.590 1.00 31.29 548 TYR W O 1
ATOM 5456 N N . GLN B 1 549 ? 194.317 199.530 193.937 1.00 30.39 549 GLN W N 1
ATOM 5457 C CA . GLN B 1 549 ? 194.043 198.329 194.712 1.00 30.39 549 GLN W CA 1
ATOM 5458 C C . GLN B 1 549 ? 192.657 197.782 194.399 1.00 30.39 549 GLN W C 1
ATOM 5459 O O . GLN B 1 549 ? 191.856 198.399 193.695 1.00 30.39 549 GLN W O 1
ATOM 5465 N N . GLY B 1 550 ? 192.383 196.601 194.947 1.00 30.51 550 GLY W N 1
ATOM 5466 C CA . GLY B 1 550 ? 191.112 195.928 194.776 1.00 30.51 550 GLY W CA 1
ATOM 5467 C C . GLY B 1 550 ? 191.163 194.695 193.905 1.00 30.51 550 GLY W C 1
ATOM 5468 O O . GLY B 1 550 ? 190.200 193.919 193.905 1.00 30.51 550 GLY W O 1
ATOM 5469 N N . VAL B 1 551 ? 192.253 194.478 193.180 1.00 32.51 551 VAL W N 1
ATOM 5470 C CA . VAL B 1 551 ? 192.380 193.374 192.236 1.00 32.51 551 VAL W CA 1
ATOM 5471 C C . VAL B 1 551 ? 193.207 192.267 192.872 1.00 32.51 551 VAL W C 1
ATOM 5472 O O . VAL B 1 551 ? 194.151 192.535 193.626 1.00 32.51 551 VAL W O 1
ATOM 5476 N N . THR B 1 552 ? 192.839 191.019 192.597 1.00 33.93 552 THR W N 1
ATOM 5477 C CA . THR B 1 552 ? 193.570 189.857 193.086 1.00 33.93 552 THR W CA 1
ATOM 5478 C C . THR B 1 552 ? 194.282 189.172 191.926 1.00 33.93 552 THR W C 1
ATOM 5479 O O . THR B 1 552 ? 193.695 188.972 190.857 1.00 33.93 552 THR W O 1
ATOM 5483 N N . GLN B 1 553 ? 195.555 188.844 192.129 1.00 32.84 553 GLN W N 1
ATOM 5484 C CA . GLN B 1 553 ? 196.362 188.220 191.090 1.00 32.84 553 GLN W CA 1
ATOM 5485 C C . GLN B 1 553 ? 197.592 187.599 191.733 1.00 32.84 553 GLN W C 1
ATOM 5486 O O . GLN B 1 553 ? 197.913 187.864 192.894 1.00 32.84 553 GLN W O 1
ATOM 5492 N N . GLY B 1 554 ? 198.281 186.766 190.960 1.00 31.71 554 GLY W N 1
ATOM 5493 C CA . GLY B 1 554 ? 199.485 186.120 191.441 1.00 31.71 554 GLY W CA 1
ATOM 5494 C C . GLY B 1 554 ? 199.602 184.665 191.040 1.00 31.71 554 GLY W C 1
ATOM 5495 O O . GLY B 1 554 ? 200.712 184.154 190.864 1.00 31.71 554 GLY W O 1
ATOM 5496 N N . PHE B 1 555 ? 198.467 183.982 190.900 1.00 29.98 555 PHE W N 1
ATOM 5497 C CA . PHE B 1 555 ? 198.464 182.602 190.433 1.00 29.98 555 PHE W CA 1
ATOM 5498 C C . PHE B 1 555 ? 198.325 182.512 188.919 1.00 29.98 555 PHE W C 1
ATOM 5499 O O . PHE B 1 555 ? 198.920 181.629 188.295 1.00 29.98 555 PHE W O 1
ATOM 5507 N N . TYR B 1 556 ? 197.553 183.412 188.318 1.00 29.57 556 TYR W N 1
ATOM 5508 C CA . TYR B 1 556 ? 197.353 183.459 186.880 1.00 29.57 556 TYR W CA 1
ATOM 5509 C C . TYR B 1 556 ? 197.881 184.777 186.331 1.00 29.57 556 TYR W C 1
ATOM 5510 O O . TYR B 1 556 ? 198.090 185.741 187.069 1.00 29.57 556 TYR W O 1
ATOM 5519 N N . THR B 1 557 ? 198.090 184.812 185.018 1.00 29.92 557 THR W N 1
ATOM 5520 C CA . THR B 1 557 ? 198.541 186.020 184.342 1.00 29.92 557 THR W CA 1
ATOM 5521 C C . THR B 1 557 ? 197.332 186.849 183.927 1.00 29.92 557 THR W C 1
ATOM 5522 O O . THR B 1 557 ? 196.424 186.343 183.261 1.00 29.92 557 THR W O 1
ATOM 5526 N N . ILE B 1 558 ? 197.326 188.121 184.319 1.00 29.58 558 ILE W N 1
ATOM 5527 C CA . ILE B 1 558 ? 196.194 189.014 184.103 1.00 29.58 558 ILE W CA 1
ATOM 5528 C C . ILE B 1 558 ? 196.694 190.295 183.450 1.00 29.58 558 ILE W C 1
ATOM 5529 O O . ILE B 1 558 ? 197.760 190.808 183.805 1.00 29.58 558 ILE W O 1
ATOM 5534 N N . HIS B 1 559 ? 195.926 190.806 182.489 1.00 28.33 559 HIS W N 1
ATOM 5535 C CA . HIS B 1 559 ? 196.289 191.992 181.728 1.00 28.33 559 HIS W CA 1
ATOM 5536 C C . HIS B 1 559 ? 195.262 193.096 181.949 1.00 28.33 559 HIS W C 1
ATOM 5537 O O . HIS B 1 559 ? 194.096 192.829 182.251 1.00 28.33 559 HIS W O 1
ATOM 5544 N N . SER B 1 560 ? 195.708 194.342 181.795 1.00 28.51 560 SER W N 1
ATOM 5545 C CA . SER B 1 560 ? 194.883 195.527 181.997 1.00 28.51 560 SER W CA 1
ATOM 5546 C C . SER B 1 560 ? 194.989 196.430 180.773 1.00 28.51 560 SER W C 1
ATOM 5547 O O . SER B 1 560 ? 195.653 196.097 179.788 1.00 28.51 560 SER W O 1
ATOM 5550 N N . CYS B 1 561 ? 194.322 197.582 180.829 1.00 27.26 561 CYS W N 1
ATOM 5551 C CA . CYS B 1 561 ? 194.370 198.511 179.707 1.00 27.26 561 CYS W CA 1
ATOM 5552 C C . CYS B 1 561 ? 193.980 199.915 180.147 1.00 27.26 561 CYS W C 1
ATOM 5553 O O . CYS B 1 561 ? 193.221 200.102 181.104 1.00 27.26 561 CYS W O 1
ATOM 5556 N N . PHE B 1 562 ? 194.538 200.899 179.443 1.00 29.23 562 PHE W N 1
ATOM 5557 C CA . PHE B 1 562 ? 194.027 202.259 179.464 1.00 29.23 562 PHE W CA 1
ATOM 5558 C C . PHE B 1 562 ? 192.717 202.320 178.688 1.00 29.23 562 PHE W C 1
ATOM 5559 O O . PHE B 1 562 ? 192.422 201.460 177.856 1.00 29.23 562 PHE W O 1
ATOM 5567 N N . GLY B 1 563 ? 191.931 203.355 178.947 1.00 29.66 563 GLY W N 1
ATOM 5568 C CA . GLY B 1 563 ? 190.721 203.514 178.165 1.00 29.66 563 GLY W CA 1
ATOM 5569 C C . GLY B 1 563 ? 189.973 204.765 178.555 1.00 29.66 563 GLY W C 1
ATOM 5570 O O . GLY B 1 563 ? 190.356 205.494 179.475 1.00 29.66 563 GLY W O 1
ATOM 5571 N N . GLY B 1 564 ? 188.882 204.992 177.836 1.00 32.93 564 GLY W N 1
ATOM 5572 C CA . GLY B 1 564 ? 188.034 206.144 178.042 1.00 32.93 564 GLY W CA 1
ATOM 5573 C C . GLY B 1 564 ? 188.437 207.312 177.163 1.00 32.93 564 GLY W C 1
ATOM 5574 O O . GLY B 1 564 ? 189.473 207.313 176.495 1.00 32.93 564 GLY W O 1
ATOM 5575 N N . HIS B 1 565 ? 187.569 208.317 177.160 1.00 39.63 565 HIS W N 1
ATOM 5576 C CA . HIS B 1 565 ? 187.877 209.588 176.522 1.00 39.63 565 HIS W CA 1
ATOM 5577 C C . HIS B 1 565 ? 189.176 210.174 177.061 1.00 39.63 565 HIS W C 1
ATOM 5578 O O . HIS B 1 565 ? 189.367 210.288 178.275 1.00 39.63 565 HIS W O 1
ATOM 5585 N N . ASN B 1 566 ? 190.073 210.532 176.136 1.00 39.86 566 ASN W N 1
ATOM 5586 C CA . ASN B 1 566 ? 191.429 211.009 176.407 1.00 39.86 566 ASN W CA 1
ATOM 5587 C C . ASN B 1 566 ? 192.117 210.231 177.526 1.00 39.86 566 ASN W C 1
ATOM 5588 O O . ASN B 1 566 ? 192.866 210.808 178.321 1.00 39.86 566 ASN W O 1
ATOM 5593 N N . GLU B 1 567 ? 191.878 208.921 177.578 1.00 37.09 567 GLU W N 1
ATOM 5594 C CA . GLU B 1 567 ? 192.573 208.002 178.478 1.00 37.09 567 GLU W CA 1
ATOM 5595 C C . GLU B 1 567 ? 192.460 208.449 179.934 1.00 37.09 567 GLU W C 1
ATOM 5596 O O . GLU B 1 567 ? 193.445 208.776 180.595 1.00 37.09 567 GLU W O 1
ATOM 5602 N N . ASP B 1 568 ? 191.224 208.456 180.430 1.00 35.26 568 ASP W N 1
ATOM 5603 C CA . ASP B 1 568 ? 190.959 208.850 181.805 1.00 35.26 568 ASP W CA 1
ATOM 5604 C C . ASP B 1 568 ? 190.735 207.672 182.740 1.00 35.26 568 ASP W C 1
ATOM 5605 O O . ASP B 1 568 ? 190.862 207.840 183.957 1.00 35.26 568 ASP W O 1
ATOM 5610 N N . PHE B 1 569 ? 190.418 206.493 182.210 1.00 30.64 569 PHE W N 1
ATOM 5611 C CA . PHE B 1 569 ? 190.045 205.344 183.019 1.00 30.64 569 PHE W CA 1
ATOM 5612 C C . PHE B 1 569 ? 191.015 204.190 182.803 1.00 30.64 569 PHE W C 1
ATOM 5613 O O . PHE B 1 569 ? 191.665 204.085 181.759 1.00 30.64 569 PHE W O 1
ATOM 5621 N N . ILE B 1 570 ? 191.094 203.318 183.806 1.00 28.24 570 ILE W N 1
ATOM 5622 C CA . ILE B 1 570 ? 191.937 202.128 183.776 1.00 28.24 570 ILE W CA 1
ATOM 5623 C C . ILE B 1 570 ? 191.055 200.915 184.034 1.00 28.24 570 ILE W C 1
ATOM 5624 O O . ILE B 1 570 ? 190.324 200.880 185.028 1.00 28.24 570 ILE W O 1
ATOM 5629 N N . ALA B 1 571 ? 191.119 199.922 183.149 1.00 27.58 571 ALA W N 1
ATOM 5630 C CA . ALA B 1 571 ? 190.300 198.724 183.273 1.00 27.58 571 ALA W CA 1
ATOM 5631 C C . ALA B 1 571 ? 191.190 197.505 183.466 1.00 27.58 571 ALA W C 1
ATOM 5632 O O . ALA B 1 571 ? 192.270 197.417 182.876 1.00 27.58 571 ALA W O 1
ATOM 5634 N N . SER B 1 572 ? 190.740 196.566 184.297 1.00 29.61 572 SER W N 1
ATOM 5635 C CA . SER B 1 572 ? 191.527 195.368 184.553 1.00 29.61 572 SER W CA 1
ATOM 5636 C C . SER B 1 572 ? 190.620 194.211 184.945 1.00 29.61 572 SER W C 1
ATOM 5637 O O . SER B 1 572 ? 189.487 194.402 185.394 1.00 29.61 572 SER W O 1
ATOM 5640 N N . GLY B 1 573 ? 191.141 192.996 184.761 1.00 29.38 573 GLY W N 1
ATOM 5641 C CA . GLY B 1 573 ? 190.491 191.793 185.226 1.00 29.38 573 GLY W CA 1
ATOM 5642 C C . GLY B 1 573 ? 191.111 191.289 186.522 1.00 29.38 573 GLY W C 1
ATOM 5643 O O . GLY B 1 573 ? 192.086 191.830 187.033 1.00 29.38 573 GLY W O 1
ATOM 5644 N N . SER B 1 574 ? 190.520 190.223 187.051 1.00 31.59 574 SER W N 1
ATOM 5645 C CA . SER B 1 574 ? 190.963 189.672 188.325 1.00 31.59 574 SER W CA 1
ATOM 5646 C C . SER B 1 574 ? 190.546 188.211 188.402 1.00 31.59 574 SER W C 1
ATOM 5647 O O . SER B 1 574 ? 189.875 187.686 187.510 1.00 31.59 574 SER W O 1
ATOM 5650 N N . GLU B 1 575 ? 190.949 187.559 189.489 1.00 34.85 575 GLU W N 1
ATOM 5651 C CA . GLU B 1 575 ? 190.647 186.155 189.727 1.00 34.85 575 GLU W CA 1
ATOM 5652 C C . GLU B 1 575 ? 189.369 185.944 190.525 1.00 34.85 575 GLU W C 1
ATOM 5653 O O . GLU B 1 575 ? 188.999 184.793 190.773 1.00 34.85 575 GLU W O 1
ATOM 5659 N N . ASP B 1 576 ? 188.690 187.015 190.940 1.00 35.88 576 ASP W N 1
ATOM 5660 C CA . ASP B 1 576 ? 187.449 186.905 191.697 1.00 35.88 576 ASP W CA 1
ATOM 5661 C C . ASP B 1 576 ? 186.218 187.161 190.833 1.00 35.88 576 ASP W C 1
ATOM 5662 O O . ASP B 1 576 ? 185.195 187.634 191.337 1.00 35.88 576 ASP W O 1
ATOM 5667 N N . HIS B 1 577 ? 186.317 186.879 189.533 1.00 36.20 577 HIS W N 1
ATOM 5668 C CA . HIS B 1 577 ? 185.162 186.756 188.640 1.00 36.20 577 HIS W CA 1
ATOM 5669 C C . HIS B 1 577 ? 184.521 188.108 188.326 1.00 36.20 577 HIS W C 1
ATOM 5670 O O . HIS B 1 577 ? 183.314 188.193 188.092 1.00 36.20 577 HIS W O 1
ATOM 5677 N N . LYS B 1 578 ? 185.315 189.176 188.311 1.00 32.40 578 LYS W N 1
ATOM 5678 C CA . LYS B 1 578 ? 184.738 190.486 188.032 1.00 32.40 578 LYS W CA 1
ATOM 5679 C C . LYS B 1 578 ? 185.783 191.408 187.421 1.00 32.40 578 LYS W C 1
ATOM 5680 O O . LYS B 1 578 ? 186.981 191.121 187.438 1.00 32.40 578 LYS W O 1
ATOM 5686 N N . VAL B 1 579 ? 185.298 192.525 186.878 1.00 28.81 579 VAL W N 1
ATOM 5687 C CA . VAL B 1 579 ? 186.105 193.499 186.151 1.00 28.81 579 VAL W CA 1
ATOM 5688 C C . VAL B 1 579 ? 186.149 194.788 186.957 1.00 28.81 579 VAL W C 1
ATOM 5689 O O . VAL B 1 579 ? 185.111 195.266 187.429 1.00 28.81 579 VAL W O 1
ATOM 5693 N N . TYR B 1 580 ? 187.344 195.353 187.112 1.00 30.06 580 TYR W N 1
ATOM 5694 C CA . TYR B 1 580 ? 187.551 196.554 187.908 1.00 30.06 580 TYR W CA 1
ATOM 5695 C C . TYR B 1 580 ? 187.878 197.738 187.009 1.00 30.06 580 TYR W C 1
ATOM 5696 O O . TYR B 1 580 ? 188.638 197.607 186.044 1.00 30.06 580 TYR W O 1
ATOM 5705 N N . ILE B 1 581 ? 187.295 198.892 187.329 1.00 28.95 581 ILE W N 1
ATOM 5706 C CA . ILE B 1 581 ? 187.552 200.141 186.620 1.00 28.95 581 ILE W CA 1
ATOM 5707 C C . ILE B 1 581 ? 187.937 201.206 187.637 1.00 28.95 581 ILE W C 1
ATOM 5708 O O . ILE B 1 581 ? 187.254 201.377 188.652 1.00 28.95 581 ILE W O 1
ATOM 5713 N N . TRP B 1 582 ? 189.026 201.918 187.362 1.00 29.31 582 TRP W N 1
ATOM 5714 C CA . TRP B 1 582 ? 189.536 202.984 188.209 1.00 29.31 582 TRP W CA 1
ATOM 5715 C C . TRP B 1 582 ? 189.588 204.288 187.426 1.00 29.31 582 TRP W C 1
ATOM 5716 O O . TRP B 1 582 ? 189.723 204.290 186.199 1.00 29.31 582 TRP W O 1
ATOM 5727 N N . HIS B 1 583 ? 189.491 205.397 188.151 1.00 32.87 583 HIS W N 1
ATOM 5728 C CA . HIS B 1 583 ? 189.795 206.714 187.617 1.00 32.87 583 HIS W CA 1
ATOM 5729 C C . HIS B 1 583 ? 191.206 207.108 188.033 1.00 32.87 583 HIS W C 1
ATOM 5730 O O . HIS B 1 583 ? 191.675 206.747 189.114 1.00 32.87 583 HIS W O 1
ATOM 5737 N N . LYS B 1 584 ? 191.883 207.856 187.159 1.00 33.15 584 LYS W N 1
ATOM 5738 C CA . LYS B 1 584 ? 193.277 208.206 187.405 1.00 33.15 584 LYS W CA 1
ATOM 5739 C C . LYS B 1 584 ? 193.462 209.070 188.646 1.00 33.15 584 LYS W C 1
ATOM 5740 O O . LYS B 1 584 ? 194.582 209.170 189.154 1.00 33.15 584 LYS W O 1
ATOM 5746 N N . ARG B 1 585 ? 192.397 209.695 189.144 1.00 38.24 585 ARG W N 1
ATOM 5747 C CA . ARG B 1 585 ? 192.510 210.605 190.276 1.00 38.24 585 ARG W CA 1
ATOM 5748 C C . ARG B 1 585 ? 192.458 209.903 191.626 1.00 38.24 585 ARG W C 1
ATOM 5749 O O . ARG B 1 585 ? 192.718 210.549 192.645 1.00 38.24 585 ARG W O 1
ATOM 5757 N N . SER B 1 586 ? 192.134 208.614 191.668 1.00 38.66 586 SER W N 1
ATOM 5758 C CA . SER B 1 586 ? 191.903 207.933 192.933 1.00 38.66 586 SER W CA 1
ATOM 5759 C C . SER B 1 586 ? 192.398 206.498 192.853 1.00 38.66 586 SER W C 1
ATOM 5760 O O . SER B 1 586 ? 192.544 205.925 191.771 1.00 38.66 586 SER W O 1
ATOM 5763 N N . GLU B 1 587 ? 192.646 205.919 194.026 1.00 37.41 587 GLU W N 1
ATOM 5764 C CA . GLU B 1 587 ? 193.134 204.550 194.128 1.00 37.41 587 GLU W CA 1
ATOM 5765 C C . GLU B 1 587 ? 192.017 203.531 194.298 1.00 37.41 587 GLU W C 1
ATOM 5766 O O . GLU B 1 587 ? 192.175 202.378 193.884 1.00 37.41 587 GLU W O 1
ATOM 5772 N N . LEU B 1 588 ? 190.902 203.922 194.904 1.00 34.73 588 LEU W N 1
ATOM 5773 C CA . LEU B 1 588 ? 189.794 203.009 195.126 1.00 34.73 588 LEU W CA 1
ATOM 5774 C C . LEU B 1 588 ? 189.005 202.786 193.836 1.00 34.73 588 LEU W C 1
ATOM 5775 O O . LEU B 1 588 ? 188.896 203.689 193.002 1.00 34.73 588 LEU W O 1
ATOM 5780 N N . PRO B 1 589 ? 188.450 201.591 193.649 1.00 33.23 589 PRO W N 1
ATOM 5781 C CA . PRO B 1 589 ? 187.712 201.308 192.414 1.00 33.23 589 PRO W CA 1
ATOM 5782 C C . PRO B 1 589 ? 186.433 202.121 192.313 1.00 33.23 589 PRO W C 1
ATOM 5783 O O . PRO B 1 589 ? 185.818 202.488 193.316 1.00 33.23 589 PRO W O 1
ATOM 5787 N N . ILE B 1 590 ? 186.038 202.398 191.076 1.00 34.02 590 ILE W N 1
ATOM 5788 C CA . ILE B 1 590 ? 184.758 203.045 190.805 1.00 34.02 590 ILE W CA 1
ATOM 5789 C C . ILE B 1 590 ? 183.667 202.017 190.549 1.00 34.02 590 ILE W C 1
ATOM 5790 O O . ILE B 1 590 ? 182.579 202.091 191.127 1.00 34.02 590 ILE W O 1
ATOM 5795 N N . ALA B 1 591 ? 183.943 201.041 189.690 1.00 33.05 591 ALA W N 1
ATOM 5796 C CA . ALA B 1 591 ? 182.980 200.011 189.336 1.00 33.05 591 ALA W CA 1
ATOM 5797 C C . ALA B 1 591 ? 183.598 198.637 189.537 1.00 33.05 591 ALA W C 1
ATOM 5798 O O . ALA B 1 591 ? 184.809 198.453 189.391 1.00 33.05 591 ALA W O 1
ATOM 5800 N N . GLU B 1 592 ? 182.750 197.670 189.883 1.00 33.25 592 GLU W N 1
ATOM 5801 C CA . GLU B 1 592 ? 183.136 196.264 190.005 1.00 33.25 592 GLU W CA 1
ATOM 5802 C C . GLU B 1 592 ? 182.053 195.464 189.292 1.00 33.25 592 GLU W C 1
ATOM 5803 O O . GLU B 1 592 ? 181.053 195.073 189.899 1.00 33.25 592 GLU W O 1
ATOM 5809 N N . LEU B 1 593 ? 182.255 195.227 188.001 1.00 30.69 593 LEU W N 1
ATOM 5810 C CA . LEU B 1 593 ? 181.220 194.651 187.155 1.00 30.69 593 LEU W CA 1
ATOM 5811 C C . LEU B 1 593 ? 181.234 193.133 187.280 1.00 30.69 593 LEU W C 1
ATOM 5812 O O . LEU B 1 593 ? 182.235 192.486 186.955 1.00 30.69 593 LEU W O 1
ATOM 5817 N N . THR B 1 594 ? 180.126 192.566 187.740 1.00 33.38 594 THR W N 1
ATOM 5818 C CA . THR B 1 594 ? 179.985 191.128 187.900 1.00 33.38 594 THR W CA 1
ATOM 5819 C C . THR B 1 594 ? 179.145 190.547 186.769 1.00 33.38 594 THR W C 1
ATOM 5820 O O . THR B 1 594 ? 178.443 191.262 186.051 1.00 33.38 594 THR W O 1
ATOM 5824 N N . GLY B 1 595 ? 179.227 189.228 186.619 1.00 32.78 595 GLY W N 1
ATOM 5825 C CA . GLY B 1 595 ? 178.496 188.547 185.570 1.00 32.78 595 GLY W CA 1
ATOM 5826 C C . GLY B 1 595 ? 179.254 187.404 184.929 1.00 32.78 595 GLY W C 1
ATOM 5827 O O . GLY B 1 595 ? 178.714 186.703 184.068 1.00 32.78 595 GLY W O 1
ATOM 5828 N N . HIS B 1 596 ? 180.502 187.201 185.337 1.00 32.10 596 HIS W N 1
ATOM 5829 C CA . HIS B 1 596 ? 181.322 186.107 184.838 1.00 32.10 596 HIS W CA 1
ATOM 5830 C C . HIS B 1 596 ? 181.355 184.985 185.864 1.00 32.10 596 HIS W C 1
ATOM 5831 O O . HIS B 1 596 ? 181.350 185.235 187.072 1.00 32.10 596 HIS W O 1
ATOM 5838 N N . THR B 1 597 ? 181.392 183.747 185.379 1.00 34.91 597 THR W N 1
ATOM 5839 C CA . THR B 1 597 ? 181.376 182.584 186.255 1.00 34.91 597 THR W CA 1
ATOM 5840 C C . THR B 1 597 ? 182.766 182.084 186.623 1.00 34.91 597 THR W C 1
ATOM 5841 O O . THR B 1 597 ? 182.897 181.351 187.609 1.00 34.91 597 THR W O 1
ATOM 5845 N N . ARG B 1 598 ? 183.799 182.449 185.869 1.00 34.69 598 ARG W N 1
ATOM 5846 C CA . ARG B 1 598 ? 185.158 182.004 186.161 1.00 34.69 598 ARG W CA 1
ATOM 5847 C C . ARG B 1 598 ? 186.111 183.176 185.942 1.00 34.69 598 ARG W C 1
ATOM 5848 O O . ARG B 1 598 ? 185.687 184.326 185.799 1.00 34.69 598 ARG W O 1
ATOM 5856 N N . THR B 1 599 ? 187.408 182.876 185.921 1.00 32.00 599 THR W N 1
ATOM 5857 C CA . THR B 1 599 ? 188.442 183.903 185.937 1.00 32.00 599 THR W CA 1
ATOM 5858 C C . THR B 1 599 ? 188.374 184.783 184.692 1.00 32.00 599 THR W C 1
ATOM 5859 O O . THR B 1 599 ? 188.042 184.326 183.596 1.00 32.00 599 THR W O 1
ATOM 5863 N N . VAL B 1 600 ? 188.687 186.065 184.874 1.00 30.21 600 VAL W N 1
ATOM 5864 C CA . VAL B 1 600 ? 188.788 187.031 183.786 1.00 30.21 600 VAL W CA 1
ATOM 5865 C C . VAL B 1 600 ? 190.266 187.246 183.487 1.00 30.21 600 VAL W C 1
ATOM 5866 O O . VAL B 1 600 ? 191.021 187.696 184.357 1.00 30.21 600 VAL W O 1
ATOM 5870 N N . ASN B 1 601 ? 190.700 186.878 182.283 1.00 28.80 601 ASN W N 1
ATOM 5871 C CA . ASN B 1 601 ? 192.148 186.932 181.960 1.00 28.80 601 ASN W CA 1
ATOM 5872 C C . ASN B 1 601 ? 192.519 188.272 181.327 1.00 28.80 601 ASN W C 1
ATOM 5873 O O . ASN B 1 601 ? 193.506 188.862 181.769 1.00 28.80 601 ASN W O 1
ATOM 5878 N N . CYS B 1 602 ? 191.765 188.725 180.328 1.00 30.04 602 CYS W N 1
ATOM 5879 C CA . CYS B 1 602 ? 192.138 189.961 179.596 1.00 30.04 602 CYS W CA 1
ATOM 5880 C C . CYS B 1 602 ? 190.954 190.926 179.536 1.00 30.04 602 CYS W C 1
ATOM 5881 O O . CYS B 1 602 ? 189.820 190.463 179.714 1.00 30.04 602 CYS W O 1
ATOM 5884 N N . VAL B 1 603 ? 191.217 192.214 179.311 1.00 27.90 603 VAL W N 1
ATOM 5885 C CA . VAL B 1 603 ? 190.148 193.245 179.147 1.00 27.90 603 VAL W CA 1
ATOM 5886 C C . VAL B 1 603 ? 190.649 194.192 178.055 1.00 27.90 603 VAL W C 1
ATOM 5887 O O . VAL B 1 603 ? 191.839 194.523 178.093 1.00 27.90 603 VAL W O 1
ATOM 5891 N N . SER B 1 604 ? 189.797 194.571 177.099 1.00 27.41 604 SER W N 1
ATOM 5892 C CA . SER B 1 604 ? 190.203 195.439 176.001 1.00 27.41 604 SER W CA 1
ATOM 5893 C C . SER B 1 604 ? 189.207 196.577 175.840 1.00 27.41 604 SER W C 1
ATOM 5894 O O . SER B 1 604 ? 187.998 196.344 175.777 1.00 27.41 604 SER W O 1
ATOM 5897 N N . TRP B 1 605 ? 189.716 197.803 175.759 1.00 27.38 605 TRP W N 1
ATOM 5898 C CA . TRP B 1 605 ? 188.886 198.970 175.504 1.00 27.38 605 TRP W CA 1
ATOM 5899 C C . TRP B 1 605 ? 188.902 199.265 174.010 1.00 27.38 605 TRP W C 1
ATOM 5900 O O . TRP B 1 605 ? 189.904 199.027 173.333 1.00 27.38 605 TRP W O 1
ATOM 5911 N N . ASN B 1 606 ? 187.804 199.802 173.494 1.00 25.55 606 A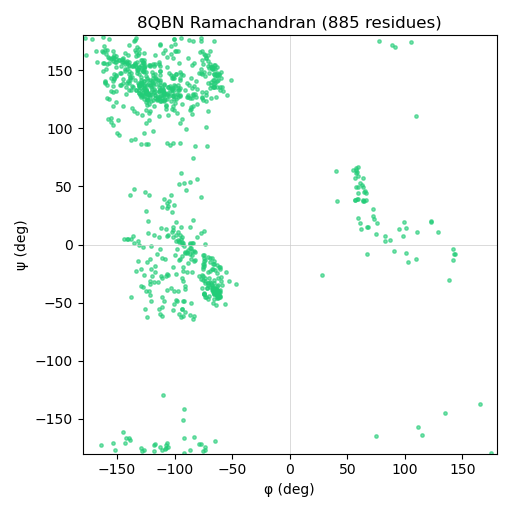SN W N 1
ATOM 5912 C CA . ASN B 1 606 ? 187.803 200.190 172.087 1.00 25.55 606 ASN W CA 1
ATOM 5913 C C . ASN B 1 606 ? 188.607 201.472 171.910 1.00 25.55 606 ASN W C 1
ATOM 5914 O O . ASN B 1 606 ? 188.317 202.470 172.582 1.00 25.55 606 ASN W O 1
ATOM 5919 N N . PRO B 1 607 ? 189.629 201.487 171.051 1.00 26.56 607 PRO W N 1
ATOM 5920 C CA . PRO B 1 607 ? 190.455 202.699 170.915 1.00 26.56 607 PRO W CA 1
ATOM 5921 C C . PRO B 1 607 ? 189.697 203.919 170.423 1.00 26.56 607 PRO W C 1
ATOM 5922 O O . PRO B 1 607 ? 190.008 205.037 170.850 1.00 26.56 607 PRO W O 1
ATOM 5926 N N . GLN B 1 608 ? 188.713 203.751 169.539 1.00 30.43 608 GLN W N 1
ATOM 5927 C CA . GLN B 1 608 ? 188.049 204.887 168.917 1.00 30.43 608 GLN W CA 1
ATOM 5928 C C . GLN B 1 608 ? 186.552 204.945 169.178 1.00 30.43 608 GLN W C 1
ATOM 5929 O O . GLN B 1 608 ? 185.895 205.881 168.710 1.00 30.43 608 GLN W O 1
ATOM 5935 N N . ILE B 1 609 ? 185.994 203.984 169.899 1.00 28.54 609 ILE W N 1
ATOM 5936 C CA . ILE B 1 609 ? 184.621 204.040 170.377 1.00 28.54 609 ILE W CA 1
ATOM 5937 C C . ILE B 1 609 ? 184.655 204.002 171.899 1.00 28.54 609 ILE W C 1
ATOM 5938 O O . ILE B 1 609 ? 184.754 202.934 172.502 1.00 28.54 609 ILE W O 1
ATOM 5943 N N . PRO B 1 610 ? 184.564 205.156 172.559 1.00 29.51 610 PRO W N 1
ATOM 5944 C CA . PRO B 1 610 ? 184.829 205.208 174.004 1.00 29.51 610 PRO W CA 1
ATOM 5945 C C . PRO B 1 610 ? 183.713 204.619 174.852 1.00 29.51 610 PRO W C 1
ATOM 5946 O O . PRO B 1 610 ? 183.705 204.787 176.075 1.00 29.51 610 PRO W O 1
ATOM 5950 N N . SER B 1 611 ? 182.769 203.933 174.219 1.00 31.40 611 SER W N 1
ATOM 5951 C CA . SER B 1 611 ? 181.668 203.272 174.904 1.00 31.40 611 SER W CA 1
ATOM 5952 C C . SER B 1 611 ? 181.601 201.805 174.512 1.00 31.40 611 SER W C 1
ATOM 5953 O O . SER B 1 611 ? 180.528 201.269 174.225 1.00 31.40 611 SER W O 1
ATOM 5956 N N . MET B 1 612 ? 182.749 201.132 174.487 1.00 28.69 612 MET W N 1
ATOM 5957 C CA . MET B 1 612 ? 182.799 199.727 174.097 1.00 28.69 612 MET W CA 1
ATOM 5958 C C . MET B 1 612 ? 183.965 199.054 174.801 1.00 28.69 612 MET W C 1
ATOM 5959 O O . MET B 1 612 ? 185.114 199.485 174.658 1.00 28.69 612 MET W O 1
ATOM 5964 N N . MET B 1 613 ? 183.670 197.998 175.555 1.00 29.14 613 MET W N 1
ATOM 5965 C CA . MET B 1 613 ? 184.700 197.201 176.202 1.00 29.14 613 MET W CA 1
ATOM 5966 C C . MET B 1 613 ? 184.423 195.728 175.941 1.00 29.14 613 MET W C 1
ATOM 5967 O O . MET B 1 613 ? 183.273 195.324 175.770 1.00 29.14 613 MET W O 1
ATOM 5972 N N . ALA B 1 614 ? 185.482 194.923 175.900 1.00 27.97 614 ALA W N 1
ATOM 5973 C CA . ALA B 1 614 ? 185.353 193.480 175.769 1.00 27.97 614 ALA W CA 1
ATOM 5974 C C . ALA B 1 614 ? 186.132 192.798 176.880 1.00 27.97 614 ALA W C 1
ATOM 5975 O O . ALA B 1 614 ? 187.259 193.192 177.189 1.00 27.97 614 ALA W O 1
ATOM 5977 N N . SER B 1 615 ? 185.529 191.779 177.486 1.00 27.95 615 SER W N 1
ATOM 5978 C CA . SER B 1 615 ? 186.190 191.008 178.532 1.00 27.95 615 SER W CA 1
ATOM 5979 C C . SER B 1 615 ? 186.094 189.529 178.201 1.00 27.95 615 SER W C 1
ATOM 5980 O O . SER B 1 615 ? 185.001 189.019 177.944 1.00 27.95 615 SER W O 1
ATOM 5983 N N . ALA B 1 616 ? 187.232 188.841 178.215 1.00 28.10 616 ALA W N 1
ATOM 5984 C CA . ALA B 1 616 ? 187.289 187.417 177.910 1.00 28.10 616 ALA W CA 1
ATOM 5985 C C . ALA B 1 616 ? 187.475 186.636 179.201 1.00 28.10 616 ALA W C 1
ATOM 5986 O O . ALA B 1 616 ? 188.388 186.930 179.977 1.00 28.10 616 ALA W O 1
ATOM 5988 N N . SER B 1 617 ? 186.618 185.646 179.432 1.00 30.74 617 SER W N 1
ATOM 5989 C CA . SER B 1 617 ? 186.640 184.929 180.699 1.00 30.74 617 SER W CA 1
ATOM 5990 C C . SER B 1 617 ? 187.184 183.520 180.524 1.00 30.74 617 SER W C 1
ATOM 5991 O O . SER B 1 617 ? 187.316 183.003 179.413 1.00 30.74 617 SER W O 1
ATOM 5994 N N . ASP B 1 618 ? 187.490 182.897 181.657 1.00 32.74 618 ASP W N 1
ATOM 5995 C CA . ASP B 1 618 ? 187.999 181.528 181.689 1.00 32.74 618 ASP W CA 1
ATOM 5996 C C . ASP B 1 618 ? 186.854 180.525 181.794 1.00 32.74 618 ASP W C 1
ATOM 5997 O O . ASP B 1 618 ? 186.881 179.594 182.594 1.00 32.74 618 ASP W O 1
ATOM 6002 N N . ASP B 1 619 ? 185.830 180.719 180.965 1.00 33.45 619 ASP W N 1
ATOM 6003 C CA . ASP B 1 619 ? 184.738 179.765 180.855 1.00 33.45 619 ASP W CA 1
ATOM 6004 C C . ASP B 1 619 ? 184.201 179.630 179.439 1.00 33.45 619 ASP W C 1
ATOM 6005 O O . ASP B 1 619 ? 183.210 178.921 179.242 1.00 33.45 619 ASP W O 1
ATOM 6010 N N . GLY B 1 620 ? 184.808 180.284 178.457 1.00 32.07 620 GLY W N 1
ATOM 6011 C CA . GLY B 1 620 ? 184.356 180.202 177.087 1.00 32.07 620 GLY W CA 1
ATOM 6012 C C . GLY B 1 620 ? 183.499 181.349 176.606 1.00 32.07 620 GLY W C 1
ATOM 6013 O O . GLY B 1 620 ? 182.798 181.187 175.603 1.00 32.07 620 GLY W O 1
ATOM 6014 N N . THR B 1 621 ? 183.528 182.498 177.280 1.00 30.04 621 THR W N 1
ATOM 6015 C CA . THR B 1 621 ? 182.667 183.616 176.930 1.00 30.04 621 THR W CA 1
ATOM 6016 C C . THR B 1 621 ? 183.482 184.885 176.728 1.00 30.04 621 THR W C 1
ATOM 6017 O O . THR B 1 621 ? 184.531 185.088 177.354 1.00 30.04 621 THR W O 1
ATOM 6021 N N . VAL B 1 622 ? 182.982 185.733 175.830 1.00 27.62 622 VAL W N 1
ATOM 6022 C CA . VAL B 1 622 ? 183.471 187.094 175.659 1.00 27.62 622 VAL W CA 1
ATOM 6023 C C . VAL B 1 622 ? 182.279 188.025 175.828 1.00 27.62 622 VAL W C 1
ATOM 6024 O O . VAL B 1 622 ? 181.300 187.930 175.082 1.00 27.62 622 VAL W O 1
ATOM 6028 N N . ARG B 1 623 ? 182.355 188.920 176.804 1.00 28.84 623 ARG W N 1
ATOM 6029 C CA . ARG B 1 623 ? 181.258 189.822 177.123 1.00 28.84 623 ARG W CA 1
ATOM 6030 C C . ARG B 1 623 ? 181.564 191.211 176.586 1.00 28.84 623 ARG W C 1
ATOM 6031 O O . ARG B 1 623 ? 182.674 191.721 176.774 1.00 28.84 623 ARG W O 1
ATOM 6039 N N . ILE B 1 624 ? 180.582 191.816 175.920 1.00 28.93 624 ILE W N 1
ATOM 6040 C CA . ILE B 1 624 ? 180.700 193.167 175.385 1.00 28.93 624 ILE W CA 1
ATOM 6041 C C . ILE B 1 624 ? 179.933 194.108 176.302 1.00 28.93 624 ILE W C 1
ATOM 6042 O O . ILE B 1 624 ? 178.733 193.921 176.533 1.00 28.93 624 ILE W O 1
ATOM 6047 N N . TRP B 1 625 ? 180.621 195.120 176.820 1.00 30.54 625 TRP W N 1
ATOM 6048 C CA . TRP B 1 625 ? 180.054 196.080 177.757 1.00 30.54 625 TRP W CA 1
ATOM 6049 C C . TRP B 1 625 ? 179.885 197.427 177.071 1.00 30.54 625 TRP W C 1
ATOM 6050 O O . TRP B 1 625 ? 180.819 19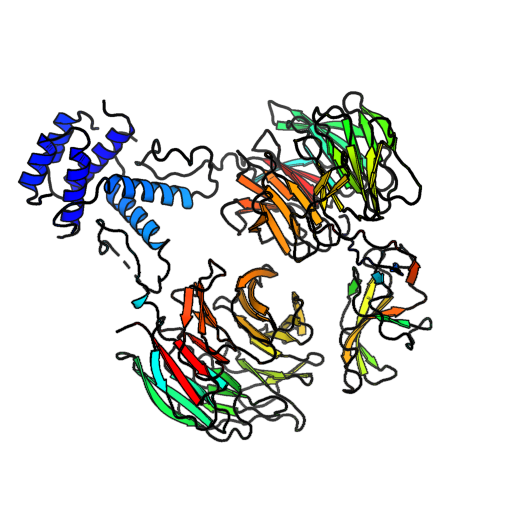7.925 176.427 1.00 30.54 625 TRP W O 1
ATOM 6061 N N . GLY B 1 626 ? 178.695 198.008 177.218 1.00 34.88 626 GLY W N 1
ATOM 6062 C CA . GLY B 1 626 ? 178.387 199.314 176.687 1.00 34.88 626 GLY W CA 1
ATOM 6063 C C . GLY B 1 626 ? 177.490 200.098 177.625 1.00 34.88 626 GLY W C 1
ATOM 6064 O O . GLY B 1 626 ? 177.240 199.690 178.763 1.00 34.88 626 GLY W O 1
ATOM 6065 N N . PRO B 1 627 ? 176.986 201.240 177.164 1.00 36.05 627 PRO W N 1
ATOM 6066 C CA . PRO B 1 627 ? 176.178 202.099 178.036 1.00 36.05 627 PRO W CA 1
ATOM 6067 C C . PRO B 1 627 ? 174.874 201.439 178.453 1.00 36.05 627 PRO W C 1
ATOM 6068 O O . PRO B 1 627 ? 174.312 200.604 177.741 1.00 36.05 627 PRO W O 1
ATOM 6072 N N . ALA B 1 628 ? 174.396 201.829 179.632 1.00 37.96 628 ALA W N 1
ATOM 6073 C CA . ALA B 1 628 ? 173.149 201.297 180.155 1.00 37.96 628 ALA W CA 1
ATOM 6074 C C . ALA B 1 628 ? 171.969 201.767 179.303 1.00 37.96 628 ALA W C 1
ATOM 6075 O O . ALA B 1 628 ? 172.033 202.822 178.669 1.00 37.96 628 ALA W O 1
ATOM 6077 N N . PRO B 1 629 ? 170.872 200.991 179.264 1.00 41.38 629 PRO W N 1
ATOM 6078 C CA . PRO B 1 629 ? 169.709 201.367 178.452 1.00 41.38 629 PRO W CA 1
ATOM 6079 C C . PRO B 1 629 ? 168.981 202.596 178.985 1.00 41.38 629 PRO W C 1
ATOM 6080 O O . PRO B 1 629 ? 168.732 202.666 180.187 1.00 41.38 629 PRO W O 1
ATOM 6084 N N . GLY C 2 2 ? 193.423 179.868 183.300 1.00 32.71 2 GLY Y N 1
ATOM 6085 C CA . GLY C 2 2 ? 194.242 180.909 182.655 1.00 32.71 2 GLY Y CA 1
ATOM 6086 C C . GLY C 2 2 ? 195.684 180.463 182.535 1.00 32.71 2 GLY Y C 1
ATOM 6087 O O . GLY C 2 2 ? 195.962 179.304 182.858 1.00 32.71 2 GLY Y O 1
ATOM 6088 N N . ARG C 2 3 ? 196.562 181.355 182.075 1.00 32.12 3 ARG Y N 1
ATOM 6089 C CA . ARG C 2 3 ? 197.985 180.981 181.881 1.00 32.12 3 ARG Y CA 1
ATOM 6090 C C . ARG C 2 3 ? 198.709 181.146 183.216 1.00 32.12 3 ARG Y C 1
ATOM 6091 O O . ARG C 2 3 ? 198.843 182.288 183.670 1.00 32.12 3 ARG Y O 1
ATOM 6099 N N . ILE C 2 4 ? 199.148 180.039 183.816 1.00 29.29 4 ILE Y N 1
ATOM 6100 C CA . ILE C 2 4 ? 199.853 180.065 185.089 1.00 29.29 4 ILE Y CA 1
ATOM 6101 C C . ILE C 2 4 ? 201.097 180.934 184.964 1.00 29.29 4 ILE Y C 1
ATOM 6102 O O . ILE C 2 4 ? 201.873 180.804 184.009 1.00 29.29 4 ILE Y O 1
ATOM 6107 N N . PHE C 2 5 ? 201.289 181.829 185.928 1.00 29.40 5 PHE Y N 1
ATOM 6108 C CA . PHE C 2 5 ? 202.473 182.673 185.957 1.00 29.40 5 PHE Y CA 1
ATOM 6109 C C . PHE C 2 5 ? 203.639 181.899 186.556 1.00 29.40 5 PHE Y C 1
ATOM 6110 O O . PHE C 2 5 ? 203.531 181.351 187.657 1.00 29.40 5 PHE Y O 1
ATOM 6118 N N . LEU C 2 6 ? 204.754 181.853 185.832 1.00 30.98 6 LEU Y N 1
ATOM 6119 C CA . LEU C 2 6 ? 205.941 181.126 186.260 1.00 30.98 6 LEU Y CA 1
ATOM 6120 C C . LEU C 2 6 ? 207.091 182.101 186.464 1.00 30.98 6 LEU Y C 1
ATOM 6121 O O . LEU C 2 6 ? 207.397 182.903 185.576 1.00 30.98 6 LEU Y O 1
ATOM 6126 N N . ASP C 2 7 ? 207.726 182.020 187.628 1.00 33.65 7 ASP Y N 1
ATOM 6127 C CA . ASP C 2 7 ? 208.838 182.882 187.983 1.00 33.65 7 ASP Y CA 1
ATOM 6128 C C . ASP C 2 7 ? 210.154 182.284 187.485 1.00 33.65 7 ASP Y C 1
ATOM 6129 O O . ASP C 2 7 ? 210.200 181.185 186.930 1.00 33.65 7 ASP Y O 1
ATOM 6134 N N . HIS C 2 8 ? 211.243 183.023 187.685 1.00 33.34 8 HIS Y N 1
ATOM 6135 C CA . HIS C 2 8 ? 212.577 182.526 187.383 1.00 33.34 8 HIS Y CA 1
ATOM 6136 C C . HIS C 2 8 ? 213.546 183.087 188.410 1.00 33.34 8 HIS Y C 1
ATOM 6137 O O . HIS C 2 8 ? 213.423 184.242 188.822 1.00 33.34 8 HIS Y O 1
ATOM 6144 N N . ILE C 2 9 ? 214.510 182.263 188.817 1.00 35.47 9 ILE Y N 1
ATOM 6145 C CA . ILE C 2 9 ? 215.453 182.640 189.854 1.00 35.47 9 ILE Y CA 1
ATOM 6146 C C . ILE C 2 9 ? 216.837 182.967 189.299 1.00 35.47 9 ILE Y C 1
ATOM 6147 O O . ILE C 2 9 ? 217.567 183.751 189.916 1.00 35.47 9 ILE Y O 1
ATOM 6152 N N . GLY C 2 10 ? 217.217 182.406 188.155 1.00 39.67 10 GLY Y N 1
ATOM 6153 C CA . GLY C 2 10 ? 218.468 182.745 187.515 1.00 39.67 10 GLY Y CA 1
ATOM 6154 C C . GLY C 2 10 ? 219.668 182.082 188.165 1.00 39.67 10 GLY Y C 1
ATOM 6155 O O . GLY C 2 10 ? 219.579 181.410 189.193 1.00 39.67 10 GLY Y O 1
ATOM 6156 N N . GLY C 2 11 ? 220.818 182.284 187.541 1.00 42.99 11 GLY Y N 1
ATOM 6157 C CA . GLY C 2 11 ? 222.076 181.776 188.035 1.00 42.99 11 GLY Y CA 1
ATOM 6158 C C . GLY C 2 11 ? 222.652 180.681 187.159 1.00 42.99 11 GLY Y C 1
ATOM 6159 O O . GLY C 2 11 ? 222.346 180.557 185.971 1.00 42.99 11 GLY Y O 1
ATOM 6160 N N . THR C 2 12 ? 223.511 179.872 187.773 1.00 43.83 12 THR Y N 1
ATOM 6161 C CA . THR C 2 12 ? 224.153 178.743 187.119 1.00 43.83 12 THR Y CA 1
ATOM 6162 C C . THR C 2 12 ? 223.912 177.499 187.962 1.00 43.83 12 THR Y C 1
ATOM 6163 O O . THR C 2 12 ? 223.729 177.589 189.180 1.00 43.83 12 THR Y O 1
ATOM 6167 N N . ARG C 2 13 ? 223.905 176.336 187.307 1.00 43.76 13 ARG Y N 1
ATOM 6168 C CA . ARG C 2 13 ? 223.574 175.061 187.944 1.00 43.76 13 ARG Y CA 1
ATOM 6169 C C . ARG C 2 13 ? 222.159 175.107 188.532 1.00 43.76 13 ARG Y C 1
ATOM 6170 O O . ARG C 2 13 ? 221.944 175.097 189.745 1.00 43.76 13 ARG Y O 1
ATOM 6178 N N . LEU C 2 14 ? 221.198 175.196 187.617 1.00 37.50 14 LEU Y N 1
ATOM 6179 C CA . LEU C 2 14 ? 219.794 175.304 187.980 1.00 37.50 14 LEU Y CA 1
ATOM 6180 C C . LEU C 2 14 ? 219.186 173.928 188.229 1.00 37.50 14 LEU Y C 1
ATOM 6181 O O . LEU C 2 14 ? 219.642 172.916 187.690 1.00 37.50 14 LEU Y O 1
ATOM 6186 N N . PHE C 2 15 ? 218.134 173.904 189.044 1.00 35.19 15 PHE Y N 1
ATOM 6187 C CA . PHE C 2 15 ? 217.333 172.716 189.294 1.00 35.19 15 PHE Y CA 1
ATOM 6188 C C . PHE C 2 15 ? 215.938 172.918 188.719 1.00 35.19 15 PHE Y C 1
ATOM 6189 O O . PHE C 2 15 ? 215.405 174.029 188.725 1.00 35.19 15 PHE Y O 1
ATOM 6197 N N . SER C 2 16 ? 215.347 171.836 188.221 1.00 34.71 16 SER Y N 1
ATOM 6198 C CA . SER C 2 16 ? 214.035 171.912 187.598 1.00 34.71 16 SER Y CA 1
ATOM 6199 C C . SER C 2 16 ? 213.217 170.685 187.965 1.00 34.71 16 SER Y C 1
ATOM 6200 O O . SER C 2 16 ? 213.758 169.635 188.312 1.00 34.71 16 SER Y O 1
ATOM 6203 N N . CYS C 2 17 ? 211.898 170.835 187.888 1.00 37.81 17 CYS Y N 1
ATOM 6204 C CA . CYS C 2 17 ? 211.001 169.703 188.070 1.00 37.81 17 CYS Y CA 1
ATOM 6205 C C . CYS C 2 17 ? 211.277 168.649 187.004 1.00 37.81 17 CYS Y C 1
ATOM 6206 O O . CYS C 2 17 ? 211.392 168.964 185.818 1.00 37.81 17 CYS Y O 1
ATOM 6209 N N . ALA C 2 18 ? 211.390 167.392 187.430 1.00 36.81 18 ALA Y N 1
ATOM 6210 C CA . ALA C 2 18 ? 211.790 166.320 186.528 1.00 36.81 18 ALA Y CA 1
ATOM 6211 C C . ALA C 2 18 ? 210.690 165.901 185.564 1.00 36.81 18 ALA Y C 1
ATOM 6212 O O . ALA C 2 18 ? 210.961 165.118 184.648 1.00 36.81 18 ALA Y O 1
ATOM 6214 N N . ASN C 2 19 ? 209.467 166.393 185.742 1.00 39.61 19 ASN Y N 1
ATOM 6215 C CA . ASN C 2 19 ? 208.332 165.994 184.918 1.00 39.61 19 ASN Y CA 1
ATOM 6216 C C . ASN C 2 19 ? 208.016 166.990 183.811 1.00 39.61 19 ASN Y C 1
ATOM 6217 O O . ASN C 2 19 ? 207.840 166.590 182.658 1.00 39.61 19 ASN Y O 1
ATOM 6222 N N . CYS C 2 20 ? 207.944 168.281 184.133 1.00 39.91 20 CYS Y N 1
ATOM 6223 C CA . CYS C 2 20 ? 207.621 169.310 183.157 1.00 39.91 20 CYS Y CA 1
ATOM 6224 C C . CYS C 2 20 ? 208.750 170.296 182.903 1.00 39.91 20 CYS Y C 1
ATOM 6225 O O . CYS C 2 20 ? 208.628 171.119 181.988 1.00 39.91 20 CYS Y O 1
ATOM 6228 N N . ASP C 2 21 ? 209.830 170.247 183.684 1.00 40.95 21 ASP Y N 1
ATOM 6229 C CA . ASP C 2 21 ? 211.006 171.097 183.499 1.00 40.95 21 ASP Y CA 1
ATOM 6230 C C . ASP C 2 21 ? 210.675 172.579 183.694 1.00 40.95 21 ASP Y C 1
ATOM 6231 O O . ASP C 2 21 ? 210.893 173.415 182.816 1.00 40.95 21 ASP Y O 1
ATOM 6236 N N . THR C 2 22 ? 210.148 172.894 184.874 1.00 36.64 22 THR Y N 1
ATOM 6237 C CA . THR C 2 22 ? 209.989 174.270 185.326 1.00 36.64 22 THR Y CA 1
ATOM 6238 C C . THR C 2 22 ? 210.963 174.520 186.468 1.00 36.64 22 THR Y C 1
ATOM 6239 O O . THR C 2 22 ? 211.026 173.730 187.415 1.00 36.64 22 THR Y O 1
ATOM 6243 N N . ILE C 2 23 ? 211.717 175.617 186.376 1.00 34.25 23 ILE Y N 1
ATOM 6244 C CA . ILE C 2 23 ? 212.814 175.858 187.304 1.00 34.25 23 ILE Y CA 1
ATOM 6245 C C . ILE C 2 23 ? 212.285 176.062 188.720 1.00 34.25 23 ILE Y C 1
ATOM 6246 O O . ILE C 2 23 ? 211.184 176.586 188.932 1.00 34.25 23 ILE Y O 1
ATOM 6251 N N . LEU C 2 24 ? 213.073 175.627 189.701 1.00 32.34 24 LEU Y N 1
ATOM 6252 C CA . LEU C 2 24 ? 212.738 175.778 191.112 1.00 32.34 24 LEU Y CA 1
ATOM 6253 C C . LEU C 2 24 ? 213.770 176.565 191.902 1.00 32.34 24 LEU Y C 1
ATOM 6254 O O . LEU C 2 24 ? 213.394 177.425 192.700 1.00 32.34 24 LEU Y O 1
ATOM 6259 N N . THR C 2 25 ? 215.060 176.307 191.703 1.00 34.22 25 THR Y N 1
ATOM 6260 C CA . THR C 2 25 ? 216.116 176.989 192.448 1.00 34.22 25 THR Y CA 1
ATOM 6261 C C . THR C 2 25 ? 217.438 176.779 191.715 1.00 34.22 25 THR Y C 1
ATOM 6262 O O . THR C 2 25 ? 217.472 176.239 190.605 1.00 34.22 25 THR Y O 1
ATOM 6266 N N . ASN C 2 26 ? 218.535 177.205 192.338 1.00 37.28 26 ASN Y N 1
ATOM 6267 C CA . ASN C 2 26 ? 219.865 177.044 191.765 1.00 37.28 26 ASN Y CA 1
ATOM 6268 C C . ASN C 2 26 ? 220.823 176.539 192.838 1.00 37.28 26 ASN Y C 1
ATOM 6269 O O . ASN C 2 26 ? 220.464 176.404 194.011 1.00 37.28 26 ASN Y O 1
ATOM 6274 N N . ARG C 2 27 ? 222.058 176.254 192.419 1.00 38.11 27 ARG Y N 1
ATOM 6275 C CA . ARG C 2 27 ? 223.069 175.747 193.340 1.00 38.11 27 ARG Y CA 1
ATOM 6276 C C . ARG C 2 27 ? 223.419 176.742 194.439 1.00 38.11 27 ARG Y C 1
ATOM 6277 O O . ARG C 2 27 ? 223.876 176.328 195.509 1.00 38.11 27 ARG Y O 1
ATOM 6285 N N . SER C 2 28 ? 223.215 178.040 194.205 1.00 37.28 28 SER Y N 1
ATOM 6286 C CA . SER C 2 28 ? 223.600 179.039 195.197 1.00 37.28 28 SER Y CA 1
ATOM 6287 C C . SER C 2 28 ? 222.809 178.878 196.488 1.00 37.28 28 SER Y C 1
ATOM 6288 O O . SER C 2 28 ? 223.356 179.048 197.584 1.00 37.28 28 SER Y O 1
ATOM 6291 N N . GLU C 2 29 ? 221.524 178.560 196.382 1.00 35.29 29 GLU Y N 1
ATOM 6292 C CA . GLU C 2 29 ? 220.651 178.446 197.550 1.00 35.29 29 GLU Y CA 1
ATOM 6293 C C . GLU C 2 29 ? 220.616 177.020 198.090 1.00 35.29 29 GLU Y C 1
ATOM 6294 O O . GLU C 2 29 ? 219.555 176.431 198.265 1.00 35.29 29 GLU Y O 1
ATOM 6300 N N . LEU C 2 30 ? 221.789 176.454 198.359 1.00 33.39 30 LEU Y N 1
ATOM 6301 C CA . LEU C 2 30 ? 221.921 175.101 198.882 1.00 33.39 30 LEU Y CA 1
ATOM 6302 C C . LEU C 2 30 ? 222.642 175.152 200.220 1.00 33.39 30 LEU Y C 1
ATOM 6303 O O . LEU C 2 30 ? 223.621 175.887 200.378 1.00 33.39 30 LEU Y O 1
ATOM 6308 N N . ILE C 2 31 ? 222.157 174.373 201.185 1.00 31.89 31 ILE Y N 1
ATOM 6309 C CA . ILE C 2 31 ? 222.697 174.372 202.544 1.00 31.89 31 ILE Y CA 1
ATOM 6310 C C . ILE C 2 31 ? 223.386 173.049 202.872 1.00 31.89 31 ILE Y C 1
ATOM 6311 O O . ILE C 2 31 ? 224.576 173.023 203.188 1.00 31.89 31 ILE Y O 1
ATOM 6316 N N . SER C 2 32 ? 222.653 171.940 202.810 1.00 33.94 32 SER Y N 1
ATOM 6317 C CA . SER C 2 32 ? 223.207 170.654 203.210 1.00 33.94 32 SER Y CA 1
ATOM 6318 C C . SER C 2 32 ? 222.614 169.547 202.355 1.00 33.94 32 SER Y C 1
ATOM 6319 O O . SER C 2 32 ? 221.408 169.540 202.096 1.00 33.94 32 SER Y O 1
ATOM 6322 N N . THR C 2 33 ? 223.463 168.614 201.930 1.00 33.58 33 THR Y N 1
ATOM 6323 C CA . THR C 2 33 ? 223.049 167.479 201.119 1.00 33.58 33 THR Y CA 1
ATOM 6324 C C . THR C 2 33 ? 223.013 166.169 201.895 1.00 33.58 33 THR Y C 1
ATOM 6325 O O . THR C 2 33 ? 222.808 165.114 201.288 1.00 33.58 33 THR Y O 1
ATOM 6329 N N . ARG C 2 34 ? 223.197 166.240 203.215 1.00 36.41 34 ARG Y N 1
ATOM 6330 C CA . ARG C 2 34 ? 223.211 165.027 204.075 1.00 36.41 34 ARG Y CA 1
ATOM 6331 C C . ARG C 2 34 ? 221.814 164.805 204.652 1.00 36.41 34 ARG Y C 1
ATOM 6332 O O . ARG C 2 34 ? 221.680 164.829 205.881 1.00 36.41 34 ARG Y O 1
ATOM 6334 N N . PHE C 2 35 ? 220.822 164.589 203.794 1.00 33.27 35 PHE Y N 1
ATOM 6335 C CA . PHE C 2 35 ? 219.443 164.417 204.220 1.00 33.27 35 PHE Y CA 1
ATOM 6336 C C . PHE C 2 35 ? 218.833 163.214 203.517 1.00 33.27 35 PHE Y C 1
ATOM 6337 O O . PHE C 2 35 ? 219.242 162.837 202.418 1.00 33.27 35 PHE Y O 1
ATOM 6345 N N . THR C 2 36 ? 217.841 162.613 204.169 1.00 35.96 36 THR Y N 1
ATOM 6346 C CA . THR C 2 36 ? 217.188 161.411 203.670 1.00 35.96 36 THR Y CA 1
ATOM 6347 C C . THR C 2 36 ? 215.689 161.647 203.584 1.00 35.96 36 THR Y C 1
ATOM 6348 O O . THR C 2 36 ? 215.080 162.146 204.535 1.00 35.96 36 THR Y O 1
ATOM 6352 N N . GLY C 2 37 ? 215.100 161.285 202.450 1.00 40.59 37 GLY Y N 1
ATOM 6353 C CA . GLY C 2 37 ? 213.667 161.395 202.275 1.00 40.59 37 GLY Y CA 1
ATOM 6354 C C . GLY C 2 37 ? 212.996 160.040 202.219 1.00 40.59 37 GLY Y C 1
ATOM 6355 O O . GLY C 2 37 ? 213.218 159.197 203.092 1.00 40.59 37 GLY Y O 1
ATOM 6356 N N . ALA C 2 38 ? 212.173 159.817 201.198 1.00 44.80 38 ALA Y N 1
ATOM 6357 C CA . ALA C 2 38 ? 211.528 158.529 200.991 1.00 44.80 38 ALA Y CA 1
ATOM 6358 C C . ALA C 2 38 ? 212.037 157.787 199.768 1.00 44.80 38 ALA Y C 1
ATOM 6359 O O . ALA C 2 38 ? 212.015 156.556 199.757 1.00 44.80 38 ALA Y O 1
ATOM 6361 N N . THR C 2 39 ? 212.491 158.504 198.743 1.00 45.61 39 THR Y N 1
ATOM 6362 C CA . THR C 2 39 ? 213.037 157.899 197.537 1.00 45.61 39 THR Y CA 1
ATOM 6363 C C . THR C 2 39 ? 214.555 157.810 197.556 1.00 45.61 39 THR Y C 1
ATOM 6364 O O . THR C 2 39 ? 215.148 157.363 196.571 1.00 45.61 39 THR Y O 1
ATOM 6368 N N . GLY C 2 40 ? 215.196 158.230 198.642 1.00 42.07 40 GLY Y N 1
ATOM 6369 C CA . GLY C 2 40 ? 216.643 158.251 198.700 1.00 42.07 40 GLY Y CA 1
ATOM 6370 C C . GLY C 2 40 ? 217.173 159.538 199.293 1.00 42.07 40 GLY Y C 1
ATOM 6371 O O . GLY C 2 40 ? 216.556 160.108 200.196 1.00 42.07 40 GLY Y O 1
ATOM 6372 N N . ARG C 2 41 ? 218.314 160.006 198.797 1.00 39.72 41 ARG Y N 1
ATOM 6373 C CA . ARG C 2 41 ? 218.900 161.232 199.314 1.00 39.72 41 ARG Y CA 1
ATOM 6374 C C . ARG C 2 41 ? 218.025 162.433 198.976 1.00 39.72 41 ARG Y C 1
ATOM 6375 O O . ARG C 2 41 ? 217.308 162.448 197.974 1.00 39.72 41 ARG Y O 1
ATOM 6383 N N . ALA C 2 42 ? 218.088 163.445 199.836 1.00 35.46 42 ALA Y N 1
ATOM 6384 C CA . ALA C 2 42 ? 217.313 164.663 199.668 1.00 35.46 42 ALA Y CA 1
ATOM 6385 C C . ALA C 2 42 ? 218.196 165.861 199.976 1.00 35.46 42 ALA Y C 1
ATOM 6386 O O . ALA C 2 42 ? 219.162 165.760 200.735 1.00 35.46 42 ALA Y O 1
ATOM 6388 N N . PHE C 2 43 ? 217.857 166.999 199.380 1.00 32.62 43 PHE Y N 1
ATOM 6389 C CA . PHE C 2 43 ? 218.628 168.223 199.524 1.00 32.62 43 PHE Y CA 1
ATOM 6390 C C . PHE C 2 43 ? 217.825 169.258 200.298 1.00 32.62 43 PHE Y C 1
ATOM 6391 O O . PHE C 2 43 ? 216.595 169.288 200.228 1.00 32.62 43 PHE Y O 1
ATOM 6399 N N . LEU C 2 44 ? 218.531 170.106 201.039 1.00 30.11 44 LEU Y N 1
ATOM 6400 C CA . LEU C 2 44 ? 217.920 171.203 201.779 1.00 30.11 44 LEU Y CA 1
ATOM 6401 C C . LEU C 2 44 ? 218.351 172.513 201.135 1.00 30.11 44 LEU Y C 1
ATOM 6402 O O . LEU C 2 44 ? 219.549 172.786 201.018 1.00 30.11 44 LEU Y O 1
ATOM 6407 N N . PHE C 2 45 ? 217.378 173.316 200.725 1.00 30.04 45 PHE Y N 1
ATOM 6408 C CA . PHE C 2 45 ? 217.620 174.574 200.036 1.00 30.04 45 PHE Y CA 1
ATOM 6409 C C . PHE C 2 45 ? 217.232 175.743 200.934 1.00 30.04 45 PHE Y C 1
ATOM 6410 O O . PHE C 2 45 ? 216.840 175.572 202.090 1.00 30.04 45 PHE Y O 1
ATOM 6418 N N . ASN C 2 46 ? 217.344 176.948 200.384 1.00 30.86 46 ASN Y N 1
ATOM 6419 C CA . ASN C 2 46 ? 217.028 178.173 201.104 1.00 30.86 46 ASN Y CA 1
ATOM 6420 C C . ASN C 2 46 ? 215.787 178.869 200.568 1.00 30.86 46 ASN Y C 1
ATOM 6421 O O . ASN C 2 46 ? 214.933 179.299 201.348 1.00 30.86 46 ASN Y O 1
ATOM 6426 N N . LYS C 2 47 ? 215.667 178.996 199.249 1.00 32.74 47 LYS Y N 1
ATOM 6427 C CA . LYS C 2 47 ? 214.521 179.646 198.629 1.00 32.74 47 LYS Y CA 1
ATOM 6428 C C . LYS C 2 47 ? 214.151 178.897 197.358 1.00 32.74 47 LYS Y C 1
ATOM 6429 O O . LYS C 2 47 ? 215.018 178.623 196.525 1.00 32.74 47 LYS Y O 1
ATOM 6435 N N . VAL C 2 48 ? 212.870 178.560 197.221 1.00 29.80 48 VAL Y N 1
ATOM 6436 C CA . VAL C 2 48 ? 212.356 177.825 196.071 1.00 29.80 48 VAL Y CA 1
ATOM 6437 C C . VAL C 2 48 ? 211.137 178.561 195.535 1.00 29.80 48 VAL Y C 1
ATOM 6438 O O . VAL C 2 48 ? 210.292 179.023 196.309 1.00 29.80 48 VAL Y O 1
ATOM 6442 N N . VAL C 2 49 ? 211.044 178.670 194.211 1.00 28.54 49 VAL Y N 1
ATOM 6443 C CA . VAL C 2 49 ? 210.011 179.469 193.566 1.00 28.54 49 VAL Y CA 1
ATOM 6444 C C . VAL C 2 49 ? 208.958 178.559 192.942 1.00 28.54 49 VAL Y C 1
ATOM 6445 O O . VAL C 2 49 ? 209.179 177.367 192.713 1.00 28.54 49 VAL Y O 1
ATOM 6449 N N . ASN C 2 50 ? 207.795 179.152 192.676 1.00 30.26 50 ASN Y N 1
ATOM 6450 C CA . ASN C 2 50 ? 206.607 178.507 192.100 1.00 30.26 50 ASN Y CA 1
ATOM 6451 C C . ASN C 2 50 ? 206.369 177.107 192.671 1.00 30.26 50 ASN Y C 1
ATOM 6452 O O . ASN C 2 50 ? 206.398 176.095 191.971 1.00 30.26 50 ASN Y O 1
ATOM 6457 N N . LEU C 2 51 ? 206.114 177.074 193.975 1.00 30.26 51 LEU Y N 1
ATOM 6458 C CA . LEU C 2 51 ? 205.702 175.874 194.688 1.00 30.26 51 LEU Y CA 1
ATOM 6459 C C . LEU C 2 51 ? 204.266 176.023 195.177 1.00 30.26 51 LEU Y C 1
ATOM 6460 O O . LEU C 2 51 ? 203.664 177.096 195.101 1.00 30.26 51 LEU Y O 1
ATOM 6465 N N . GLN C 2 52 ? 203.719 174.923 195.690 1.00 32.78 52 GLN Y N 1
ATOM 6466 C CA . GLN C 2 52 ? 202.391 174.903 196.285 1.00 32.78 52 GLN Y CA 1
ATOM 6467 C C . GLN C 2 52 ? 202.483 174.317 197.686 1.00 32.78 52 GLN Y C 1
ATOM 6468 O O . GLN C 2 52 ? 203.411 173.575 198.006 1.00 32.78 52 GLN Y O 1
ATOM 6474 N N . TYR C 2 53 ? 201.511 174.659 198.527 1.00 33.46 53 TYR Y N 1
ATOM 6475 C CA . TYR C 2 53 ? 201.483 174.201 199.908 1.00 33.46 53 TYR Y CA 1
ATOM 6476 C C . TYR C 2 53 ? 200.092 173.682 200.236 1.00 33.46 53 TYR Y C 1
ATOM 6477 O O . TYR C 2 53 ? 199.092 174.177 199.709 1.00 33.46 53 TYR Y O 1
ATOM 6486 N N . SER C 2 54 ? 200.026 172.681 201.116 1.00 36.02 54 SER Y N 1
ATOM 6487 C CA . SER C 2 54 ? 198.784 171.952 201.335 1.00 36.02 54 SER Y CA 1
ATOM 6488 C C . SER C 2 54 ? 198.165 172.206 202.704 1.00 36.02 54 SER Y C 1
ATOM 6489 O O . SER C 2 54 ? 197.055 172.740 202.782 1.00 36.02 54 SER Y O 1
ATOM 6492 N N . GLU C 2 55 ? 198.861 171.870 203.788 1.00 34.02 55 GLU Y N 1
ATOM 6493 C CA . GLU C 2 55 ? 198.286 171.969 205.126 1.00 34.02 55 GLU Y CA 1
ATOM 6494 C C . GLU C 2 55 ? 199.351 171.585 206.141 1.00 34.02 55 GLU Y C 1
ATOM 6495 O O . GLU C 2 55 ? 200.353 170.951 205.801 1.00 34.02 55 GLU Y O 1
ATOM 6497 N N . VAL C 2 56 ? 199.110 171.959 207.392 1.00 33.04 56 VAL Y N 1
ATOM 6498 C CA . VAL C 2 56 ? 200.059 171.693 208.465 1.00 33.04 56 VAL Y CA 1
ATOM 6499 C C . VAL C 2 56 ? 199.821 170.293 209.009 1.00 33.04 56 VAL Y C 1
ATOM 6500 O O . VAL C 2 56 ? 198.699 169.945 209.396 1.00 33.04 56 VAL Y O 1
ATOM 6504 N N . GLN C 2 57 ? 200.876 169.483 209.035 1.00 35.13 57 GLN Y N 1
ATOM 6505 C CA . GLN C 2 57 ? 200.829 168.141 209.590 1.00 35.13 57 GLN Y CA 1
ATOM 6506 C C . GLN C 2 57 ? 201.999 167.954 210.540 1.00 35.13 57 GLN Y C 1
ATOM 6507 O O . GLN C 2 57 ? 203.125 168.356 210.235 1.00 35.13 57 GLN Y O 1
ATOM 6513 N N . ASP C 2 58 ? 201.733 167.346 211.690 1.00 38.89 58 ASP Y N 1
ATOM 6514 C CA . ASP C 2 58 ? 202.768 167.048 212.666 1.00 38.89 58 ASP Y CA 1
ATOM 6515 C C . ASP C 2 58 ? 203.181 165.587 212.552 1.00 38.89 58 ASP Y C 1
ATOM 6516 O O . ASP C 2 58 ? 202.336 164.700 212.406 1.00 38.89 58 ASP Y O 1
ATOM 6521 N N . ARG C 2 59 ? 204.487 165.345 212.600 1.00 39.00 59 ARG Y N 1
ATOM 6522 C CA . ARG C 2 59 ? 205.015 164.004 212.420 1.00 39.00 59 ARG Y CA 1
ATOM 6523 C C . ARG C 2 59 ? 206.345 163.887 213.146 1.00 39.00 59 ARG Y C 1
ATOM 6524 O O . ARG C 2 59 ? 206.988 164.887 213.472 1.00 39.00 59 ARG Y O 1
ATOM 6532 N N . VAL C 2 60 ? 206.750 162.645 213.398 1.00 38.52 60 VAL Y N 1
ATOM 6533 C CA . VAL C 2 60 ? 207.995 162.343 214.093 1.00 38.52 60 VAL Y CA 1
ATOM 6534 C C . VAL C 2 60 ? 209.035 161.928 213.063 1.00 38.52 60 VAL Y C 1
ATOM 6535 O O . VAL C 2 60 ? 208.788 161.037 212.242 1.00 38.52 60 VAL Y O 1
ATOM 6539 N N . MET C 2 61 ? 210.194 162.573 213.105 1.00 37.51 61 MET Y N 1
ATOM 6540 C CA . MET C 2 61 ? 211.288 162.321 212.180 1.00 37.51 61 MET Y CA 1
ATOM 6541 C C . MET C 2 61 ? 212.492 161.793 212.955 1.00 37.51 61 MET Y C 1
ATOM 6542 O O . MET C 2 61 ? 212.408 161.494 214.149 1.00 37.51 61 MET Y O 1
ATOM 6547 N N . LEU C 2 62 ? 213.624 161.680 212.259 1.00 35.68 62 LEU Y N 1
ATOM 6548 C CA . LEU C 2 62 ? 214.829 161.151 212.886 1.00 35.68 62 LEU Y CA 1
ATOM 6549 C C . LEU C 2 62 ? 215.301 162.029 214.036 1.00 35.68 62 LEU Y C 1
ATOM 6550 O O . LEU C 2 62 ? 215.925 161.531 214.978 1.00 35.68 62 LEU Y O 1
ATOM 6555 N N . THR C 2 63 ? 215.021 163.329 213.981 1.00 38.57 63 THR Y N 1
ATOM 6556 C CA . THR C 2 63 ? 215.444 164.275 215.013 1.00 38.57 63 THR Y CA 1
ATOM 6557 C C . THR C 2 63 ? 214.210 164.985 215.563 1.00 38.57 63 THR Y C 1
ATOM 6558 O O . THR C 2 63 ? 213.854 166.074 215.107 1.00 38.57 63 THR Y O 1
ATOM 6562 N N . GLY C 2 64 ? 213.566 164.371 216.552 1.00 39.19 64 GLY Y N 1
ATOM 6563 C CA . GLY C 2 64 ? 212.464 165.018 217.235 1.00 39.19 64 GLY Y CA 1
ATOM 6564 C C . GLY C 2 64 ? 211.177 165.067 216.424 1.00 39.19 64 GLY Y C 1
ATOM 6565 O O . GLY C 2 64 ? 211.001 164.378 215.418 1.00 39.19 64 GLY Y O 1
ATOM 6566 N N . ARG C 2 65 ? 210.265 165.917 216.890 1.00 41.55 65 ARG Y N 1
ATOM 6567 C CA . ARG C 2 65 ? 208.941 166.075 216.303 1.00 41.55 65 ARG Y CA 1
ATOM 6568 C C . ARG C 2 65 ? 208.836 167.441 215.641 1.00 41.55 65 ARG Y C 1
ATOM 6569 O O . ARG C 2 65 ? 209.245 168.449 216.225 1.00 41.55 65 ARG Y O 1
ATOM 6577 N N . HIS C 2 66 ? 208.286 167.473 214.429 1.00 37.58 66 HIS Y N 1
ATOM 6578 C CA . HIS C 2 66 ? 208.150 168.704 213.666 1.00 37.58 66 HIS Y CA 1
ATOM 6579 C C . HIS C 2 66 ? 206.747 168.801 213.085 1.00 37.58 66 HIS Y C 1
ATOM 6580 O O . HIS C 2 66 ? 206.016 167.813 212.998 1.00 37.58 66 HIS Y O 1
ATOM 6587 N N . MET C 2 67 ? 206.380 170.017 212.690 1.00 36.52 67 MET Y N 1
ATOM 6588 C CA . MET C 2 67 ? 205.164 170.280 211.931 1.00 36.52 67 MET Y CA 1
ATOM 6589 C C . MET C 2 67 ? 205.572 170.800 210.559 1.00 36.52 67 MET Y C 1
ATOM 6590 O O . MET C 2 67 ? 206.313 171.783 210.462 1.00 36.52 67 MET Y O 1
ATOM 6595 N N . VAL C 2 68 ? 205.093 170.141 209.504 1.00 32.30 68 VAL Y N 1
ATOM 6596 C CA . VAL C 2 68 ? 205.566 170.387 208.150 1.00 32.30 68 VAL Y CA 1
ATOM 6597 C C . VAL C 2 68 ? 204.377 170.522 207.207 1.00 32.30 68 VAL Y C 1
ATOM 6598 O O . VAL C 2 68 ? 203.242 170.187 207.542 1.00 32.30 68 VAL Y O 1
ATOM 6602 N N . ARG C 2 69 ? 204.664 171.033 206.012 1.00 32.22 69 ARG Y N 1
ATOM 6603 C CA . ARG C 2 69 ? 203.700 171.164 204.930 1.00 32.22 69 ARG Y CA 1
ATOM 6604 C C . ARG C 2 69 ? 204.267 170.494 203.690 1.00 32.22 69 ARG Y C 1
ATOM 6605 O O . ARG C 2 69 ? 205.463 170.606 203.415 1.00 32.22 69 ARG Y O 1
ATOM 6613 N N . ASP C 2 70 ? 203.414 169.805 202.940 1.00 33.21 70 ASP Y N 1
ATOM 6614 C CA . ASP C 2 70 ? 203.845 169.178 201.698 1.00 33.21 70 ASP Y CA 1
ATOM 6615 C C . ASP C 2 70 ? 203.878 170.201 200.571 1.00 33.21 70 ASP Y C 1
ATOM 6616 O O . ASP C 2 70 ? 203.005 171.067 200.476 1.00 33.21 70 ASP Y O 1
ATOM 6621 N N . VAL C 2 71 ? 204.894 170.100 199.714 1.00 30.12 71 VAL Y N 1
ATOM 6622 C CA . VAL C 2 71 ? 205.048 171.007 198.586 1.00 30.12 71 VAL Y CA 1
ATOM 6623 C C . VAL C 2 71 ? 204.942 170.214 197.292 1.00 30.12 71 VAL Y C 1
ATOM 6624 O O . VAL C 2 71 ? 205.197 169.009 197.246 1.00 30.12 71 VAL Y O 1
ATOM 6628 N N . SER C 2 72 ? 204.550 170.912 196.229 1.00 31.39 72 SER Y N 1
ATOM 6629 C CA . SER C 2 72 ? 204.348 170.281 194.935 1.00 31.39 72 SER Y CA 1
ATOM 6630 C C . SER C 2 72 ? 204.533 171.313 193.833 1.00 31.39 72 SER Y C 1
ATOM 6631 O O . SER C 2 72 ? 204.464 172.521 194.067 1.00 31.39 72 SER Y O 1
ATOM 6634 N N . CYS C 2 73 ? 204.769 170.815 192.623 1.00 32.24 73 CYS Y N 1
ATOM 6635 C CA . CYS C 2 73 ? 205.015 171.683 191.481 1.00 32.24 73 CYS Y CA 1
ATOM 6636 C C . CYS C 2 73 ? 203.774 172.498 191.139 1.00 32.24 73 CYS Y C 1
ATOM 6637 O O . CYS C 2 73 ? 202.646 172.005 191.211 1.00 32.24 73 CYS Y O 1
ATOM 6640 N N . LYS C 2 74 ? 203.991 173.758 190.760 1.00 31.38 74 LYS Y N 1
ATOM 6641 C CA . LYS C 2 74 ? 202.893 174.659 190.432 1.00 31.38 74 LYS Y CA 1
ATOM 6642 C C . LYS C 2 74 ? 202.275 174.375 189.070 1.00 31.38 74 LYS Y C 1
ATOM 6643 O O . LYS C 2 74 ? 201.138 174.786 188.823 1.00 31.38 74 LYS Y O 1
ATOM 6649 N N . ASN C 2 75 ? 202.987 173.679 188.187 1.00 32.91 75 ASN Y N 1
ATOM 6650 C CA . ASN C 2 75 ? 202.531 173.451 186.823 1.00 32.91 75 ASN Y CA 1
ATOM 6651 C C . ASN C 2 75 ? 201.981 172.050 186.593 1.00 32.91 75 ASN Y C 1
ATOM 6652 O O . ASN C 2 75 ? 201.012 171.888 185.847 1.00 32.91 75 ASN Y O 1
ATOM 6657 N N . CYS C 2 76 ? 202.576 171.030 187.213 1.00 36.22 76 CYS Y N 1
ATOM 6658 C CA . CYS C 2 76 ? 202.169 169.648 187.005 1.00 36.22 76 CYS Y CA 1
ATOM 6659 C C . CYS C 2 76 ? 201.509 169.013 188.221 1.00 36.22 76 CYS Y C 1
ATOM 6660 O O . CYS C 2 76 ? 200.940 167.924 188.091 1.00 36.22 76 CYS Y O 1
ATOM 6663 N N . ASN C 2 77 ? 201.570 169.654 189.388 1.00 36.25 77 ASN Y N 1
ATOM 6664 C CA . ASN C 2 77 ? 200.963 169.145 190.618 1.00 36.25 77 ASN Y CA 1
ATOM 6665 C C . ASN C 2 77 ? 201.531 167.774 190.993 1.00 36.25 77 ASN Y C 1
ATOM 6666 O O . ASN C 2 77 ? 200.811 166.783 191.116 1.00 36.25 77 ASN Y O 1
ATOM 6671 N N . SER C 2 78 ? 202.848 167.736 191.177 1.00 33.99 78 SER Y N 1
ATOM 6672 C CA . SER C 2 78 ? 203.548 166.530 191.597 1.00 33.99 78 SER Y CA 1
ATOM 6673 C C . SER C 2 78 ? 204.356 166.842 192.845 1.00 33.99 78 SER Y C 1
ATOM 6674 O O . SER C 2 78 ? 205.065 167.851 192.889 1.00 33.99 78 SER Y O 1
ATOM 6677 N N . LYS C 2 79 ? 204.259 165.949 193.836 1.00 35.33 79 LYS Y N 1
ATOM 6678 C CA . LYS C 2 79 ? 204.918 166.179 195.148 1.00 35.33 79 LYS Y CA 1
ATOM 6679 C C . LYS C 2 79 ? 206.438 166.170 194.995 1.00 35.33 79 LYS Y C 1
ATOM 6680 O O . LYS C 2 79 ? 206.949 165.286 194.297 1.00 35.33 79 LYS Y O 1
ATOM 6686 N N . LEU C 2 80 ? 207.115 167.126 195.630 1.00 31.12 80 LEU Y N 1
ATOM 6687 C CA . LEU C 2 80 ? 208.561 167.249 195.536 1.00 31.12 80 LEU Y CA 1
ATOM 6688 C C . LEU C 2 80 ? 209.279 167.220 196.877 1.00 31.12 80 LEU Y C 1
ATOM 6689 O O . LEU C 2 80 ? 210.499 167.028 196.890 1.00 31.12 80 LEU Y O 1
ATOM 6694 N N . GLY C 2 81 ? 208.580 167.400 197.994 1.00 30.78 81 GLY Y N 1
ATOM 6695 C CA . GLY C 2 81 ? 209.226 167.400 199.29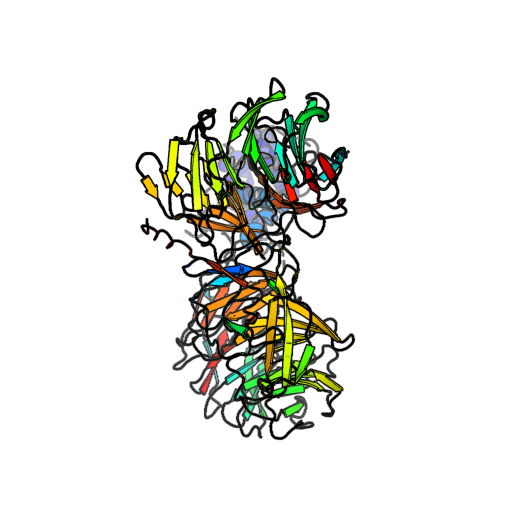2 1.00 30.78 81 GLY Y CA 1
ATOM 6696 C C . GLY C 2 81 ? 208.351 167.967 200.389 1.00 30.78 81 GLY Y C 1
ATOM 6697 O O . GLY C 2 81 ? 207.157 167.662 200.447 1.00 30.78 81 GLY Y O 1
ATOM 6698 N N . TRP C 2 82 ? 208.925 168.788 201.267 1.00 28.30 82 TRP Y N 1
ATOM 6699 C CA . TRP C 2 82 ? 208.157 169.414 202.336 1.00 28.30 82 TRP Y CA 1
ATOM 6700 C C . TRP C 2 82 ? 208.923 170.622 202.857 1.00 28.30 82 TRP Y C 1
ATOM 6701 O O . TRP C 2 82 ? 210.101 170.816 202.551 1.00 28.30 82 TRP Y O 1
ATOM 6712 N N . ILE C 2 83 ? 2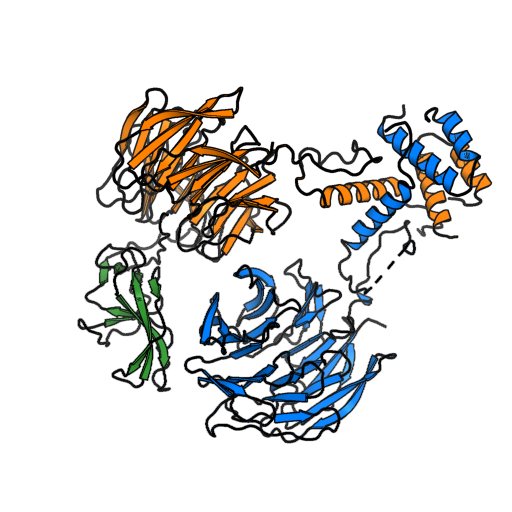08.229 171.440 203.647 1.00 29.83 83 ILE Y N 1
ATOM 6713 C CA . ILE C 2 83 ? 208.787 172.656 204.227 1.00 29.83 83 ILE Y CA 1
ATOM 6714 C C . ILE C 2 83 ? 208.470 172.681 205.716 1.00 29.83 83 ILE Y C 1
ATOM 6715 O O . ILE C 2 83 ? 207.354 172.350 206.130 1.00 29.83 83 ILE Y O 1
ATOM 6720 N N . TYR C 2 84 ? 209.458 173.054 206.524 1.00 31.73 84 TYR Y N 1
ATOM 6721 C CA . TYR C 2 84 ? 209.287 173.075 207.968 1.00 31.73 84 TYR Y CA 1
ATOM 6722 C C . TYR C 2 84 ? 208.531 174.318 208.416 1.00 31.73 84 TYR Y C 1
ATOM 6723 O O . TYR C 2 84 ? 208.634 175.388 207.812 1.00 31.73 84 TYR Y O 1
ATOM 6732 N N . GLU C 2 85 ? 207.761 174.163 209.490 1.00 34.20 85 GLU Y N 1
ATOM 6733 C CA . GLU C 2 85 ? 207.090 175.277 210.146 1.00 34.20 85 GLU Y CA 1
ATOM 6734 C C . GLU C 2 85 ? 207.515 175.433 211.596 1.00 34.20 85 GLU Y C 1
ATOM 6735 O O . GLU C 2 85 ? 207.855 176.542 212.024 1.00 34.20 85 GLU Y O 1
ATOM 6741 N N . PHE C 2 86 ? 207.513 174.347 212.364 1.00 35.28 86 PHE Y N 1
ATOM 6742 C CA . PHE C 2 86 ? 207.855 174.375 213.778 1.00 35.28 86 PHE Y CA 1
ATOM 6743 C C . PHE C 2 86 ? 208.702 173.156 214.106 1.00 35.28 86 PHE Y C 1
ATOM 6744 O O . PHE C 2 86 ? 208.434 172.058 213.613 1.00 35.28 86 PHE Y O 1
ATOM 6752 N N . ALA C 2 87 ? 209.726 173.356 214.929 1.00 35.83 87 ALA Y N 1
ATOM 6753 C CA . ALA C 2 87 ? 210.595 172.276 215.376 1.00 35.83 87 ALA Y CA 1
ATOM 6754 C C . ALA C 2 87 ? 210.700 172.322 216.891 1.00 35.83 87 ALA Y C 1
ATOM 6755 O O . ALA C 2 87 ? 211.028 173.367 217.461 1.00 35.83 87 ALA Y O 1
ATOM 6757 N N . THR C 2 88 ? 210.428 171.190 217.540 1.00 39.49 88 THR Y N 1
ATOM 6758 C CA . THR C 2 88 ? 210.374 171.170 218.997 1.00 39.49 88 THR Y CA 1
ATOM 6759 C C . THR C 2 88 ? 211.765 171.240 219.614 1.00 39.49 88 THR Y C 1
ATOM 6760 O O . THR C 2 88 ? 211.979 171.965 220.592 1.00 39.49 88 THR Y O 1
ATOM 6764 N N . GLU C 2 89 ? 212.704 170.486 219.040 1.00 45.01 89 GLU Y N 1
ATOM 6765 C CA . GLU C 2 89 ? 214.090 170.458 219.576 1.00 45.01 89 GLU Y CA 1
ATOM 6766 C C . GLU C 2 89 ? 214.779 171.783 219.243 1.00 45.01 89 GLU Y C 1
ATOM 6767 O O . GLU C 2 89 ? 214.843 172.128 218.051 1.00 45.01 89 GLU Y O 1
ATOM 6773 N N . ASP C 2 90 ? 215.274 172.488 220.262 1.00 46.30 90 ASP Y N 1
ATOM 6774 C CA . ASP C 2 90 ? 215.926 173.807 220.043 1.00 46.30 90 ASP Y CA 1
ATOM 6775 C C . ASP C 2 90 ? 217.074 173.647 219.045 1.00 46.30 90 ASP Y C 1
ATOM 6776 O O . ASP C 2 90 ? 217.123 174.419 218.075 1.00 46.30 90 ASP Y O 1
ATOM 6781 N N . SER C 2 91 ? 217.965 172.686 219.291 1.00 45.08 91 SER Y N 1
ATOM 6782 C CA . SER C 2 91 ? 219.114 172.449 218.381 1.00 45.08 91 SER Y CA 1
ATOM 6783 C C . SER C 2 91 ? 218.639 172.433 216.927 1.00 45.08 91 SER Y C 1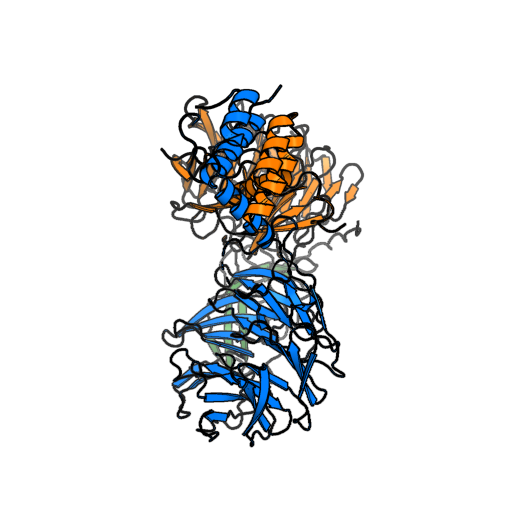
ATOM 6784 O O . SER C 2 91 ? 219.405 172.878 216.055 1.00 45.08 91 SER Y O 1
ATOM 6787 N N . GLN C 2 92 ? 217.423 171.944 216.676 1.00 42.42 92 GLN Y N 1
ATOM 6788 C CA . GLN C 2 92 ? 216.970 171.820 215.291 1.00 42.42 92 GLN Y CA 1
ATOM 6789 C C . GLN C 2 92 ? 216.127 173.014 214.855 1.00 42.42 92 GLN Y C 1
ATOM 6790 O O . GLN C 2 92 ? 215.028 172.858 214.332 1.00 42.42 92 GLN Y O 1
ATOM 6796 N N . ARG C 2 93 ? 216.644 174.225 215.052 1.00 39.61 93 ARG Y N 1
ATOM 6797 C CA . ARG C 2 93 ? 215.922 175.432 214.682 1.00 39.61 93 ARG Y CA 1
ATOM 6798 C C . ARG C 2 93 ? 216.512 176.139 213.470 1.00 39.61 93 ARG Y C 1
ATOM 6799 O O . ARG C 2 93 ? 215.855 177.022 212.909 1.00 39.61 93 ARG Y O 1
ATOM 6807 N N . TYR C 2 94 ? 217.720 175.770 213.042 1.00 36.57 94 TYR Y N 1
ATOM 6808 C CA . TYR C 2 94 ? 218.309 176.390 211.861 1.00 36.57 94 TYR Y CA 1
ATOM 6809 C C . TYR C 2 94 ? 217.551 176.046 210.587 1.00 36.57 94 TYR Y C 1
ATOM 6810 O O . TYR C 2 94 ? 217.729 176.728 209.573 1.00 36.57 94 TYR Y O 1
ATOM 6819 N N . LYS C 2 95 ? 216.716 175.009 210.615 1.00 34.59 95 LYS Y N 1
ATOM 6820 C CA . LYS C 2 95 ? 215.946 174.572 209.457 1.00 34.59 95 LYS Y CA 1
ATOM 6821 C C . LYS C 2 95 ? 214.469 174.922 209.597 1.00 34.59 95 LYS Y C 1
ATOM 6822 O O . LYS C 2 95 ? 213.605 174.204 209.092 1.00 34.59 95 LYS Y O 1
ATOM 6828 N N . GLU C 2 96 ? 214.169 176.027 210.282 1.00 34.67 96 GLU Y N 1
ATOM 6829 C CA . GLU C 2 96 ? 212.786 176.345 210.621 1.00 34.67 96 GLU Y CA 1
ATOM 6830 C C . GLU C 2 96 ? 211.955 176.666 209.386 1.00 34.67 96 GLU Y C 1
ATOM 6831 O O . GLU C 2 96 ? 210.787 176.272 209.304 1.00 34.67 96 GLU Y O 1
ATOM 6837 N N . GLY C 2 97 ? 212.524 177.380 208.421 1.00 32.36 97 GLY Y N 1
ATOM 6838 C CA . GLY C 2 97 ? 211.752 177.779 207.261 1.00 32.36 97 GLY Y CA 1
ATOM 6839 C C . GLY C 2 97 ? 212.343 177.364 205.931 1.00 32.36 97 GLY Y C 1
ATOM 6840 O O . GLY C 2 97 ? 212.125 178.032 204.917 1.00 32.36 97 GLY Y O 1
ATOM 6841 N N . ARG C 2 98 ? 213.085 176.263 205.916 1.00 31.92 98 ARG Y N 1
ATOM 6842 C CA . ARG C 2 98 ? 213.763 175.789 204.721 1.00 31.92 98 ARG Y CA 1
ATOM 6843 C C . ARG C 2 98 ? 212.960 174.680 204.049 1.00 31.92 98 ARG Y C 1
ATOM 6844 O O . ARG C 2 98 ? 212.033 174.110 204.627 1.00 31.92 98 ARG Y O 1
ATOM 6852 N N . VAL C 2 99 ? 213.335 174.375 202.809 1.00 28.99 99 VAL Y N 1
ATOM 6853 C CA . VAL C 2 99 ? 212.590 173.462 201.949 1.00 28.99 99 VAL Y CA 1
ATOM 6854 C C . VAL C 2 99 ? 213.486 172.287 201.586 1.00 28.99 99 VAL Y C 1
ATOM 6855 O O . VAL C 2 99 ? 214.648 172.481 201.213 1.00 28.99 99 VAL Y O 1
ATOM 6859 N N . ILE C 2 100 ? 212.947 171.075 201.691 1.00 28.42 100 ILE Y N 1
ATOM 6860 C CA . ILE C 2 100 ? 213.638 169.860 201.272 1.00 28.42 100 ILE Y CA 1
ATOM 6861 C C . ILE C 2 100 ? 213.015 169.344 199.986 1.00 28.42 100 ILE Y C 1
ATOM 6862 O O . ILE C 2 100 ? 211.791 169.190 199.896 1.00 28.42 100 ILE Y O 1
ATOM 6867 N N . LEU C 2 101 ? 213.856 169.073 198.992 1.00 30.80 101 LEU Y N 1
ATOM 6868 C CA . LEU C 2 101 ? 213.441 168.503 197.720 1.00 30.80 101 LEU Y CA 1
ATOM 6869 C C . LEU C 2 101 ? 214.145 167.169 197.520 1.00 30.80 101 LEU Y C 1
ATOM 6870 O O . LEU C 2 101 ? 215.327 167.029 197.843 1.00 30.80 101 LEU Y O 1
ATOM 6875 N N . GLU C 2 102 ? 213.419 166.191 196.985 1.00 35.42 102 GLU Y N 1
ATOM 6876 C CA . GLU C 2 102 ? 213.974 164.859 196.792 1.00 35.42 102 GLU Y CA 1
ATOM 6877 C C . GLU C 2 102 ? 214.794 164.809 195.509 1.00 35.42 102 GLU Y C 1
ATOM 6878 O O . GLU C 2 102 ? 214.320 165.209 194.442 1.00 35.42 102 GLU Y O 1
ATOM 6884 N N . ARG C 2 103 ? 216.025 164.304 195.617 1.00 34.47 103 ARG Y N 1
ATOM 6885 C CA . ARG C 2 103 ? 216.962 164.349 194.501 1.00 34.47 103 ARG Y CA 1
ATOM 6886 C C . ARG C 2 103 ? 216.505 163.514 193.313 1.00 34.47 103 ARG Y C 1
ATOM 6887 O O . ARG C 2 103 ? 216.954 163.760 192.189 1.00 34.47 103 ARG Y O 1
ATOM 6895 N N . ALA C 2 104 ? 215.625 162.539 193.526 1.00 35.20 104 ALA Y N 1
ATOM 6896 C CA . ALA C 2 104 ? 215.143 161.723 192.421 1.00 35.20 104 ALA Y CA 1
ATOM 6897 C C . ALA C 2 104 ? 213.994 162.369 191.661 1.00 35.20 104 ALA Y C 1
ATOM 6898 O O . ALA C 2 104 ? 213.562 161.820 190.643 1.00 35.20 104 ALA Y O 1
ATOM 6900 N N . LEU C 2 105 ? 213.490 163.512 192.127 1.00 34.26 105 LEU Y N 1
ATOM 6901 C CA . LEU C 2 105 ? 212.361 164.186 191.500 1.00 34.26 105 LEU Y CA 1
ATOM 6902 C C . LEU C 2 105 ? 212.744 165.525 190.882 1.00 34.26 105 LEU Y C 1
ATOM 6903 O O . LEU C 2 105 ? 211.861 166.259 190.429 1.00 34.26 105 LEU Y O 1
ATOM 6908 N N . VAL C 2 106 ? 214.034 165.861 190.850 1.00 32.83 106 VAL Y N 1
ATOM 6909 C CA . VAL C 2 106 ? 214.511 167.094 190.240 1.00 32.83 106 VAL Y CA 1
ATOM 6910 C C . VAL C 2 106 ? 215.643 166.762 189.277 1.00 32.83 106 VAL Y C 1
ATOM 6911 O O . VAL C 2 106 ? 216.283 165.713 189.367 1.00 32.83 106 VAL Y O 1
ATOM 6915 N N . ARG C 2 107 ? 215.880 167.679 188.344 1.00 37.26 107 ARG Y N 1
ATOM 6916 C CA . ARG C 2 107 ? 216.882 167.514 187.302 1.00 37.26 107 ARG Y CA 1
ATOM 6917 C C . ARG C 2 107 ? 217.782 168.739 187.261 1.00 37.26 107 ARG Y C 1
ATOM 6918 O O . ARG C 2 107 ? 217.307 169.872 187.369 1.00 37.26 107 ARG Y O 1
ATOM 6926 N N . GLU C 2 108 ? 219.080 168.508 187.101 1.00 42.68 108 GLU Y N 1
ATOM 6927 C CA . GLU C 2 108 ? 220.070 169.574 187.076 1.00 42.68 108 GLU Y CA 1
ATOM 6928 C C . GLU C 2 108 ? 220.365 169.985 185.641 1.00 42.68 108 GLU Y C 1
ATOM 6929 O O . GLU C 2 108 ? 220.432 169.141 184.743 1.00 42.68 108 GLU Y O 1
ATOM 6935 N N . SER C 2 109 ? 220.540 171.288 185.431 1.00 43.24 109 SER Y N 1
ATOM 6936 C CA . SER C 2 109 ? 220.832 171.810 184.105 1.00 43.24 109 SER Y CA 1
ATOM 6937 C C . SER C 2 109 ? 221.781 172.992 184.229 1.00 43.24 109 SER Y C 1
ATOM 6938 O O . SER C 2 109 ? 221.914 173.599 185.294 1.00 43.24 109 SER Y O 1
ATOM 6941 N N . GLU C 2 110 ? 222.441 173.310 183.120 1.00 47.08 110 GLU Y N 1
ATOM 6942 C CA . GLU C 2 110 ? 223.413 174.393 183.060 1.00 47.08 110 GLU Y CA 1
ATOM 6943 C C . GLU C 2 110 ? 222.748 175.629 182.469 1.00 47.08 110 GLU Y C 1
ATOM 6944 O O . GLU C 2 110 ? 222.187 175.571 181.370 1.00 47.08 110 GLU Y O 1
ATOM 6950 N N . GLY C 2 111 ? 222.812 176.736 183.192 1.00 47.08 111 GLY Y N 1
ATOM 6951 C CA . GLY C 2 111 ? 222.226 177.991 182.745 1.00 47.08 111 GLY Y CA 1
ATOM 6952 C C . GLY C 2 111 ? 223.303 179.035 182.531 1.00 47.08 111 GLY Y C 1
ATOM 6953 O O . GLY C 2 111 ? 224.263 179.109 183.299 1.00 47.08 111 GLY Y O 1
ATOM 6954 N N . PHE C 2 112 ? 223.138 179.838 181.483 1.00 50.34 112 PHE Y N 1
ATOM 6955 C CA . PHE C 2 112 ? 224.146 180.828 181.140 1.00 50.34 112 PHE Y CA 1
ATOM 6956 C C . PHE C 2 112 ? 224.211 181.927 182.194 1.00 50.34 112 PHE Y C 1
ATOM 6957 O O . PHE C 2 112 ? 223.233 182.213 182.889 1.00 50.34 112 PHE Y O 1
ATOM 6965 N N . GLU C 2 113 ? 225.387 182.536 182.314 1.00 54.98 113 GLU Y N 1
ATOM 6966 C CA . GLU C 2 113 ? 225.555 183.665 183.217 1.00 54.98 113 GLU Y CA 1
ATOM 6967 C C . GLU C 2 113 ? 224.721 184.847 182.744 1.00 54.98 113 GLU Y C 1
ATOM 6968 O O . GLU C 2 113 ? 224.662 185.151 181.549 1.00 54.98 113 GLU Y O 1
ATOM 6970 N N . GLU C 2 114 ? 224.072 185.516 183.692 1.00 58.97 114 GLU Y N 1
ATOM 6971 C CA . GLU C 2 114 ? 223.208 186.639 183.358 1.00 58.97 114 GLU Y CA 1
ATOM 6972 C C . GLU C 2 114 ? 224.022 187.801 182.800 1.00 58.97 114 GLU Y C 1
ATOM 6973 O O . GLU C 2 114 ? 225.108 188.114 183.294 1.00 58.97 114 GLU Y O 1
ATOM 6979 N N . HIS C 2 115 ? 223.472 188.482 181.790 1.00 63.96 115 HIS Y N 1
ATOM 6980 C CA . HIS C 2 115 ? 224.132 189.701 181.246 1.00 63.96 115 HIS Y CA 1
ATOM 6981 C C . HIS C 2 115 ? 224.146 190.750 182.361 1.00 63.96 115 HIS Y C 1
ATOM 6982 O O . HIS C 2 115 ? 223.070 191.027 182.927 1.00 63.96 115 HIS Y O 1
ATOM 6989 N N . VAL C 2 116 ? 225.317 191.310 182.671 1.00 65.37 116 VAL Y N 1
ATOM 6990 C CA . VAL C 2 116 ? 225.431 192.281 183.801 1.00 65.37 116 VAL Y CA 1
ATOM 6991 C C . VAL C 2 116 ? 225.077 193.688 183.303 1.00 65.37 116 VAL Y C 1
ATOM 6992 O O . VAL C 2 116 ? 225.791 194.202 182.419 1.00 65.37 116 VAL Y O 1
ATOM 6996 N N . PRO C 2 117 ? 224.017 194.335 183.839 1.00 64.31 117 PRO Y N 1
ATOM 6997 C CA . PRO C 2 117 ? 223.584 195.657 183.371 1.00 64.31 117 PRO Y CA 1
ATOM 6998 C C . PRO C 2 117 ? 224.705 196.702 183.313 1.00 64.31 117 PRO Y C 1
ATOM 6999 O O . PRO C 2 117 ? 225.528 196.720 184.209 1.00 64.31 117 PRO Y O 1
ATOM 7003 N N . SER C 2 118 ? 224.697 197.549 182.282 1.00 65.95 118 SER Y N 1
ATOM 7004 C CA . SER C 2 118 ? 225.696 198.600 182.148 1.00 65.95 118 SER Y CA 1
ATOM 7005 C C . SER C 2 118 ? 225.476 199.746 183.129 1.00 65.95 118 SER Y C 1
ATOM 7006 O O . SER C 2 118 ? 226.247 200.712 183.106 1.00 65.95 118 SER Y O 1
ATOM 7009 N N . ASP C 2 119 ? 224.448 199.658 183.977 1.00 66.55 119 ASP Y N 1
ATOM 7010 C CA . ASP C 2 119 ? 224.141 200.684 184.975 1.00 66.55 119 ASP Y CA 1
ATOM 7011 C C . ASP C 2 119 ? 223.933 202.049 184.325 1.00 66.55 119 ASP Y C 1
ATOM 7012 O O . ASP C 2 119 ? 224.340 203.082 184.860 1.00 66.55 119 ASP Y O 1
ATOM 7014 N N . ASN C 2 120 ? 223.287 202.056 183.163 1.00 62.74 120 ASN Y N 1
ATOM 7015 C CA . ASN C 2 120 ? 223.031 203.294 182.440 1.00 62.74 120 ASN Y CA 1
ATOM 7016 C C . ASN C 2 120 ? 221.636 203.824 182.744 1.00 62.74 120 ASN Y C 1
ATOM 7017 O O . ASN C 2 120 ? 221.410 205.033 182.745 1.00 62.74 120 ASN Y O 1
#

Sequence (897 aa):
RLSQSDEDVIRLIGQHLNGLGLNQTVDLLMQESGCRLPSVMLPPRRLQTLLRQAVELQRDRRCLYHNTKLDSVSLLIDHVCSRRQFPCYYTQQILTEHCNEVWFCKFSNDGTKLATGSKDTTVIIWQVDPDTHLLKLLKTLEGHAYGVSYIAWSPDDNYLVACGPDDCSELWLWNVQTGELRTKMSQSHEDSLTSVAWNPDGKRFVTGGQRGQFYQCDLDGNLLDSWEGVRVQCLWCLSDGKTVLASDTHQRIRGYNFEDLTDRNIVQEDHPIMSFTISKNGRLALLNVATQGVHLWDLQDRVLVRKYQGVTQGFYTIHSCFGGHNEDFIASGSEDHKVYIWHKRSELPIAELTGHTRTVNCVSWNPQIPSMMASASDDGTVRIWGPAPSQSDEDVIRLIGQHLNGLGLNQTVDLLMQESGCRLLPPSVMLPPRRLQTLLRQAVELQRDRCLYHNTKLDNNLDSVSLLIDHVCSRRQFPCYTQQILTEHCNEVWFCKFSNDGTKLATGSKDTTVIIWQVDPDTHLLKLLKTLEGHAYGVSYIAWSPDDNYLVACGPDDCSELWLWNVQTGELRTKMSQSHEDSLTSVAWNPDGKRFVTGGQRGQFYQCDLDGNLLDSWEGVRVQCLWCLSDGKTVLASDTHQRIRGYNFEDLTDRNIVQEDHPIMSFTISKNGRLALLNVATQGVHLWDLQDRVLVRKYQGVTQGFYTIHSCFGGHNEDFIASGSEDHKVYIWHKRSELPIAELTGHTRTVNCVSWNPQIPSMMASASDDGTVRIWGPAPGRIFLDHIGGTRLFSCANCDTILTNRSELISTRFTGATGRAFLFNKVVNLQYSEVQDRVMLTGRHMVRDVSCKNCNSKLGWIYEFATEDSQRYKEGRVILERALVRESEGFEEHVPSDN

Secondary structure (DSSP, 8-state):
---HHHHHHHHHHHHHHHHHT--SHHHHHHHHH------SSPPTTHHHHHHHHHHHHHHHT-SS-------S-SSS-----GGGSS-EEEEEE---SS-EEEEEE-TTSSEEEEEESSS-EEEEEEPTTT--EEEEEEE---TT---EEEE-TTSSEEEEE-STT---BEEEETTT--B---B---TT----EEEE-TTSSEEEEE-TTS-EEEEETTS-EEEE--S---SEEEE-TTSSEEEEE-TTSEEEEEETTTTEEEEEEE-SS-EEEEEE-TTS-EEEEEETTS-EEEEETTTTEEEEEE-----SSS---EEEESSSS-EEEE--TTS-EEEEETT-SS-SEEE---SS-EEEEEE-SS-TT-EEEEETTS-EEEEE---/--HHHHHHHHHHHHHHTTT--HHHHHHHHHS------TTTSPPSSHHHHHHHHHHHHHHHT-TT---TTSS-SS---SSS-----GGG-EEEEEEEE---SS-EEEEEE-SSSSEEEEEETTTEEEEEEE-TTT--EEEEEEEE--SS----EEE-TTSSEEEE--STT---EEEEETTT--EEEEE-S-TT----EEEE-TTSSEEEEE-TTS-EEEEETTS-EEEEE-S--EEEEEE-TTSS-EEEEETTSB--EEETTTTEE----B-SS-EEEEEE-TTS-EEEEEETTS-EEEEETTT--EEEEE-S---SSB---EEEETTTT-EEEEE-SSSEEEEEETT-SS-SEEEE--SS-EEEEEE-SS-TT-EEEEETTS-EEEEEE--/--B------SSSEEEETTT--EEEEGGGEEEEEEE-SSSEEEEES---SEEE---EEEE-SSSEEEEEEEEETTT--EEEEEEEEESSGGGGTTTT-EEEEGGGEEEE--PPPPPP---

B-factor: mean 39.36, std 11.31, range [22.66, 82.1]